Protein 7XF2 (pdb70)

Solvent-accessible surface area: 42297 Å² total; per-residue (Å²): 138,51,20,90,96,17,10,87,48,28,24,85,99,9,4,21,2,14,11,44,46,20,67,18,100,88,138,173,194,35,99,95,71,16,60,47,34,25,51,34,84,39,14,56,156,123,40,91,69,100,202,131,180,94,166,67,93,106,35,46,52,83,29,30,13,42,43,6,16,26,28,35,34,134,106,56,24,61,21,0,16,71,16,3,58,63,37,1,90,95,34,7,70,14,76,84,63,108,196,225,119,100,47,46,37,44,78,38,61,64,12,29,1,1,7,63,101,88,73,56,5,13,16,15,56,48,66,16,36,34,62,80,90,117,107,81,142,65,22,36,92,87,56,12,80,31,114,85,24,24,43,52,0,3,115,99,6,64,45,4,32,64,90,49,56,95,91,209,47,96,145,42,33,72,74,3,59,36,16,4,105,27,158,15,11,100,22,18,8,57,16,3,14,77,4,14,61,32,20,84,84,86,103,106,26,141,38,103,59,35,128,94,36,96,29,18,83,43,23,88,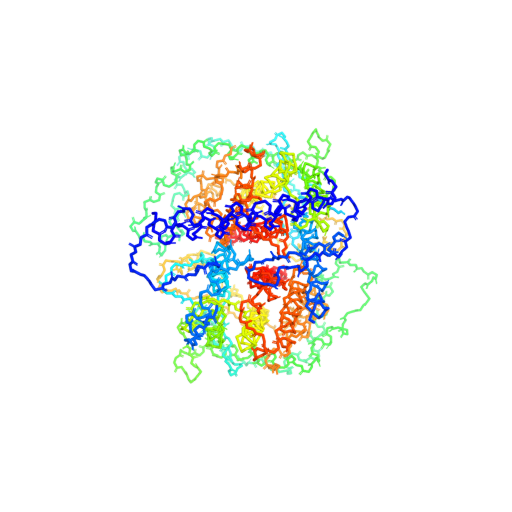72,4,125,75,2,22,77,32,3,38,30,10,31,31,96,98,205,53,149,81,18,12,24,3,2,83,53,79,29,0,92,88,1,90,141,2,1,56,25,1,23,90,16,8,14,45,29,1,29,8,54,9,3,1,14,6,10,32,20,5,9,13,55,87,21,90,88,108,83,78,26,112,82,63,4,16,14,36,18,2,20,64,59,64,77,129,29,85,34,56,68,7,55,49,9,55,23,50,18,10,2,7,0,16,3,8,2,17,89,50,11,40,129,41,4,94,73,13,8,29,68,20,22,82,107,93,225,23,86,37,4,45,58,4,0,134,99,49,22,52,30,4,56,100,18,62,42,41,1,68,70,14,2,48,15,4,8,89,15,4,141,116,8,27,72,140,119,32,135,22,3,25,1,21,10,11,0,23,27,0,9,11,18,18,16,3,1,15,16,0,4,44,0,0,41,15,0,79,40,7,2,76,92,4,37,52,34,3,40,24,2,32,82,23,3,30,105,43,52,78,135,85,59,87,81,21,70,60,68,15,105,131,93,37,41,56,4,61,122,50,22,66,116,30,98,127,36,157,132,65,77,141,82,52,8,71,69,150,148,174,76,49,16,83,83,11,5,63,61,6,26,115,38,17,26,86,19,4,52,49,2,89,56,32,0,95,92,27,13,44,59,20,42,43,162,105,20,111,84,20,55,36,6,29,9,4,27,84,118,92,112,45,1,13,15,13,38,50,15,30,37,24,75,103,110,126,106,79,99,91,29,64,60,97,40,10,66,47,100,84,25,31,54,50,4,37,117,93,2,58,37,4,25,52,107,26,30,75,48,190,56,40,154,19,85,64,27,7,75,27,12,13,110,51,151,30,6,101,63,6,15,72,29,6,15,68,6,12,66,15,40,56,94,92,78,106,22,143,52,86,30,43,132,78,65,100,65,72,148,67,20,88,76,7,105,82,7,18,77,24,1,51,59,18,7,21,140,12,4,55,35,33,23,18,71,12,55,132,82,73,33,7,77,110,8,106,98,2,1,58,33,3,16,54,4,0,7,43,28,0,51,39,46,0,22,2,2,4,8,26,24,6,9,8,30,67,19,72,108,69,108,79,23,103,80,56,5,10,25,37,23,4,19,84,44,65,70,112,87,88,71,42,43,12,51,47,22,60,7,31,29,11,3,1,0,8,6,5,7,52,106,28,8,22,92,71,1,23,114,4,2,5,74,124,171,42,110,60,5,36,71,0,0,173,77,4,11,81,34,9,108,98,10,52,45,46,3,66,107,25,7,46,41,14,28,117,29,29,137,149,175,39,90,52,28,20,42,38,26,22,3,27,4,13,20,4,8,16,18,1,0,38,0,0,44,17,0,49,43,1,4,55,71,0,26,68,14,3,27,20,0,32,86,15,6,40,105,14,42,97

Secondary structure (DSSP, 8-state):
--HHHHHHHHHHHHHHHHHHHHHH---SS--S-------SSS--S-----------SSHHHHHHHHS-SS---SHHHHIIIIIIIHHHHHH--S---SS-----THHHHS--EEE-TTSSEEEBTT--EE--S--PPPP-HHHHS-HHHHHHHHHHHHHHTSSS-SSS----HHHHHHHHH-SSHHHHHHHHHHHHHHHHS-TTSSS--BSS----TTHHHHHHHHHHHTTTTTSSS---SSTT-SHHHHHHHHHHHHHHHHHHHHHHHHHHHHHHHHHHSEEE-SS---HHHHHHHHHHHHHTS-----EEEEPPHHHHHHHHHHHHHHS-TTHHHHTTSTTS----TTHHHHHTTT-SSHHHHHHHHHHHHHHHHHHHHHS-TTTS-HHHHHHHHGGG--HHHHHHHHHHHHHHHHHHHHHHHHHHHHHHHHHHHHH-/--HHHHHHHHHHHHHHHHHHHHHTTT-----S-------TTHHHHHHHHHHHHHHHHHHHHHHHHHHHTTSSS---HHHHTS---EE-TTSSEE-BTTSEEE--SS------HHHHH-HHHHHHHHHHHHHHHTTTS-GGG--HHHHHHHHHH-THHHHHHHHHHHHHHHHHS-TTSSSPPBSSS---SSHHHHHHHHHHHHHHHHHTTSS-TT----HHHHHHHHHHHHHHHHHHHHHHHHHHHHHHHHHHT-EE-STT---TTHHHHHHHHHHTSPPPPEEEE---HHHHHHHHHHHHHHS-THHIIIII-----SSHHHHHTTSS-SSHHHHHHHHHHHHHHHHHHH---SS--SSS-HHHHHHHHHHHHHHHHHHHHHHHHHHHHHHHHHHHHHH-

Foldseek 3Di:
DPPVVVVLVVLVVLLVVVVVVVVVPDDPPDDPDDDLQQQDLHGPDPPPVCPDDDDPVVCVFVVSQVRGSPPPDCVLVVLLVVPLLPLVVLLPPLDDDPDDDDDPLVVLVDAAWAQPPLRFIAGAPQQEDEDPPPPDDQDALVLLVPPPLLVVLVVVVCVVVVVVDDPVPDDCSVLLNPLSPPPQVRVVSVSVSSPPCCVHDDAPPPSHHDNHHSNSVCVPVLVVLSVQCCQQAPHDPRPPPQGPQDLVNLVSNVVSLVVNQVSVLVSLLVSLQVVLSCLLQKDFDPPPPPPVVVVVLSVVVVVPPPGNHGYMYTDRSNSSSSSSSQLCPPAPVLVSPSNRCSSVPDPSVSCVVRLCVQPVQQVVLVVVLVVLSVVLSVQNVVPPPVPDDPSRSSSSSCVSPHSSVNSVSSSSNSVVSVVSSVVVSVVVVVVSVVVVVVVD/DDPVVVVVVVVVVVVVVLVVVVVVVPDDDDDDPDPRDPVVVVVVVVQVVQLVVLLVLLVVLLPLLVVLCVVAPDDPVPQLVADAWDQAPVRFTAGAPQAAAEDPPDPDDQCALCLQLPPVLLVVCLVVVCVPVVVPHDVVPNVCNVLSVVVVVVPLVRVLSVSVVSVVVVRVDACVDPRHHHHDSDDHHCSPVLVVLSVLLCVLSPPQPPPPQDDDQDPCSLVSNVVSLVCSVVVLVVCLQRSVQVRLRCLLWKAFDCVPVPPPCVVVQVVVVVVPPRHRHTYIDTDGSNSSSVRVSVLQVVQPVLCCVARSDPVVVRCVVSLPVQFDDLPPLVVVLVVVSVQPNVCSVPDRVGDDDRPHHPSSVNSVSSSVSSVRSVVSSVRVVVVSVVVSVVSVVPVD

Organism: NCBI:txid342409

Radius of gyration: 32.21 Å; Cα contacts (8 Å, |Δi|>4): 898; chains: 2; bounding box: 80×93×72 Å

Nearest PDB structures (foldseek):
  7xf2-assembly1_A  TM=1.002E+00  e=3.515E-63  White spot syndrome virus
  7xf2-assembly1_B  TM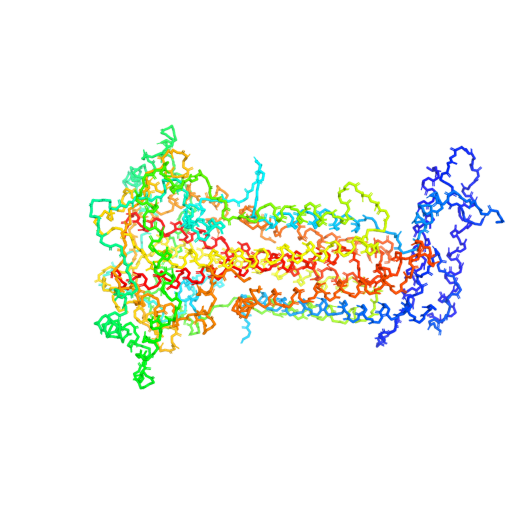=8.289E-01  e=3.424E-39  White spot syndrome virus
  7xf2-assembly1_B  TM=1.003E+00  e=6.879E-63  White spot syndrome virus
  7xf2-assembly1_A  TM=8.289E-01  e=8.379E-44  White spot syndrome virus

B-factor: mean 122.01, std 24.47, range [68.9, 193.83]

Structure (mmCIF, N/CA/C/O backbone):
data_7XF2
#
_entry.id   7XF2
#
_cell.length_a   1.00
_cell.length_b   1.00
_cell.length_c   1.00
_cell.angle_alpha   90.00
_cell.angle_beta   90.00
_cell.angle_gamma   90.00
#
_symmetry.space_group_name_H-M   'P 1'
#
loop_
_atom_site.group_PDB
_atom_site.id
_atom_site.type_symbol
_atom_site.label_atom_id
_atom_site.label_alt_id
_atom_site.label_comp_id
_atom_site.label_asym_id
_atom_site.label_entity_id
_atom_site.label_seq_id
_atom_site.pdbx_PDB_ins_code
_atom_site.Cartn_x
_atom_site.Cartn_y
_atom_site.Cartn_z
_atom_site.occupancy
_atom_site.B_iso_or_equiv
_atom_site.auth_seq_id
_atom_site.auth_comp_id
_atom_site.auth_asym_id
_atom_site.auth_atom_id
_atom_site.pdbx_PDB_model_num
ATOM 1 N N . MET A 1 1 ? 234.143 488.986 368.458 1.00 133.27 1 MET A N 1
ATOM 2 C CA . MET A 1 1 ? 235.509 488.597 368.790 1.00 133.27 1 MET A CA 1
ATOM 3 C C . MET A 1 1 ? 236.088 487.683 367.714 1.00 133.27 1 MET A C 1
ATOM 4 O O . MET A 1 1 ? 237.083 486.996 367.938 1.00 133.27 1 MET A O 1
ATOM 9 N N . SER A 1 2 ? 235.459 487.686 366.543 1.00 121.43 2 SER A N 1
ATOM 10 C CA . SER A 1 2 ? 235.888 486.842 365.438 1.00 121.43 2 SER A CA 1
ATOM 11 C C . SER A 1 2 ? 237.057 487.498 364.712 1.00 121.43 2 SER A C 1
ATOM 12 O O . SER A 1 2 ? 237.659 488.463 365.191 1.00 121.43 2 SER A O 1
ATOM 15 N N . ALA A 1 3 ? 237.394 486.960 363.538 1.00 116.79 3 ALA A N 1
ATOM 16 C CA . ALA A 1 3 ? 238.505 487.497 362.760 1.00 116.79 3 ALA A CA 1
ATOM 17 C C . ALA A 1 3 ? 238.309 488.975 362.457 1.00 116.79 3 ALA A C 1
ATOM 18 O O . ALA A 1 3 ? 239.278 489.741 362.417 1.00 116.79 3 ALA A O 1
ATOM 20 N N . SER A 1 4 ? 237.063 489.393 362.241 1.00 114.15 4 SER A N 1
ATOM 21 C CA . SER A 1 4 ? 236.794 490.791 361.928 1.00 114.15 4 SER A CA 1
ATOM 22 C C . SER A 1 4 ? 237.227 491.700 363.068 1.00 114.15 4 SER A C 1
ATOM 23 O O . SER A 1 4 ? 237.917 492.702 362.852 1.00 114.15 4 SER A O 1
ATOM 26 N N . LEU A 1 5 ? 236.833 491.365 364.295 1.00 112.83 5 LEU A N 1
ATOM 27 C CA . LEU A 1 5 ? 237.134 492.243 365.419 1.00 112.83 5 LEU A CA 1
ATOM 28 C C . LEU A 1 5 ? 238.623 492.248 365.733 1.00 112.83 5 LEU A C 1
ATOM 29 O O . LEU A 1 5 ? 239.210 493.314 365.951 1.00 112.83 5 LEU A O 1
ATOM 34 N N . ILE A 1 6 ? 239.254 491.073 365.758 1.00 104.54 6 ILE A N 1
ATOM 35 C CA . ILE A 1 6 ? 240.658 491.000 366.153 1.00 104.54 6 ILE A CA 1
ATOM 36 C C . ILE A 1 6 ? 241.536 491.715 365.134 1.00 104.54 6 ILE A C 1
ATOM 37 O O . ILE A 1 6 ? 242.511 492.386 365.493 1.00 104.54 6 ILE A O 1
ATOM 42 N N . LEU A 1 7 ? 241.201 491.596 363.850 1.00 103.53 7 LEU A N 1
ATOM 43 C CA . LEU A 1 7 ? 241.953 492.328 362.838 1.00 103.53 7 LEU A CA 1
ATOM 44 C C . LEU A 1 7 ? 241.654 493.817 362.904 1.00 103.53 7 LEU A C 1
ATOM 45 O O . LEU A 1 7 ? 242.515 494.644 362.591 1.00 103.53 7 LEU A O 1
ATOM 50 N N . ASP A 1 8 ? 240.434 494.175 363.300 1.00 104.52 8 ASP A N 1
ATOM 51 C CA . ASP A 1 8 ? 240.052 495.581 363.319 1.00 104.52 8 ASP A CA 1
ATOM 52 C C . ASP A 1 8 ? 240.903 496.376 364.298 1.00 104.52 8 ASP A C 1
ATOM 53 O O . ASP A 1 8 ? 241.408 497.450 363.956 1.00 104.52 8 ASP A O 1
ATOM 58 N N . GLU A 1 9 ? 241.073 495.873 365.520 1.00 100.08 9 GLU A N 1
ATOM 59 C CA . GLU A 1 9 ? 241.843 496.618 366.505 1.00 100.08 9 GLU A CA 1
ATOM 60 C C . GLU A 1 9 ? 243.312 496.680 366.115 1.00 100.08 9 GLU A C 1
ATOM 61 O O . GLU A 1 9 ? 243.977 497.698 366.339 1.00 100.08 9 GLU A O 1
ATOM 67 N N . TYR A 1 10 ? 243.839 495.601 365.536 1.00 99.87 10 TYR A N 1
ATOM 68 C CA . TYR A 1 10 ? 245.228 495.610 365.092 1.00 99.87 10 TYR A CA 1
ATOM 69 C C . TYR A 1 10 ? 245.473 496.737 364.105 1.00 99.87 10 TYR A C 1
ATOM 70 O O . TYR A 1 10 ? 246.374 497.561 364.296 1.00 99.87 10 TYR A O 1
ATOM 79 N N . LEU A 1 11 ? 244.674 496.789 363.038 1.00 96.12 11 LEU A N 1
ATOM 80 C CA . LEU A 1 11 ? 244.796 497.875 362.073 1.00 96.12 11 LEU A CA 1
ATOM 81 C C . LEU A 1 11 ? 244.645 499.229 362.749 1.00 96.12 11 LEU A C 1
ATOM 82 O O . LEU A 1 11 ? 245.336 500.189 362.391 1.00 96.12 11 LEU A O 1
ATOM 87 N N . LYS A 1 12 ? 243.753 499.327 363.732 1.00 95.72 12 LYS A N 1
ATOM 88 C CA . LYS A 1 12 ? 243.563 500.599 364.417 1.00 95.72 12 LYS A CA 1
ATOM 89 C C . LYS A 1 12 ? 244.771 500.948 365.269 1.00 95.72 12 LYS A C 1
ATOM 90 O O . LYS A 1 12 ? 245.251 502.087 365.241 1.00 95.72 12 LYS A O 1
ATOM 96 N N . LYS A 1 13 ? 245.278 499.985 366.036 1.00 91.44 13 LYS A N 1
ATOM 97 C CA . LYS A 1 13 ? 246.395 500.282 366.924 1.00 91.44 13 LYS A CA 1
ATOM 98 C C . LYS A 1 13 ? 247.650 500.618 366.137 1.00 91.44 13 LYS A C 1
ATOM 99 O O . LYS A 1 13 ? 248.349 501.583 366.460 1.00 91.44 13 LYS A O 1
ATOM 105 N N . THR A 1 14 ? 247.955 499.839 365.098 1.00 90.13 14 THR A N 1
ATOM 106 C CA . THR A 1 14 ? 249.122 500.158 364.287 1.00 90.13 14 THR A CA 1
ATOM 107 C C . THR A 1 14 ? 248.940 501.475 363.551 1.00 90.13 14 THR A C 1
ATOM 108 O O . THR A 1 14 ? 249.928 502.126 363.199 1.00 90.13 14 THR A O 1
ATOM 112 N N . ALA A 1 15 ? 247.695 501.888 363.315 1.00 90.09 15 ALA A N 1
ATOM 113 C CA . ALA A 1 15 ? 247.459 503.196 362.720 1.00 90.09 15 ALA A CA 1
ATOM 114 C C . ALA A 1 15 ? 247.818 504.304 363.692 1.00 90.09 15 ALA A C 1
ATOM 115 O O . ALA A 1 15 ? 248.479 505.279 363.319 1.00 90.09 15 ALA A O 1
ATOM 117 N N . SER A 1 16 ? 247.393 504.174 364.946 1.00 89.03 16 SER A N 1
ATOM 118 C CA . SER A 1 16 ? 247.784 505.151 365.950 1.00 89.03 16 SER A CA 1
ATOM 119 C C . SER A 1 16 ? 249.288 505.133 366.159 1.00 89.03 16 SER A C 1
ATOM 120 O O . SER A 1 16 ? 249.890 506.164 366.479 1.00 89.03 16 SER A O 1
ATOM 123 N N . ALA A 1 17 ? 249.911 503.970 365.985 1.00 91.29 17 ALA A N 1
ATOM 124 C CA . ALA A 1 17 ? 251.356 503.872 366.139 1.00 91.29 17 ALA A CA 1
ATOM 125 C C . ALA A 1 17 ? 252.074 504.785 365.158 1.00 91.29 17 ALA A C 1
ATOM 126 O O . ALA A 1 17 ? 252.922 505.591 365.550 1.00 91.29 17 ALA A O 1
ATOM 128 N N . VAL A 1 18 ? 251.754 504.665 363.871 1.00 89.16 18 VAL A N 1
ATOM 129 C CA . VAL A 1 18 ? 252.423 505.486 362.868 1.00 89.16 18 VAL A CA 1
ATOM 130 C C . VAL A 1 18 ? 252.137 506.960 363.111 1.00 89.16 18 VAL A C 1
ATOM 131 O O . VAL A 1 18 ? 253.035 507.805 363.035 1.00 89.16 18 VAL A O 1
ATOM 135 N N . LEU A 1 19 ? 250.882 507.291 363.410 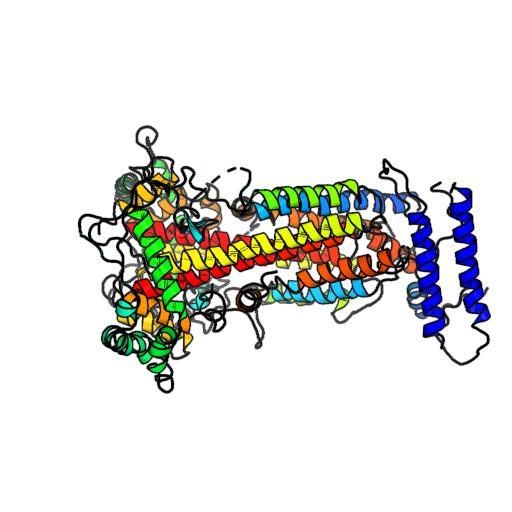1.00 90.46 19 LEU A N 1
ATOM 136 C CA . LEU A 1 19 ? 250.515 508.697 363.526 1.00 90.46 19 LEU A CA 1
ATOM 137 C C . LEU A 1 19 ? 251.185 509.363 364.716 1.00 90.46 19 LEU A C 1
ATOM 138 O O . LEU A 1 19 ? 251.461 510.566 364.670 1.00 90.46 19 LEU A O 1
ATOM 143 N N . ASP A 1 20 ? 251.464 508.618 365.783 1.00 92.59 20 ASP A N 1
ATOM 144 C CA . ASP A 1 20 ? 252.114 509.253 366.920 1.00 92.59 20 ASP A CA 1
ATOM 145 C C . ASP A 1 20 ? 253.580 509.533 366.639 1.00 92.59 20 ASP A C 1
ATOM 146 O O . ASP A 1 20 ? 254.123 510.522 367.145 1.00 92.59 20 ASP A O 1
ATOM 151 N N . VAL A 1 21 ? 254.232 508.679 365.851 1.00 89.89 21 VAL A N 1
ATOM 152 C CA . VAL A 1 21 ? 255.590 508.971 365.402 1.00 89.89 21 VAL A CA 1
ATOM 153 C C . VAL A 1 21 ? 255.629 510.326 364.713 1.00 89.89 21 VAL A C 1
ATOM 154 O O . VAL A 1 21 ? 256.570 511.106 364.885 1.00 89.89 21 VAL A O 1
ATOM 158 N N . ALA A 1 22 ? 254.589 510.634 363.938 1.00 89.81 22 ALA A N 1
ATOM 159 C CA . ALA A 1 22 ? 254.479 511.959 363.346 1.00 89.81 22 ALA A CA 1
ATOM 160 C C . ALA A 1 22 ? 254.322 513.016 364.426 1.00 89.81 22 ALA A C 1
ATOM 161 O O . ALA A 1 22 ? 254.977 514.064 364.387 1.00 89.81 22 ALA A O 1
ATOM 163 N N . ASP A 1 23 ? 253.449 512.759 365.400 1.00 91.68 23 ASP A N 1
ATOM 164 C CA . ASP A 1 23 ? 253.257 513.705 366.493 1.00 91.68 23 ASP A CA 1
ATOM 165 C C . ASP A 1 23 ? 254.564 513.956 367.227 1.00 91.68 23 ASP A C 1
ATOM 166 O O . ASP A 1 23 ? 254.864 515.093 367.606 1.00 91.68 23 ASP A O 1
ATOM 171 N N . SER A 1 24 ? 255.360 512.906 367.425 1.00 94.20 24 SER A N 1
ATOM 172 C CA . SER A 1 24 ? 256.642 513.075 368.094 1.00 94.20 24 SER A CA 1
ATOM 173 C C . SER A 1 24 ? 257.546 514.026 367.329 1.00 94.20 24 SER A C 1
ATOM 174 O O . SER A 1 24 ? 258.374 514.716 367.930 1.00 94.20 24 SER A O 1
ATOM 177 N N . PHE A 1 25 ? 257.398 514.083 366.011 1.00 93.35 25 PHE A N 1
ATOM 178 C CA . PHE A 1 25 ? 258.156 515.008 365.178 1.00 93.35 25 PHE A CA 1
ATOM 179 C C . PHE A 1 25 ? 257.479 516.367 365.279 1.00 93.35 25 PHE A C 1
ATOM 180 O O . PHE A 1 25 ? 256.608 516.718 364.483 1.00 93.35 25 PHE A O 1
ATOM 188 N N . GLU A 1 26 ? 257.876 517.141 366.285 1.00 88.19 26 GLU A N 1
ATOM 189 C CA . GLU A 1 26 ? 257.254 518.430 366.565 1.00 88.19 26 GLU A CA 1
ATOM 190 C C . GLU A 1 26 ? 258.326 519.436 366.967 1.00 88.19 26 GLU A C 1
ATOM 191 O O . GLU A 1 26 ? 258.871 519.371 368.072 1.00 88.19 26 GLU A O 1
ATOM 197 N N . LYS A 1 27 ? 258.654 520.345 366.050 1.00 87.88 27 LYS A N 1
ATOM 198 C CA . LYS A 1 27 ? 259.605 521.417 366.306 1.00 87.88 27 LYS A CA 1
ATOM 199 C C . LYS A 1 27 ? 259.170 522.654 365.533 1.00 87.88 27 LYS A C 1
ATOM 200 O O . LYS A 1 27 ? 258.598 522.559 364.444 1.00 87.88 27 LYS A O 1
ATOM 206 N N . ILE A 1 28 ? 259.447 523.824 366.109 1.00 88.91 28 ILE A N 1
ATOM 207 C CA . ILE A 1 28 ? 259.032 525.094 365.521 1.00 88.91 28 ILE A CA 1
ATOM 208 C C . ILE A 1 28 ? 259.874 525.379 364.283 1.00 88.91 28 ILE A C 1
ATOM 209 O O . ILE A 1 28 ? 260.896 524.725 364.054 1.00 88.91 28 ILE A O 1
ATOM 214 N N . LYS A 1 29 ? 259.454 526.358 363.484 1.00 94.70 29 LYS A N 1
ATOM 215 C CA . LYS A 1 29 ? 259.989 526.587 362.144 1.00 94.70 29 LYS A CA 1
ATOM 216 C C . LYS A 1 29 ? 259.956 525.290 361.337 1.00 94.70 29 LYS A C 1
ATOM 217 O O . LYS A 1 29 ? 260.980 524.732 360.945 1.00 94.70 29 LYS A O 1
ATOM 223 N N . GLY A 1 30 ? 258.739 524.805 361.118 1.00 94.48 30 GLY A N 1
ATOM 224 C CA . GLY A 1 30 ? 258.543 523.583 360.369 1.00 94.48 30 GLY A CA 1
ATOM 225 C C . GLY A 1 30 ? 259.002 523.702 358.934 1.00 94.48 30 GLY A C 1
ATOM 226 O O . GLY A 1 30 ? 258.468 524.510 358.171 1.00 94.48 30 GLY A O 1
ATOM 227 N N . GLU A 1 31 ? 260.001 522.910 358.557 1.00 92.10 31 GLU A N 1
ATOM 228 C CA . GLU A 1 31 ? 260.469 522.890 357.183 1.00 92.10 31 GLU A CA 1
ATOM 229 C C . GLU A 1 31 ? 259.369 522.374 356.260 1.00 92.10 31 GLU A C 1
ATOM 230 O O . GLU A 1 31 ? 258.318 521.906 356.696 1.00 92.10 31 GLU A O 1
ATOM 236 N N . ILE A 1 32 ? 259.626 522.463 354.955 1.00 89.32 32 ILE A N 1
ATOM 237 C CA . ILE A 1 32 ? 258.679 521.926 353.988 1.00 89.32 32 ILE A CA 1
ATOM 238 C C . ILE A 1 32 ? 259.026 520.505 353.574 1.00 89.32 32 ILE A C 1
ATOM 239 O O . ILE A 1 32 ? 258.371 519.953 352.677 1.00 89.32 32 ILE A O 1
ATOM 244 N N . GLN A 1 33 ? 260.019 519.888 354.208 1.00 84.38 33 GLN A N 1
ATOM 245 C CA . GLN A 1 33 ? 260.371 518.497 353.948 1.00 84.38 33 GLN A CA 1
ATOM 246 C C . GLN A 1 33 ? 259.707 517.618 354.998 1.00 84.38 33 GLN A C 1
ATOM 247 O O . GLN A 1 33 ? 260.089 517.637 356.171 1.00 84.38 33 GLN A O 1
ATOM 253 N N . SER A 1 34 ? 258.727 516.838 354.570 1.00 80.30 34 SER A N 1
ATOM 254 C CA . SER A 1 34 ? 257.931 515.996 355.440 1.00 80.30 34 SER A CA 1
ATOM 255 C C . SER A 1 34 ? 258.125 514.532 355.072 1.00 80.30 34 SER A C 1
ATOM 256 O O . SER A 1 34 ? 258.552 514.216 353.956 1.00 80.30 34 SER A O 1
ATOM 259 N N . PRO A 1 35 ? 257.822 513.608 355.987 1.00 77.90 35 PRO A N 1
ATOM 260 C CA . PRO A 1 35 ? 258.075 512.189 355.713 1.00 77.90 35 PRO A CA 1
ATOM 261 C C . PRO A 1 35 ? 256.983 511.587 354.842 1.00 77.90 35 PRO A C 1
ATOM 262 O O . PRO A 1 35 ? 255.822 511.490 355.246 1.00 77.90 35 PRO A O 1
ATOM 266 N N . GLU A 1 36 ? 257.362 511.194 353.632 1.00 84.62 36 GLU A N 1
ATOM 267 C CA . GLU A 1 36 ? 256.560 510.276 352.829 1.00 84.62 36 GLU A CA 1
ATOM 268 C C . GLU A 1 36 ? 257.018 508.845 353.091 1.00 84.62 36 GLU A C 1
ATOM 269 O O . GLU A 1 36 ? 257.194 508.019 352.203 1.00 84.62 36 GLU A O 1
ATOM 275 N N . GLU A 1 37 ? 257.157 508.559 354.381 1.00 77.47 37 GLU A N 1
ATOM 276 C CA . GLU A 1 37 ? 257.588 507.254 354.850 1.00 77.47 37 GLU A CA 1
ATOM 277 C C . GLU A 1 37 ? 256.526 506.184 354.692 1.00 77.47 37 GLU A C 1
ATOM 278 O O . GLU A 1 37 ? 256.854 504.997 354.766 1.00 77.47 37 GLU A O 1
ATOM 284 N N . ALA A 1 38 ? 255.270 506.569 354.491 1.00 74.94 38 ALA A N 1
ATOM 285 C CA . ALA A 1 38 ? 254.160 505.621 354.514 1.00 74.94 38 ALA A CA 1
ATOM 286 C C . ALA A 1 38 ? 253.868 505.080 353.114 1.00 74.94 38 ALA A C 1
ATOM 287 O O . ALA A 1 38 ? 252.780 505.230 352.567 1.00 74.94 38 ALA A O 1
ATOM 289 N N . ALA A 1 39 ? 254.874 504.426 352.537 1.00 74.12 39 ALA A N 1
ATOM 290 C CA . ALA A 1 39 ? 254.739 503.696 351.276 1.00 74.12 39 ALA A CA 1
ATOM 291 C C . ALA A 1 39 ? 255.159 502.258 351.543 1.00 74.12 39 ALA A C 1
ATOM 292 O O . ALA A 1 39 ? 256.287 501.859 351.253 1.00 74.12 39 ALA A O 1
ATOM 294 N N . ALA A 1 40 ? 254.237 501.482 352.089 1.00 75.57 40 ALA A N 1
ATOM 295 C CA . ALA A 1 40 ? 254.475 500.112 352.527 1.00 75.57 40 ALA A CA 1
ATOM 296 C C . ALA A 1 40 ? 253.122 499.521 352.899 1.00 75.57 40 ALA A C 1
ATOM 297 O O . ALA A 1 40 ? 252.074 500.102 352.599 1.00 75.57 40 ALA A O 1
ATOM 299 N N . LEU A 1 41 ? 253.138 498.352 353.527 1.00 76.50 41 LEU A N 1
ATOM 300 C CA . LEU A 1 41 ? 251.949 497.875 354.219 1.00 76.50 41 LEU A CA 1
ATOM 301 C C . LEU A 1 41 ? 251.964 498.232 355.698 1.00 76.50 41 LEU A C 1
ATOM 302 O O . LEU A 1 41 ? 250.897 498.354 356.307 1.00 76.50 41 LEU A O 1
ATOM 307 N N . SER A 1 42 ? 253.145 498.386 356.288 1.00 73.87 42 SER A N 1
ATOM 308 C CA . SER A 1 42 ? 253.287 498.892 357.652 1.00 73.87 42 SER A CA 1
ATOM 309 C C . SER A 1 42 ? 254.711 499.396 357.806 1.00 73.87 42 SER A C 1
ATOM 310 O O . SER A 1 42 ? 255.649 498.596 357.750 1.00 73.87 42 SER A O 1
ATOM 313 N N . VAL A 1 43 ? 254.878 500.707 357.984 1.00 75.44 43 VAL A N 1
ATOM 314 C CA . VAL A 1 43 ? 256.213 501.287 357.953 1.00 75.44 43 VAL A CA 1
ATOM 315 C C . VAL A 1 43 ? 257.076 500.699 359.061 1.00 75.44 43 VAL A C 1
ATOM 316 O O . VAL A 1 43 ? 256.596 500.380 360.154 1.00 75.44 43 VAL A O 1
ATOM 320 N N . ALA A 1 44 ? 258.367 500.532 358.768 1.00 74.05 44 ALA A N 1
ATOM 321 C CA . ALA A 1 44 ? 259.285 499.884 359.696 1.00 74.05 44 ALA A CA 1
ATOM 322 C C . ALA A 1 44 ? 260.688 500.452 359.546 1.00 74.05 44 ALA A C 1
ATOM 323 O O . ALA A 1 44 ? 261.116 500.779 358.437 1.00 74.05 44 ALA A O 1
ATOM 325 N N . LEU A 1 45 ? 261.387 500.567 360.678 1.00 76.31 45 LEU A N 1
ATOM 326 C CA . LEU A 1 45 ? 262.813 500.906 360.735 1.00 76.31 45 LEU A CA 1
ATOM 327 C C . LEU A 1 45 ? 263.160 502.139 359.902 1.00 76.31 45 LEU A C 1
ATOM 328 O O . LEU A 1 45 ? 264.225 502.232 359.292 1.00 76.31 45 LEU A O 1
ATOM 333 N N . TYR A 1 46 ? 262.269 503.125 359.915 1.00 80.98 46 TYR A N 1
ATOM 334 C CA . TYR A 1 46 ? 262.521 504.401 359.259 1.00 80.98 46 TYR A CA 1
ATOM 335 C C . TYR A 1 46 ? 262.854 505.433 360.329 1.00 80.98 46 TYR A C 1
ATOM 336 O O . TYR A 1 46 ? 261.998 506.177 360.803 1.00 80.98 46 TYR A O 1
ATOM 345 N N . GLY A 1 47 ? 264.121 505.454 360.714 1.00 84.89 47 GLY A N 1
ATOM 346 C CA . GLY A 1 47 ? 264.719 506.521 361.478 1.00 84.89 47 GLY A CA 1
ATOM 347 C C . GLY A 1 47 ? 265.438 507.520 360.611 1.00 84.89 47 GLY A C 1
ATOM 348 O O . GLY A 1 47 ? 266.172 508.369 361.124 1.00 84.89 47 GLY A O 1
ATOM 349 N N . ALA A 1 48 ? 265.262 507.423 359.297 1.00 81.12 48 ALA A N 1
ATOM 350 C CA . ALA A 1 48 ? 265.902 508.368 358.389 1.00 81.12 48 ALA A CA 1
ATOM 351 C C . ALA A 1 48 ? 265.479 509.817 358.603 1.00 81.12 48 ALA A C 1
ATOM 352 O O . ALA A 1 48 ? 266.353 510.695 358.518 1.00 81.12 48 ALA A O 1
ATOM 354 N N . PRO A 1 49 ? 264.211 510.148 358.855 1.00 87.04 49 PRO A N 1
ATOM 355 C CA . PRO A 1 49 ? 263.847 511.558 359.038 1.00 87.04 49 PRO A CA 1
ATOM 356 C C . PRO A 1 49 ? 264.599 512.187 360.199 1.00 87.04 49 PRO A C 1
ATOM 357 O O . PRO A 1 49 ? 265.065 513.330 360.084 1.00 87.04 49 PRO A O 1
ATOM 361 N N . PRO A 1 50 ? 264.750 511.487 361.337 1.00 83.72 50 PRO A N 1
ATOM 362 C CA . PRO A 1 50 ? 265.694 512.102 362.271 1.00 83.72 50 PRO A CA 1
ATOM 363 C C . PRO A 1 50 ? 267.129 511.646 362.022 1.00 83.72 50 PRO A C 1
ATOM 364 O O . PRO A 1 50 ? 267.827 512.253 361.212 1.00 83.72 50 PRO A O 1
ATOM 368 N N . ASN A 1 69 ? 256.644 482.498 353.879 1.00 113.63 69 ASN A N 1
ATOM 369 C CA . ASN A 1 69 ? 257.443 481.363 353.435 1.00 113.63 69 ASN A CA 1
ATOM 370 C C . ASN A 1 69 ? 256.976 480.867 352.075 1.00 113.63 69 ASN A C 1
ATOM 371 O O . ASN A 1 69 ? 257.784 480.664 351.172 1.00 113.63 69 ASN A O 1
ATOM 376 N N . ASP A 1 70 ? 255.663 480.672 351.928 1.00 110.97 70 ASP A N 1
ATOM 377 C CA . ASP A 1 70 ? 255.063 480.208 350.675 1.00 110.97 70 ASP A CA 1
ATOM 378 C C . ASP A 1 70 ? 253.905 481.138 350.327 1.00 110.97 70 ASP A C 1
ATOM 379 O O . ASP A 1 70 ? 252.749 480.876 350.661 1.00 110.97 70 ASP A O 1
ATOM 384 N N . LYS A 1 71 ? 254.216 482.228 349.636 1.00 103.57 71 LYS A N 1
ATOM 385 C CA . LYS A 1 71 ? 253.190 483.201 349.294 1.00 103.57 71 LYS A CA 1
ATOM 386 C C . LYS A 1 71 ? 252.308 482.651 348.182 1.00 103.57 71 LYS A C 1
ATOM 387 O O . LYS A 1 71 ? 252.806 482.162 347.164 1.00 103.57 71 LYS A O 1
ATOM 393 N N . TYR A 1 72 ? 250.994 482.723 348.380 1.00 108.39 72 TYR A N 1
ATOM 394 C CA . TYR A 1 72 ? 250.061 482.157 347.419 1.00 108.39 72 TYR A CA 1
ATOM 395 C C . TYR A 1 72 ? 250.078 482.956 346.121 1.00 108.39 72 TYR A C 1
ATOM 396 O O . TYR A 1 72 ? 250.723 484.000 346.002 1.00 108.39 72 TYR A O 1
ATOM 405 N N . LEU A 1 73 ? 249.339 482.449 345.133 1.00 107.71 73 LEU A N 1
ATOM 406 C CA . LEU A 1 73 ? 249.354 483.003 343.786 1.00 107.71 73 LEU A CA 1
ATOM 407 C C . LEU A 1 73 ? 247.955 483.313 343.267 1.00 107.71 73 LEU A C 1
ATOM 408 O O . LEU A 1 73 ? 247.767 483.452 342.056 1.00 107.71 73 LEU A O 1
ATOM 413 N N . SER A 1 74 ? 246.968 483.433 344.157 1.00 110.91 74 SER A N 1
ATOM 414 C CA . SER A 1 74 ? 245.602 483.667 343.703 1.00 110.91 74 SER A CA 1
ATOM 415 C C . SER A 1 74 ? 245.472 485.015 343.006 1.00 110.91 74 SER A C 1
ATOM 416 O O . SER A 1 74 ? 244.701 485.154 342.049 1.00 110.91 74 SER A O 1
ATOM 419 N N . ASP A 1 75 ? 246.178 486.028 343.507 1.00 108.90 75 ASP A N 1
ATOM 420 C CA . ASP A 1 75 ? 246.358 487.319 342.847 1.00 108.90 75 ASP A CA 1
ATOM 421 C C . ASP A 1 75 ? 245.089 488.163 342.866 1.00 108.90 75 ASP A C 1
ATOM 422 O O . ASP A 1 75 ? 245.122 489.342 342.506 1.00 108.90 75 ASP A O 1
ATOM 427 N N . ASN A 1 76 ? 243.973 487.593 343.308 1.00 100.62 76 ASN A N 1
ATOM 428 C CA . ASN A 1 76 ? 242.790 488.389 343.602 1.00 100.62 76 ASN A CA 1
ATOM 429 C C . ASN A 1 76 ? 242.625 488.582 345.098 1.00 100.62 76 ASN A C 1
ATOM 430 O O . ASN A 1 76 ? 242.388 489.699 345.563 1.00 100.62 76 ASN A O 1
ATOM 435 N N . VAL A 1 77 ? 242.757 487.499 345.865 1.00 102.30 77 VAL A N 1
ATOM 436 C CA . VAL A 1 77 ? 242.794 487.627 347.310 1.00 102.30 77 VAL A CA 1
ATOM 437 C C . VAL A 1 77 ? 244.105 488.251 347.749 1.00 102.30 77 VAL A C 1
ATOM 438 O O . VAL A 1 77 ? 244.216 488.724 348.882 1.00 102.30 77 VAL A O 1
ATOM 442 N N . LEU A 1 78 ? 245.105 488.283 346.870 1.00 105.71 78 LEU A N 1
ATOM 443 C CA . LEU A 1 78 ? 246.370 488.908 347.231 1.00 105.71 78 LEU A CA 1
ATOM 444 C C . LEU A 1 78 ? 246.252 490.422 347.232 1.00 105.71 78 LEU A C 1
ATOM 445 O O . LEU A 1 78 ? 246.914 491.094 348.028 1.00 105.71 78 LEU A O 1
ATOM 450 N N . LEU A 1 79 ? 245.416 490.976 346.358 1.00 101.65 79 LEU A N 1
ATOM 451 C CA . LEU A 1 79 ? 245.237 492.421 346.324 1.00 101.65 79 LEU A CA 1
ATOM 452 C C . LEU A 1 79 ? 244.323 492.890 347.448 1.00 101.65 79 LEU A C 1
ATOM 453 O O . LEU A 1 79 ? 244.729 493.692 348.295 1.00 101.65 79 LEU A O 1
ATOM 458 N N . LYS A 1 80 ? 243.083 492.397 347.467 1.00 101.81 80 LYS A N 1
ATOM 459 C CA . LYS A 1 80 ? 242.104 492.877 348.436 1.00 101.81 80 LYS A CA 1
ATOM 460 C C . LYS A 1 80 ? 242.596 492.699 349.864 1.00 101.81 80 LYS A C 1
ATOM 461 O O . LYS A 1 80 ? 242.354 493.555 350.722 1.00 101.81 80 LYS A O 1
ATOM 467 N N . MET A 1 81 ? 243.292 491.595 350.139 1.00 103.00 81 MET A N 1
ATOM 468 C CA . MET A 1 81 ? 243.839 491.388 351.474 1.00 103.00 81 MET A CA 1
ATOM 469 C C . MET A 1 81 ? 244.903 492.425 351.794 1.00 103.00 81 MET A C 1
ATOM 470 O O . MET A 1 81 ? 244.910 493.011 352.881 1.00 103.00 81 MET A O 1
ATOM 475 N N . SER A 1 82 ? 245.818 492.661 350.854 1.00 96.45 82 SER A N 1
ATOM 476 C CA . SER A 1 82 ? 246.870 493.642 351.086 1.00 96.45 82 SER A CA 1
ATOM 477 C C . SER A 1 82 ? 246.298 495.040 351.252 1.00 96.45 82 SER A C 1
ATOM 478 O O . SER A 1 82 ? 246.883 495.870 351.955 1.00 96.45 82 SER A O 1
ATOM 481 N N . VAL A 1 83 ? 245.158 495.320 350.619 1.00 95.94 83 VAL A N 1
ATOM 482 C CA . VAL A 1 83 ? 244.517 496.617 350.793 1.00 95.94 83 VAL A CA 1
ATOM 483 C C . VAL A 1 83 ? 243.794 496.681 352.130 1.00 95.94 83 VAL A C 1
ATOM 484 O O . VAL A 1 83 ? 243.707 497.749 352.745 1.00 95.94 83 VAL A O 1
ATOM 488 N N . ALA A 1 84 ? 243.278 495.548 352.610 1.00 93.15 84 ALA A N 1
ATOM 489 C CA . ALA A 1 84 ? 242.568 495.543 353.883 1.00 93.15 84 ALA A CA 1
ATOM 490 C C . ALA A 1 84 ? 243.468 495.999 355.020 1.00 93.15 84 ALA A C 1
ATOM 491 O O . ALA A 1 84 ? 243.006 496.655 355.959 1.00 93.15 84 ALA A O 1
ATOM 493 N N . ARG A 1 85 ? 244.751 495.668 354.954 1.00 101.70 85 ARG A N 1
ATOM 494 C CA . ARG A 1 85 ? 245.730 496.090 355.951 1.00 101.70 85 ARG A CA 1
ATOM 495 C C . ARG A 1 85 ? 246.709 497.043 355.273 1.00 101.70 85 ARG A C 1
ATOM 496 O O . ARG A 1 85 ? 247.724 496.624 354.719 1.00 101.70 85 ARG A O 1
ATOM 504 N N . VAL A 1 86 ? 246.393 498.333 355.316 1.00 99.51 86 VAL A N 1
ATOM 505 C CA . VAL A 1 86 ? 247.272 499.384 354.825 1.00 99.51 86 VAL A CA 1
ATOM 506 C C . VAL A 1 86 ? 247.407 500.428 355.918 1.00 99.51 86 VAL A C 1
ATOM 507 O O . VAL A 1 86 ? 246.402 500.878 356.477 1.00 99.51 86 VAL A O 1
ATOM 511 N N . GLY A 1 87 ? 248.646 500.803 356.228 1.00 99.98 87 GLY A N 1
ATOM 512 C CA . GLY A 1 87 ? 248.873 501.770 357.285 1.00 99.98 87 GLY A CA 1
ATOM 513 C C . GLY A 1 87 ? 248.139 503.076 357.059 1.00 99.98 87 GLY A C 1
ATOM 514 O O . GLY A 1 87 ? 247.678 503.710 358.010 1.00 99.98 87 GLY A O 1
ATOM 515 N N . GLN A 1 88 ? 248.021 503.498 355.803 1.00 100.16 88 GLN A N 1
ATOM 516 C CA . GLN A 1 88 ? 247.410 504.788 355.515 1.00 100.16 88 GLN A CA 1
ATOM 517 C C . GLN A 1 88 ? 245.965 504.688 355.066 1.00 100.16 88 GLN A C 1
ATOM 518 O O . GLN A 1 88 ? 245.192 505.618 355.308 1.00 100.16 88 GLN A O 1
ATOM 524 N N . GLU A 1 89 ? 245.572 503.597 354.415 1.00 94.66 89 GLU A N 1
ATOM 525 C CA . GLU A 1 89 ? 244.166 503.397 354.080 1.00 94.66 89 GLU A CA 1
ATOM 526 C C . GLU A 1 89 ? 243.457 502.918 355.342 1.00 94.66 89 GLU A C 1
ATOM 527 O O . GLU A 1 89 ? 243.189 501.731 355.539 1.00 94.66 89 GLU A O 1
ATOM 533 N N . ASN A 1 90 ? 243.154 503.870 356.217 1.00 93.04 90 ASN A N 1
ATOM 534 C CA . ASN A 1 90 ? 242.479 503.589 357.476 1.00 93.04 90 ASN A CA 1
ATOM 535 C C . ASN A 1 90 ? 241.368 504.594 357.712 1.00 93.04 90 ASN A C 1
ATOM 536 O O . ASN A 1 90 ? 241.181 505.094 358.825 1.00 93.04 90 ASN A O 1
ATOM 541 N N . ASN A 1 91 ? 240.615 504.905 356.662 1.00 99.84 91 ASN A N 1
ATOM 542 C CA . ASN A 1 91 ? 239.521 505.863 356.762 1.00 99.84 91 ASN A CA 1
ATOM 543 C C . ASN A 1 91 ? 238.525 505.590 355.649 1.00 99.84 91 ASN A C 1
ATOM 544 O O . ASN A 1 91 ? 238.857 505.723 354.468 1.00 99.84 91 ASN A O 1
ATOM 549 N N . ARG A 1 92 ? 237.312 505.192 356.022 1.00 101.44 92 ARG A N 1
ATOM 550 C CA . ARG A 1 92 ? 236.237 504.977 355.068 1.00 101.44 92 ARG A CA 1
ATOM 551 C C . ARG A 1 92 ? 235.123 505.998 355.204 1.00 101.44 92 ARG A C 1
ATOM 552 O O . ARG A 1 92 ? 234.207 506.008 354.377 1.00 101.44 92 ARG A O 1
ATOM 560 N N . LYS A 1 93 ? 235.174 506.855 356.221 1.00 107.53 93 LYS A N 1
ATOM 561 C CA . LYS A 1 93 ? 234.299 508.014 356.244 1.00 107.53 93 LYS A CA 1
ATOM 562 C C . LYS A 1 93 ? 234.644 508.980 355.124 1.00 107.53 93 LYS A C 1
ATOM 563 O O . LYS A 1 93 ? 233.774 509.729 354.669 1.00 107.53 93 LYS A O 1
ATOM 569 N N . ARG A 1 94 ? 235.886 508.952 354.645 1.00 107.28 94 ARG A N 1
ATOM 570 C CA . ARG A 1 94 ? 236.286 509.828 353.552 1.00 107.28 94 ARG A CA 1
ATOM 571 C C . ARG A 1 94 ? 235.897 509.254 352.200 1.00 107.28 94 ARG A C 1
ATOM 572 O O . ARG A 1 94 ? 235.707 510.010 351.243 1.00 107.28 94 ARG A O 1
ATOM 580 N N . ALA A 1 95 ? 235.788 507.931 352.091 1.00 98.64 95 ALA A N 1
ATOM 581 C CA . ALA A 1 95 ? 235.309 507.342 350.851 1.00 98.64 95 ALA A CA 1
ATOM 582 C C . ALA A 1 95 ? 233.846 507.660 350.611 1.00 98.64 95 ALA A C 1
ATOM 583 O O . ALA A 1 95 ? 233.378 507.564 349.474 1.00 98.64 95 ALA A O 1
ATOM 585 N N . ASP A 1 96 ? 233.120 508.047 351.655 1.00 103.93 96 ASP A N 1
ATOM 586 C CA . ASP A 1 96 ? 231.714 508.398 351.530 1.00 103.93 96 ASP A CA 1
ATOM 587 C C . ASP A 1 96 ? 231.525 509.885 351.267 1.00 103.93 96 ASP A C 1
ATOM 588 O O . ASP A 1 96 ? 230.753 510.259 350.381 1.00 103.93 96 ASP A O 1
ATOM 593 N N . GLN A 1 97 ? 232.207 510.745 352.030 1.00 103.65 97 GLN A N 1
ATOM 594 C CA . GLN A 1 97 ? 232.115 512.180 351.778 1.00 103.65 97 GLN A CA 1
ATOM 595 C C . GLN A 1 97 ? 232.465 512.510 350.340 1.00 103.65 97 GLN A C 1
ATOM 596 O O . GLN A 1 97 ? 231.952 513.482 349.780 1.00 103.65 97 GLN A O 1
ATOM 602 N N . ALA A 1 98 ? 233.332 511.715 349.718 1.00 102.82 98 ALA A N 1
ATOM 603 C CA . ALA A 1 98 ? 233.468 511.796 348.273 1.00 102.82 98 ALA A CA 1
ATOM 604 C C . ALA A 1 98 ? 232.154 511.425 347.607 1.00 102.82 98 ALA A C 1
ATOM 605 O O . ALA A 1 98 ? 231.531 512.239 346.922 1.00 102.82 98 ALA A O 1
ATOM 607 N N . ALA A 1 99 ? 231.700 510.198 347.828 1.00 101.98 99 ALA A N 1
ATOM 608 C CA . ALA A 1 99 ? 230.459 509.732 347.238 1.00 101.98 99 ALA A CA 1
ATOM 609 C C . ALA A 1 99 ? 229.265 510.566 347.681 1.00 101.98 99 ALA A C 1
ATOM 610 O O . ALA A 1 99 ? 228.627 511.228 346.858 1.00 101.98 99 ALA A O 1
ATOM 612 N N . ASP A 1 100 ? 228.976 510.550 348.987 1.00 110.09 100 ASP A N 1
ATOM 613 C CA . ASP A 1 100 ? 227.747 511.149 349.501 1.00 110.09 100 ASP A CA 1
ATOM 614 C C . ASP A 1 100 ? 227.615 512.607 349.093 1.00 110.09 100 ASP A C 1
ATOM 615 O O . ASP A 1 100 ? 226.500 513.093 348.880 1.00 110.09 100 ASP A O 1
ATOM 620 N N . GLU A 1 101 ? 228.731 513.315 348.946 1.00 110.66 101 GLU A N 1
ATOM 621 C CA . GLU A 1 101 ? 228.642 514.708 348.531 1.00 110.66 101 GLU A CA 1
ATOM 622 C C . GLU A 1 101 ? 228.733 514.847 347.017 1.00 110.66 101 GLU A C 1
ATOM 623 O O . GLU A 1 101 ? 227.773 515.278 346.375 1.00 110.66 101 GLU A O 1
ATOM 629 N N . ILE A 1 102 ? 229.853 514.432 346.430 1.00 103.16 102 ILE A N 1
ATOM 630 C CA . ILE A 1 102 ? 230.165 514.844 345.064 1.00 103.16 102 ILE A CA 1
ATOM 631 C C . ILE A 1 102 ? 229.127 514.312 344.087 1.00 103.16 102 ILE A C 1
ATOM 632 O O . ILE A 1 102 ? 228.478 515.084 343.376 1.00 103.16 102 ILE A O 1
ATOM 637 N N . ARG A 1 103 ? 228.958 512.989 344.035 1.00 104.29 103 ARG A N 1
ATOM 638 C CA . ARG A 1 103 ? 227.941 512.417 343.159 1.00 104.29 103 ARG A CA 1
ATOM 639 C C . ARG A 1 103 ? 226.596 513.099 343.331 1.00 104.29 103 ARG A C 1
ATOM 640 O O . ARG A 1 103 ? 225.814 513.180 342.379 1.00 104.29 103 ARG A O 1
ATOM 648 N N . THR A 1 104 ? 226.309 513.598 344.528 1.00 102.98 104 THR A N 1
ATOM 649 C CA . THR A 1 104 ? 225.037 514.262 344.757 1.00 102.98 104 THR A CA 1
ATOM 650 C C . THR A 1 104 ? 225.081 515.725 344.341 1.00 102.98 104 THR A C 1
ATOM 651 O O . THR A 1 104 ? 224.241 516.171 343.554 1.00 102.98 104 THR A O 1
ATOM 655 N N . ILE A 1 105 ? 226.052 516.482 344.845 1.00 101.16 105 ILE A N 1
ATOM 656 C CA . ILE A 1 105 ? 226.023 517.916 344.597 1.00 101.16 105 ILE A CA 1
ATOM 657 C C . ILE A 1 105 ? 226.428 518.238 343.167 1.00 101.16 105 ILE A C 1
ATOM 658 O O . ILE A 1 105 ? 225.953 519.225 342.599 1.00 101.16 105 ILE A O 1
ATOM 663 N N . MET A 1 106 ? 227.291 517.425 342.555 1.00 97.10 106 MET A N 1
ATOM 664 C CA . MET A 1 106 ? 227.575 517.609 341.137 1.00 97.10 106 MET A CA 1
ATOM 665 C C . MET A 1 106 ? 226.315 517.407 340.312 1.00 97.10 106 MET A C 1
ATOM 666 O O . MET A 1 106 ? 225.971 518.236 339.464 1.00 97.10 106 MET A O 1
ATOM 671 N N . GLU A 1 107 ? 225.613 516.301 340.548 1.00 86.11 107 GLU A N 1
ATOM 672 C CA . GLU A 1 107 ? 224.352 516.059 339.860 1.00 86.11 107 GLU A CA 1
ATOM 673 C C . GLU A 1 107 ? 223.344 517.149 340.178 1.00 86.11 107 GLU A C 1
ATOM 674 O O . GLU A 1 107 ? 222.710 517.709 339.276 1.00 86.11 107 GLU A O 1
ATOM 680 N N . ASP A 1 108 ? 223.191 517.472 341.462 1.00 86.94 108 ASP A N 1
ATOM 681 C CA . ASP A 1 108 ? 222.163 518.421 341.869 1.00 86.94 108 ASP A CA 1
ATOM 682 C C . ASP A 1 108 ? 222.408 519.788 341.249 1.00 86.94 108 ASP A C 1
ATOM 683 O O . ASP A 1 108 ? 221.477 520.420 340.738 1.00 86.94 108 ASP A O 1
ATOM 688 N N . ILE A 1 109 ? 223.659 520.255 341.259 1.00 82.88 109 ILE A N 1
ATOM 689 C CA . ILE A 1 109 ? 223.953 521.588 340.748 1.00 82.88 109 ILE A CA 1
ATOM 690 C C . ILE A 1 109 ? 223.693 521.684 339.259 1.00 82.88 109 ILE A C 1
ATOM 691 O O . ILE A 1 109 ? 223.602 522.789 338.716 1.00 82.88 109 ILE A O 1
ATOM 696 N N . THR A 1 110 ? 223.562 520.556 338.574 1.00 75.47 110 THR A N 1
ATOM 697 C CA . THR A 1 110 ? 223.296 520.568 337.142 1.00 75.47 110 THR A CA 1
ATOM 698 C C . THR A 1 110 ? 221.790 520.674 336.948 1.00 75.47 110 THR A C 1
ATOM 699 O O . THR A 1 110 ? 221.055 519.696 337.093 1.00 75.47 110 THR A O 1
ATOM 703 N N . GLY A 1 111 ? 221.331 521.884 336.647 1.00 68.90 111 GLY A N 1
ATOM 704 C CA . GLY A 1 111 ? 219.937 522.146 336.369 1.00 68.90 111 GLY A CA 1
ATOM 705 C C . GLY A 1 111 ? 219.687 522.200 334.881 1.00 68.90 111 GLY A C 1
ATOM 706 O O . GLY A 1 111 ? 218.962 523.068 334.390 1.00 68.90 111 GLY A O 1
ATOM 707 N N . SER A 1 112 ? 220.325 521.290 334.148 1.00 76.56 112 SER A N 1
ATOM 708 C CA . SER A 1 112 ? 220.085 521.110 332.725 1.00 76.56 112 SER A CA 1
ATOM 709 C C . SER A 1 112 ? 219.275 519.851 332.439 1.00 76.56 112 SER A C 1
ATOM 710 O O . SER A 1 112 ? 219.296 519.351 331.311 1.00 76.56 112 SER A O 1
ATOM 713 N N . LEU A 1 113 ? 218.574 519.336 333.444 1.00 80.64 113 LEU A N 1
ATOM 714 C CA . LEU A 1 113 ? 217.636 518.222 333.354 1.00 80.64 113 LEU A CA 1
ATOM 715 C C . LEU A 1 113 ? 217.044 518.054 334.748 1.00 80.64 113 LEU A C 1
ATOM 716 O O . LEU A 1 113 ? 217.514 518.667 335.711 1.00 80.64 113 LEU A O 1
ATOM 721 N N . SER A 1 114 ? 216.017 517.213 334.853 1.00 88.51 114 SER A N 1
ATOM 722 C CA . SER A 1 114 ? 215.381 517.015 336.149 1.00 88.51 114 SER A CA 1
ATOM 723 C C . SER A 1 114 ? 214.486 515.787 336.109 1.00 88.51 114 SER A C 1
ATOM 724 O O . SER A 1 114 ? 213.822 515.531 335.104 1.00 88.51 114 SER A O 1
ATOM 727 N N . GLY A 1 115 ? 214.477 515.039 337.210 1.00 89.43 115 GLY A N 1
ATOM 728 C CA . GLY A 1 115 ? 213.569 513.926 337.364 1.00 89.43 115 GLY A CA 1
ATOM 729 C C . GLY A 1 115 ? 212.191 514.390 337.780 1.00 89.43 115 GLY A C 1
ATOM 730 O O . GLY A 1 115 ? 211.925 515.579 337.952 1.00 89.43 115 GLY A O 1
ATOM 731 N N . ALA A 1 116 ? 211.295 513.423 337.948 1.00 91.62 116 ALA A N 1
ATOM 732 C CA . ALA A 1 116 ? 209.906 513.714 338.281 1.00 91.62 116 ALA A CA 1
ATOM 733 C C . ALA A 1 116 ? 209.671 513.920 339.774 1.00 91.62 116 ALA A C 1
ATOM 734 O O . ALA A 1 116 ? 208.517 513.879 340.209 1.00 91.62 116 ALA A O 1
ATOM 736 N N . TYR A 1 117 ? 210.715 514.144 340.565 1.00 103.78 117 TYR A N 1
ATOM 737 C CA . TYR A 1 117 ? 210.584 514.301 342.004 1.00 103.78 117 TYR A CA 1
ATOM 738 C C . TYR A 1 117 ? 211.136 515.662 342.440 1.00 103.78 117 TYR A C 1
ATOM 739 O O . TYR A 1 117 ? 211.426 516.530 341.611 1.00 103.78 117 TYR A O 1
ATOM 748 N N . ARG A 1 118 ? 211.284 515.837 343.755 1.00 108.14 118 ARG A N 1
ATOM 749 C CA . ARG A 1 118 ? 211.387 517.167 344.353 1.00 108.14 118 ARG A CA 1
ATOM 750 C C . ARG A 1 118 ? 212.564 517.969 343.808 1.00 108.14 118 ARG A C 1
ATOM 751 O O . ARG A 1 118 ? 213.640 517.428 343.537 1.00 108.14 118 ARG A O 1
ATOM 759 N N . GLN A 1 119 ? 212.339 519.273 343.643 1.00 117.83 119 GLN A N 1
ATOM 760 C CA . GLN A 1 119 ? 213.355 520.227 343.221 1.00 117.83 119 GLN A CA 1
ATOM 761 C C . GLN A 1 119 ? 212.911 521.610 343.678 1.00 117.83 119 GLN A C 1
ATOM 762 O O . GLN A 1 119 ? 211.759 521.808 344.072 1.00 117.83 119 GLN A O 1
ATOM 768 N N . TYR A 1 120 ? 213.825 522.575 343.616 1.00 120.07 120 TYR A N 1
ATOM 769 C CA . TYR A 1 120 ? 213.565 523.920 344.126 1.00 120.07 120 TYR A CA 1
ATOM 770 C C . TYR A 1 120 ? 213.332 524.871 342.957 1.00 120.07 120 TYR A C 1
ATOM 771 O O . TYR A 1 120 ? 214.260 525.189 342.205 1.00 120.07 120 TYR A O 1
ATOM 780 N N . SER A 1 121 ? 212.083 525.297 342.786 1.00 120.18 121 SER A N 1
ATOM 781 C CA . SER A 1 121 ? 211.720 526.277 341.772 1.00 120.18 121 SER A CA 1
ATOM 782 C C . SER A 1 121 ? 210.409 526.953 342.146 1.00 120.18 121 SER A C 1
ATOM 783 O O . SER A 1 121 ? 209.332 526.438 341.822 1.00 120.18 121 SER A O 1
ATOM 786 N N . PRO A 1 122 ? 210.447 528.088 342.827 1.00 121.13 122 PRO A N 1
ATOM 787 C CA . PRO A 1 122 ? 209.201 528.798 343.139 1.00 121.13 122 PRO A CA 1
ATOM 788 C C . PRO A 1 122 ? 208.624 529.489 341.916 1.00 121.13 122 PRO A C 1
ATOM 789 O O . PRO A 1 122 ? 209.136 529.329 340.805 1.00 121.13 122 PRO A O 1
ATOM 793 N N . LEU A 1 123 ? 207.556 530.262 342.113 1.00 122.41 123 LEU A N 1
ATOM 794 C CA . LEU A 1 123 ? 206.867 530.906 341.002 1.00 122.41 123 LEU A CA 1
ATOM 795 C C . LEU A 1 123 ? 207.764 531.840 340.205 1.00 122.41 123 LEU A C 1
ATOM 796 O O . LEU A 1 123 ? 207.365 532.284 339.124 1.00 122.41 123 LEU A O 1
ATOM 801 N N . GLU A 1 124 ? 208.953 532.163 340.715 1.00 124.80 124 GLU A N 1
ATOM 802 C CA . GLU A 1 124 ? 209.873 533.036 339.996 1.00 124.80 124 GLU A CA 1
ATOM 803 C C . GLU A 1 124 ? 210.175 532.543 338.591 1.00 124.80 124 GLU A C 1
ATOM 804 O O . GLU A 1 124 ? 210.586 533.340 337.742 1.00 124.80 124 GLU A O 1
ATOM 810 N N . GLU A 1 125 ? 209.990 531.249 338.325 1.00 128.69 125 GLU A N 1
ATOM 811 C CA . GLU A 1 125 ? 210.269 530.729 336.992 1.00 128.69 125 GLU A CA 1
ATOM 812 C C . GLU A 1 125 ? 209.369 531.372 335.947 1.00 128.69 125 GLU A C 1
ATOM 813 O O . GLU A 1 125 ? 209.780 531.564 334.798 1.00 128.69 125 GLU A O 1
ATOM 819 N N . GLU A 1 126 ? 208.134 531.708 336.324 1.00 132.10 126 GLU A N 1
ATOM 820 C CA . GLU A 1 126 ? 207.200 532.272 335.358 1.00 132.10 126 GLU A CA 1
ATOM 821 C C . GLU A 1 126 ? 207.695 533.606 334.817 1.00 132.10 126 GLU A C 1
ATOM 822 O O . GLU A 1 126 ? 207.609 533.863 333.611 1.00 132.10 126 GLU A O 1
ATOM 828 N N . ASN A 1 127 ? 208.228 534.462 335.689 1.00 127.61 127 ASN A N 1
ATOM 829 C CA . ASN A 1 127 ? 208.683 535.772 335.241 1.00 127.61 127 ASN A CA 1
ATOM 830 C C . ASN A 1 127 ? 209.877 535.666 334.304 1.00 127.61 127 ASN A C 1
ATOM 831 O O . ASN A 1 127 ? 210.157 536.601 333.547 1.00 127.61 127 ASN A O 1
ATOM 836 N N . LYS A 1 128 ? 210.590 534.544 334.336 1.00 126.05 128 LYS A N 1
ATOM 837 C CA . LYS A 1 128 ? 211.731 534.370 333.449 1.00 126.05 128 LYS A CA 1
ATOM 838 C C . LYS A 1 128 ? 211.264 534.215 332.010 1.00 126.05 128 LYS A C 1
ATOM 839 O O . LYS A 1 128 ? 210.294 533.504 331.733 1.00 126.05 128 LYS A O 1
ATOM 845 N N . VAL A 1 129 ? 211.954 534.899 331.097 1.00 122.25 129 VAL A N 1
ATOM 846 C CA . VAL A 1 129 ? 211.630 534.801 329.681 1.00 122.25 129 VAL A CA 1
ATOM 847 C C . VAL A 1 129 ? 211.767 533.355 329.239 1.00 122.25 129 VAL A C 1
ATOM 848 O O . VAL A 1 129 ? 212.507 532.568 329.845 1.00 122.25 129 VAL A O 1
ATOM 852 N N . HIS A 1 130 ? 211.053 532.991 328.184 1.00 131.42 130 HIS A N 1
ATOM 853 C CA . HIS A 1 130 ? 210.964 531.605 327.749 1.00 131.42 130 HIS A CA 1
ATOM 854 C C . HIS A 1 130 ? 211.068 531.538 326.235 1.00 131.42 130 HIS A C 1
ATOM 855 O O . HIS A 1 130 ? 210.050 531.552 325.537 1.00 131.42 130 HIS A O 1
ATOM 862 N N . ILE A 1 131 ? 212.297 531.446 325.738 1.00 127.18 131 ILE A N 1
ATOM 863 C CA . ILE A 1 131 ? 212.583 531.165 324.338 1.00 127.18 131 ILE A CA 1
ATOM 864 C C . ILE A 1 131 ? 213.819 530.281 324.292 1.00 127.18 131 ILE A C 1
ATOM 865 O O . ILE A 1 131 ? 214.850 530.611 324.886 1.00 127.18 131 ILE A O 1
ATOM 870 N N . GLY A 1 132 ? 213.718 529.157 323.590 1.00 131.91 132 GLY A N 1
ATOM 871 C CA . GLY A 1 132 ? 214.803 528.196 323.497 1.00 131.91 132 GLY A CA 1
ATOM 872 C C . GLY A 1 132 ? 215.479 528.287 322.139 1.00 131.91 132 GLY A C 1
ATOM 873 O O . GLY A 1 132 ? 214.839 528.615 321.139 1.00 131.91 132 GLY A O 1
ATOM 874 N N . ILE A 1 133 ? 216.775 527.998 322.124 1.00 128.64 133 ILE A N 1
ATOM 875 C CA . ILE A 1 133 ? 217.585 528.071 320.915 1.00 128.64 133 ILE A CA 1
ATOM 876 C C . ILE A 1 133 ? 217.753 526.650 320.394 1.00 128.64 133 ILE A C 1
ATOM 877 O O . ILE A 1 133 ? 218.563 525.877 320.910 1.00 128.64 133 ILE A O 1
ATOM 882 N N . MET A 1 134 ? 216.982 526.301 319.370 1.00 133.17 134 MET A N 1
ATOM 883 C CA . MET A 1 134 ? 217.133 525.001 318.739 1.00 133.17 134 MET A CA 1
ATOM 884 C C . MET A 1 134 ? 218.477 524.922 318.023 1.00 133.17 134 MET A C 1
ATOM 885 O O . MET A 1 134 ? 218.979 525.914 317.485 1.00 133.17 134 MET A O 1
ATOM 890 N N . ASN A 1 135 ? 219.062 523.719 318.026 1.00 139.17 135 ASN A N 1
ATOM 891 C CA . ASN A 1 135 ? 220.405 523.512 317.492 1.00 139.17 135 ASN A CA 1
ATOM 892 C C . ASN A 1 135 ? 220.573 524.038 316.073 1.00 139.17 135 ASN A C 1
ATOM 893 O O . ASN A 1 135 ? 221.701 524.322 315.656 1.00 139.17 135 ASN A O 1
ATOM 898 N N . ASN A 1 136 ? 219.485 524.185 315.328 1.00 141.62 136 ASN A N 1
ATOM 899 C CA . ASN A 1 136 ? 219.529 524.767 313.996 1.00 141.62 136 ASN A CA 1
ATOM 900 C C . ASN A 1 136 ? 219.662 526.282 314.019 1.00 141.62 136 ASN A C 1
ATOM 901 O O . ASN A 1 136 ? 219.428 526.923 312.990 1.00 141.62 136 ASN A O 1
ATOM 906 N N . LYS A 1 137 ? 220.006 526.860 315.168 1.00 135.12 137 LYS A N 1
ATOM 907 C CA . LYS A 1 137 ? 220.171 528.297 315.369 1.00 135.12 137 LYS A CA 1
ATOM 908 C C . LYS A 1 137 ? 218.872 529.070 315.187 1.00 135.12 137 LYS A C 1
ATOM 909 O O . LYS A 1 137 ? 218.899 530.301 315.084 1.00 135.12 137 LYS A O 1
ATOM 915 N N . THR A 1 138 ? 217.742 528.388 315.149 1.00 132.70 138 THR A N 1
ATOM 916 C CA . THR A 1 138 ? 216.449 529.051 315.089 1.00 132.70 138 THR A CA 1
ATOM 917 C C . THR A 1 138 ? 215.769 528.959 316.441 1.00 132.70 138 THR A C 1
ATOM 918 O O . THR A 1 138 ? 215.791 527.890 317.063 1.00 132.70 138 THR A O 1
ATOM 922 N N . PRO A 1 139 ? 215.165 530.038 316.931 1.00 128.64 139 PRO A N 1
ATOM 923 C CA . PRO A 1 139 ? 214.584 530.003 318.277 1.00 128.64 139 PRO A CA 1
ATOM 924 C C . PRO A 1 139 ? 213.385 529.075 318.356 1.00 128.64 139 PRO A C 1
ATOM 925 O O . PRO A 1 139 ? 212.586 528.975 317.423 1.00 128.64 139 PRO A O 1
ATOM 929 N N . SER A 1 140 ? 213.271 528.390 319.489 1.00 127.05 140 SER A N 1
ATOM 930 C CA . SER A 1 140 ? 212.138 527.529 319.794 1.00 127.05 140 SER A CA 1
ATOM 931 C C . SER A 1 140 ? 211.440 528.090 321.023 1.00 127.05 140 SER A C 1
ATOM 932 O O . SER A 1 140 ? 212.069 528.263 322.071 1.00 127.05 140 SER A O 1
ATOM 935 N N . ILE A 1 141 ? 210.148 528.371 320.896 1.00 128.18 141 ILE A N 1
ATOM 936 C CA . ILE A 1 141 ? 209.390 529.073 321.923 1.00 128.18 141 ILE A CA 1
ATOM 937 C C . ILE A 1 141 ? 208.385 528.115 322.543 1.00 128.18 141 ILE A C 1
ATOM 938 O O . ILE A 1 141 ? 207.750 527.323 321.837 1.00 128.18 141 ILE A O 1
ATOM 943 N N . VAL A 1 142 ? 208.258 528.178 323.870 1.00 131.58 142 VAL A N 1
ATOM 944 C CA . VAL A 1 142 ? 207.261 527.378 324.567 1.00 131.58 142 VAL A CA 1
ATOM 945 C C . VAL A 1 142 ? 205.877 527.736 324.047 1.00 131.58 142 VAL A C 1
ATOM 946 O O . VAL A 1 142 ? 205.595 528.896 323.722 1.00 131.58 142 VAL A O 1
ATOM 950 N N . CYS A 1 143 ? 205.008 526.733 323.955 1.00 132.95 143 CYS A N 1
ATOM 951 C CA . CYS A 1 143 ? 203.704 526.925 323.336 1.00 132.95 143 CYS A CA 1
ATOM 952 C C . CYS A 1 143 ? 202.866 527.936 324.109 1.00 132.95 143 CYS A C 1
ATOM 953 O O . CYS A 1 143 ? 202.704 527.829 325.327 1.00 132.95 143 CYS A O 1
ATOM 956 N N . GLY A 1 144 ? 202.343 528.920 323.386 1.00 135.36 144 GLY A N 1
ATOM 957 C CA . GLY A 1 144 ? 201.329 529.818 323.916 1.00 135.36 144 GLY A CA 1
ATOM 958 C C . GLY A 1 144 ? 201.704 530.584 325.165 1.00 135.36 144 GLY A C 1
ATOM 959 O O . GLY A 1 144 ? 200.908 530.646 326.110 1.00 135.36 144 GLY A O 1
ATOM 960 N N . TYR A 1 145 ? 202.895 531.180 325.194 1.00 138.00 145 TYR A N 1
ATOM 961 C CA . TYR A 1 145 ? 203.262 532.098 326.266 1.00 138.00 145 TYR A CA 1
ATOM 962 C C . TYR A 1 145 ? 203.487 533.519 325.761 1.00 138.00 145 TYR A C 1
ATOM 963 O O . TYR A 1 145 ? 204.121 534.322 326.451 1.00 138.00 145 TYR A O 1
ATOM 972 N N . TYR A 1 146 ? 202.973 533.849 324.579 1.00 142.61 146 TYR A N 1
ATOM 973 C CA . TYR A 1 146 ? 202.983 535.216 324.082 1.00 142.61 146 TYR A CA 1
ATOM 974 C C . TYR A 1 146 ? 201.815 535.397 323.126 1.00 142.61 146 TYR A C 1
ATOM 975 O O . TYR A 1 146 ? 201.507 534.495 322.344 1.00 142.61 146 TYR A O 1
ATOM 984 N N . THR A 1 147 ? 201.169 536.557 323.197 1.00 150.76 147 THR A N 1
ATOM 985 C CA . THR A 1 147 ? 200.218 536.984 322.182 1.00 150.76 147 THR A CA 1
ATOM 986 C C . THR A 1 147 ? 200.788 538.185 321.448 1.00 150.76 147 THR A C 1
ATOM 987 O O . THR A 1 147 ? 201.486 539.019 322.030 1.00 150.76 147 THR A O 1
ATOM 991 N N . MET A 1 148 ? 200.481 538.266 320.160 1.00 154.54 148 MET A N 1
ATOM 992 C CA . MET A 1 148 ? 201.107 539.232 319.280 1.00 154.54 148 MET A CA 1
ATOM 993 C C . MET A 1 148 ? 200.062 539.794 318.331 1.00 154.54 148 MET A C 1
ATOM 994 O O . MET A 1 148 ? 199.095 539.115 317.974 1.00 154.54 148 MET A O 1
ATOM 999 N N . ASP A 1 149 ? 200.256 541.045 317.936 1.00 168.56 149 ASP A N 1
ATOM 1000 C CA . ASP A 1 149 ? 199.313 541.714 317.048 1.00 168.56 149 ASP A CA 1
ATOM 1001 C C . ASP A 1 149 ? 199.489 541.131 315.653 1.00 168.56 149 ASP A C 1
ATOM 1002 O O . ASP A 1 149 ? 200.324 541.594 314.872 1.00 168.56 149 ASP A O 1
ATOM 1007 N N . THR A 1 150 ? 198.699 540.111 315.332 1.00 166.51 150 THR A N 1
ATOM 1008 C CA . THR A 1 150 ? 198.767 539.460 314.032 1.00 166.51 150 THR A CA 1
ATOM 1009 C C . THR A 1 150 ? 197.967 540.186 312.962 1.00 166.51 150 THR A C 1
ATOM 1010 O O . THR A 1 150 ? 198.001 539.773 311.799 1.00 166.51 150 THR A O 1
ATOM 1014 N N . SER A 1 151 ? 197.247 541.249 313.322 1.00 166.46 151 SER A N 1
ATOM 1015 C CA . SER A 1 151 ? 196.441 541.954 312.333 1.00 166.46 151 SER A CA 1
ATOM 1016 C C . SER A 1 151 ? 197.319 542.693 311.330 1.00 166.46 151 SER A C 1
ATOM 1017 O O . SER A 1 151 ? 197.255 542.428 310.124 1.00 166.46 151 SER A O 1
ATOM 1020 N N . ILE A 1 152 ? 198.152 543.616 311.803 1.00 169.11 152 ILE A N 1
ATOM 1021 C CA . ILE A 1 152 ? 199.096 544.302 310.927 1.00 169.11 152 ILE A CA 1
ATOM 1022 C C . ILE A 1 152 ? 200.202 543.317 310.565 1.00 169.11 152 ILE A C 1
ATOM 1023 O O . ILE A 1 152 ? 201.009 542.935 311.415 1.00 169.11 152 ILE A O 1
ATOM 1028 N N . SER A 1 153 ? 200.236 542.899 309.303 1.00 172.25 153 SER A N 1
ATOM 1029 C CA . SER A 1 153 ? 201.310 542.044 308.802 1.00 172.25 153 SER A CA 1
ATOM 1030 C C . SER A 1 153 ? 202.360 542.913 308.112 1.00 172.25 153 SER A C 1
ATOM 1031 O O . SER A 1 153 ? 202.609 542.823 306.910 1.00 172.25 153 SER A O 1
ATOM 1034 N N . SER A 1 154 ? 202.981 543.772 308.917 1.00 175.64 154 SER A N 1
ATOM 1035 C CA . SER A 1 154 ? 203.947 544.725 308.401 1.00 175.64 154 SER A CA 1
ATOM 1036 C C . SER A 1 154 ? 205.185 544.005 307.865 1.00 175.64 154 SER A C 1
ATOM 1037 O O . SER A 1 154 ? 205.373 542.801 308.050 1.00 175.64 154 SER A O 1
ATOM 1040 N N . GLU A 1 155 ? 206.033 544.769 307.197 1.00 175.24 155 GLU A N 1
ATOM 1041 C CA . GLU A 1 155 ? 207.248 544.223 306.604 1.00 175.24 155 GLU A CA 1
ATOM 1042 C C . GLU A 1 155 ? 208.244 543.847 307.692 1.00 175.24 155 GLU A C 1
ATOM 1043 O O . GLU A 1 155 ? 208.581 544.694 308.530 1.00 175.24 155 GLU A O 1
ATOM 1049 N N . PRO A 1 156 ? 208.723 542.605 307.735 1.00 164.70 156 PRO A N 1
ATOM 1050 C CA . PRO A 1 156 ? 209.788 542.264 308.683 1.00 164.70 156 PRO A CA 1
ATOM 1051 C C . PRO A 1 156 ? 211.018 543.122 308.442 1.00 164.70 156 PRO A C 1
ATOM 1052 O O . PRO A 1 156 ? 211.377 543.421 307.301 1.00 164.70 156 PRO A O 1
ATOM 1056 N N . LEU A 1 157 ? 211.658 543.524 309.536 1.00 153.03 157 LEU A N 1
ATOM 1057 C CA . LEU A 1 157 ? 212.768 544.462 309.471 1.00 153.03 157 LEU A CA 1
ATOM 1058 C C . LEU A 1 157 ? 213.934 543.849 308.698 1.00 153.03 157 LEU A C 1
ATOM 1059 O O . LEU A 1 157 ? 214.107 542.630 308.644 1.00 153.03 157 LEU A O 1
ATOM 1064 N N . SER A 1 158 ? 214.730 544.715 308.078 1.00 151.92 158 SER A N 1
ATOM 1065 C CA . SER A 1 158 ? 215.827 544.279 307.227 1.00 151.92 158 SER A CA 1
ATOM 1066 C C . SER A 1 158 ? 217.069 545.100 307.536 1.00 151.92 158 SER A C 1
ATOM 1067 O O . SER A 1 158 ? 217.001 546.159 308.162 1.00 151.92 158 SER A O 1
ATOM 1070 N N . LEU A 1 159 ? 218.216 544.589 307.079 1.00 147.67 159 LEU A N 1
ATOM 1071 C CA . LEU A 1 159 ? 219.495 545.205 307.424 1.00 147.67 159 LEU A CA 1
ATOM 1072 C C . LEU A 1 159 ? 219.530 546.675 307.030 1.00 147.67 159 LEU A C 1
ATOM 1073 O O . LEU A 1 159 ? 220.035 547.515 307.784 1.00 147.67 159 LEU A O 1
ATOM 1078 N N . THR A 1 160 ? 218.987 547.013 305.861 1.00 147.01 160 THR A N 1
ATOM 1079 C CA . THR A 1 160 ? 218.988 548.407 305.443 1.00 147.01 160 THR A CA 1
ATOM 1080 C C . THR A 1 160 ? 217.988 549.237 306.232 1.00 147.01 160 THR A C 1
ATOM 1081 O O . THR A 1 160 ? 218.115 550.465 306.265 1.00 147.01 160 THR A O 1
ATOM 1085 N N . ASP A 1 161 ? 217.001 548.601 306.867 1.00 148.82 161 ASP A N 1
ATOM 1086 C CA . ASP A 1 161 ? 216.074 549.355 307.698 1.00 148.82 161 ASP A CA 1
ATOM 1087 C C . ASP A 1 161 ? 216.783 549.971 308.894 1.00 148.82 161 ASP A C 1
ATOM 1088 O O . ASP A 1 161 ? 216.432 551.076 309.320 1.00 148.82 161 ASP A O 1
ATOM 1093 N N . PHE A 1 162 ? 217.777 549.277 309.444 1.00 154.39 162 PHE A N 1
ATOM 1094 C CA . PHE A 1 162 ? 218.598 549.861 310.497 1.00 154.39 162 PHE A CA 1
ATOM 1095 C C . PHE A 1 162 ? 219.608 550.846 309.927 1.00 154.39 162 PHE A C 1
ATOM 1096 O O . PHE A 1 162 ? 219.740 551.971 310.422 1.00 154.39 162 PHE A O 1
ATOM 1104 N N . GLN A 1 163 ? 220.319 550.446 308.877 1.00 150.02 163 GLN A N 1
ATOM 1105 C CA . GLN A 1 163 ? 221.484 551.172 308.396 1.00 150.02 163 GLN A CA 1
ATOM 1106 C C . GLN A 1 163 ? 221.130 552.411 307.591 1.00 150.02 163 GLN A C 1
ATOM 1107 O O . GLN A 1 163 ? 221.995 552.945 306.889 1.00 150.02 163 GLN A O 1
ATOM 1113 N N . ASN A 1 164 ? 219.891 552.876 307.667 1.00 150.81 164 ASN A N 1
ATOM 1114 C CA . ASN A 1 164 ? 219.539 554.130 307.028 1.00 150.81 164 ASN A CA 1
ATOM 1115 C C . ASN A 1 164 ? 220.306 555.279 307.678 1.00 150.81 164 ASN A C 1
ATOM 1116 O O . ASN A 1 164 ? 220.576 555.245 308.882 1.00 150.81 164 ASN A O 1
ATOM 1121 N N . PRO A 1 165 ? 220.672 556.310 306.913 1.00 143.64 165 PRO A N 1
ATOM 1122 C CA . PRO A 1 165 ? 221.376 557.453 307.509 1.00 143.64 165 PRO A CA 1
ATOM 1123 C C . PRO A 1 165 ? 220.490 558.335 308.364 1.00 143.64 165 PRO A C 1
ATOM 1124 O O . PRO A 1 165 ? 220.999 559.275 308.985 1.00 143.64 165 PRO A O 1
ATOM 1128 N N . THR A 1 166 ? 219.186 558.070 308.418 1.00 151.19 166 THR A N 1
ATOM 1129 C CA . THR A 1 166 ? 218.280 558.942 309.156 1.00 151.19 166 THR A CA 1
ATOM 1130 C C . THR A 1 166 ? 218.320 558.652 310.649 1.00 151.19 166 THR A C 1
ATOM 1131 O O . THR A 1 166 ? 218.665 559.523 311.454 1.00 151.19 166 THR A O 1
ATOM 1135 N N . VAL A 1 167 ? 217.973 557.424 311.036 1.00 153.64 167 VAL A N 1
ATOM 1136 C CA . VAL A 1 167 ? 217.848 557.111 312.454 1.00 153.64 167 VAL A CA 1
ATOM 1137 C C . VAL A 1 167 ? 219.207 557.121 313.142 1.00 153.64 167 VAL A C 1
ATOM 1138 O O . VAL A 1 167 ? 219.297 557.432 314.335 1.00 153.64 167 VAL A O 1
ATOM 1142 N N . ILE A 1 168 ? 220.280 556.795 312.414 1.00 154.37 168 ILE A N 1
ATOM 1143 C CA . ILE A 1 168 ? 221.608 556.761 313.022 1.00 154.37 168 ILE A CA 1
ATOM 1144 C C . ILE A 1 168 ? 221.966 558.128 313.584 1.00 154.37 168 ILE A C 1
ATOM 1145 O O . ILE A 1 168 ? 222.645 558.238 314.612 1.00 154.37 168 ILE A O 1
ATOM 1150 N N . ALA A 1 169 ? 221.506 559.191 312.929 1.00 155.45 169 ALA A N 1
ATOM 1151 C CA . ALA A 1 169 ? 221.635 560.515 313.518 1.00 155.45 169 ALA A CA 1
ATOM 1152 C C . ALA A 1 169 ? 220.638 560.699 314.652 1.00 155.45 169 ALA A C 1
ATOM 1153 O O . ALA A 1 169 ? 220.974 561.270 315.694 1.00 155.45 169 ALA A O 1
ATOM 1155 N N . ASN A 1 170 ? 219.410 560.208 314.471 1.00 156.82 170 ASN A N 1
ATOM 1156 C CA . ASN A 1 170 ? 218.362 560.431 315.461 1.00 156.82 170 ASN A CA 1
ATOM 1157 C C . ASN A 1 170 ? 218.745 559.851 316.815 1.00 156.82 170 ASN A C 1
ATOM 1158 O O . ASN A 1 170 ? 218.643 560.530 317.842 1.00 156.82 170 ASN A O 1
ATOM 1163 N N . VAL A 1 171 ? 219.195 558.593 316.835 1.00 155.68 171 VAL A N 1
ATOM 1164 C CA . VAL A 1 171 ? 219.526 557.946 318.102 1.00 155.68 171 VAL A CA 1
ATOM 1165 C C . VAL A 1 171 ? 220.606 558.727 318.834 1.00 155.68 171 VAL A C 1
ATOM 1166 O O . VAL A 1 171 ? 220.561 558.875 320.062 1.00 155.68 171 VAL A O 1
ATOM 1170 N N . THR A 1 172 ? 221.589 559.244 318.097 1.00 156.09 172 THR A N 1
ATOM 1171 C CA . THR A 1 172 ? 222.600 560.096 318.710 1.00 156.09 172 THR A CA 1
ATOM 1172 C C . THR A 1 172 ? 221.951 561.302 319.372 1.00 156.09 172 THR A C 1
ATOM 1173 O O . THR A 1 172 ? 222.240 561.615 320.531 1.00 156.09 172 THR A O 1
ATOM 1177 N N . LYS A 1 173 ? 221.055 561.981 318.650 1.00 158.10 173 LYS A N 1
ATOM 1178 C CA . LYS A 1 173 ? 220.310 563.086 319.248 1.00 158.10 173 LYS A CA 1
ATOM 1179 C C . LYS A 1 173 ? 219.589 562.636 320.508 1.00 158.10 173 LYS A C 1
ATOM 1180 O O . LYS A 1 173 ? 219.479 563.396 321.477 1.00 158.10 173 LYS A O 1
ATOM 1186 N N . ARG A 1 174 ? 219.099 561.398 320.519 1.00 156.53 174 ARG A N 1
ATOM 1187 C CA . ARG A 1 174 ? 218.527 560.862 321.745 1.00 156.53 174 ARG A CA 1
ATOM 1188 C C . ARG A 1 174 ? 219.607 560.394 322.709 1.00 156.53 174 ARG A C 1
ATOM 1189 O O . ARG A 1 174 ? 219.380 560.373 323.923 1.00 156.53 174 ARG A O 1
ATOM 1197 N N . MET A 1 175 ? 220.780 560.017 322.196 1.00 158.35 175 MET A N 1
ATOM 1198 C CA . MET A 1 175 ? 221.835 559.531 323.078 1.00 158.35 175 MET A CA 1
ATOM 1199 C C . MET A 1 175 ? 222.383 560.652 323.951 1.00 158.35 175 MET A C 1
ATOM 1200 O O . MET A 1 175 ? 222.710 560.425 325.121 1.00 158.35 175 MET A O 1
ATOM 1205 N N . GLU A 1 176 ? 222.491 561.868 323.407 1.00 157.31 176 GLU A N 1
ATOM 1206 C CA . GLU A 1 176 ? 222.847 563.004 324.252 1.00 157.31 176 GLU A CA 1
ATOM 1207 C C . GLU A 1 176 ? 221.839 563.181 325.378 1.00 157.31 176 GLU A C 1
ATOM 1208 O O . GLU A 1 176 ? 222.205 563.584 326.487 1.00 157.31 176 GLU A O 1
ATOM 1214 N N . SER A 1 177 ? 220.567 562.886 325.109 1.00 159.37 177 SER A N 1
ATOM 1215 C CA . SER A 1 177 ? 219.519 563.141 326.089 1.00 159.37 177 SER A CA 1
ATOM 1216 C C . SER A 1 177 ? 219.771 562.366 327.373 1.00 159.37 177 SER A C 1
ATOM 1217 O O . SER A 1 177 ? 220.026 562.954 328.428 1.00 159.37 177 SER A O 1
ATOM 1220 N N . ILE A 1 178 ? 219.733 561.035 327.293 1.00 159.75 178 ILE A N 1
ATOM 1221 C CA . ILE A 1 178 ? 219.903 560.213 328.487 1.00 159.75 178 ILE A CA 1
ATOM 1222 C C . ILE A 1 178 ? 221.317 560.335 329.041 1.00 159.75 178 ILE A C 1
ATOM 1223 O O . ILE A 1 178 ? 221.551 560.076 330.227 1.00 159.75 178 ILE A O 1
ATOM 1228 N N . PHE A 1 179 ? 222.276 560.742 328.210 1.00 164.32 179 PHE A N 1
ATOM 1229 C CA . PHE A 1 179 ? 223.657 560.915 328.638 1.00 164.32 179 PHE A CA 1
ATOM 1230 C C . PHE A 1 179 ? 224.031 562.378 328.832 1.00 164.32 179 PHE A C 1
ATOM 1231 O O . PHE A 1 179 ? 225.210 562.729 328.723 1.00 164.32 179 PHE A O 1
ATOM 1239 N N . SER A 1 180 ? 223.056 563.240 329.115 1.00 159.41 180 SER A N 1
ATOM 1240 C CA . SER A 1 180 ? 223.356 564.654 329.299 1.00 159.41 180 SER A CA 1
ATOM 1241 C C . SER A 1 180 ? 223.869 564.942 330.704 1.00 159.41 180 SER A C 1
ATOM 1242 O O . SER A 1 180 ? 224.809 565.725 330.875 1.00 159.41 180 SER A O 1
ATOM 1245 N N . LYS A 1 181 ? 223.270 564.320 331.715 1.00 157.28 181 LYS A N 1
ATOM 1246 C CA . LYS A 1 181 ? 223.606 564.616 333.100 1.00 157.28 181 LYS A CA 1
ATOM 1247 C C . LYS A 1 181 ? 224.833 563.868 333.599 1.00 157.28 181 LYS A C 1
ATOM 1248 O O . LYS A 1 181 ? 225.125 563.930 334.798 1.00 157.28 181 LYS A O 1
ATOM 1254 N N . VAL A 1 182 ? 225.555 563.163 332.729 1.00 159.78 182 VAL A N 1
ATOM 1255 C CA . VAL A 1 182 ? 226.770 562.489 333.167 1.00 159.78 182 VAL A CA 1
ATOM 1256 C C . VAL A 1 182 ? 227.947 563.457 333.189 1.00 159.78 182 VAL A C 1
ATOM 1257 O O . VAL A 1 182 ? 228.725 563.483 334.149 1.00 159.78 182 VAL A O 1
ATOM 1261 N N . ASP A 1 183 ? 228.078 564.283 332.151 1.00 167.51 183 ASP A N 1
ATOM 1262 C CA . ASP A 1 183 ? 229.124 565.291 332.022 1.00 167.51 183 ASP A CA 1
ATOM 1263 C C . ASP A 1 183 ? 228.895 566.055 330.725 1.00 167.51 183 ASP A C 1
ATOM 1264 O O . ASP A 1 183 ? 228.176 565.596 329.833 1.00 167.51 183 ASP A O 1
ATOM 1269 N N . SER A 1 184 ? 229.513 567.229 330.636 1.00 164.24 184 SER A N 1
ATOM 1270 C CA . SER A 1 184 ? 229.432 568.072 329.451 1.00 164.24 184 SER A CA 1
ATOM 1271 C C . SER A 1 184 ? 230.772 568.226 328.749 1.00 164.24 184 SER A C 1
ATOM 1272 O O . SER A 1 184 ? 230.860 568.029 327.534 1.00 164.24 184 SER A O 1
ATOM 1275 N N . ALA A 1 185 ? 231.822 568.580 329.493 1.00 163.67 185 ALA A N 1
ATOM 1276 C CA . ALA A 1 185 ? 233.139 568.775 328.894 1.00 163.67 185 ALA A CA 1
ATOM 1277 C C . ALA A 1 185 ? 233.665 567.480 328.289 1.00 163.67 185 ALA A C 1
ATOM 1278 O O . ALA A 1 185 ? 233.968 567.418 327.092 1.00 163.67 185 ALA A O 1
ATOM 1280 N N . ARG A 1 186 ? 233.779 566.428 329.104 1.00 156.67 186 ARG A N 1
ATOM 1281 C CA . ARG A 1 186 ? 234.235 565.139 328.592 1.00 156.67 186 ARG A CA 1
ATOM 1282 C C . ARG A 1 186 ? 233.244 564.528 327.608 1.00 156.67 186 ARG A C 1
ATOM 1283 O O . ARG A 1 186 ? 233.587 563.556 326.925 1.00 156.67 186 ARG A O 1
ATOM 1291 N N . SER A 1 187 ? 232.029 565.071 327.517 1.00 160.92 187 SER A N 1
ATOM 1292 C CA . SER A 1 187 ? 231.036 564.610 326.546 1.00 160.92 187 SER A CA 1
ATOM 1293 C C . SER A 1 187 ? 231.331 565.256 325.193 1.00 160.92 187 SER A C 1
ATOM 1294 O O . SER A 1 187 ? 230.596 566.105 324.687 1.00 160.92 187 SER A O 1
ATOM 1297 N N . THR A 1 188 ? 232.444 564.824 324.600 1.00 164.67 188 THR A N 1
ATOM 1298 C CA . THR A 1 188 ? 232.897 565.424 323.352 1.00 164.67 188 THR A CA 1
ATOM 1299 C C . THR A 1 188 ? 232.215 564.790 322.146 1.00 164.67 188 THR A C 1
ATOM 1300 O O . THR A 1 188 ? 231.604 565.491 321.331 1.00 164.67 188 THR A O 1
ATOM 1304 N N . ARG A 1 189 ? 232.303 563.469 322.017 1.00 162.28 189 ARG A N 1
ATOM 1305 C CA . ARG A 1 189 ? 231.779 562.792 320.842 1.00 162.28 189 ARG A CA 1
ATOM 1306 C C . ARG A 1 189 ? 231.536 561.326 321.159 1.00 162.28 189 ARG A C 1
ATOM 1307 O O . ARG A 1 189 ? 232.380 560.668 321.773 1.00 162.28 189 ARG A O 1
ATOM 1315 N N . PHE A 1 190 ? 230.373 560.823 320.740 1.00 157.20 190 PHE A N 1
ATOM 1316 C CA . PHE A 1 190 ? 230.107 559.391 320.790 1.00 157.20 190 PHE A CA 1
ATOM 1317 C C . PHE A 1 190 ? 229.372 558.894 319.551 1.00 157.20 190 PHE A C 1
ATOM 1318 O O . PHE A 1 190 ? 229.002 557.714 319.505 1.00 157.20 190 PHE A O 1
ATOM 1326 N N . ASP A 1 191 ? 229.139 559.753 318.557 1.00 157.50 191 ASP A N 1
ATOM 1327 C CA . ASP A 1 191 ? 228.454 559.320 317.345 1.00 157.50 191 ASP A CA 1
ATOM 1328 C C . ASP A 1 191 ? 229.213 558.193 316.659 1.00 157.50 191 ASP A C 1
ATOM 1329 O O . ASP A 1 191 ? 228.614 557.204 316.223 1.00 157.50 191 ASP A O 1
ATOM 1334 N N . ALA A 1 192 ? 230.539 558.329 316.559 1.00 155.01 192 ALA A N 1
ATOM 1335 C CA . ALA A 1 192 ? 231.355 557.293 315.935 1.00 155.01 192 ALA A CA 1
ATOM 1336 C C . ALA A 1 192 ? 231.101 555.933 316.567 1.00 155.01 192 ALA A C 1
ATOM 1337 O O . ALA A 1 192 ? 231.071 554.910 315.873 1.00 155.01 192 ALA A O 1
ATOM 1339 N N . PHE A 1 193 ? 230.909 555.901 317.885 1.00 155.87 193 PHE A N 1
ATOM 1340 C CA . PHE A 1 193 ? 230.515 554.660 318.539 1.00 155.87 193 PHE A CA 1
ATOM 1341 C C . PHE A 1 193 ? 229.140 554.220 318.059 1.00 155.87 193 PHE A C 1
ATOM 1342 O O . PHE A 1 193 ? 228.931 553.049 317.722 1.00 155.87 193 PHE A O 1
ATOM 1350 N N . VAL A 1 194 ? 228.186 555.152 318.013 1.00 152.52 194 VAL A N 1
ATOM 1351 C CA . VAL A 1 194 ? 226.852 554.819 317.530 1.00 152.52 194 VAL A CA 1
ATOM 1352 C C . VAL A 1 194 ? 226.907 554.381 316.074 1.00 152.52 194 VAL A C 1
ATOM 1353 O O . VAL A 1 194 ? 226.215 553.440 315.668 1.00 152.52 194 VAL A O 1
ATOM 1357 N N . ASN A 1 195 ? 227.728 555.052 315.263 1.00 150.13 195 ASN A N 1
ATOM 1358 C CA . ASN A 1 195 ? 227.937 554.591 313.895 1.00 150.13 195 ASN A CA 1
ATOM 1359 C C . ASN A 1 195 ? 228.516 553.186 313.875 1.00 150.13 195 ASN A C 1
ATOM 1360 O O . ASN A 1 195 ? 228.180 552.378 313.002 1.00 150.13 195 ASN A O 1
ATOM 1365 N N . GLY A 1 196 ? 229.391 552.877 314.831 1.00 148.90 196 GLY A N 1
ATOM 1366 C CA . GLY A 1 196 ? 230.005 551.561 314.852 1.00 148.90 196 GLY A CA 1
ATOM 1367 C C . GLY A 1 196 ? 229.000 550.453 315.096 1.00 148.90 196 GLY A C 1
ATOM 1368 O O . GLY A 1 196 ? 228.938 549.480 314.341 1.00 148.90 196 GLY A O 1
ATOM 1369 N N . VAL A 1 197 ? 228.192 550.591 316.152 1.00 151.76 197 VAL A N 1
ATOM 1370 C CA . VAL A 1 197 ? 227.271 549.526 316.533 1.00 151.76 197 VAL A CA 1
ATOM 1371 C C . VAL A 1 197 ? 226.284 549.212 315.422 1.00 151.76 197 VAL A C 1
ATOM 1372 O O . VAL A 1 197 ? 225.751 548.100 315.365 1.00 151.76 197 VAL A O 1
ATOM 1376 N N . ALA A 1 198 ? 226.025 550.166 314.531 1.00 149.23 198 ALA A N 1
ATOM 1377 C CA . ALA A 1 198 ? 225.187 549.882 313.373 1.00 149.23 198 ALA A CA 1
ATOM 1378 C C . ALA A 1 198 ? 226.004 549.237 312.262 1.00 149.23 198 ALA A C 1
ATOM 1379 O O . ALA A 1 198 ? 225.712 548.120 311.823 1.00 149.23 198 ALA A O 1
ATOM 1381 N N . ASN A 1 199 ? 227.050 549.922 311.811 1.00 148.07 199 ASN A N 1
ATOM 1382 C CA . ASN A 1 199 ? 227.828 549.473 310.667 1.00 148.07 199 ASN A CA 1
ATOM 1383 C C . ASN A 1 199 ? 228.640 548.217 310.940 1.00 148.07 199 ASN A C 1
ATOM 1384 O O . ASN A 1 199 ? 229.367 547.781 310.042 1.00 148.07 199 ASN A O 1
ATOM 1389 N N . ASN A 1 200 ? 228.555 547.633 312.132 1.00 146.47 200 ASN A N 1
ATOM 1390 C CA . ASN A 1 200 ? 229.234 546.368 312.375 1.00 146.47 200 ASN A CA 1
ATOM 1391 C C . ASN A 1 200 ? 228.713 545.301 311.420 1.00 146.47 200 ASN A C 1
ATOM 1392 O O . ASN A 1 200 ? 227.593 545.383 310.909 1.00 146.47 200 ASN A O 1
ATOM 1397 N N . MET A 1 201 ? 229.541 544.283 311.188 1.00 152.80 201 MET A N 1
ATOM 1398 C CA . MET A 1 201 ? 229.237 543.316 310.141 1.00 152.80 201 MET A CA 1
ATOM 1399 C C . MET A 1 201 ? 228.265 542.242 310.606 1.00 152.80 201 MET A C 1
ATOM 1400 O O . MET A 1 201 ? 227.683 541.538 309.774 1.00 152.80 201 MET A O 1
ATOM 1405 N N . ASP A 1 202 ? 228.071 542.094 311.913 1.00 150.26 202 ASP A N 1
ATOM 1406 C CA . ASP A 1 202 ? 227.307 540.963 312.418 1.00 150.26 202 ASP A CA 1
ATOM 1407 C C . ASP A 1 202 ? 225.871 541.319 312.779 1.00 150.26 202 ASP A C 1
ATOM 1408 O O . ASP A 1 202 ? 225.014 540.431 312.774 1.00 150.26 202 ASP A O 1
ATOM 1413 N N . ILE A 1 203 ? 225.587 542.590 313.078 1.00 141.81 203 ILE A N 1
ATOM 1414 C CA . ILE A 1 203 ? 224.253 542.978 313.537 1.00 141.81 203 ILE A CA 1
ATOM 1415 C C . ILE A 1 203 ? 223.182 542.469 312.583 1.00 141.81 203 ILE A C 1
ATOM 1416 O O . ILE A 1 203 ? 222.035 542.235 312.984 1.00 141.81 203 ILE A O 1
ATOM 1421 N N . LYS A 1 204 ? 223.538 542.277 311.312 1.00 144.71 204 LYS A N 1
ATOM 1422 C CA . LYS A 1 204 ? 222.575 541.748 310.354 1.00 144.71 204 LYS A CA 1
ATOM 1423 C C . LYS A 1 204 ? 222.048 540.394 310.809 1.00 144.71 204 LYS A C 1
ATOM 1424 O O . LYS A 1 204 ? 220.848 540.123 310.706 1.00 144.71 204 LYS A O 1
ATOM 1430 N N . SER A 1 205 ? 222.921 539.542 311.341 1.00 142.71 205 SER A N 1
ATOM 1431 C CA . SER A 1 205 ? 222.454 538.280 311.895 1.00 142.71 205 SER A CA 1
ATOM 1432 C C . SER A 1 205 ? 221.494 538.523 313.048 1.00 142.71 205 SER A C 1
ATOM 1433 O O . SER A 1 205 ? 220.448 537.873 313.142 1.00 142.71 205 SER A O 1
ATOM 1436 N N . SER A 1 206 ? 221.832 539.469 313.926 1.00 138.45 206 SER A N 1
ATOM 1437 C CA . SER A 1 206 ? 220.977 539.775 315.066 1.00 138.45 206 SER A CA 1
ATOM 1438 C C . SER A 1 206 ? 219.564 540.111 314.616 1.00 138.45 206 SER A C 1
ATOM 1439 O O . SER A 1 206 ? 218.596 539.465 315.035 1.00 138.45 206 SER A O 1
ATOM 1442 N N . ILE A 1 207 ? 219.424 541.120 313.758 1.00 143.65 207 ILE A N 1
ATOM 1443 C CA . ILE A 1 207 ? 218.094 541.508 313.306 1.00 143.65 207 ILE A CA 1
ATOM 1444 C C . ILE A 1 207 ? 217.445 540.375 312.526 1.00 143.65 207 ILE A C 1
ATOM 1445 O O . ILE A 1 207 ? 216.252 540.099 312.694 1.00 143.65 207 ILE A O 1
ATOM 1450 N N . ASP A 1 208 ? 218.209 539.694 311.669 1.00 146.59 208 ASP A N 1
ATOM 1451 C CA . ASP A 1 208 ? 217.673 538.500 311.026 1.00 146.59 208 ASP A CA 1
ATOM 1452 C C . ASP A 1 208 ? 217.240 537.477 312.062 1.00 146.59 208 ASP A C 1
ATOM 1453 O O . ASP A 1 208 ? 216.146 536.913 311.963 1.00 146.59 208 ASP A O 1
ATOM 1458 N N . TRP A 1 209 ? 218.078 537.230 313.071 1.00 142.68 209 TRP A N 1
ATOM 1459 C CA . TRP A 1 209 ? 217.638 536.389 314.176 1.00 142.68 209 TRP A CA 1
ATOM 1460 C C . TRP A 1 209 ? 216.409 536.984 314.846 1.00 142.68 209 TRP A C 1
ATOM 1461 O O . TRP A 1 209 ? 215.469 536.261 315.191 1.00 142.68 209 TRP A O 1
ATOM 1472 N N . ALA A 1 210 ? 216.392 538.305 315.024 1.00 139.72 210 ALA A N 1
ATOM 1473 C CA . ALA A 1 210 ? 215.181 538.959 315.502 1.00 139.72 210 ALA A CA 1
ATOM 1474 C C . ALA A 1 210 ? 214.028 538.743 314.532 1.00 139.72 210 ALA A C 1
ATOM 1475 O O . ALA A 1 210 ? 212.876 538.591 314.950 1.00 139.72 210 ALA A O 1
ATOM 1477 N N . ASN A 1 211 ? 214.315 538.736 313.228 1.00 143.14 211 ASN A N 1
ATOM 1478 C CA . ASN A 1 211 ? 213.280 538.401 312.257 1.00 143.14 211 ASN A CA 1
ATOM 1479 C C . ASN A 1 211 ? 212.782 536.976 312.453 1.00 143.14 211 ASN A C 1
ATOM 1480 O O . ASN A 1 211 ? 211.592 536.697 312.273 1.00 143.14 211 ASN A O 1
ATOM 1485 N N . MET A 1 212 ? 213.676 536.057 312.822 1.00 141.49 212 MET A N 1
ATOM 1486 C CA . MET A 1 212 ? 213.247 534.684 313.067 1.00 141.49 212 MET A CA 1
ATOM 1487 C C . MET A 1 212 ? 212.360 534.591 314.301 1.00 141.49 212 MET A C 1
ATOM 1488 O O . MET A 1 212 ? 211.678 533.581 314.508 1.00 141.49 212 MET A O 1
ATOM 1493 N N . VAL A 1 213 ? 212.361 535.621 315.138 1.00 141.75 213 VAL A N 1
ATOM 1494 C CA . VAL A 1 213 ? 211.533 535.597 316.335 1.00 141.75 213 VAL A CA 1
ATOM 1495 C C . VAL A 1 213 ? 210.075 535.788 315.951 1.00 141.75 213 VAL A C 1
ATOM 1496 O O . VAL A 1 213 ? 209.220 534.971 316.308 1.00 141.75 213 VAL A O 1
ATOM 1500 N N . GLU A 1 214 ? 209.783 536.859 315.209 1.00 146.61 214 GLU A N 1
ATOM 1501 C CA . GLU A 1 214 ? 208.397 537.277 315.023 1.00 146.61 214 GLU A CA 1
ATOM 1502 C C . GLU A 1 214 ? 207.580 536.212 314.305 1.00 146.61 214 GLU A C 1
ATOM 1503 O O . GLU A 1 214 ? 206.518 535.803 314.786 1.00 146.61 214 GLU A O 1
ATOM 1509 N N . ASN A 1 215 ? 208.069 535.742 313.157 1.00 146.79 215 ASN A N 1
ATOM 1510 C CA . ASN A 1 215 ? 207.276 534.863 312.304 1.00 146.79 215 ASN A CA 1
ATOM 1511 C C . ASN A 1 215 ? 206.831 533.618 313.058 1.00 146.79 215 ASN A C 1
ATOM 1512 O O . ASN A 1 215 ? 205.642 533.283 313.084 1.00 146.79 215 ASN A O 1
ATOM 1517 N N . VAL A 1 216 ? 207.776 532.922 313.692 1.00 149.41 216 VAL A N 1
ATOM 1518 C CA . VAL A 1 216 ? 207.421 531.737 314.465 1.00 149.41 216 VAL A CA 1
ATOM 1519 C C . VAL A 1 216 ? 206.487 532.102 315.606 1.00 149.41 216 VAL A C 1
ATOM 1520 O O . VAL A 1 216 ? 205.600 531.319 315.968 1.00 149.41 216 VAL A O 1
ATOM 1524 N N . ILE A 1 217 ? 206.659 533.288 316.187 1.00 143.86 217 ILE A N 1
ATOM 1525 C CA . ILE A 1 217 ? 205.800 533.699 317.289 1.00 143.86 217 ILE A CA 1
ATOM 1526 C C . ILE A 1 217 ? 204.372 533.907 316.804 1.00 143.86 217 ILE A C 1
ATOM 1527 O O . ILE A 1 217 ? 203.414 533.453 317.440 1.00 143.86 217 ILE A O 1
ATOM 1532 N N . LYS A 1 218 ? 204.204 534.566 315.659 1.00 144.00 218 LYS A N 1
ATOM 1533 C CA . LYS A 1 218 ? 202.852 534.877 315.205 1.00 144.00 218 LYS A CA 1
ATOM 1534 C C . LYS A 1 218 ? 202.201 533.693 314.502 1.00 144.00 218 LYS A C 1
ATOM 1535 O O . LYS A 1 218 ? 200.991 533.481 314.636 1.00 144.00 218 LYS A O 1
ATOM 1541 N N . LEU A 1 219 ? 202.979 532.914 313.757 1.00 146.83 219 LEU A N 1
ATOM 1542 C CA . LEU A 1 219 ? 202.424 531.835 312.962 1.00 146.83 219 LEU A CA 1
ATOM 1543 C C . LEU A 1 219 ? 201.821 530.775 313.888 1.00 146.83 219 LEU A C 1
ATOM 1544 O O . LEU A 1 219 ? 202.200 530.676 315.058 1.00 146.83 219 LEU A O 1
ATOM 1549 N N . PRO A 1 220 ? 200.860 529.982 313.392 1.00 155.33 220 PRO A N 1
ATOM 1550 C CA . PRO A 1 220 ? 200.227 528.971 314.254 1.00 155.33 220 PRO A CA 1
ATOM 1551 C C . PRO A 1 220 ? 201.182 527.916 314.789 1.00 155.33 220 PRO A C 1
ATOM 1552 O O . PRO A 1 220 ? 202.369 527.891 314.452 1.00 155.33 220 PRO A O 1
ATOM 1556 N N . ASP A 1 221 ? 200.646 527.032 315.630 1.00 168.52 221 ASP A N 1
ATOM 1557 C CA . ASP A 1 221 ? 201.476 526.096 316.384 1.00 168.52 221 ASP A CA 1
ATOM 1558 C C . ASP A 1 221 ? 202.098 525.035 315.482 1.00 168.52 221 ASP A C 1
ATOM 1559 O O . ASP A 1 221 ? 203.325 524.905 315.412 1.00 168.52 221 ASP A O 1
ATOM 1564 N N . SER A 1 222 ? 201.268 524.263 314.780 1.00 172.51 222 SER A N 1
ATOM 1565 C CA . SER A 1 222 ? 201.730 523.104 314.026 1.00 172.51 222 SER A CA 1
ATOM 1566 C C . SER A 1 222 ? 202.198 523.459 312.619 1.00 172.51 222 SER A C 1
ATOM 1567 O O . SER A 1 222 ? 202.171 522.599 311.731 1.00 172.51 222 SER A O 1
ATOM 1570 N N . THR A 1 223 ? 202.623 524.698 312.397 1.00 167.88 223 THR A N 1
ATOM 1571 C CA . THR A 1 223 ? 203.147 525.106 311.109 1.00 167.88 223 THR A CA 1
ATOM 1572 C C . THR A 1 223 ? 204.492 524.423 310.862 1.00 167.88 223 THR A C 1
ATOM 1573 O O . THR A 1 223 ? 205.085 523.856 311.782 1.00 167.88 223 THR A O 1
ATOM 1577 N N . PRO A 1 224 ? 204.988 524.437 309.615 1.00 167.31 224 PRO A N 1
ATOM 1578 C CA . PRO A 1 224 ? 206.300 523.824 309.335 1.00 167.31 224 PRO A CA 1
ATOM 1579 C C . PRO A 1 224 ? 207.402 524.242 310.294 1.00 167.31 224 PRO A C 1
ATOM 1580 O O . PRO A 1 224 ? 208.312 523.448 310.562 1.00 167.31 224 PRO A O 1
ATOM 1584 N N . ASN A 1 225 ? 207.352 525.463 310.813 1.00 163.48 225 ASN A N 1
ATOM 1585 C CA . ASN A 1 225 ? 208.201 525.857 311.926 1.00 163.48 225 ASN A CA 1
ATOM 1586 C C . ASN A 1 225 ? 207.537 525.395 313.218 1.00 163.48 225 ASN A C 1
ATOM 1587 O O . ASN A 1 225 ? 206.575 526.018 313.685 1.00 163.48 225 ASN A O 1
ATOM 1592 N N . PRO A 1 226 ? 208.017 524.308 313.817 1.00 158.71 226 PRO A N 1
ATOM 1593 C CA . PRO A 1 226 ? 207.261 523.659 314.892 1.00 158.71 226 PRO A CA 1
ATOM 1594 C C . PRO A 1 226 ? 207.285 524.469 316.179 1.00 158.71 226 PRO A C 1
ATOM 1595 O O . PRO A 1 226 ? 207.976 525.479 316.314 1.00 158.71 226 PRO A O 1
ATOM 1599 N N . CYS A 1 227 ? 206.494 523.994 317.140 1.00 143.49 227 CYS A N 1
ATOM 1600 C CA . CYS A 1 227 ? 206.448 524.550 318.481 1.00 143.49 227 CYS A CA 1
ATOM 1601 C C . CYS A 1 227 ? 206.494 523.405 319.482 1.00 143.49 227 CYS A C 1
ATOM 1602 O O . CYS A 1 227 ? 206.080 522.282 319.189 1.00 143.49 227 CYS A O 1
ATOM 1605 N N . SER A 1 228 ? 207.004 523.697 320.672 1.00 138.79 228 SER A N 1
ATOM 1606 C CA . SER A 1 228 ? 207.252 522.675 321.678 1.00 138.79 228 SER A CA 1
ATOM 1607 C C . SER A 1 228 ? 206.271 522.815 322.833 1.00 138.79 228 SER A C 1
ATOM 1608 O O . SER A 1 228 ? 205.516 523.784 322.929 1.00 138.79 228 SER A O 1
ATOM 1611 N N . VAL A 1 229 ? 206.296 521.820 323.722 1.00 139.73 229 VAL A N 1
ATOM 1612 C CA . VAL A 1 229 ? 205.454 521.861 324.912 1.00 139.73 229 VAL A CA 1
ATOM 1613 C C . VAL A 1 229 ? 206.197 522.505 326.076 1.00 139.73 229 VAL A C 1
ATOM 1614 O O . VAL A 1 229 ? 205.627 523.303 326.827 1.00 139.73 229 VAL A O 1
ATOM 1618 N N . ASP A 1 230 ? 207.476 522.180 326.239 1.00 137.06 230 ASP A N 1
ATOM 1619 C CA . ASP A 1 230 ? 208.321 522.797 327.247 1.00 137.06 230 ASP A CA 1
ATOM 1620 C C . ASP A 1 230 ? 209.685 523.051 326.630 1.00 137.06 230 ASP A C 1
ATOM 1621 O O . ASP A 1 230 ? 210.118 522.331 325.727 1.00 137.06 230 ASP A O 1
ATOM 1626 N N . THR A 1 231 ? 210.358 524.084 327.124 1.00 128.21 231 THR A N 1
ATOM 1627 C CA . THR A 1 231 ? 211.657 524.438 326.581 1.00 128.21 231 THR A CA 1
ATOM 1628 C C . THR A 1 231 ? 212.674 523.350 326.884 1.00 128.21 231 THR A C 1
ATOM 1629 O O . THR A 1 231 ? 212.697 522.779 327.977 1.00 128.21 231 THR A O 1
ATOM 1633 N N . ILE A 1 232 ? 213.506 523.048 325.894 1.00 123.01 232 ILE A N 1
ATOM 1634 C CA . ILE A 1 232 ? 214.607 522.114 326.068 1.00 123.01 232 ILE A CA 1
ATOM 1635 C C . ILE A 1 232 ? 215.879 522.940 325.951 1.00 123.01 232 ILE A C 1
ATOM 1636 O O . ILE A 1 232 ? 216.917 522.460 325.482 1.00 123.01 232 ILE A O 1
ATOM 1641 N N . VAL A 1 233 ? 215.791 524.192 326.412 1.00 126.66 233 VAL A N 1
ATOM 1642 C CA . VAL A 1 233 ? 216.874 525.170 326.302 1.00 126.66 233 VAL A CA 1
ATOM 1643 C C . VAL A 1 233 ? 218.208 524.564 326.704 1.00 126.66 233 VAL A C 1
ATOM 1644 O O . VAL A 1 233 ? 219.263 524.952 326.187 1.00 126.66 233 VAL A O 1
ATOM 1648 N N . SER A 1 234 ? 218.185 523.587 327.609 1.00 116.94 234 SER A N 1
ATOM 1649 C CA . SER A 1 234 ? 219.357 522.765 327.885 1.00 116.94 234 SER A CA 1
ATOM 1650 C C . SER A 1 234 ? 219.466 521.665 326.827 1.00 116.94 234 SER A C 1
ATOM 1651 O O . SER A 1 234 ? 219.405 520.470 327.107 1.00 116.94 234 SER A O 1
ATOM 1654 N N . ARG A 1 235 ? 219.625 522.105 325.579 1.00 112.00 235 ARG A N 1
ATOM 1655 C CA . ARG A 1 235 ? 219.742 521.189 324.451 1.00 112.00 235 ARG A CA 1
ATOM 1656 C C . ARG A 1 235 ? 220.976 520.313 324.530 1.00 112.00 235 ARG A C 1
ATOM 1657 O O . ARG A 1 235 ? 221.164 519.459 323.658 1.00 112.00 235 ARG A O 1
ATOM 1665 N N . ASP A 1 236 ? 221.818 520.502 325.540 1.00 106.20 236 ASP A N 1
ATOM 1666 C CA . ASP A 1 236 ? 222.932 519.611 325.809 1.00 106.20 236 ASP A CA 1
ATOM 1667 C C . ASP A 1 236 ? 222.568 518.522 326.806 1.00 106.20 236 ASP A C 1
ATOM 1668 O O . ASP A 1 236 ? 223.452 517.791 327.257 1.00 106.20 236 ASP A O 1
ATOM 1673 N N . ALA A 1 237 ? 221.281 518.388 327.141 1.00 100.69 237 ALA A N 1
ATOM 1674 C CA . ALA A 1 237 ? 220.855 517.449 328.173 1.00 100.69 237 ALA A CA 1
ATOM 1675 C C . ALA A 1 237 ? 221.356 516.039 327.915 1.00 100.69 237 ALA A C 1
ATOM 1676 O O . ALA A 1 237 ? 221.594 515.282 328.861 1.00 100.69 237 ALA A O 1
ATOM 1678 N N . SER A 1 238 ? 221.526 515.665 326.649 1.00 97.84 238 SER A N 1
ATOM 1679 C CA . SER A 1 238 ? 222.062 514.346 326.341 1.00 97.84 238 SER A CA 1
ATOM 1680 C C . SER A 1 238 ? 223.548 514.275 326.655 1.00 97.84 238 SER A C 1
ATOM 1681 O O . SER A 1 238 ? 223.995 513.392 327.395 1.00 97.84 238 SER A O 1
ATOM 1684 N N . VAL A 1 239 ? 224.332 515.203 326.105 1.00 96.16 239 VAL A N 1
ATOM 1685 C CA . VAL A 1 239 ? 225.775 515.121 326.281 1.00 96.16 239 VAL A CA 1
ATOM 1686 C C . VAL A 1 239 ? 226.167 515.413 327.723 1.00 96.16 239 VAL A C 1
ATOM 1687 O O . VAL A 1 239 ? 227.204 514.935 328.194 1.00 96.16 239 VAL A O 1
ATOM 1691 N N . VAL A 1 240 ? 225.351 516.165 328.461 1.00 95.33 240 VAL A N 1
ATOM 1692 C CA . VAL A 1 240 ? 225.733 516.469 329.836 1.00 95.33 240 VAL A CA 1
ATOM 1693 C C . VAL A 1 240 ? 225.338 515.333 330.766 1.00 95.33 240 VAL A C 1
ATOM 1694 O O . VAL A 1 240 ? 226.039 515.043 331.740 1.00 95.33 240 VAL A O 1
ATOM 1698 N N . LYS A 1 241 ? 224.219 514.665 330.487 1.00 91.21 241 LYS A N 1
ATOM 1699 C CA . LYS A 1 241 ? 223.861 513.501 331.284 1.00 91.21 241 LYS A CA 1
ATOM 1700 C C . LYS A 1 241 ? 224.910 512.414 331.156 1.00 91.21 241 LYS A C 1
ATOM 1701 O O . LYS A 1 241 ? 225.174 511.686 332.120 1.00 91.21 241 LYS A O 1
ATOM 1707 N N . THR A 1 242 ? 225.523 512.290 329.979 1.00 91.99 242 THR A N 1
ATOM 1708 C CA . THR A 1 242 ? 226.622 511.352 329.816 1.00 91.99 242 THR A CA 1
ATOM 1709 C C . THR A 1 242 ? 227.798 511.703 330.712 1.00 91.99 242 THR A C 1
ATOM 1710 O O . THR A 1 242 ? 228.559 510.810 331.095 1.00 91.99 242 THR A O 1
ATOM 1714 N N . ALA A 1 243 ? 227.953 512.975 331.073 1.00 90.93 243 ALA A N 1
ATOM 1715 C CA . ALA A 1 243 ? 229.013 513.353 331.997 1.00 90.93 243 ALA A CA 1
ATOM 1716 C C . ALA A 1 243 ? 228.683 512.933 333.422 1.00 90.93 243 ALA A C 1
ATOM 1717 O O . ALA A 1 243 ? 229.568 512.499 334.164 1.00 90.93 243 ALA A O 1
ATOM 1719 N N . VAL A 1 244 ? 227.419 513.047 333.822 1.00 90.38 244 VAL A N 1
ATOM 1720 C CA . VAL A 1 244 ? 227.025 512.559 335.137 1.00 90.38 244 VAL A CA 1
ATOM 1721 C C . VAL A 1 244 ? 227.010 511.038 335.153 1.00 90.38 244 VAL A C 1
ATOM 1722 O O . VAL A 1 244 ? 227.411 510.413 336.139 1.00 90.38 244 VAL A O 1
ATOM 1726 N N . ASN A 1 245 ? 226.556 510.420 334.061 1.00 96.68 245 ASN A N 1
ATOM 1727 C CA . ASN A 1 245 ? 226.818 509.003 333.846 1.00 96.68 245 ASN A CA 1
ATOM 1728 C C . ASN A 1 245 ? 228.304 508.694 333.942 1.00 96.68 245 ASN A C 1
ATOM 1729 O O . ASN A 1 245 ? 228.675 507.541 334.176 1.00 96.68 245 ASN A O 1
ATOM 1734 N N . ASP A 1 246 ? 229.161 509.702 333.770 1.00 97.42 246 ASP A N 1
ATOM 1735 C CA . ASP A 1 246 ? 230.604 509.511 333.792 1.00 97.42 246 ASP A CA 1
ATOM 1736 C C . ASP A 1 246 ? 231.220 509.902 335.130 1.00 97.42 246 ASP A C 1
ATOM 1737 O O . ASP A 1 246 ? 231.899 509.085 335.754 1.00 97.42 246 ASP A O 1
ATOM 1742 N N . ILE A 1 247 ? 230.991 511.136 335.587 1.00 88.35 247 ILE A N 1
ATOM 1743 C CA . ILE A 1 247 ? 231.654 511.630 336.794 1.00 88.35 247 ILE A CA 1
ATOM 1744 C C . ILE A 1 247 ? 231.461 510.669 337.955 1.00 88.35 247 ILE A C 1
ATOM 1745 O O . ILE A 1 247 ? 232.297 510.595 338.862 1.00 88.35 247 ILE A O 1
ATOM 1750 N N . TYR A 1 248 ? 230.390 509.880 337.925 1.00 91.53 248 TYR A N 1
ATOM 1751 C CA . TYR A 1 248 ? 230.228 508.800 338.888 1.00 91.53 248 TYR A CA 1
ATOM 1752 C C . TYR A 1 248 ? 231.250 507.690 338.708 1.00 91.53 248 TYR A C 1
ATOM 1753 O O . TYR A 1 248 ? 231.173 506.690 339.429 1.00 91.53 248 TYR A O 1
ATOM 1762 N N . ALA A 1 249 ? 232.190 507.820 337.769 1.00 86.96 249 ALA A N 1
ATOM 1763 C CA . ALA A 1 249 ? 233.234 506.813 337.630 1.00 86.96 249 ALA A CA 1
ATOM 1764 C C . ALA A 1 249 ? 234.107 506.737 338.870 1.00 86.96 249 ALA A C 1
ATOM 1765 O O . ALA A 1 249 ? 234.896 505.798 339.014 1.00 86.96 249 ALA A O 1
ATOM 1767 N N . SER A 1 250 ? 233.996 507.718 339.765 1.00 85.32 250 SER A N 1
ATOM 1768 C CA . SER A 1 250 ? 234.687 507.622 341.044 1.00 85.32 250 SER A CA 1
ATOM 1769 C C . SER A 1 250 ? 234.292 506.346 341.777 1.00 85.32 250 SER A C 1
ATOM 1770 O O . SER A 1 250 ? 235.136 505.482 342.040 1.00 85.32 250 SER A O 1
ATOM 1773 N N . VAL A 1 251 ? 233.011 506.209 342.120 1.00 94.87 251 VAL A N 1
ATOM 1774 C CA . VAL A 1 251 ? 232.544 505.033 342.847 1.00 94.87 251 VAL A CA 1
ATOM 1775 C C . VAL A 1 251 ? 231.341 504.379 342.177 1.00 94.87 251 VAL A C 1
ATOM 1776 O O . VAL A 1 251 ? 231.336 503.168 341.931 1.00 94.87 251 VAL A O 1
ATOM 1780 N N . GLY A 1 252 ? 230.316 505.173 341.883 1.00 91.61 252 GLY A N 1
ATOM 1781 C CA . GLY A 1 252 ? 228.948 504.683 341.815 1.00 91.61 252 GLY A CA 1
ATOM 1782 C C . GLY A 1 252 ? 228.597 503.806 340.633 1.00 91.61 252 GLY A C 1
ATOM 1783 O O . GLY A 1 252 ? 227.674 502.995 340.758 1.00 91.61 252 GLY A O 1
ATOM 1784 N N . LYS A 1 253 ? 229.284 503.930 339.505 1.00 95.06 253 LYS A N 1
ATOM 1785 C CA . LYS A 1 253 ? 228.795 503.290 338.293 1.00 95.06 253 LYS A CA 1
ATOM 1786 C C . LYS A 1 253 ? 229.109 501.792 338.335 1.00 95.06 253 LYS A C 1
ATOM 1787 O O . LYS A 1 253 ? 229.525 501.249 339.361 1.00 95.06 253 LYS A O 1
ATOM 1793 N N . SER A 1 254 ? 228.891 501.109 337.205 1.00 100.21 254 SER A N 1
ATOM 1794 C CA . SER A 1 254 ? 228.909 499.648 337.181 1.00 100.21 254 SER A CA 1
ATOM 1795 C C . SER A 1 254 ? 230.235 499.087 337.678 1.00 100.21 254 SER A C 1
ATOM 1796 O O . SER A 1 254 ? 230.263 498.295 338.627 1.00 100.21 254 SER A O 1
ATOM 1799 N N . TYR A 1 255 ? 231.344 499.484 337.058 1.00 104.40 255 TYR A N 1
ATOM 1800 C CA . TYR A 1 255 ? 232.661 499.009 337.482 1.00 104.40 255 TYR A CA 1
ATOM 1801 C C . TYR A 1 255 ? 233.044 499.695 338.792 1.00 104.40 255 TYR A C 1
ATOM 1802 O O . TYR A 1 255 ? 234.004 500.462 338.886 1.00 104.40 255 TYR A O 1
ATOM 1811 N N . CYS A 1 256 ? 232.259 499.396 339.825 1.00 100.68 256 CYS A N 1
ATOM 1812 C CA . CYS A 1 256 ? 232.454 499.971 341.153 1.00 100.68 256 CYS A CA 1
ATOM 1813 C C . CYS A 1 256 ? 233.584 499.218 341.854 1.00 100.68 256 CYS A C 1
ATOM 1814 O O . CYS A 1 256 ? 233.379 498.399 342.752 1.00 100.68 256 CYS A O 1
ATOM 1817 N N . ARG A 1 257 ? 234.800 499.490 341.404 1.00 102.65 257 ARG A N 1
ATOM 1818 C CA . ARG A 1 257 ? 235.942 498.842 342.025 1.00 102.65 257 ARG A CA 1
ATOM 1819 C C . ARG A 1 257 ? 236.232 499.582 343.319 1.00 102.65 257 ARG A C 1
ATOM 1820 O O . ARG A 1 257 ? 236.802 500.678 343.293 1.00 102.65 257 ARG A O 1
ATOM 1828 N N . PRO A 1 258 ? 235.865 499.009 344.466 1.00 107.44 258 PRO A N 1
ATOM 1829 C CA . PRO A 1 258 ? 235.842 499.814 345.697 1.00 107.44 258 PRO A CA 1
ATOM 1830 C C . PRO A 1 258 ? 237.219 500.237 346.156 1.00 107.44 258 PRO A C 1
ATOM 1831 O O . PRO A 1 258 ? 237.409 501.393 346.557 1.00 107.44 258 PRO A O 1
ATOM 1835 N N . ALA A 1 259 ? 238.189 499.335 346.114 1.00 105.10 259 ALA A N 1
ATOM 1836 C CA . ALA A 1 259 ? 239.547 499.723 346.439 1.00 105.10 259 ALA A CA 1
ATOM 1837 C C . ALA A 1 259 ? 240.054 500.706 345.400 1.00 105.10 259 ALA A C 1
ATOM 1838 O O . ALA A 1 259 ? 239.696 500.628 344.222 1.00 105.10 259 ALA A O 1
ATOM 1840 N N . THR A 1 260 ? 240.885 501.642 345.847 1.00 111.83 260 THR A N 1
ATOM 1841 C CA . THR A 1 260 ? 241.650 502.519 344.965 1.00 111.83 260 THR A CA 1
ATOM 1842 C C . THR A 1 260 ? 240.747 503.263 343.985 1.00 111.83 260 THR A C 1
ATOM 1843 O O . THR A 1 260 ? 240.820 503.077 342.769 1.00 111.83 260 THR A O 1
ATOM 1847 N N . GLN A 1 261 ? 239.876 504.110 344.522 1.00 104.18 261 GLN A N 1
ATOM 1848 C CA . GLN A 1 261 ? 239.109 504.995 343.660 1.00 104.18 261 GLN A CA 1
ATOM 1849 C C . GLN A 1 261 ? 240.005 506.099 343.118 1.00 104.18 261 GLN A C 1
ATOM 1850 O O . GLN A 1 261 ? 240.834 506.658 343.842 1.00 104.18 261 GLN A O 1
ATOM 1856 N N . LEU A 1 262 ? 239.845 506.403 341.830 1.00 102.95 262 LEU A N 1
ATOM 1857 C CA . LEU A 1 262 ? 240.639 507.429 341.152 1.00 102.95 262 LEU A CA 1
ATOM 1858 C C . LEU A 1 262 ? 242.132 507.125 341.233 1.00 102.95 262 LEU A C 1
ATOM 1859 O O . LEU A 1 262 ? 242.930 507.942 341.690 1.00 102.95 262 LEU A O 1
ATOM 1864 N N . THR A 1 263 ? 242.510 505.927 340.792 1.00 106.84 263 THR A N 1
ATOM 1865 C CA . THR A 1 263 ? 243.923 505.568 340.740 1.00 106.84 263 THR A CA 1
ATOM 1866 C C . THR A 1 263 ? 244.334 505.051 339.369 1.00 106.84 263 THR A C 1
ATOM 1867 O O . THR A 1 263 ? 245.445 505.328 338.906 1.00 106.84 263 THR A O 1
ATOM 1871 N N . PHE A 1 264 ? 243.458 504.297 338.716 1.00 105.89 264 PHE A N 1
ATOM 1872 C CA . PHE A 1 264 ? 243.759 503.799 337.382 1.00 105.89 264 PHE A CA 1
ATOM 1873 C C . PHE A 1 264 ? 243.741 504.946 336.384 1.00 105.89 264 PHE A C 1
ATOM 1874 O O . PHE A 1 264 ? 242.783 505.723 336.337 1.00 105.89 264 PHE A O 1
ATOM 1882 N N . MET A 1 265 ? 244.809 505.059 335.592 1.00 104.02 265 MET A N 1
ATOM 1883 C CA . MET A 1 265 ? 244.898 506.154 334.631 1.00 104.02 265 MET A CA 1
ATOM 1884 C C . MET A 1 265 ? 243.722 506.149 333.668 1.00 104.02 265 MET A C 1
ATOM 1885 O O . MET A 1 265 ? 243.300 507.212 333.203 1.00 104.02 265 MET A O 1
ATOM 1890 N N . SER A 1 266 ? 243.181 504.972 333.359 1.00 101.76 266 SER A N 1
ATOM 1891 C CA . SER A 1 266 ? 242.005 504.913 332.501 1.00 101.76 266 SER A CA 1
ATOM 1892 C C . SER A 1 266 ? 240.835 505.642 333.137 1.00 101.76 266 SER A C 1
ATOM 1893 O O . SER A 1 266 ? 240.084 506.346 332.453 1.00 101.76 266 SER A O 1
ATOM 1896 N N . GLU A 1 267 ? 240.669 505.490 334.448 1.00 99.60 267 GLU A N 1
ATOM 1897 C CA . GLU A 1 267 ? 239.587 506.180 335.138 1.00 99.60 267 GLU A CA 1
ATOM 1898 C C . GLU A 1 267 ? 239.831 507.679 335.180 1.00 99.60 267 GLU A C 1
ATOM 1899 O O . GLU A 1 267 ? 238.894 508.468 335.028 1.00 99.60 267 GLU A O 1
ATOM 1905 N N . ILE A 1 268 ? 241.080 508.091 335.388 1.00 100.17 268 ILE A N 1
ATOM 1906 C CA . ILE A 1 268 ? 241.358 509.506 335.600 1.00 100.17 268 ILE A CA 1
ATOM 1907 C C . ILE A 1 268 ? 241.143 510.296 334.319 1.00 100.17 268 ILE A C 1
ATOM 1908 O O . ILE A 1 268 ? 240.555 511.382 334.338 1.00 100.17 268 ILE A O 1
ATOM 1913 N N . GLU A 1 269 ? 241.613 509.774 333.185 1.00 103.64 269 GLU A N 1
ATOM 1914 C CA . GLU A 1 269 ? 241.390 510.482 331.933 1.00 103.64 269 GLU A CA 1
ATOM 1915 C C . GLU A 1 269 ? 239.914 510.573 331.596 1.00 103.64 269 GLU A C 1
ATOM 1916 O O . GLU A 1 269 ? 239.513 511.475 330.856 1.00 103.64 269 GLU A O 1
ATOM 1922 N N . LYS A 1 270 ? 239.098 509.665 332.126 1.00 97.43 270 LYS A N 1
ATOM 1923 C CA . LYS A 1 270 ? 237.659 509.791 331.948 1.00 97.43 270 LYS A CA 1
ATOM 1924 C C . LYS A 1 270 ? 237.134 511.031 332.649 1.00 97.43 270 LYS A C 1
ATOM 1925 O O . LYS A 1 270 ? 236.276 511.738 332.111 1.00 97.43 270 LYS A O 1
ATOM 1931 N N . LEU A 1 271 ? 237.650 511.319 333.842 1.00 92.68 271 LEU A N 1
ATOM 1932 C CA . LEU A 1 271 ? 237.159 512.457 334.610 1.00 92.68 271 LEU A CA 1
ATOM 1933 C C . LEU A 1 271 ? 237.439 513.765 333.892 1.00 92.68 271 LEU A C 1
ATOM 1934 O O . LEU A 1 271 ? 236.528 514.570 333.675 1.00 92.68 271 LEU A O 1
ATOM 1939 N N . ARG A 1 272 ? 238.699 513.999 333.520 1.00 96.56 272 ARG A N 1
ATOM 1940 C CA . ARG A 1 272 ? 239.069 515.262 332.890 1.00 96.56 272 ARG A CA 1
ATOM 1941 C C . ARG A 1 272 ? 238.186 515.558 331.687 1.00 96.56 272 ARG A C 1
ATOM 1942 O O . ARG A 1 272 ? 237.627 516.653 331.567 1.00 96.56 272 ARG A O 1
ATOM 1950 N N . LYS A 1 273 ? 238.042 514.586 330.789 1.00 92.93 273 LYS A N 1
ATOM 1951 C CA . LYS A 1 273 ? 237.139 514.773 329.661 1.00 92.93 273 LYS A CA 1
ATOM 1952 C C . LYS A 1 273 ? 235.710 514.963 330.138 1.00 92.93 273 LYS A C 1
ATOM 1953 O O . LYS A 1 273 ? 234.970 515.788 329.592 1.00 92.93 273 LYS A O 1
ATOM 1959 N N . ALA A 1 274 ? 235.302 514.218 331.165 1.00 95.53 274 ALA A N 1
ATOM 1960 C CA . ALA A 1 274 ? 233.944 514.365 331.674 1.00 95.53 274 ALA A CA 1
ATOM 1961 C C . ALA A 1 274 ? 233.790 515.631 332.499 1.00 95.53 274 ALA A C 1
ATOM 1962 O O . ALA A 1 274 ? 232.694 516.194 332.568 1.00 95.53 274 ALA A O 1
ATOM 1964 N N . ALA A 1 275 ? 234.863 516.088 333.135 1.00 93.00 275 ALA A N 1
ATOM 1965 C CA . ALA A 1 275 ? 234.783 517.336 333.877 1.00 93.00 275 ALA A CA 1
ATOM 1966 C C . ALA A 1 275 ? 234.668 518.515 332.928 1.00 93.00 275 ALA A C 1
ATOM 1967 O O . ALA A 1 275 ? 233.776 519.356 333.074 1.00 93.00 275 ALA A O 1
ATOM 1969 N N . VAL A 1 276 ? 235.564 518.590 331.944 1.00 92.27 276 VAL A N 1
ATOM 1970 C CA . VAL A 1 276 ? 235.583 519.747 331.062 1.00 92.27 276 VAL A CA 1
ATOM 1971 C C . VAL A 1 276 ? 234.283 519.865 330.285 1.00 92.27 276 VAL A C 1
ATOM 1972 O O . VAL A 1 276 ? 233.802 520.975 330.044 1.00 92.27 276 VAL A O 1
ATOM 1976 N N . VAL A 1 277 ? 233.676 518.740 329.906 1.00 91.49 277 VAL A N 1
ATOM 1977 C CA . VAL A 1 277 ? 232.440 518.819 329.140 1.00 91.49 277 VAL A CA 1
ATOM 1978 C C . VAL A 1 277 ? 231.311 519.335 330.015 1.00 91.49 277 VAL A C 1
ATOM 1979 O O . VAL A 1 277 ? 230.392 520.007 329.535 1.00 91.49 277 VAL A O 1
ATOM 1983 N N . CYS A 1 278 ? 231.366 519.046 331.313 1.00 96.98 278 CYS A N 1
ATOM 1984 C CA . CYS A 1 278 ? 230.333 519.536 332.212 1.00 96.98 278 CYS A CA 1
ATOM 1985 C C . CYS A 1 278 ? 230.493 521.017 332.502 1.00 96.98 278 CYS A C 1
ATOM 1986 O O . CYS A 1 278 ? 229.494 521.709 332.711 1.00 96.98 278 CYS A O 1
ATOM 1989 N N . PHE A 1 279 ? 231.720 521.521 332.501 1.00 96.58 279 PHE A N 1
ATOM 1990 C CA . PHE A 1 279 ? 231.953 522.926 332.792 1.00 96.58 279 PHE A CA 1
ATOM 1991 C C . PHE A 1 279 ? 231.681 523.807 331.582 1.00 96.58 279 PHE A C 1
ATOM 1992 O O . PHE A 1 279 ? 231.034 524.847 331.710 1.00 96.58 279 PHE A O 1
ATOM 2000 N N . GLU A 1 280 ? 232.172 523.416 330.404 1.00 100.69 280 GLU A N 1
ATOM 2001 C CA . GLU A 1 280 ? 231.927 524.238 329.226 1.00 100.69 280 GLU A CA 1
ATOM 2002 C C . GLU A 1 280 ? 230.447 524.290 328.898 1.00 100.69 280 GLU A C 1
ATOM 2003 O O . GLU A 1 280 ? 229.975 525.273 328.315 1.00 100.69 280 GLU A O 1
ATOM 2009 N N . ALA A 1 281 ? 229.703 523.249 329.261 1.00 100.08 281 ALA A N 1
ATOM 2010 C CA . ALA A 1 281 ? 228.266 523.251 329.027 1.00 100.08 281 ALA A CA 1
ATOM 2011 C C . ALA A 1 281 ? 227.603 524.387 329.786 1.00 100.08 281 ALA A C 1
ATOM 2012 O O . ALA A 1 281 ? 226.873 525.199 329.209 1.00 100.08 281 ALA A O 1
ATOM 2014 N N . LEU A 1 282 ? 227.853 524.462 331.092 1.00 102.40 282 LEU A N 1
ATOM 2015 C CA . LEU A 1 282 ? 227.257 525.521 331.894 1.00 102.40 282 LEU A CA 1
ATOM 2016 C C . LEU A 1 282 ? 227.684 526.888 331.383 1.00 102.40 282 LEU A C 1
ATOM 2017 O O . LEU A 1 282 ? 226.851 527.780 331.192 1.00 102.40 282 LEU A O 1
ATOM 2022 N N . MET A 1 283 ? 228.983 527.069 331.143 1.00 107.08 283 MET A N 1
ATOM 2023 C CA . MET A 1 283 ? 229.453 528.328 330.585 1.00 107.08 283 MET A CA 1
ATOM 2024 C C . MET A 1 283 ? 228.932 528.560 329.177 1.00 107.08 283 MET A C 1
ATOM 2025 O O . MET A 1 283 ? 228.997 529.690 328.685 1.00 107.08 283 MET A O 1
ATOM 2030 N N . SER A 1 284 ? 228.424 527.525 328.517 1.00 106.22 284 SER A N 1
ATOM 2031 C CA . SER A 1 284 ? 227.689 527.718 327.277 1.00 106.22 284 SER A CA 1
ATOM 2032 C C . SER A 1 284 ? 226.224 528.011 327.532 1.00 106.22 284 SER A C 1
ATOM 2033 O O . SER A 1 284 ? 225.587 528.701 326.732 1.00 106.22 284 SER A O 1
ATOM 2036 N N . ASP A 1 285 ? 225.679 527.498 328.633 1.00 112.46 285 ASP A N 1
ATOM 2037 C CA . ASP A 1 285 ? 224.293 527.782 328.974 1.00 112.46 285 ASP A CA 1
ATOM 2038 C C . ASP A 1 285 ? 224.119 529.249 329.334 1.00 112.46 285 ASP A C 1
ATOM 2039 O O . ASP A 1 285 ? 223.223 529.922 328.814 1.00 112.46 285 ASP A O 1
ATOM 2044 N N . THR A 1 286 ? 224.966 529.765 330.224 1.00 109.88 286 THR A N 1
ATOM 2045 C CA . THR A 1 286 ? 224.891 531.183 330.547 1.00 109.88 286 THR A CA 1
ATOM 2046 C C . THR A 1 286 ? 225.269 532.038 329.353 1.00 109.88 286 THR A C 1
ATOM 2047 O O . THR A 1 286 ? 224.758 533.151 329.203 1.00 109.88 286 THR A O 1
ATOM 2051 N N . ARG A 1 287 ? 226.168 531.546 328.502 1.00 118.45 287 ARG A N 1
ATOM 2052 C CA . ARG A 1 287 ? 226.421 532.197 327.226 1.00 118.45 287 ARG A CA 1
ATOM 2053 C C . ARG A 1 287 ? 225.133 532.336 326.433 1.00 118.45 287 ARG A C 1
ATOM 2054 O O . ARG A 1 287 ? 224.708 533.444 326.091 1.00 118.45 287 ARG A O 1
ATOM 2062 N N . GLU A 1 288 ? 224.498 531.204 326.136 1.00 122.89 288 GLU A N 1
ATOM 2063 C CA . GLU A 1 288 ? 223.291 531.192 325.323 1.00 122.89 288 GLU A CA 1
ATOM 2064 C C . GLU A 1 288 ? 222.202 532.064 325.928 1.00 122.89 288 GLU A C 1
ATOM 2065 O O . GLU A 1 288 ? 221.708 532.996 325.287 1.00 122.89 288 GLU A O 1
ATOM 2071 N N . ARG A 1 289 ? 221.808 531.767 327.166 1.00 120.90 289 ARG A N 1
ATOM 2072 C CA . ARG A 1 289 ? 220.700 532.494 327.770 1.00 120.90 289 ARG A CA 1
ATOM 2073 C C . ARG A 1 289 ? 220.987 533.984 327.869 1.00 120.90 289 ARG A C 1
ATOM 2074 O O . ARG A 1 289 ? 220.054 534.791 327.890 1.00 120.90 289 ARG A O 1
ATOM 2082 N N . ALA A 1 290 ? 222.261 534.373 327.924 1.00 123.02 290 ALA A N 1
ATOM 2083 C CA . ALA A 1 290 ? 222.578 535.795 327.887 1.00 123.02 290 ALA A CA 1
ATOM 2084 C C . ALA A 1 290 ? 222.130 536.420 326.579 1.00 123.02 290 ALA A C 1
ATOM 2085 O O . ALA A 1 290 ? 221.677 537.568 326.558 1.00 123.02 290 ALA A O 1
ATOM 2087 N N . PHE A 1 291 ? 222.241 535.677 325.481 1.00 130.00 291 PHE A N 1
ATOM 2088 C CA . PHE A 1 291 ? 221.757 536.165 324.197 1.00 130.00 291 PHE A CA 1
ATOM 2089 C C . PHE A 1 291 ? 220.239 536.257 324.190 1.00 130.00 291 PHE A C 1
ATOM 2090 O O . PHE A 1 291 ? 219.668 537.327 323.950 1.00 130.00 291 PHE A O 1
ATOM 2098 N N . VAL A 1 292 ? 219.566 535.140 324.465 1.00 126.25 292 VAL A N 1
ATOM 2099 C CA . VAL A 1 292 ? 218.123 535.076 324.284 1.00 126.25 292 VAL A CA 1
ATOM 2100 C C . VAL A 1 292 ? 217.405 536.035 325.218 1.00 126.25 292 VAL A C 1
ATOM 2101 O O . VAL A 1 292 ? 216.291 536.480 324.921 1.00 126.25 292 VAL A O 1
ATOM 2105 N N . GLU A 1 293 ? 218.013 536.376 326.352 1.00 129.51 293 GLU A N 1
ATOM 2106 C CA . GLU A 1 293 ? 217.392 537.375 327.211 1.00 129.51 293 GLU A CA 1
ATOM 2107 C C . GLU A 1 293 ? 217.594 538.773 326.652 1.00 129.51 293 GLU A C 1
ATOM 2108 O O . GLU A 1 293 ? 216.651 539.570 326.605 1.00 129.51 293 GLU A O 1
ATOM 2114 N N . PHE A 1 294 ? 218.809 539.082 326.204 1.00 132.62 294 PHE A N 1
ATOM 2115 C CA . PHE A 1 294 ? 219.126 540.447 325.809 1.00 132.62 294 PHE A CA 1
ATOM 2116 C C . PHE A 1 294 ? 218.291 540.881 324.616 1.00 132.62 294 PHE A C 1
ATOM 2117 O O . PHE A 1 294 ? 217.608 541.910 324.662 1.00 132.62 294 PHE A O 1
ATOM 2125 N N . LEU A 1 295 ? 218.327 540.100 323.538 1.00 129.85 295 LEU A N 1
ATOM 2126 C CA . LEU A 1 295 ? 217.611 540.464 322.321 1.00 129.85 295 LEU A CA 1
ATOM 2127 C C . LEU A 1 295 ? 216.131 540.685 322.599 1.00 129.85 295 LEU A C 1
ATOM 2128 O O . LEU A 1 295 ? 215.591 541.763 322.333 1.00 129.85 295 LEU A O 1
ATOM 2133 N N . PHE A 1 296 ? 215.459 539.668 323.144 1.00 131.75 296 PHE A N 1
ATOM 2134 C CA . PHE A 1 296 ? 214.026 539.772 323.403 1.00 131.75 296 PHE A CA 1
ATOM 2135 C C . PHE A 1 296 ? 213.691 541.010 324.218 1.00 131.75 296 PHE A C 1
ATOM 2136 O O . PHE A 1 296 ? 212.684 541.678 323.961 1.00 131.75 296 PHE A O 1
ATOM 2144 N N . TYR A 1 297 ? 214.511 541.324 325.219 1.00 135.18 297 TYR A N 1
ATOM 2145 C CA . TYR A 1 297 ? 214.264 542.525 326.008 1.00 135.18 297 TYR A CA 1
ATOM 2146 C C . TYR A 1 297 ? 214.403 543.777 325.156 1.00 135.18 297 TYR A C 1
ATOM 2147 O O . TYR A 1 297 ? 213.621 544.723 325.299 1.00 135.18 297 TYR A O 1
ATOM 2156 N N . VAL A 1 298 ? 215.389 543.804 324.257 1.00 137.49 298 VAL A N 1
ATOM 2157 C CA . VAL A 1 298 ? 215.647 545.014 323.487 1.00 137.49 298 VAL A CA 1
ATOM 2158 C C . VAL A 1 298 ? 214.918 545.016 322.148 1.00 137.49 298 VAL A C 1
ATOM 2159 O O . VAL A 1 298 ? 214.650 546.095 321.600 1.00 137.49 298 VAL A O 1
ATOM 2163 N N . SER A 1 299 ? 214.571 543.852 321.612 1.00 133.69 299 SER A N 1
ATOM 2164 C CA . SER A 1 299 ? 213.905 543.776 320.322 1.00 133.69 299 SER A CA 1
ATOM 2165 C C . SER A 1 299 ? 212.391 543.687 320.437 1.00 133.69 299 SER A C 1
ATOM 2166 O O . SER A 1 299 ? 211.723 543.440 319.430 1.00 133.69 299 SER A O 1
ATOM 2169 N N . PHE A 1 300 ? 211.835 543.886 321.628 1.00 138.73 300 PHE A N 1
ATOM 2170 C CA . PHE A 1 300 ? 210.393 543.813 321.813 1.00 138.73 300 PHE A CA 1
ATOM 2171 C C . PHE A 1 300 ? 209.996 544.688 322.993 1.00 138.73 300 PHE A C 1
ATOM 2172 O O . PHE A 1 300 ? 210.833 545.120 323.786 1.00 138.73 300 PHE A O 1
ATOM 2180 N N . LYS A 1 301 ? 208.694 544.934 323.107 1.00 140.71 301 LYS A N 1
ATOM 2181 C CA . LYS A 1 301 ? 208.154 545.710 324.210 1.00 140.71 301 LYS A CA 1
ATOM 2182 C C . LYS A 1 301 ? 206.733 545.246 324.477 1.00 140.71 301 LYS A C 1
ATOM 2183 O O . LYS A 1 301 ? 206.097 544.620 323.628 1.00 140.71 301 LYS A O 1
ATOM 2189 N N . GLU A 1 302 ? 206.237 545.572 325.665 1.00 149.64 302 GLU A N 1
ATOM 2190 C CA . GLU A 1 302 ? 204.848 545.292 325.979 1.00 149.64 302 GLU A CA 1
ATOM 2191 C C . GLU A 1 302 ? 203.931 546.121 325.081 1.00 149.64 302 GLU A C 1
ATOM 2192 O O . GLU A 1 302 ? 204.367 547.020 324.358 1.00 149.64 302 GLU A O 1
ATOM 2198 N N . ASP A 1 303 ? 202.640 545.808 325.136 1.00 158.04 303 ASP A N 1
ATOM 2199 C CA . ASP A 1 303 ? 201.654 546.440 324.268 1.00 158.04 303 ASP A CA 1
ATOM 2200 C C . ASP A 1 303 ? 201.129 547.711 324.923 1.00 158.04 303 ASP A C 1
ATOM 2201 O O . ASP A 1 303 ? 200.594 547.670 326.036 1.00 158.04 303 ASP A O 1
ATOM 2206 N N . ALA A 1 304 ? 201.270 548.839 324.220 1.00 161.19 304 ALA A N 1
ATOM 2207 C CA . ALA A 1 304 ? 200.851 550.120 324.777 1.00 161.19 304 ALA A CA 1
ATOM 2208 C C . ALA A 1 304 ? 199.335 550.264 324.804 1.00 161.19 304 ALA A C 1
ATOM 2209 O O . ALA A 1 304 ? 198.809 551.118 325.527 1.00 161.19 304 ALA A O 1
ATOM 2211 N N . SER A 1 305 ? 198.617 549.462 324.018 1.00 159.95 305 SER A N 1
ATOM 2212 C CA . SER A 1 305 ? 197.160 549.527 324.035 1.00 159.95 305 SER A CA 1
ATOM 2213 C C . SER A 1 305 ? 196.600 548.831 325.269 1.00 159.95 305 SER A C 1
ATOM 2214 O O . SER A 1 305 ? 195.933 549.454 326.103 1.00 159.95 305 SER A O 1
ATOM 2217 N N . ASN A 1 306 ? 196.866 547.535 325.402 1.00 158.06 306 ASN A N 1
ATOM 2218 C CA . ASN A 1 306 ? 196.328 546.739 326.502 1.00 158.06 306 ASN A CA 1
ATOM 2219 C C . ASN A 1 306 ? 197.286 546.745 327.694 1.00 158.06 306 ASN A C 1
ATOM 2220 O O . ASN A 1 306 ? 197.874 545.731 328.069 1.00 158.06 306 ASN A O 1
ATOM 2225 N N . THR A 1 307 ? 197.439 547.925 328.291 1.00 158.57 307 THR A N 1
ATOM 2226 C CA . THR A 1 307 ? 198.213 548.083 329.513 1.00 158.57 307 THR A CA 1
ATOM 2227 C C . THR A 1 307 ? 197.376 547.867 330.767 1.00 158.57 307 THR A C 1
ATOM 2228 O O . THR A 1 307 ? 197.736 548.374 331.836 1.00 158.57 307 THR A O 1
ATOM 2232 N N . ASN A 1 308 ? 196.267 547.136 330.658 1.00 147.28 308 ASN A N 1
ATOM 2233 C CA . ASN A 1 308 ? 195.398 546.903 331.802 1.00 147.28 308 ASN A CA 1
ATOM 2234 C C . ASN A 1 308 ? 196.151 546.166 332.898 1.00 147.28 308 ASN A C 1
ATOM 2235 O O . ASN A 1 308 ? 196.466 544.980 332.761 1.00 147.28 308 ASN A O 1
ATOM 2240 N N . SER A 1 309 ? 196.443 546.867 333.992 1.00 145.81 309 SER A N 1
ATOM 2241 C CA . SER A 1 309 ? 197.164 546.250 335.096 1.00 145.81 309 SER A CA 1
ATOM 2242 C C . SER A 1 309 ? 196.340 545.162 335.767 1.00 145.81 309 SER A C 1
ATOM 2243 O O . SER A 1 309 ? 196.900 544.172 336.250 1.00 145.81 309 SER A O 1
ATOM 2246 N N . LYS A 1 310 ? 195.018 545.329 335.810 1.00 142.80 310 LYS A N 1
ATOM 2247 C CA . LYS A 1 310 ? 194.164 544.363 336.491 1.00 142.80 310 LYS A CA 1
ATOM 2248 C C . LYS A 1 310 ? 194.294 542.984 335.860 1.00 142.80 310 LYS A C 1
ATOM 2249 O O . LYS A 1 310 ? 194.681 542.015 336.521 1.00 142.80 310 LYS A O 1
ATOM 2255 N N . LEU A 1 311 ? 193.978 542.882 334.568 1.00 142.67 311 LEU A N 1
ATOM 2256 C CA . LEU A 1 311 ? 194.045 541.591 333.895 1.00 142.67 311 LEU A CA 1
ATOM 2257 C C . LEU A 1 311 ? 195.461 541.033 333.902 1.00 142.67 311 LEU A C 1
ATOM 2258 O O . LEU A 1 311 ? 195.647 539.814 333.851 1.00 142.67 311 LEU A O 1
ATOM 2263 N N . PHE A 1 312 ? 196.464 541.907 333.976 1.00 141.79 312 PHE A N 1
ATOM 2264 C CA . PHE A 1 312 ? 197.851 541.462 333.927 1.00 141.79 312 PHE A CA 1
ATOM 2265 C C . PHE A 1 312 ? 198.172 540.511 335.072 1.00 141.79 312 PHE A C 1
ATOM 2266 O O . PHE A 1 312 ? 198.585 539.367 334.847 1.00 141.79 312 PHE A O 1
ATOM 2274 N N . VAL A 1 313 ? 197.979 540.966 336.310 1.00 145.41 313 VAL A N 1
ATOM 2275 C CA . VAL A 1 313 ? 198.457 540.207 337.460 1.00 145.41 313 VAL A CA 1
ATOM 2276 C C . VAL A 1 313 ? 197.690 538.902 337.612 1.00 145.41 313 VAL A C 1
ATOM 2277 O O . VAL A 1 313 ? 198.282 537.848 337.869 1.00 145.41 313 VAL A O 1
ATOM 2281 N N . GLN A 1 314 ? 196.367 538.944 337.457 1.00 145.68 314 GLN A N 1
ATOM 2282 C CA . GLN A 1 314 ? 195.586 537.718 337.552 1.00 145.68 314 GLN A CA 1
ATOM 2283 C C . GLN A 1 314 ? 195.971 536.728 336.462 1.00 145.68 314 GLN A C 1
ATOM 2284 O O . GLN A 1 314 ? 195.867 535.512 336.663 1.00 145.68 314 GLN A O 1
ATOM 2290 N N . ASN A 1 315 ? 196.423 537.219 335.310 1.00 147.02 315 ASN A N 1
ATOM 2291 C CA . ASN A 1 315 ? 196.884 536.321 334.260 1.00 147.02 315 ASN A CA 1
ATOM 2292 C C . ASN A 1 315 ? 198.177 535.630 334.664 1.00 147.02 315 ASN A C 1
ATOM 2293 O O . ASN A 1 315 ? 198.332 534.419 334.473 1.00 147.02 315 ASN A O 1
ATOM 2298 N N . LYS A 1 316 ? 199.129 536.389 335.208 1.00 146.73 316 LYS A N 1
ATOM 2299 C CA . LYS A 1 316 ? 200.367 535.780 335.679 1.00 146.73 316 LYS A CA 1
ATOM 2300 C C . LYS A 1 316 ? 200.083 534.756 336.767 1.00 146.73 316 LYS A C 1
ATOM 2301 O O . LYS A 1 316 ? 200.482 533.592 336.662 1.00 146.73 316 LYS A O 1
ATOM 2307 N N . LEU A 1 317 ? 199.369 535.173 337.814 1.00 143.39 317 LEU A N 1
ATOM 2308 C CA . LEU A 1 317 ? 198.998 534.254 338.880 1.00 143.39 317 LEU A CA 1
ATOM 2309 C C . LEU A 1 317 ? 198.231 533.048 338.363 1.00 143.39 317 LEU A C 1
ATOM 2310 O O . LEU A 1 317 ? 198.181 532.022 339.049 1.00 143.39 317 LEU A O 1
ATOM 2315 N N . SER A 1 318 ? 197.634 533.141 337.174 1.00 144.21 318 SER A N 1
ATOM 2316 C CA . SER A 1 318 ? 196.982 531.973 336.599 1.00 144.21 318 SER A CA 1
ATOM 2317 C C . SER A 1 318 ? 197.991 530.886 336.267 1.00 144.21 318 SER A C 1
ATOM 2318 O O . SER A 1 318 ? 197.673 529.694 336.366 1.00 144.21 318 SER A O 1
ATOM 2321 N N . SER A 1 319 ? 199.207 531.273 335.881 1.00 141.86 319 SER A N 1
ATOM 2322 C CA . SER A 1 319 ? 200.233 530.285 335.573 1.00 141.86 319 SER A CA 1
ATOM 2323 C C . SER A 1 319 ? 200.585 529.468 336.808 1.00 141.86 319 SER A C 1
ATOM 2324 O O . SER A 1 319 ? 200.800 528.253 336.725 1.00 141.86 319 SER A O 1
ATOM 2327 N N . MET A 1 320 ? 200.648 530.121 337.969 1.00 139.35 320 MET A N 1
ATOM 2328 C CA . MET A 1 320 ? 200.892 529.394 33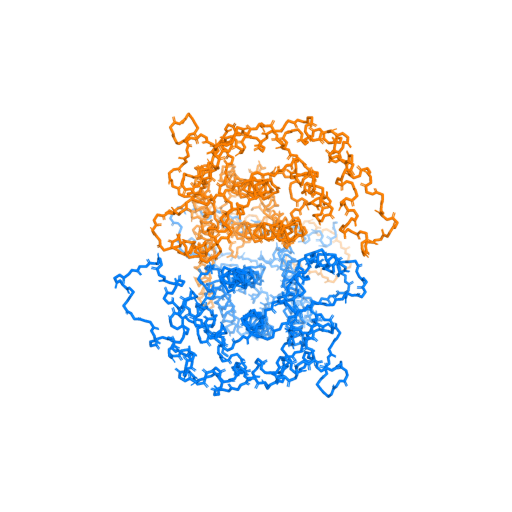9.207 1.00 139.35 320 MET A CA 1
ATOM 2329 C C . MET A 1 320 ? 199.794 528.384 339.490 1.00 139.35 320 MET A C 1
ATOM 2330 O O . MET A 1 320 ? 200.071 527.295 340.005 1.00 139.35 320 MET A O 1
ATOM 2335 N N . SER A 1 321 ? 198.548 528.721 339.166 1.00 140.28 321 SER A N 1
ATOM 2336 C CA . SER A 1 321 ? 197.443 527.816 339.458 1.00 140.28 321 SER A CA 1
ATOM 2337 C C . SER A 1 321 ? 197.554 526.531 338.652 1.00 140.28 321 SER A C 1
ATOM 2338 O O . SER A 1 321 ? 197.360 525.434 339.191 1.00 140.28 321 SER A O 1
ATOM 2341 N N . GLY A 1 322 ? 197.868 526.641 337.367 1.00 137.22 322 GLY A N 1
ATOM 2342 C CA . GLY A 1 322 ? 197.931 525.500 336.478 1.00 137.22 322 GLY A CA 1
ATOM 2343 C C . GLY A 1 322 ? 196.871 525.494 335.402 1.00 137.22 322 GLY A C 1
ATOM 2344 O O . GLY A 1 322 ? 196.902 524.615 334.532 1.00 137.22 322 GLY A O 1
ATOM 2345 N N . ASN A 1 323 ? 195.929 526.437 335.433 1.00 129.62 323 ASN A N 1
ATOM 2346 C CA . ASN A 1 323 ? 194.951 526.552 334.369 1.00 129.62 323 ASN A CA 1
ATOM 2347 C C . ASN A 1 323 ? 195.644 526.953 333.071 1.00 129.62 323 ASN A C 1
ATOM 2348 O O . ASN A 1 323 ? 196.775 527.442 333.087 1.00 129.62 323 ASN A O 1
ATOM 2353 N N . PRO A 1 324 ? 194.990 526.748 331.929 1.00 131.72 324 PRO A N 1
ATOM 2354 C CA . PRO A 1 324 ? 195.563 527.243 330.672 1.00 131.72 324 PRO A CA 1
ATOM 2355 C C . PRO A 1 324 ? 195.709 528.751 330.706 1.00 131.72 324 PRO A C 1
ATOM 2356 O O . PRO A 1 324 ? 194.713 529.480 330.737 1.00 131.72 324 PRO A O 1
ATOM 2360 N N . ARG A 1 325 ? 196.947 529.229 330.710 1.00 139.67 325 ARG A N 1
ATOM 2361 C CA . ARG A 1 325 ? 197.177 530.653 330.866 1.00 139.67 325 ARG A CA 1
ATOM 2362 C C . ARG A 1 325 ? 196.943 531.383 329.550 1.00 139.67 325 ARG A C 1
ATOM 2363 O O . ARG A 1 325 ? 197.248 530.878 328.467 1.00 139.67 325 ARG A O 1
ATOM 2371 N N . GLN A 1 326 ? 196.383 532.584 329.657 1.00 140.95 326 GLN A N 1
ATOM 2372 C CA . GLN A 1 326 ? 196.169 533.440 328.503 1.00 140.95 326 GLN A CA 1
ATOM 2373 C C . GLN A 1 326 ? 197.374 534.348 328.319 1.00 140.95 326 GLN A C 1
ATOM 2374 O O . GLN A 1 326 ? 197.603 535.243 329.146 1.00 140.95 326 GLN A O 1
ATOM 2380 N N . PRO A 1 327 ? 198.184 534.131 327.287 1.00 139.43 327 PRO A N 1
ATOM 2381 C CA . PRO A 1 327 ? 199.500 534.777 327.213 1.00 139.43 327 PRO A CA 1
ATOM 2382 C C . PRO A 1 327 ? 199.408 536.290 327.081 1.00 139.43 327 PRO A C 1
ATOM 2383 O O . PRO A 1 327 ? 198.339 536.879 326.913 1.00 139.43 327 PRO A O 1
ATOM 2387 N N . ILE A 1 328 ? 200.573 536.924 327.174 1.00 142.87 328 ILE A N 1
ATOM 2388 C CA . ILE A 1 328 ? 200.671 538.375 327.229 1.00 142.87 328 ILE A CA 1
ATOM 2389 C C . ILE A 1 328 ? 200.827 538.939 325.823 1.00 142.87 328 ILE A C 1
ATOM 2390 O O . ILE A 1 328 ? 201.159 538.232 324.872 1.00 142.87 328 ILE A O 1
ATOM 2395 N N . LYS A 1 329 ? 200.594 540.244 325.699 1.00 150.59 329 LYS A N 1
ATOM 2396 C CA . LYS A 1 329 ? 200.626 540.946 324.423 1.00 150.59 329 LYS A CA 1
ATOM 2397 C C . LYS A 1 329 ? 201.893 541.781 324.316 1.00 150.59 329 LYS A C 1
ATOM 2398 O O . LYS A 1 329 ? 202.242 542.515 325.246 1.00 150.59 329 LYS A O 1
ATOM 2404 N N . LEU A 1 330 ? 202.575 541.669 323.179 1.00 144.89 330 LEU A N 1
ATOM 2405 C CA . LEU A 1 330 ? 203.767 542.453 322.908 1.00 144.89 330 LEU A CA 1
ATOM 2406 C C . LEU A 1 330 ? 203.751 542.870 321.447 1.00 144.89 330 LEU A C 1
ATOM 2407 O O . LEU A 1 330 ? 202.950 542.380 320.648 1.00 144.89 330 LEU A O 1
ATOM 2412 N N . VAL A 1 331 ? 204.649 543.785 321.098 1.00 138.12 331 VAL A N 1
ATOM 2413 C CA . VAL A 1 331 ? 204.723 544.332 319.750 1.00 138.12 331 VAL A CA 1
ATOM 2414 C C . VAL A 1 331 ? 206.177 544.637 319.426 1.00 138.12 331 VAL A C 1
ATOM 2415 O O . VAL A 1 331 ? 206.931 545.104 320.286 1.00 138.12 331 VAL A O 1
ATOM 2419 N N . ARG A 1 332 ? 206.575 544.345 318.190 1.00 138.68 332 ARG A N 1
ATOM 2420 C CA . ARG A 1 332 ? 207.944 544.599 317.772 1.00 138.68 332 ARG A CA 1
ATOM 2421 C C . ARG A 1 332 ? 208.276 546.075 317.916 1.00 138.68 332 ARG A C 1
ATOM 2422 O O . ARG A 1 332 ? 207.412 546.946 317.801 1.00 138.68 332 ARG A O 1
ATOM 2430 N N . ARG A 1 333 ? 209.544 546.351 318.173 1.00 139.76 333 ARG A N 1
ATOM 2431 C CA . ARG A 1 333 ? 209.986 547.691 318.510 1.00 139.76 333 ARG A CA 1
ATOM 2432 C C . ARG A 1 333 ? 210.398 548.455 317.263 1.00 139.76 333 ARG A C 1
ATOM 2433 O O . ARG A 1 333 ? 210.665 547.885 316.204 1.00 139.76 333 ARG A O 1
ATOM 2441 N N . SER A 1 334 ? 210.438 549.774 317.403 1.00 143.75 334 SER A N 1
ATOM 2442 C CA . SER A 1 334 ? 210.875 550.620 316.306 1.00 143.75 334 SER A CA 1
ATOM 2443 C C . SER A 1 334 ? 212.371 550.467 316.099 1.00 143.75 334 SER A C 1
ATOM 2444 O O . SER A 1 334 ? 213.130 550.281 317.053 1.00 143.75 334 SER A O 1
ATOM 2447 N N . ALA A 1 335 ? 212.792 550.531 314.835 1.00 144.03 335 ALA A N 1
ATOM 2448 C CA . ALA A 1 335 ? 214.215 550.491 314.530 1.00 144.03 335 ALA A CA 1
ATOM 2449 C C . ALA A 1 335 ? 214.981 551.543 315.312 1.00 144.03 335 ALA A C 1
ATOM 2450 O O . ALA A 1 335 ? 216.147 551.333 315.662 1.00 144.03 335 ALA A O 1
ATOM 2452 N N . GLU A 1 336 ? 214.341 552.674 315.605 1.00 150.09 336 GLU A N 1
ATOM 2453 C CA . GLU A 1 336 ? 214.994 553.727 316.372 1.00 150.09 336 GLU A CA 1
ATOM 2454 C C . GLU A 1 336 ? 215.368 553.236 317.764 1.00 150.09 336 GLU A C 1
ATOM 2455 O O . GLU A 1 336 ? 216.547 553.198 318.130 1.00 150.09 336 GLU A O 1
ATOM 2461 N N . GLU A 1 337 ? 214.368 552.845 318.556 1.00 151.22 337 GLU A N 1
ATOM 2462 C CA . GLU A 1 337 ? 214.630 552.471 319.942 1.00 151.22 337 GLU A CA 1
ATOM 2463 C C . GLU A 1 337 ? 215.510 551.233 320.044 1.00 151.22 337 GLU A C 1
ATOM 2464 O O . GLU A 1 337 ? 216.301 551.117 320.987 1.00 151.22 337 GLU A O 1
ATOM 2470 N N . THR A 1 338 ? 215.396 550.303 319.096 1.00 150.16 338 THR A N 1
ATOM 2471 C CA . THR A 1 338 ? 216.237 549.114 319.137 1.00 150.16 338 THR A CA 1
ATOM 2472 C C . THR A 1 338 ? 217.707 549.489 319.033 1.00 150.16 338 THR A C 1
ATOM 2473 O O . THR A 1 338 ? 218.522 549.093 319.873 1.00 150.16 338 THR A O 1
ATOM 2477 N N . LEU A 1 339 ? 218.066 550.253 317.999 1.00 149.71 339 LEU A N 1
ATOM 2478 C CA . LEU A 1 339 ? 219.434 550.746 317.887 1.00 149.71 339 LEU A CA 1
ATOM 2479 C C . LEU A 1 339 ? 219.814 551.547 319.122 1.00 149.71 339 LEU A C 1
ATOM 2480 O O . LEU A 1 339 ? 220.935 551.427 319.627 1.00 149.71 339 LEU A O 1
ATOM 2485 N N . PHE A 1 340 ? 218.890 552.361 319.629 1.00 150.18 340 PHE A N 1
ATOM 2486 C CA . PHE A 1 340 ? 219.154 553.089 320.863 1.00 150.18 340 PHE A CA 1
ATOM 2487 C C . PHE A 1 340 ? 219.408 552.128 322.013 1.00 150.18 340 PHE A C 1
ATOM 2488 O O . PHE A 1 340 ? 220.415 552.240 322.720 1.00 150.18 340 PHE A O 1
ATOM 2496 N N . GLY A 1 341 ? 218.495 551.180 322.222 1.00 145.16 341 GLY A N 1
ATOM 2497 C CA . GLY A 1 341 ? 218.715 550.180 323.253 1.00 145.16 341 GLY A CA 1
ATOM 2498 C C . GLY A 1 341 ? 219.996 549.399 323.038 1.00 145.16 341 GLY A C 1
ATOM 2499 O O . GLY A 1 341 ? 220.744 549.142 323.983 1.00 145.16 341 GLY A O 1
ATOM 2500 N N . LEU A 1 342 ? 220.269 549.022 321.790 1.00 148.43 342 LEU A N 1
ATOM 2501 C CA . LEU A 1 342 ? 221.501 548.307 321.482 1.00 148.43 342 LEU A CA 1
ATOM 2502 C C . LEU A 1 342 ? 222.718 549.152 321.826 1.00 148.43 342 LEU A C 1
ATOM 2503 O O . LEU A 1 342 ? 223.587 548.733 322.598 1.00 148.43 342 LEU A O 1
ATOM 2508 N N . CYS A 1 343 ? 222.793 550.358 321.261 1.00 151.46 343 CYS A N 1
ATOM 2509 C CA . CYS A 1 343 ? 223.947 551.214 321.504 1.00 151.46 343 CYS A CA 1
ATOM 2510 C C . CYS A 1 343 ? 224.058 551.607 322.969 1.00 151.46 343 CYS A C 1
ATOM 2511 O O . CYS A 1 343 ? 225.154 551.932 323.440 1.00 151.46 343 CYS A O 1
ATOM 2514 N N . PHE A 1 344 ? 222.949 551.581 323.706 1.00 145.23 344 PHE A N 1
ATOM 2515 C CA . PHE A 1 344 ? 223.017 551.887 325.129 1.00 145.23 344 PHE A CA 1
ATOM 2516 C C . PHE A 1 344 ? 223.588 550.717 325.913 1.00 145.23 344 PHE A C 1
ATOM 2517 O O . PHE A 1 344 ? 224.543 550.882 326.679 1.00 145.23 344 PHE A O 1
ATOM 2525 N N . MET A 1 345 ? 223.008 549.530 325.738 1.00 142.92 345 MET A N 1
ATOM 2526 C CA . MET A 1 345 ? 223.513 548.361 326.445 1.00 142.92 345 MET A CA 1
ATOM 2527 C C . MET A 1 345 ? 224.946 548.051 326.050 1.00 142.92 345 MET A C 1
ATOM 2528 O O . MET A 1 345 ? 225.672 547.402 326.810 1.00 142.92 345 MET A O 1
ATOM 2533 N N . PHE A 1 346 ? 225.372 548.505 324.877 1.00 142.58 346 PHE A N 1
ATOM 2534 C CA . PHE A 1 346 ? 226.765 548.385 324.478 1.00 142.58 346 PHE A CA 1
ATOM 2535 C C . PHE A 1 346 ? 227.627 549.500 325.047 1.00 142.58 346 PHE A C 1
ATOM 2536 O O . PHE A 1 346 ? 228.816 549.573 324.721 1.00 142.58 346 PHE A O 1
ATOM 2544 N N . LYS A 1 347 ? 227.059 550.360 325.888 1.00 140.42 347 LYS A N 1
ATOM 2545 C CA . LYS A 1 347 ? 227.799 551.436 326.519 1.00 140.42 347 LYS A CA 1
ATOM 2546 C C . LYS A 1 347 ? 227.880 551.307 328.030 1.00 140.42 347 LYS A C 1
ATOM 2547 O O . LYS A 1 347 ? 228.750 551.936 328.641 1.00 140.42 347 LYS A O 1
ATOM 2553 N N . VAL A 1 348 ? 227.027 550.499 328.650 1.00 134.12 348 VAL A N 1
ATOM 2554 C CA . VAL A 1 348 ? 227.026 550.344 330.096 1.00 134.12 348 VAL A CA 1
ATOM 2555 C C . VAL A 1 348 ? 227.838 549.131 330.531 1.00 134.12 348 VAL A C 1
ATOM 2556 O O . VAL A 1 348 ? 228.593 549.201 331.502 1.00 134.12 348 VAL A O 1
ATOM 2560 N N . MET A 1 349 ? 227.698 548.016 329.823 1.00 130.60 349 MET A N 1
ATOM 2561 C CA . MET A 1 349 ? 228.473 546.832 330.129 1.00 130.60 349 MET A CA 1
ATOM 2562 C C . MET A 1 349 ? 229.940 547.056 329.771 1.00 130.60 349 MET A C 1
ATOM 2563 O O . MET A 1 349 ? 230.268 547.965 329.006 1.00 130.60 349 MET A O 1
ATOM 2568 N N . PRO A 1 350 ? 230.843 546.257 330.331 1.00 127.28 350 PRO A N 1
ATOM 2569 C CA . PRO A 1 350 ? 232.266 546.396 330.012 1.00 127.28 350 PRO A CA 1
ATOM 2570 C C . PRO A 1 350 ? 232.518 546.243 328.524 1.00 127.28 350 PRO A C 1
ATOM 2571 O O . PRO A 1 350 ? 231.700 545.650 327.804 1.00 127.28 350 PRO A O 1
ATOM 2575 N N . PRO A 1 351 ? 233.645 546.761 328.028 1.00 127.36 351 PRO A N 1
ATOM 2576 C CA . PRO A 1 351 ? 233.883 546.763 326.575 1.00 127.36 351 PRO A CA 1
ATOM 2577 C C . PRO A 1 351 ? 233.859 545.391 325.937 1.00 127.36 351 PRO A C 1
ATOM 2578 O O . PRO A 1 351 ? 233.666 545.297 324.720 1.00 127.36 351 PRO A O 1
ATOM 2582 N N . GLU A 1 352 ? 234.052 544.323 326.709 1.00 132.38 352 GLU A N 1
ATOM 2583 C CA . GLU A 1 352 ? 234.065 542.990 326.127 1.00 132.38 352 GLU A CA 1
ATOM 2584 C C . GLU A 1 352 ? 232.708 542.599 325.560 1.00 132.38 352 GLU A C 1
ATOM 2585 O O . GLU A 1 352 ? 232.649 541.759 324.656 1.00 132.38 352 GLU A O 1
ATOM 2591 N N . PHE A 1 353 ? 231.624 543.210 326.042 1.00 133.29 353 PHE A N 1
ATOM 2592 C CA . PHE A 1 353 ? 230.287 542.694 325.761 1.00 133.29 353 PHE A CA 1
ATOM 2593 C C . PHE A 1 353 ? 230.010 542.621 324.264 1.00 133.29 353 PHE A C 1
ATOM 2594 O O . PHE A 1 353 ? 229.483 541.617 323.770 1.00 133.29 353 PHE A O 1
ATOM 2602 N N . MET A 1 354 ? 230.350 543.681 323.528 1.00 136.56 354 MET A N 1
ATOM 2603 C CA . MET A 1 354 ? 230.026 543.754 322.107 1.00 136.56 354 MET A CA 1
ATOM 2604 C C . MET A 1 354 ? 230.442 542.506 321.343 1.00 136.56 354 MET A C 1
ATOM 2605 O O . MET A 1 354 ? 229.855 542.208 320.297 1.00 136.56 354 MET A O 1
ATOM 2610 N N . ASN A 1 355 ? 231.432 541.770 321.835 1.00 136.90 355 ASN A N 1
ATOM 2611 C CA . ASN A 1 355 ? 231.883 540.569 321.149 1.00 136.90 355 ASN A CA 1
ATOM 2612 C C . ASN A 1 355 ? 231.136 539.320 321.600 1.00 136.90 355 ASN A C 1
ATOM 2613 O O . ASN A 1 355 ? 230.805 538.470 320.767 1.00 136.90 355 ASN A O 1
ATOM 2618 N N . CYS A 1 356 ? 230.853 539.188 322.899 1.00 138.78 356 CYS A N 1
ATOM 2619 C CA . CYS A 1 356 ? 230.261 537.949 323.389 1.00 138.78 356 CYS A CA 1
ATOM 2620 C C . CYS A 1 356 ? 228.796 537.815 323.003 1.00 138.78 356 CYS A C 1
ATOM 2621 O O . CYS A 1 356 ? 228.248 536.711 323.080 1.00 138.78 356 CYS A O 1
ATOM 2624 N N . ILE A 1 357 ? 228.153 538.908 322.598 1.00 135.49 357 ILE A N 1
ATOM 2625 C CA . ILE A 1 357 ? 226.762 538.844 322.168 1.00 135.49 357 ILE A CA 1
ATOM 2626 C C . ILE A 1 357 ? 226.634 538.664 320.660 1.00 135.49 357 ILE A C 1
ATOM 2627 O O . ILE A 1 357 ? 225.594 538.184 320.187 1.00 135.49 357 ILE A O 1
ATOM 2632 N N . PHE A 1 358 ? 227.665 539.011 319.895 1.00 140.91 358 PHE A N 1
ATOM 2633 C CA . PHE A 1 358 ? 227.570 538.959 318.442 1.00 140.91 358 PHE A CA 1
ATOM 2634 C C . PHE A 1 358 ? 227.656 537.530 317.918 1.00 140.91 358 PHE A C 1
ATOM 2635 O O . PHE A 1 358 ? 226.716 537.028 317.295 1.00 140.91 358 PHE A O 1
ATOM 2643 N N . ASN A 1 359 ? 228.777 536.860 318.168 1.00 146.39 359 ASN A N 1
ATOM 2644 C CA . ASN A 1 359 ? 229.081 535.620 317.469 1.00 146.39 359 ASN A CA 1
ATOM 2645 C C . ASN A 1 359 ? 228.284 534.425 317.961 1.00 146.39 359 ASN A C 1
ATOM 2646 O O . ASN A 1 359 ? 228.526 533.320 317.466 1.00 146.39 359 ASN A O 1
ATOM 2651 N N . PHE A 1 360 ? 227.360 534.599 318.904 1.00 146.23 360 PHE A N 1
ATOM 2652 C CA . PHE A 1 360 ? 226.626 533.460 319.458 1.00 146.23 360 PHE A CA 1
ATOM 2653 C C . PHE A 1 360 ? 225.958 532.588 318.401 1.00 146.23 360 PHE A C 1
ATOM 2654 O O . PHE A 1 360 ? 226.086 531.357 318.487 1.00 146.23 360 PHE A O 1
ATOM 2662 N N . PRO A 1 361 ? 225.238 533.123 317.408 1.00 155.79 361 PRO A N 1
ATOM 2663 C CA . PRO A 1 361 ? 224.696 532.243 316.362 1.00 155.79 361 PRO A CA 1
ATOM 2664 C C . PRO A 1 361 ? 225.768 531.531 315.561 1.00 155.79 361 PRO A C 1
ATOM 2665 O O . PRO A 1 361 ? 225.491 530.471 314.986 1.00 155.79 361 PRO A O 1
ATOM 2669 N N . THR A 1 362 ? 226.981 532.075 315.504 1.00 162.32 362 THR A N 1
ATOM 2670 C CA . THR A 1 362 ? 228.113 531.396 314.877 1.00 162.32 362 THR A CA 1
ATOM 2671 C C . THR A 1 362 ? 228.800 530.574 315.959 1.00 162.32 362 THR A C 1
ATOM 2672 O O . THR A 1 362 ? 229.750 531.020 316.602 1.00 162.32 362 THR A O 1
ATOM 2676 N N . ILE A 1 363 ? 228.300 529.358 316.162 1.00 170.78 363 ILE A N 1
ATOM 2677 C CA . ILE A 1 363 ? 228.773 528.513 317.265 1.00 170.78 363 ILE A CA 1
ATOM 2678 C C . ILE A 1 363 ? 230.272 528.269 317.115 1.00 170.78 363 ILE A C 1
ATOM 2679 O O . ILE A 1 363 ? 230.736 527.880 316.025 1.00 170.78 363 ILE A O 1
ATOM 2684 N N . PRO A 1 364 ? 231.085 528.531 318.149 1.00 173.22 364 PRO A N 1
ATOM 2685 C CA . PRO A 1 364 ? 232.525 528.256 318.115 1.00 173.22 364 PRO A CA 1
ATOM 2686 C C . PRO A 1 364 ? 232.841 526.776 317.917 1.00 173.22 364 PRO A C 1
ATOM 2687 O O . PRO A 1 364 ? 233.314 526.409 316.842 1.00 173.22 364 PRO A O 1
ATOM 2691 N N . TYR A 1 373 ? 235.236 527.401 321.593 1.00 169.10 373 TYR A N 1
ATOM 2692 C CA . TYR A 1 373 ? 235.930 528.516 322.225 1.00 169.10 373 TYR A CA 1
ATOM 2693 C C . TYR A 1 373 ? 235.262 528.904 323.539 1.00 169.10 373 TYR A C 1
ATOM 2694 O O . TYR A 1 373 ? 235.468 528.258 324.567 1.00 169.10 373 TYR A O 1
ATOM 2703 N N . GLY A 1 374 ? 234.458 529.966 323.500 1.00 154.82 374 GLY A N 1
ATOM 2704 C CA . GLY A 1 374 ? 233.795 530.466 324.684 1.00 154.82 374 GLY A CA 1
ATOM 2705 C C . GLY A 1 374 ? 234.693 531.154 325.686 1.00 154.82 374 GLY A C 1
ATOM 2706 O O . GLY A 1 374 ? 234.193 531.624 326.715 1.00 154.82 374 GLY A O 1
ATOM 2707 N N . THR A 1 375 ? 235.999 531.234 325.422 1.00 150.41 375 THR A N 1
ATOM 2708 C CA . THR A 1 375 ? 236.921 531.862 326.360 1.00 150.41 375 THR A CA 1
ATOM 2709 C C . THR A 1 375 ? 236.649 533.349 326.538 1.00 150.41 375 THR A C 1
ATOM 2710 O O . THR A 1 375 ? 237.055 533.924 327.553 1.00 150.41 375 THR A O 1
ATOM 2714 N N . CYS A 1 376 ? 235.979 533.985 325.576 1.00 132.10 376 CYS A N 1
ATOM 2715 C CA . CYS A 1 376 ? 235.723 535.415 325.671 1.00 132.10 376 CYS A CA 1
ATOM 2716 C C . CYS A 1 376 ? 234.779 535.761 326.810 1.00 132.10 376 CYS A C 1
ATOM 2717 O O . CYS A 1 376 ? 234.791 536.902 327.278 1.00 132.10 376 CYS A O 1
ATOM 2720 N N . LEU A 1 377 ? 233.971 534.813 327.272 1.00 117.30 377 LEU A N 1
ATOM 2721 C CA . LEU A 1 377 ? 233.042 535.120 328.349 1.00 117.30 377 LEU A CA 1
ATOM 2722 C C . LEU A 1 377 ? 233.743 535.167 329.697 1.00 117.30 377 LEU A C 1
ATOM 2723 O O . LEU A 1 377 ? 233.303 535.898 330.592 1.00 117.30 377 LEU A O 1
ATOM 2728 N N . THR A 1 378 ? 234.831 534.418 329.858 1.00 114.80 378 THR A N 1
ATOM 2729 C CA . THR A 1 378 ? 235.480 534.338 331.165 1.00 114.80 378 THR A CA 1
ATOM 2730 C C . THR A 1 378 ? 235.978 535.686 331.671 1.00 114.80 378 THR A C 1
ATOM 2731 O O . THR A 1 378 ? 235.745 535.990 332.855 1.00 114.80 378 THR A O 1
ATOM 2735 N N . PRO A 1 379 ? 236.646 536.534 330.880 1.00 111.24 379 PRO A N 1
ATOM 2736 C CA . PRO A 1 379 ? 237.055 537.829 331.436 1.00 111.24 379 PRO A CA 1
ATOM 2737 C C . PRO A 1 379 ? 235.877 538.704 331.788 1.00 111.24 379 PRO A C 1
ATOM 2738 O O . PRO A 1 379 ? 235.985 539.551 332.683 1.00 111.24 379 PRO A O 1
ATOM 2742 N N . LEU A 1 380 ? 234.747 538.523 331.110 1.00 112.37 380 LEU A N 1
ATOM 2743 C CA . LEU A 1 380 ? 233.558 539.290 331.452 1.00 112.37 380 LEU A CA 1
ATOM 2744 C C . LEU A 1 380 ? 232.973 538.815 332.771 1.00 112.37 380 LEU A C 1
ATOM 2745 O O . LEU A 1 380 ? 232.771 539.607 333.698 1.00 112.37 380 LEU A O 1
ATOM 2750 N N . LEU A 1 381 ? 232.695 537.518 332.874 1.00 107.04 381 LEU A N 1
ATOM 2751 C CA . LEU A 1 381 ? 232.033 537.002 334.063 1.00 107.04 381 LEU A CA 1
ATOM 2752 C C . LEU A 1 381 ? 232.892 537.187 335.304 1.00 107.04 381 LEU A C 1
ATOM 2753 O O . LEU A 1 381 ? 232.360 537.388 336.401 1.00 107.04 381 LEU A O 1
ATOM 2758 N N . ARG A 1 382 ? 234.216 537.154 335.154 1.00 109.12 382 ARG A N 1
ATOM 2759 C CA . ARG A 1 382 ? 235.094 537.239 336.314 1.00 109.12 382 ARG A CA 1
ATOM 2760 C C . ARG A 1 382 ? 235.071 538.607 336.973 1.00 109.12 382 ARG A C 1
ATOM 2761 O O . ARG A 1 382 ? 235.701 538.777 338.020 1.00 109.12 382 ARG A O 1
ATOM 2769 N N . LYS A 1 383 ? 234.366 539.578 336.397 1.00 107.80 383 LYS A N 1
ATOM 2770 C CA . LYS A 1 383 ? 234.239 540.876 337.046 1.00 107.80 383 LYS A CA 1
ATOM 2771 C C . LYS A 1 383 ? 233.427 540.769 338.329 1.00 107.80 383 LYS A C 1
ATOM 2772 O O . LYS A 1 383 ? 233.751 541.410 339.334 1.00 107.80 383 LYS A O 1
ATOM 2778 N N . TYR A 1 384 ? 232.374 539.953 338.317 1.00 109.82 384 TYR A N 1
ATOM 2779 C CA . TYR A 1 384 ? 231.484 539.882 339.468 1.00 109.82 384 TYR A CA 1
ATOM 2780 C C . TYR A 1 384 ? 232.150 539.160 340.629 1.00 109.82 384 TYR A C 1
ATOM 2781 O O . TYR A 1 384 ? 232.341 539.733 341.707 1.00 109.82 384 TYR A O 1
ATOM 2790 N N . GLY A 1 385 ? 232.514 537.901 340.424 1.00 106.48 385 GLY A N 1
ATOM 2791 C CA . GLY A 1 385 ? 233.131 537.114 341.472 1.00 106.48 385 GLY A CA 1
ATOM 2792 C C . GLY A 1 385 ? 234.449 536.512 341.041 1.00 106.48 385 GLY A C 1
ATOM 2793 O O . GLY A 1 385 ? 234.560 535.968 339.939 1.00 106.48 385 GLY A O 1
ATOM 2794 N N . SER A 1 386 ? 235.456 536.600 341.904 1.00 107.28 386 SER A N 1
ATOM 2795 C CA . SER A 1 386 ? 236.779 536.065 341.616 1.00 107.28 386 SER A CA 1
ATOM 2796 C C . SER A 1 386 ? 236.866 534.570 341.851 1.00 107.28 386 SER A C 1
ATOM 2797 O O . SER A 1 386 ? 237.969 534.028 341.971 1.00 107.28 386 SER A O 1
ATOM 2800 N N . SER A 1 387 ? 235.723 533.895 341.921 1.00 105.60 387 SER A N 1
ATOM 2801 C CA . SER A 1 387 ? 235.702 532.488 342.290 1.00 105.60 387 SER A CA 1
ATOM 2802 C C . SER A 1 387 ? 236.118 531.582 341.136 1.00 105.60 387 SER A C 1
ATOM 2803 O O . SER A 1 387 ? 237.102 530.844 341.238 1.00 105.60 387 SER A O 1
ATOM 2806 N N . PHE A 1 388 ? 235.380 531.628 340.026 1.00 104.35 388 PHE A N 1
ATOM 2807 C CA . PHE A 1 388 ? 235.467 530.546 339.052 1.00 104.35 388 PHE A CA 1
ATOM 2808 C C . PHE A 1 388 ? 236.777 530.579 338.279 1.00 104.35 388 PHE A C 1
ATOM 2809 O O . PHE A 1 388 ? 237.368 529.529 338.007 1.00 104.35 388 PHE A O 1
ATOM 2817 N N . GLU A 1 389 ? 237.250 531.771 337.914 1.00 107.48 389 GLU A N 1
ATOM 2818 C CA . GLU A 1 389 ? 238.420 531.852 337.048 1.00 107.48 389 GLU A CA 1
ATOM 2819 C C . GLU A 1 389 ? 239.654 531.263 337.711 1.00 107.48 389 GLU A C 1
ATOM 2820 O O . GLU A 1 389 ? 240.577 530.824 337.018 1.00 107.48 389 GLU A O 1
ATOM 2826 N N . LYS A 1 390 ? 239.695 531.244 339.040 1.00 101.84 390 LYS A N 1
ATOM 2827 C CA . LYS A 1 390 ? 240.869 530.768 339.756 1.00 101.84 390 LYS A CA 1
ATOM 2828 C C . LYS A 1 390 ? 240.667 529.393 340.367 1.00 101.84 390 LYS A C 1
ATOM 2829 O O . LYS A 1 390 ? 241.613 528.605 340.434 1.00 101.84 390 LYS A O 1
ATOM 2835 N N . SER A 1 391 ? 239.451 529.080 340.806 1.00 99.10 391 SER A N 1
ATOM 2836 C CA . SER A 1 391 ? 239.198 527.760 341.365 1.00 99.10 391 SER A CA 1
ATOM 2837 C C . SER A 1 391 ? 239.264 526.686 340.289 1.00 99.10 391 SER A C 1
ATOM 2838 O O . SER A 1 391 ? 239.818 525.605 340.518 1.00 99.10 391 SER A O 1
ATOM 2841 N N . TRP A 1 392 ? 238.694 526.959 339.113 1.00 96.63 392 TRP A N 1
ATOM 2842 C CA . TRP A 1 392 ? 238.761 525.991 338.025 1.00 96.63 392 TRP A CA 1
ATOM 2843 C C . TRP A 1 392 ? 240.201 525.688 337.649 1.00 96.63 392 TRP A C 1
ATOM 2844 O O . TRP A 1 392 ? 240.552 524.535 337.376 1.00 96.63 392 TRP A O 1
ATOM 2855 N N . ALA A 1 393 ? 241.049 526.716 337.618 1.00 97.88 393 ALA A N 1
ATOM 2856 C CA . ALA A 1 393 ? 242.466 526.489 337.382 1.00 97.88 393 ALA A CA 1
ATOM 2857 C C . ALA A 1 393 ? 243.056 525.564 338.432 1.00 97.88 393 ALA A C 1
ATOM 2858 O O . ALA A 1 393 ? 243.980 524.798 338.140 1.00 97.88 393 ALA A O 1
ATOM 2860 N N . HIS A 1 394 ? 242.532 525.610 339.651 1.00 99.47 394 HIS A N 1
ATOM 2861 C CA . HIS A 1 394 ? 243.039 524.748 340.704 1.00 99.47 394 HIS A CA 1
ATOM 2862 C C . HIS A 1 394 ? 242.541 523.318 340.583 1.00 99.47 394 HIS A C 1
ATOM 2863 O O . HIS A 1 394 ? 243.067 522.437 341.267 1.00 99.47 394 HIS A O 1
ATOM 2870 N N . PHE A 1 395 ? 241.550 523.060 339.733 1.00 98.82 395 PHE A N 1
ATOM 2871 C CA . PHE A 1 395 ? 241.108 521.687 339.537 1.00 98.82 395 PHE A CA 1
ATOM 2872 C C . PHE A 1 395 ? 241.963 520.978 338.502 1.00 98.82 395 PHE A C 1
ATOM 2873 O O . PHE A 1 395 ? 242.406 519.849 338.730 1.00 98.82 395 PHE A O 1
ATOM 2881 N N . GLU A 1 396 ? 242.204 521.623 337.361 1.00 103.09 396 GLU A N 1
ATOM 2882 C CA . GLU A 1 396 ? 243.064 521.021 336.351 1.00 103.09 396 GLU A CA 1
ATOM 2883 C C . GLU A 1 396 ? 244.474 520.821 336.884 1.00 103.09 396 GLU A C 1
ATOM 2884 O O . GLU A 1 396 ? 245.158 519.866 336.501 1.00 103.09 396 GLU A O 1
ATOM 2890 N N . GLU A 1 397 ? 244.921 521.703 337.776 1.00 105.20 397 GLU A N 1
ATOM 2891 C CA . GLU A 1 397 ? 246.251 521.567 338.358 1.00 105.20 397 GLU A CA 1
ATOM 2892 C C . GLU A 1 397 ? 246.368 520.278 339.159 1.00 105.20 397 GLU A C 1
ATOM 2893 O O . GLU A 1 397 ? 247.202 519.417 338.857 1.00 105.20 397 GLU A O 1
ATOM 2899 N N . ILE A 1 398 ? 245.535 520.128 340.189 1.00 99.30 398 ILE A N 1
ATOM 2900 C CA . ILE A 1 398 ? 245.604 518.937 341.026 1.00 99.30 398 ILE A CA 1
ATOM 2901 C C . ILE A 1 398 ? 245.337 517.690 340.200 1.00 99.30 398 ILE A C 1
ATOM 2902 O O . ILE A 1 398 ? 245.957 516.642 340.413 1.00 99.30 398 ILE A O 1
ATOM 2907 N N . LEU A 1 399 ? 244.422 517.781 339.239 1.00 100.61 399 LEU A N 1
ATOM 2908 C CA . LEU A 1 399 ? 244.127 516.624 338.407 1.00 100.61 399 LEU A CA 1
ATOM 2909 C C . LEU A 1 399 ? 245.324 516.257 337.546 1.00 100.61 399 LEU A C 1
ATOM 2910 O O . LEU A 1 399 ? 245.735 515.091 337.500 1.00 100.61 399 LEU A O 1
ATOM 2915 N N . SER A 1 400 ? 245.897 517.239 336.848 1.00 101.47 400 SER A N 1
ATOM 2916 C CA . SER A 1 400 ? 247.087 516.975 336.050 1.00 101.47 400 SER A CA 1
ATOM 2917 C C . SER A 1 400 ? 248.212 516.436 336.915 1.00 101.47 400 SER A C 1
ATOM 2918 O O . SER A 1 400 ? 248.924 515.509 336.513 1.00 101.47 400 SER A O 1
ATOM 2921 N N . GLU A 1 401 ? 248.387 517.003 338.107 1.00 103.16 401 GLU A N 1
ATOM 2922 C CA . GLU A 1 401 ? 249.438 516.528 338.997 1.00 103.16 401 GLU A CA 1
ATOM 2923 C C . GLU A 1 401 ? 249.187 515.088 339.415 1.00 103.16 401 GLU A C 1
ATOM 2924 O O . GLU A 1 401 ? 250.115 514.274 339.450 1.00 103.16 401 GLU A O 1
ATOM 2930 N N . ARG A 1 402 ? 247.940 514.751 339.739 1.00 100.87 402 ARG A N 1
ATOM 2931 C CA . ARG A 1 402 ? 247.643 513.370 340.095 1.00 100.87 402 ARG A CA 1
ATOM 2932 C C . ARG A 1 402 ? 247.778 512.450 338.896 1.00 100.87 402 ARG A C 1
ATOM 2933 O O . ARG A 1 402 ? 248.176 511.290 339.049 1.00 100.87 402 ARG A O 1
ATOM 2941 N N . ALA A 1 403 ? 247.458 512.940 337.701 1.00 103.87 403 ALA A N 1
ATOM 2942 C CA . ALA A 1 403 ? 247.649 512.131 336.504 1.00 103.87 403 ALA A CA 1
ATOM 2943 C C . ALA A 1 403 ? 249.123 511.833 336.291 1.00 103.87 403 ALA A C 1
ATOM 2944 O O . ALA A 1 403 ? 249.508 510.693 336.011 1.00 103.87 403 ALA A O 1
ATOM 2946 N N . ASN A 1 404 ? 249.967 512.856 336.425 1.00 105.46 404 ASN A N 1
ATOM 2947 C CA . ASN A 1 404 ? 251.404 512.651 336.318 1.00 105.46 404 ASN A CA 1
ATOM 2948 C C . ASN A 1 404 ? 251.904 511.666 337.360 1.00 105.46 404 ASN A C 1
ATOM 2949 O O . ASN A 1 404 ? 252.852 510.917 337.101 1.00 105.46 404 ASN A O 1
ATOM 2954 N N . ALA A 1 405 ? 251.281 511.645 338.536 1.00 104.11 405 ALA A N 1
ATOM 2955 C CA . ALA A 1 405 ? 251.746 510.763 339.598 1.00 104.11 405 ALA A CA 1
ATOM 2956 C C . ALA A 1 405 ? 251.612 509.302 339.196 1.00 104.11 405 ALA A C 1
ATOM 2957 O O . ALA A 1 405 ? 252.538 508.506 339.383 1.00 104.11 405 ALA A O 1
ATOM 2959 N N . VAL A 1 406 ? 250.467 508.930 338.630 1.00 106.71 406 VAL A N 1
ATOM 2960 C CA . VAL A 1 406 ? 250.237 507.526 338.314 1.00 106.71 406 VAL A CA 1
ATOM 2961 C C . VAL A 1 406 ? 251.020 507.112 337.078 1.00 106.71 406 VAL A C 1
ATOM 2962 O O . VAL A 1 406 ? 251.595 506.020 337.033 1.00 106.71 406 VAL A O 1
ATOM 2966 N N . LYS A 1 407 ? 251.053 507.965 336.055 1.00 108.17 407 LYS A N 1
ATOM 2967 C CA . LYS A 1 407 ? 251.802 507.630 334.851 1.00 108.17 407 LYS A CA 1
ATOM 2968 C C . LYS A 1 407 ? 253.274 507.401 335.156 1.00 108.17 407 LYS A C 1
ATOM 2969 O O . LYS A 1 407 ? 253.924 506.581 334.500 1.00 108.17 407 LYS A O 1
ATOM 2975 N N . LYS A 1 408 ? 253.815 508.099 336.153 1.00 112.29 408 LYS A N 1
ATOM 2976 C CA . LYS A 1 408 ? 255.208 507.891 336.517 1.00 112.29 408 LYS A CA 1
ATOM 2977 C C . LYS A 1 408 ? 255.424 506.556 337.214 1.00 112.29 408 LYS A C 1
ATOM 2978 O O . LYS A 1 408 ? 256.528 506.009 337.150 1.00 112.29 408 LYS A O 1
ATOM 2984 N N . PHE A 1 409 ? 254.397 506.013 337.861 1.00 112.23 409 PHE A N 1
ATOM 2985 C CA . PHE A 1 409 ? 254.486 504.721 338.540 1.00 112.23 409 PHE A CA 1
ATOM 2986 C C . PHE A 1 409 ? 253.823 503.682 337.645 1.00 112.23 409 PHE A C 1
ATOM 2987 O O . PHE A 1 409 ? 252.606 503.516 337.656 1.00 112.23 409 PHE A O 1
ATOM 2995 N N . GLY A 1 410 ? 254.639 502.985 336.859 1.00 131.55 410 GLY A N 1
ATOM 2996 C CA . GLY A 1 410 ? 254.140 501.935 335.994 1.00 131.55 410 GLY A CA 1
ATOM 2997 C C . GLY A 1 410 ? 253.320 500.907 336.742 1.00 131.55 410 GLY A C 1
ATOM 2998 O O . GLY A 1 410 ? 253.840 500.208 337.617 1.00 131.55 410 GLY A O 1
ATOM 2999 N N . VAL A 1 411 ? 252.027 500.823 336.416 1.00 139.28 411 VAL A N 1
ATOM 3000 C CA . VAL A 1 411 ? 251.119 499.908 337.100 1.00 139.28 411 VAL A CA 1
ATOM 3001 C C . VAL A 1 411 ? 251.635 498.476 337.075 1.00 139.28 411 VAL A C 1
ATOM 3002 O O . VAL A 1 411 ? 251.467 497.739 338.052 1.00 139.28 411 VAL A O 1
ATOM 3006 N N . ASN A 1 412 ? 252.282 498.068 335.982 1.00 140.80 412 ASN A N 1
ATOM 3007 C CA . ASN A 1 412 ? 252.833 496.720 335.909 1.00 140.80 412 ASN A CA 1
ATOM 3008 C C . ASN A 1 412 ? 254.020 496.536 336.847 1.00 140.80 412 ASN A C 1
ATOM 3009 O O . ASN A 1 412 ? 254.316 495.407 337.253 1.00 140.80 412 ASN A O 1
ATOM 3014 N N . ASP A 1 413 ? 254.707 497.621 337.200 1.00 132.60 413 ASP A N 1
ATOM 3015 C CA . ASP A 1 413 ? 255.890 497.502 338.044 1.00 132.60 413 ASP A CA 1
ATOM 3016 C C . ASP A 1 413 ? 255.516 497.293 339.506 1.00 132.60 413 ASP A C 1
ATOM 3017 O O . ASP A 1 413 ? 255.844 496.262 340.101 1.00 132.60 413 ASP A O 1
ATOM 3022 N N . THR A 1 414 ? 254.822 498.259 340.098 1.00 122.27 414 THR A N 1
ATOM 3023 C CA . THR A 1 414 ? 254.531 498.250 341.523 1.00 122.27 414 THR A CA 1
ATOM 3024 C C . THR A 1 414 ? 253.139 497.696 341.790 1.00 122.27 414 THR A C 1
ATOM 3025 O O . THR A 1 414 ? 252.231 497.816 340.965 1.00 122.27 414 THR A O 1
ATOM 3029 N N . ARG A 1 415 ? 252.983 497.072 342.953 1.00 111.90 415 ARG A N 1
ATOM 3030 C CA . ARG A 1 415 ? 251.708 496.478 343.308 1.00 111.90 415 ARG A CA 1
ATOM 3031 C C . ARG A 1 415 ? 250.743 497.545 343.818 1.00 111.90 415 ARG A C 1
ATOM 3032 O O . ARG A 1 415 ? 251.106 498.704 344.033 1.00 111.90 415 ARG A O 1
ATOM 3040 N N . ILE A 1 416 ? 249.487 497.136 344.005 1.00 105.22 416 ILE A N 1
ATOM 3041 C CA . ILE A 1 416 ? 248.428 498.090 344.319 1.00 105.22 416 ILE A CA 1
ATOM 3042 C C . ILE A 1 416 ? 248.610 498.656 345.718 1.00 105.22 416 ILE A C 1
ATOM 3043 O O . ILE A 1 416 ? 248.301 499.825 345.974 1.00 105.22 416 ILE A O 1
ATOM 3048 N N . ASP A 1 417 ? 249.126 497.844 346.643 1.00 111.86 417 ASP A N 1
ATOM 3049 C CA . ASP A 1 417 ? 249.275 498.274 348.029 1.00 111.86 417 ASP A CA 1
ATOM 3050 C C . ASP A 1 417 ? 250.033 499.587 348.145 1.00 111.86 417 ASP A C 1
ATOM 3051 O O . ASP A 1 417 ? 249.840 500.334 349.110 1.00 111.86 417 ASP A O 1
ATOM 3056 N N . CYS A 1 418 ? 250.886 499.893 347.174 1.00 110.60 418 CYS A N 1
ATOM 3057 C CA . CYS A 1 418 ? 251.659 501.123 347.186 1.00 110.60 418 CYS A CA 1
ATOM 3058 C C . CYS A 1 418 ? 251.137 502.159 346.207 1.00 110.60 418 CYS A C 1
ATOM 3059 O O . CYS A 1 418 ? 251.286 503.358 346.456 1.00 110.60 418 CYS A O 1
ATOM 3062 N N . LEU A 1 419 ? 250.518 501.726 345.109 1.00 103.21 419 LEU A N 1
ATOM 3063 C CA . LEU A 1 419 ? 249.992 502.674 344.135 1.00 103.21 419 LEU A CA 1
ATOM 3064 C C . LEU A 1 419 ? 248.962 503.595 344.767 1.00 103.21 419 LEU A C 1
ATOM 3065 O O . LEU A 1 419 ? 248.908 504.788 344.453 1.00 103.21 419 LEU A O 1
ATOM 3070 N N . ASP A 1 420 ? 248.130 503.058 345.658 1.00 100.52 420 ASP A N 1
ATOM 3071 C CA . ASP A 1 420 ? 247.160 503.891 346.355 1.00 100.52 420 ASP A CA 1
ATOM 3072 C C . ASP A 1 420 ? 247.863 504.859 347.292 1.00 100.52 420 ASP A C 1
ATOM 3073 O O . ASP A 1 420 ? 247.593 506.063 347.276 1.00 100.52 420 ASP A O 1
ATOM 3078 N N . ALA A 1 421 ? 248.779 504.345 348.111 1.00 95.30 421 ALA A N 1
ATOM 3079 C CA . ALA A 1 421 ? 249.427 505.160 349.128 1.00 95.30 421 ALA A CA 1
ATOM 3080 C C . ALA A 1 421 ? 250.194 506.333 348.542 1.00 95.30 421 ALA A C 1
ATOM 3081 O O . ALA A 1 421 ? 250.463 507.300 349.261 1.00 95.30 421 ALA A O 1
ATOM 3083 N N . VAL A 1 422 ? 250.551 506.281 347.264 1.00 96.15 422 VAL A N 1
ATOM 3084 C CA . VAL A 1 422 ? 251.244 507.398 346.637 1.00 96.15 422 VAL A CA 1
ATOM 3085 C C . VAL A 1 422 ? 250.212 508.234 345.897 1.00 96.15 422 VAL A C 1
ATOM 3086 O O . VAL A 1 422 ? 250.379 509.447 345.733 1.00 96.15 422 VAL A O 1
ATOM 3090 N N . ALA A 1 423 ? 249.129 507.594 345.462 1.00 97.60 423 ALA A N 1
ATOM 3091 C CA . ALA A 1 423 ? 248.053 508.327 344.806 1.00 97.60 423 ALA A CA 1
ATOM 3092 C C . ALA A 1 423 ? 247.429 509.338 345.757 1.00 97.60 423 ALA A C 1
ATOM 3093 O O . ALA A 1 423 ? 247.485 510.549 345.524 1.00 97.60 423 ALA A O 1
ATOM 3095 N N . ASN A 1 424 ? 246.833 508.854 346.848 1.00 96.99 424 ASN A N 1
ATOM 3096 C CA . ASN A 1 424 ? 246.216 509.753 347.813 1.00 96.99 424 ASN A CA 1
ATOM 3097 C C . ASN A 1 424 ? 247.214 510.732 348.406 1.00 96.99 424 ASN A C 1
ATOM 3098 O O . ASN A 1 424 ? 246.808 511.769 348.937 1.00 96.99 424 ASN A O 1
ATOM 3103 N N . LEU A 1 425 ? 248.509 510.424 348.330 1.00 91.98 425 LEU A N 1
ATOM 3104 C CA . LEU A 1 425 ? 249.524 511.387 348.737 1.00 91.98 425 LEU A CA 1
ATOM 3105 C C . LEU A 1 425 ? 249.435 512.661 347.915 1.00 91.98 425 LEU A C 1
ATOM 3106 O O . LEU A 1 425 ? 249.806 513.738 348.392 1.00 91.98 425 LEU A O 1
ATOM 3111 N N . THR A 1 426 ? 248.934 512.563 346.692 1.00 99.23 426 THR A N 1
ATOM 3112 C CA . THR A 1 426 ? 248.770 513.712 345.822 1.00 99.23 426 THR A CA 1
ATOM 3113 C C . THR A 1 426 ? 247.460 514.432 346.049 1.00 99.23 426 THR A C 1
ATOM 3114 O O . THR A 1 426 ? 246.967 515.097 345.134 1.00 99.23 426 THR A O 1
ATOM 3118 N N . GLY A 1 427 ? 246.882 514.320 347.239 1.00 100.93 427 GLY A N 1
ATOM 3119 C CA . GLY A 1 427 ? 245.621 514.953 347.533 1.00 100.93 427 GLY A CA 1
ATOM 3120 C C . GLY A 1 427 ? 244.489 513.950 347.563 1.00 100.93 427 GLY A C 1
ATOM 3121 O O . GLY A 1 427 ? 244.303 513.165 346.629 1.00 100.93 427 GLY A O 1
ATOM 3122 N N . PRO A 1 428 ? 243.712 513.951 348.641 1.00 90.76 428 PRO A N 1
ATOM 3123 C CA . PRO A 1 428 ? 242.645 512.958 348.778 1.00 90.76 428 PRO A CA 1
ATOM 3124 C C . PRO A 1 428 ? 241.540 513.181 347.762 1.00 90.76 428 PRO A C 1
ATOM 3125 O O . PRO A 1 428 ? 241.429 514.235 347.134 1.00 90.76 428 PRO A O 1
ATOM 3129 N N . VAL A 1 429 ? 240.708 512.154 347.606 1.00 95.15 429 VAL A N 1
ATOM 3130 C CA . VAL A 1 429 ? 239.677 512.185 346.577 1.00 95.15 429 VAL A CA 1
ATOM 3131 C C . VAL A 1 429 ? 238.606 513.207 346.928 1.00 95.15 429 VAL A C 1
ATOM 3132 O O . VAL A 1 429 ? 238.268 514.076 346.118 1.00 95.15 429 VAL A O 1
ATOM 3136 N N . TYR A 1 430 ? 238.079 513.140 348.148 1.00 100.37 430 TYR A N 1
ATOM 3137 C CA . TYR A 1 430 ? 236.945 513.965 348.550 1.00 100.37 430 TYR A CA 1
ATOM 3138 C C . TYR A 1 430 ? 237.260 515.453 348.546 1.00 100.37 430 TYR A C 1
ATOM 3139 O O . TYR A 1 430 ? 236.386 516.271 348.845 1.00 100.37 430 TYR A O 1
ATOM 3148 N N . VAL A 1 431 ? 238.496 515.817 348.233 1.00 95.45 431 VAL A N 1
ATOM 3149 C CA . VAL A 1 431 ? 238.856 517.209 348.026 1.00 95.45 431 VAL A CA 1
ATOM 3150 C C . VAL A 1 431 ? 238.937 517.548 346.545 1.00 95.45 431 VAL A C 1
ATOM 3151 O O . VAL A 1 431 ? 238.443 518.592 346.121 1.00 95.45 431 VAL A O 1
ATOM 3155 N N . LEU A 1 432 ? 239.553 516.675 345.749 1.00 99.14 432 LEU A N 1
ATOM 3156 C CA . LEU A 1 432 ? 239.666 516.916 344.316 1.00 99.14 432 LEU A CA 1
ATOM 3157 C C . LEU A 1 432 ? 238.296 517.083 343.677 1.00 99.14 432 LEU A C 1
ATOM 3158 O O . LEU A 1 432 ? 237.997 518.119 343.075 1.00 99.14 432 LEU A O 1
ATOM 3163 N N . ILE A 1 433 ? 237.440 516.071 343.803 1.00 98.76 433 ILE A N 1
ATOM 3164 C CA . ILE A 1 433 ? 236.134 516.107 343.158 1.00 98.76 433 ILE A CA 1
ATOM 3165 C C . ILE A 1 433 ? 235.231 517.096 343.875 1.00 98.76 433 ILE A C 1
ATOM 3166 O O . ILE A 1 433 ? 234.094 517.328 343.454 1.00 98.76 433 ILE A O 1
ATOM 3171 N N . LEU A 1 434 ? 235.726 517.685 344.957 1.00 95.89 434 LEU A N 1
ATOM 3172 C CA . LEU A 1 434 ? 235.009 518.767 345.609 1.00 95.89 434 LEU A CA 1
ATOM 3173 C C . LEU A 1 434 ? 235.443 520.132 345.106 1.00 95.89 434 LEU A C 1
ATOM 3174 O O . LEU A 1 434 ? 234.659 521.082 345.183 1.00 95.89 434 LEU A O 1
ATOM 3179 N N . ASP A 1 435 ? 236.664 520.253 344.589 1.00 100.69 435 ASP A N 1
ATOM 3180 C CA . ASP A 1 435 ? 237.046 521.493 343.926 1.00 100.69 435 ASP A CA 1
ATOM 3181 C C . ASP A 1 435 ? 236.128 521.778 342.748 1.00 100.69 435 ASP A C 1
ATOM 3182 O O . ASP A 1 435 ? 235.790 522.935 342.482 1.00 100.69 435 ASP A O 1
ATOM 3187 N N . LEU A 1 436 ? 235.709 520.732 342.037 1.00 95.34 436 LEU A N 1
ATOM 3188 C CA . LEU A 1 436 ? 234.812 520.919 340.904 1.00 95.34 436 LEU A CA 1
ATOM 3189 C C . LEU A 1 436 ? 233.492 521.527 341.341 1.00 95.34 436 LEU A C 1
ATOM 3190 O O . LEU A 1 436 ? 232.987 522.458 340.703 1.00 95.34 436 LEU A O 1
ATOM 3195 N N . VAL A 1 437 ? 232.910 521.005 342.421 1.00 95.02 437 VAL A N 1
ATOM 3196 C CA . VAL A 1 437 ? 231.646 521.539 342.918 1.00 95.02 437 VAL A CA 1
ATOM 3197 C C . VAL A 1 437 ? 231.786 523.020 343.223 1.00 95.02 437 VAL A C 1
ATOM 3198 O O . VAL A 1 437 ? 231.089 523.864 342.648 1.00 95.02 437 VAL A O 1
ATOM 3202 N N . ARG A 1 438 ? 232.703 523.357 344.119 1.00 96.45 438 ARG A N 1
ATOM 3203 C CA . ARG A 1 438 ? 232.929 524.750 344.468 1.00 96.45 438 ARG A CA 1
ATOM 3204 C C . ARG A 1 438 ? 233.513 525.548 343.319 1.00 96.45 438 ARG A C 1
ATOM 3205 O O . ARG A 1 438 ? 233.744 526.749 343.480 1.00 96.45 438 ARG A O 1
ATOM 3213 N N . THR A 1 439 ? 233.775 524.909 342.182 1.00 98.69 439 THR A N 1
ATOM 3214 C CA . THR A 1 439 ? 234.022 525.612 340.932 1.00 98.69 439 THR A CA 1
ATOM 3215 C C . THR A 1 439 ? 232.726 525.764 340.146 1.00 98.69 439 THR A C 1
ATOM 3216 O O . THR A 1 439 ? 232.360 526.871 339.743 1.00 98.69 439 THR A O 1
ATOM 3220 N N . LEU A 1 440 ? 232.031 524.651 339.919 1.00 97.77 440 LEU A N 1
ATOM 3221 C CA . LEU A 1 440 ? 230.767 524.692 339.196 1.00 97.77 440 LEU A CA 1
ATOM 3222 C C . LEU A 1 440 ? 229.766 525.596 339.896 1.00 97.77 440 LEU A C 1
ATOM 3223 O O . LEU A 1 440 ? 229.293 526.582 339.321 1.00 97.77 440 LEU A O 1
ATOM 3228 N N . SER A 1 441 ? 229.417 525.264 341.140 1.00 100.74 441 SER A N 1
ATOM 3229 C CA . SER A 1 441 ? 228.469 526.085 341.883 1.00 100.74 441 SER A CA 1
ATOM 3230 C C . SER A 1 441 ? 228.907 527.536 341.919 1.00 100.74 441 SER A C 1
ATOM 3231 O O . SER A 1 441 ? 228.068 528.440 341.880 1.00 100.74 441 SER A O 1
ATOM 3234 N N . ALA A 1 442 ? 230.210 527.779 341.990 1.00 100.64 442 ALA A N 1
ATOM 3235 C CA . ALA A 1 442 ? 230.699 529.147 341.942 1.00 100.64 442 ALA A CA 1
ATOM 3236 C C . ALA A 1 442 ? 230.350 529.802 340.616 1.00 100.64 442 ALA A C 1
ATOM 3237 O O . ALA A 1 442 ? 230.001 530.985 340.572 1.00 100.64 442 ALA A O 1
ATOM 3239 N N . GLN A 1 443 ? 230.429 529.044 339.526 1.00 101.67 443 GLN A N 1
ATOM 3240 C CA . GLN A 1 443 ? 230.129 529.606 338.215 1.00 101.67 443 GLN A CA 1
ATOM 3241 C C . GLN A 1 443 ? 228.661 529.983 338.106 1.00 101.67 443 GLN A C 1
ATOM 3242 O O . GLN A 1 443 ? 228.324 531.077 337.645 1.00 101.67 443 GLN A O 1
ATOM 3248 N N . ARG A 1 444 ? 227.770 529.073 338.491 1.00 100.19 444 ARG A N 1
ATOM 3249 C CA . ARG A 1 444 ? 226.349 529.388 338.450 1.00 100.19 444 ARG A CA 1
ATOM 3250 C C . ARG A 1 444 ? 226.022 530.559 339.360 1.00 100.19 444 ARG A C 1
ATOM 3251 O O . ARG A 1 444 ? 225.200 531.413 339.014 1.00 100.19 444 ARG A O 1
ATOM 3259 N N . SER A 1 445 ? 226.658 530.617 340.529 1.00 102.18 445 SER A N 1
ATOM 3260 C CA . SER A 1 445 ? 226.365 531.684 341.476 1.00 102.18 445 SER A CA 1
ATOM 3261 C C . SER A 1 445 ? 226.687 533.054 340.900 1.00 102.18 445 SER A C 1
ATOM 3262 O O . SER A 1 445 ? 226.020 534.037 341.237 1.00 102.18 445 SER A O 1
ATOM 3265 N N . CYS A 1 446 ? 227.697 533.145 340.039 1.00 107.01 446 CYS A N 1
ATOM 3266 C CA . CYS A 1 446 ? 227.995 534.420 339.406 1.00 107.01 446 CYS A CA 1
ATOM 3267 C C . CYS A 1 446 ? 227.285 534.592 338.076 1.00 107.01 446 CYS A C 1
ATOM 3268 O O . CYS A 1 446 ? 227.121 535.728 337.621 1.00 107.01 446 CYS A O 1
ATOM 3271 N N . SER A 1 447 ? 226.861 533.501 337.445 1.00 100.40 447 SER A N 1
ATOM 3272 C CA . SER A 1 447 ? 226.066 533.621 336.232 1.00 100.40 447 SER A CA 1
ATOM 3273 C C . SER A 1 447 ? 224.761 534.342 336.522 1.00 100.40 447 SER A C 1
ATOM 3274 O O . SER A 1 447 ? 224.455 535.373 335.915 1.00 100.40 447 SER A O 1
ATOM 3277 N N . THR A 1 448 ? 223.976 533.806 337.459 1.00 101.48 448 THR A N 1
ATOM 3278 C CA . THR A 1 448 ? 222.700 534.411 337.815 1.00 101.48 448 THR A CA 1
ATOM 3279 C C . THR A 1 448 ? 222.839 535.869 338.214 1.00 101.48 448 THR A C 1
ATOM 3280 O O . THR A 1 448 ? 221.861 536.618 338.138 1.00 101.48 448 THR A O 1
ATOM 3284 N N . LYS A 1 449 ? 224.027 536.293 338.641 1.00 105.04 449 LYS A N 1
ATOM 3285 C CA . LYS A 1 449 ? 224.249 537.712 338.872 1.00 105.04 449 LYS A CA 1
ATOM 3286 C C . LYS A 1 449 ? 224.322 538.463 337.553 1.00 105.04 449 LYS A C 1
ATOM 3287 O O . LYS A 1 449 ? 223.698 539.517 337.393 1.00 105.04 449 LYS A O 1
ATOM 3293 N N . PHE A 1 450 ? 225.071 537.929 336.590 1.00 107.17 450 PHE A N 1
ATOM 3294 C CA . PHE A 1 450 ? 225.212 538.610 335.310 1.00 107.17 450 PHE A CA 1
ATOM 3295 C C . PHE A 1 450 ? 223.890 538.652 334.566 1.00 107.17 450 PHE A C 1
ATOM 3296 O O . PHE A 1 450 ? 223.494 539.700 334.045 1.00 107.17 450 PHE A O 1
ATOM 3304 N N . LEU A 1 451 ? 223.194 537.519 334.492 1.00 110.07 451 LEU A N 1
ATOM 3305 C CA . LEU A 1 451 ? 221.889 537.516 333.849 1.00 110.07 451 LEU A CA 1
ATOM 3306 C C . LEU A 1 451 ? 220.946 538.498 334.524 1.00 110.07 451 LEU A C 1
ATOM 3307 O O . LEU A 1 451 ? 220.056 539.052 333.872 1.00 110.07 451 LEU A O 1
ATOM 3312 N N . ARG A 1 452 ? 221.129 538.733 335.821 1.00 110.29 452 ARG A N 1
ATOM 3313 C CA . ARG A 1 452 ? 220.352 539.740 336.527 1.00 110.29 452 ARG A CA 1
ATOM 3314 C C . ARG A 1 452 ? 220.949 541.128 336.373 1.00 110.29 452 ARG A C 1
ATOM 3315 O O . ARG A 1 452 ? 220.212 542.118 336.354 1.00 110.29 452 ARG A O 1
ATOM 3323 N N . GLU A 1 453 ? 222.272 541.223 336.272 1.00 119.47 453 GLU A N 1
ATOM 3324 C CA . GLU A 1 453 ? 222.898 542.525 336.100 1.00 119.47 453 GLU A CA 1
ATOM 3325 C C . GLU A 1 453 ? 222.410 543.190 334.823 1.00 119.47 453 GLU A C 1
ATOM 3326 O O . GLU A 1 453 ? 222.014 544.360 334.830 1.00 119.47 453 GLU A O 1
ATOM 3332 N N . ILE A 1 454 ? 222.430 542.458 333.710 1.00 115.67 454 ILE A N 1
ATOM 3333 C CA . ILE A 1 454 ? 221.948 543.029 332.460 1.00 115.67 454 ILE A CA 1
ATOM 3334 C C . ILE A 1 454 ? 220.445 543.233 332.509 1.00 115.67 454 ILE A C 1
ATOM 3335 O O . ILE A 1 454 ? 219.903 544.086 331.798 1.00 115.67 454 ILE A O 1
ATOM 3340 N N . LYS A 1 455 ? 219.746 542.467 333.348 1.00 122.43 455 LYS A N 1
ATOM 3341 C CA . LYS A 1 455 ? 218.299 542.610 333.447 1.00 122.43 455 LYS A CA 1
ATOM 3342 C C . LYS A 1 455 ? 217.919 543.998 333.939 1.00 122.43 455 LYS A C 1
ATOM 3343 O O . LYS A 1 455 ? 217.270 544.770 333.226 1.00 122.43 455 LYS A O 1
ATOM 3349 N N . GLU A 1 456 ? 218.323 544.337 335.165 1.00 128.72 456 GLU A N 1
ATOM 3350 C CA . GLU A 1 456 ? 217.984 545.648 335.703 1.00 128.72 456 GLU A CA 1
ATOM 3351 C C . GLU A 1 456 ? 218.680 546.757 334.933 1.00 128.72 456 GLU A C 1
ATOM 3352 O O . GLU A 1 456 ? 218.222 547.905 334.951 1.00 128.72 456 GLU A O 1
ATOM 3358 N N . ASN A 1 457 ? 219.782 546.438 334.254 1.00 126.72 457 ASN A N 1
ATOM 3359 C CA . ASN A 1 457 ? 220.359 547.382 333.304 1.00 126.72 457 ASN A CA 1
ATOM 3360 C C . ASN A 1 457 ? 219.336 547.777 332.252 1.00 126.72 457 ASN A C 1
ATOM 3361 O O . ASN A 1 457 ? 219.244 548.949 331.870 1.00 126.72 457 ASN A O 1
ATOM 3366 N N . TYR A 1 458 ? 218.559 546.809 331.774 1.00 129.31 458 TYR A N 1
ATOM 3367 C CA . TYR A 1 458 ? 217.507 547.096 330.811 1.00 129.31 458 TYR A CA 1
ATOM 3368 C C . TYR A 1 458 ? 216.279 547.678 331.492 1.00 129.31 458 TYR A C 1
ATOM 3369 O O . TYR A 1 458 ? 215.583 548.516 330.912 1.00 129.31 458 TYR A O 1
ATOM 3378 N N . LEU A 1 459 ? 215.998 547.241 332.719 1.00 124.28 459 LEU A N 1
ATOM 3379 C CA . LEU A 1 459 ? 214.880 547.807 333.461 1.00 124.28 459 LEU A CA 1
ATOM 3380 C C . LEU A 1 459 ? 215.068 549.302 333.663 1.00 124.28 459 LEU A C 1
ATOM 3381 O O . LEU A 1 459 ? 214.103 550.070 333.595 1.00 124.28 459 LEU A O 1
ATOM 3386 N N . LEU A 1 460 ? 216.304 549.733 333.903 1.00 131.81 460 LEU A N 1
ATOM 3387 C CA . LEU A 1 460 ? 216.564 551.159 334.049 1.00 131.81 460 LEU A CA 1
ATOM 3388 C C . LEU A 1 460 ? 216.400 551.883 332.723 1.00 131.81 460 LEU A C 1
ATOM 3389 O O . LEU A 1 460 ? 215.981 553.044 332.697 1.00 131.81 460 LEU A O 1
ATOM 3394 N N . TRP A 1 461 ? 216.708 551.213 331.615 1.00 136.37 461 TRP A N 1
ATOM 3395 C CA . TRP A 1 461 ? 216.551 551.838 330.309 1.00 136.37 461 TRP A CA 1
ATOM 3396 C C . TRP A 1 461 ? 215.104 551.803 329.844 1.00 136.37 461 TRP A C 1
ATOM 3397 O O . TRP A 1 461 ? 214.606 552.789 329.292 1.00 136.37 461 TRP A O 1
ATOM 3408 N N . ASN A 1 462 ? 214.426 550.671 330.043 1.00 136.91 462 ASN A N 1
ATOM 3409 C CA . ASN A 1 462 ? 213.025 550.562 329.652 1.00 136.91 462 ASN A CA 1
ATOM 3410 C C . ASN A 1 462 ? 212.177 551.638 330.311 1.00 136.91 462 ASN A C 1
ATOM 3411 O O . ASN A 1 462 ? 211.146 552.040 329.761 1.00 136.91 462 ASN A O 1
ATOM 3416 N N . ARG A 1 463 ? 212.591 552.118 331.483 1.00 138.66 463 ARG A N 1
ATOM 3417 C CA . ARG A 1 463 ? 211.875 553.220 332.108 1.00 138.66 463 ARG A CA 1
ATOM 3418 C C . ARG A 1 463 ? 211.956 554.481 331.262 1.00 138.66 463 ARG A C 1
ATOM 3419 O O . ARG A 1 463 ? 211.012 555.279 331.244 1.00 138.66 463 ARG A O 1
ATOM 3427 N N . PHE A 1 464 ? 213.062 554.674 330.544 1.00 141.30 464 PHE A N 1
ATOM 3428 C CA . PHE A 1 464 ? 213.210 555.881 329.742 1.00 141.30 464 PHE A CA 1
ATOM 3429 C C . PHE A 1 464 ? 212.401 555.809 328.457 1.00 141.30 464 PHE A C 1
ATOM 3430 O O . PHE A 1 464 ? 211.756 556.791 328.074 1.00 141.30 464 PHE A O 1
ATOM 3438 N N . VAL A 1 465 ? 212.432 554.665 327.770 1.00 139.60 465 VAL A N 1
ATOM 3439 C CA . VAL A 1 465 ? 211.684 554.536 326.528 1.00 139.60 465 VAL A CA 1
ATOM 3440 C C . VAL A 1 465 ? 210.185 554.592 326.779 1.00 139.60 465 VAL A C 1
ATOM 3441 O O . VAL A 1 465 ? 209.415 554.878 325.857 1.00 139.60 465 VAL A O 1
ATOM 3445 N N . SER A 1 466 ? 209.749 554.352 328.009 1.00 138.11 466 SER A N 1
ATOM 3446 C CA . SER A 1 466 ? 208.333 554.421 328.335 1.00 138.11 466 SER A CA 1
ATOM 3447 C C . SER A 1 466 ? 207.903 555.868 328.536 1.00 138.11 466 SER A C 1
ATOM 3448 O O . SER A 1 466 ? 208.735 556.775 328.529 1.00 138.11 466 SER A O 1
ATOM 3451 N N . MET B 1 1 ? 261.552 514.668 374.880 1.00 125.32 1 MET B N 1
ATOM 3452 C CA . MET B 1 1 ? 261.969 513.337 374.450 1.00 125.32 1 MET B CA 1
ATOM 3453 C C . MET B 1 1 ? 262.790 513.406 373.158 1.00 125.32 1 MET B C 1
ATOM 3454 O O . MET B 1 1 ? 262.335 513.920 372.139 1.00 125.32 1 MET B O 1
ATOM 3459 N N . SER B 1 2 ? 264.022 512.908 373.225 1.00 110.59 2 SER B N 1
ATOM 3460 C CA . SER B 1 2 ? 264.952 513.007 372.109 1.00 110.59 2 SER B CA 1
ATOM 3461 C C . SER B 1 2 ? 264.638 511.929 371.077 1.00 110.59 2 SER B C 1
ATOM 3462 O O . SER B 1 2 ? 263.678 511.167 371.211 1.00 110.59 2 SER B O 1
ATOM 3465 N N . ALA B 1 3 ? 265.470 511.842 370.038 1.00 104.27 3 ALA B N 1
ATOM 3466 C CA . ALA B 1 3 ? 265.198 510.935 368.931 1.00 104.27 3 ALA B CA 1
ATOM 3467 C C . ALA B 1 3 ? 265.201 509.476 369.356 1.00 104.27 3 ALA B C 1
ATOM 3468 O O . ALA B 1 3 ? 264.724 508.622 368.605 1.00 104.27 3 ALA B O 1
ATOM 3470 N N . SER B 1 4 ? 265.738 509.168 370.533 1.00 105.79 4 SER B N 1
ATOM 3471 C CA . SER B 1 4 ? 265.733 507.789 371.002 1.00 105.79 4 SER B CA 1
ATOM 3472 C C . SER B 1 4 ? 264.320 507.345 371.344 1.00 105.79 4 SER B C 1
ATOM 3473 O O . SER B 1 4 ? 263.796 506.391 370.760 1.00 105.79 4 SER B O 1
ATOM 3476 N N . LEU B 1 5 ? 263.684 508.036 372.287 1.00 105.04 5 LEU B N 1
ATOM 3477 C CA . LEU B 1 5 ? 262.340 507.660 372.696 1.00 105.04 5 LEU B CA 1
ATOM 3478 C C . LEU B 1 5 ? 261.345 507.759 371.548 1.00 105.04 5 LEU B C 1
ATOM 3479 O O . LEU B 1 5 ? 260.300 507.100 371.591 1.00 105.04 5 LEU B O 1
ATOM 3484 N N . ILE B 1 6 ? 261.646 508.561 370.523 1.00 101.75 6 ILE B N 1
ATOM 3485 C CA . ILE B 1 6 ? 260.789 508.613 369.343 1.00 101.75 6 ILE B CA 1
ATOM 3486 C C . ILE B 1 6 ? 260.640 507.228 368.740 1.00 101.75 6 ILE B C 1
ATOM 3487 O O . ILE B 1 6 ? 259.543 506.819 368.343 1.00 101.75 6 ILE B O 1
ATOM 3492 N N . LEU B 1 7 ? 261.740 506.484 368.666 1.00 93.49 7 LEU B N 1
ATOM 3493 C CA . LEU B 1 7 ? 261.714 505.185 368.011 1.00 93.49 7 LEU B CA 1
ATOM 3494 C C . LEU B 1 7 ? 261.297 504.083 368.971 1.00 93.49 7 LEU B C 1
ATOM 3495 O O . LEU B 1 7 ? 260.565 503.166 368.584 1.00 93.49 7 LEU B O 1
ATOM 3500 N N . ASP B 1 8 ? 261.758 504.152 370.217 1.00 99.27 8 ASP B N 1
ATOM 3501 C CA . ASP B 1 8 ? 261.443 503.103 371.177 1.00 99.27 8 ASP B CA 1
ATOM 3502 C C . ASP B 1 8 ? 259.941 502.989 371.375 1.00 99.27 8 ASP B C 1
ATOM 3503 O O . ASP B 1 8 ? 259.387 501.885 371.393 1.00 99.27 8 ASP B O 1
ATOM 3508 N N . GLU B 1 9 ? 259.261 504.128 371.516 1.00 98.44 9 GLU B N 1
ATOM 3509 C CA . GLU B 1 9 ? 257.814 504.097 371.685 1.00 98.44 9 GLU B CA 1
ATOM 3510 C C . GLU B 1 9 ? 257.141 503.459 370.481 1.00 98.44 9 GLU B C 1
ATOM 3511 O O . GLU B 1 9 ? 256.141 502.748 370.624 1.00 98.44 9 GLU B O 1
ATOM 3517 N N . TYR B 1 10 ? 257.679 503.692 369.284 1.00 90.71 10 TYR B N 1
ATOM 3518 C CA . TYR B 1 10 ? 257.164 502.998 368.111 1.00 90.71 10 TYR B CA 1
ATOM 3519 C C . TYR B 1 10 ? 257.408 501.503 368.226 1.00 90.71 10 TYR B C 1
ATOM 3520 O O . TYR B 1 10 ? 256.471 500.701 368.142 1.00 90.71 10 TYR B O 1
ATOM 3529 N N . LEU B 1 11 ? 258.666 501.112 368.427 1.00 87.06 11 LEU B N 1
ATOM 3530 C CA . LEU B 1 11 ? 259.006 499.696 368.458 1.00 87.06 11 LEU B CA 1
ATOM 3531 C C . LEU B 1 11 ? 258.204 498.958 369.518 1.00 87.06 11 LEU B C 1
ATOM 3532 O O . LEU B 1 11 ? 257.756 497.830 369.292 1.00 87.06 11 LEU B O 1
ATOM 3537 N N . LYS B 1 12 ? 258.000 499.580 370.675 1.00 89.40 12 LYS B N 1
ATOM 3538 C CA . LYS B 1 12 ? 257.188 498.952 371.710 1.00 89.40 12 LYS B CA 1
ATOM 3539 C C . LYS B 1 12 ? 255.745 498.807 371.253 1.00 89.40 12 LYS B C 1
ATOM 3540 O O . LYS B 1 12 ? 255.194 497.701 371.236 1.00 89.40 12 LYS B O 1
ATOM 3546 N N . LYS B 1 13 ? 255.117 499.922 370.879 1.00 91.62 13 LYS B N 1
ATOM 3547 C CA . LYS B 1 13 ? 253.718 499.887 370.471 1.00 91.62 13 LYS B CA 1
ATOM 3548 C C . LYS B 1 13 ? 253.506 498.949 369.295 1.00 91.62 13 LYS B C 1
ATOM 3549 O O . LYS B 1 13 ? 252.560 498.154 369.292 1.00 91.62 13 LYS B O 1
ATOM 3555 N N . THR B 1 14 ? 254.375 499.013 368.286 1.00 92.41 14 THR B N 1
ATOM 3556 C CA . THR B 1 14 ? 254.194 498.130 367.147 1.00 92.41 14 THR B CA 1
ATOM 3557 C C . THR B 1 14 ? 254.487 496.685 367.506 1.00 92.41 14 THR B C 1
ATOM 3558 O O . THR B 1 14 ? 254.104 495.783 366.755 1.00 92.41 14 THR B O 1
ATOM 3562 N N . ALA B 1 15 ? 255.156 496.445 368.631 1.00 90.56 15 ALA B N 1
ATOM 3563 C CA . ALA B 1 15 ? 255.339 495.089 369.124 1.00 90.56 15 ALA B CA 1
ATOM 3564 C C . ALA B 1 15 ? 254.191 494.661 370.020 1.00 90.56 15 ALA B C 1
ATOM 3565 O O . ALA B 1 15 ? 253.730 493.520 369.930 1.00 90.56 15 ALA B O 1
ATOM 3567 N N . SER B 1 16 ? 253.728 495.554 370.896 1.00 91.05 16 SER B N 1
ATOM 3568 C CA . SER B 1 16 ? 252.543 495.253 371.689 1.00 91.05 16 SER B CA 1
ATOM 3569 C C . SER B 1 16 ? 251.379 494.874 370.792 1.00 91.05 16 SER B C 1
ATOM 3570 O O . SER B 1 16 ? 250.594 493.979 371.121 1.00 91.05 16 SER B O 1
ATOM 3573 N N . ALA B 1 17 ? 251.260 495.541 369.647 1.00 91.19 17 ALA B N 1
ATOM 3574 C CA . ALA B 1 17 ? 250.208 495.206 368.698 1.00 91.19 17 ALA B CA 1
ATOM 3575 C C . ALA B 1 17 ? 250.366 493.781 368.190 1.00 91.19 17 ALA B C 1
ATOM 3576 O O . ALA B 1 17 ? 249.482 492.940 368.378 1.00 91.19 17 ALA B O 1
ATOM 3578 N N . VAL B 1 18 ? 251.498 493.489 367.545 1.00 92.13 18 VAL B N 1
ATOM 3579 C CA . VAL B 1 18 ? 251.668 492.195 366.893 1.00 92.13 18 VAL B CA 1
ATOM 3580 C C . VAL B 1 18 ? 251.563 491.058 367.896 1.00 92.13 18 VAL B C 1
ATOM 3581 O O . VAL B 1 18 ? 251.172 489.941 367.541 1.00 92.13 18 VAL B O 1
ATOM 3585 N N . LEU B 1 19 ? 251.888 491.316 369.160 1.00 92.72 19 LEU B N 1
ATOM 3586 C CA . LEU B 1 19 ? 251.737 490.275 370.167 1.00 92.72 19 LEU B CA 1
ATOM 3587 C C . LEU B 1 19 ? 250.280 490.101 370.562 1.00 92.72 19 LEU B C 1
ATOM 3588 O O . LEU B 1 19 ? 249.845 488.985 370.862 1.00 92.72 19 LEU B O 1
ATOM 3593 N N . ASP B 1 20 ? 249.516 491.193 370.572 1.00 100.00 20 ASP B N 1
ATOM 3594 C CA . ASP B 1 20 ? 248.125 491.115 370.999 1.00 100.00 20 ASP B CA 1
ATOM 3595 C C . ASP B 1 20 ? 247.325 490.196 370.087 1.00 100.00 20 ASP B C 1
ATOM 3596 O O . ASP B 1 20 ? 246.495 489.413 370.559 1.00 100.00 20 ASP B O 1
ATOM 3601 N N . VAL B 1 21 ? 247.568 490.273 368.779 1.00 97.69 21 VAL B N 1
ATOM 3602 C CA . VAL B 1 21 ? 246.825 489.438 367.840 1.00 97.69 21 VAL B CA 1
ATOM 3603 C C . VAL B 1 21 ? 247.094 487.967 368.115 1.00 97.69 21 VAL B C 1
ATOM 3604 O O . VAL B 1 21 ? 246.168 487.150 368.195 1.00 97.69 21 VAL B O 1
ATOM 3608 N N . ALA B 1 22 ? 248.367 487.608 368.272 1.00 100.47 22 ALA B N 1
ATOM 3609 C CA . ALA B 1 22 ? 248.713 486.221 368.559 1.00 100.47 22 ALA B CA 1
ATOM 3610 C C . ALA B 1 22 ? 248.124 485.780 369.891 1.00 100.47 22 ALA B C 1
ATOM 3611 O O . ALA B 1 22 ? 247.581 484.675 370.007 1.00 100.47 22 ALA B O 1
ATOM 3613 N N . ASP B 1 23 ? 248.232 486.632 370.910 1.00 108.79 23 ASP B N 1
ATOM 3614 C CA . ASP B 1 23 ? 247.650 486.311 372.206 1.00 108.79 23 ASP B CA 1
ATOM 3615 C C . ASP B 1 23 ? 246.152 486.075 372.085 1.00 108.79 23 ASP B C 1
ATOM 3616 O O . ASP B 1 23 ? 245.596 485.222 372.784 1.00 108.79 23 ASP B O 1
ATOM 3621 N N . SER B 1 24 ? 245.487 486.799 371.188 1.00 106.34 24 SER B N 1
ATOM 3622 C CA . SER B 1 24 ? 244.059 486.619 370.988 1.00 106.34 24 SER B CA 1
ATOM 3623 C C . SER B 1 24 ? 243.730 485.576 369.932 1.00 106.34 24 SER B C 1
ATOM 3624 O O . SER B 1 24 ? 242.546 485.332 369.679 1.00 106.34 24 SER B O 1
ATOM 3627 N N . PHE B 1 25 ? 244.732 484.955 369.310 1.00 103.05 25 PHE B N 1
ATOM 3628 C CA . PHE B 1 25 ? 244.492 483.908 368.326 1.00 103.05 25 PHE B CA 1
ATOM 3629 C C . PHE B 1 25 ? 244.451 482.522 368.949 1.00 103.05 25 PHE B C 1
ATOM 3630 O O . PHE B 1 25 ? 244.735 481.527 368.271 1.00 103.05 25 PHE B O 1
ATOM 3638 N N . GLU B 1 26 ? 244.117 482.434 370.236 1.00 107.73 26 GLU B N 1
ATOM 3639 C CA . GLU B 1 26 ? 243.835 481.143 370.847 1.00 107.73 26 GLU B CA 1
ATOM 3640 C C . GLU B 1 26 ? 242.735 480.394 370.108 1.00 107.73 26 GLU B C 1
ATOM 3641 O O . GLU B 1 26 ? 242.732 479.158 370.084 1.00 107.73 26 GLU B O 1
ATOM 3647 N N . LYS B 1 27 ? 241.800 481.117 369.498 1.00 112.17 27 LYS B N 1
ATOM 3648 C CA . LYS B 1 27 ? 240.659 480.507 368.840 1.00 112.17 27 LYS B CA 1
ATOM 3649 C C . LYS B 1 27 ? 241.046 479.953 367.471 1.00 112.17 27 LYS B C 1
ATOM 3650 O O . LYS B 1 27 ? 242.008 480.395 366.839 1.00 112.17 27 LYS B O 1
ATOM 3656 N N . ILE B 1 28 ? 240.273 478.969 367.019 1.00 113.27 28 ILE B N 1
ATOM 3657 C CA . ILE B 1 28 ? 240.502 478.315 365.732 1.00 113.27 28 ILE B CA 1
ATOM 3658 C C . ILE B 1 28 ? 239.153 477.970 365.119 1.00 113.27 28 ILE B C 1
ATOM 3659 O O . ILE B 1 28 ? 238.282 477.407 365.790 1.00 113.27 28 ILE B O 1
ATOM 3664 N N . LYS B 1 29 ? 238.982 478.303 363.845 1.00 117.90 29 LYS B N 1
ATOM 3665 C CA . LYS B 1 29 ? 237.733 478.064 363.128 1.00 117.90 29 LYS B CA 1
ATOM 3666 C C . LYS B 1 29 ? 238.021 478.131 361.632 1.00 117.90 29 LYS B C 1
ATOM 3667 O O . LYS B 1 29 ? 239.180 478.132 361.206 1.00 117.90 29 LYS B O 1
ATOM 3673 N N . GLY B 1 30 ? 236.960 478.180 360.831 1.00 120.33 30 GLY B N 1
ATOM 3674 C CA . GLY B 1 30 ? 237.107 478.236 359.390 1.00 120.33 30 GLY B CA 1
ATOM 3675 C C . GLY B 1 30 ? 236.769 479.584 358.783 1.00 120.33 30 GLY B C 1
ATOM 3676 O O . GLY B 1 30 ? 235.650 480.082 358.936 1.00 120.33 30 GLY B O 1
ATOM 3677 N N . GLU B 1 31 ? 237.738 480.184 358.091 1.00 113.86 31 GLU B N 1
ATOM 3678 C CA . GLU B 1 31 ? 237.549 481.461 357.416 1.00 113.86 31 GLU B CA 1
ATOM 3679 C C . GLU B 1 31 ? 238.638 481.619 356.364 1.00 113.86 31 GLU B C 1
ATOM 3680 O O . GLU B 1 31 ? 239.728 481.057 356.495 1.00 113.86 31 GLU B O 1
ATOM 3686 N N . ILE B 1 32 ? 238.337 482.381 355.318 1.00 95.96 32 ILE B N 1
ATOM 3687 C CA . ILE B 1 32 ? 239.239 482.529 354.178 1.00 95.96 32 ILE B CA 1
ATOM 3688 C C . ILE B 1 32 ? 240.063 483.805 354.257 1.00 95.96 32 ILE B C 1
ATOM 3689 O O . ILE B 1 32 ? 241.254 483.802 353.945 1.00 95.96 32 ILE B O 1
ATOM 3694 N N . GLN B 1 33 ? 239.454 484.916 354.658 1.00 96.49 33 GLN B N 1
ATOM 3695 C CA . GLN B 1 33 ? 240.197 486.166 354.787 1.00 96.49 33 GLN B CA 1
ATOM 3696 C C . GLN B 1 33 ? 241.019 486.095 356.061 1.00 96.49 33 GLN B C 1
ATOM 3697 O O . GLN B 1 33 ? 240.570 486.462 357.146 1.00 96.49 33 GLN B O 1
ATOM 3703 N N . SER B 1 34 ? 242.232 485.594 355.919 1.00 88.25 34 SER B N 1
ATOM 3704 C CA . SER B 1 34 ? 243.192 485.555 357.005 1.00 88.25 34 SER B CA 1
ATOM 3705 C C . SER B 1 34 ? 244.351 486.481 356.671 1.00 88.25 34 SER B C 1
ATOM 3706 O O . SER B 1 34 ? 245.418 486.014 356.255 1.00 88.25 34 SER B O 1
ATOM 3709 N N . PRO B 1 35 ? 244.187 487.787 356.828 1.00 94.58 35 PRO B N 1
ATOM 3710 C CA . PRO B 1 35 ? 245.308 488.710 356.629 1.00 94.58 35 PRO B CA 1
ATOM 3711 C C . PRO B 1 35 ? 246.225 488.732 357.844 1.00 94.58 35 PRO B C 1
ATOM 3712 O O . PRO B 1 35 ? 246.473 489.772 358.458 1.00 94.58 35 PRO B O 1
ATOM 3716 N N . GLU B 1 36 ? 246.722 487.560 358.211 1.00 92.84 36 GLU B N 1
ATOM 3717 C CA . GLU B 1 36 ? 247.550 487.443 359.394 1.00 92.84 36 GLU B CA 1
ATOM 3718 C C . GLU B 1 36 ? 248.988 487.801 359.065 1.00 92.84 36 GLU B C 1
ATOM 3719 O O . GLU B 1 36 ? 249.486 487.528 357.970 1.00 92.84 36 GLU B O 1
ATOM 3725 N N . GLU B 1 37 ? 249.654 488.425 360.032 1.00 85.27 37 GLU B N 1
ATOM 3726 C CA . GLU B 1 37 ? 250.975 489.002 359.835 1.00 85.27 37 GLU B CA 1
ATOM 3727 C C . GLU B 1 37 ? 251.982 488.305 360.739 1.00 85.27 37 GLU B C 1
ATOM 3728 O O . GLU B 1 37 ? 251.811 488.282 361.963 1.00 85.27 37 GLU B O 1
ATOM 3734 N N . ALA B 1 38 ? 253.023 487.745 360.124 1.00 79.08 38 ALA B N 1
ATOM 3735 C CA . ALA B 1 38 ? 254.028 486.940 360.803 1.00 79.08 38 ALA B CA 1
ATOM 3736 C C . ALA B 1 38 ? 253.385 485.798 361.583 1.00 79.08 38 ALA B C 1
ATOM 3737 O O . ALA B 1 38 ? 253.155 484.715 361.042 1.00 79.08 38 ALA B O 1
ATOM 3739 N N . LYS B 1 80 ? 263.366 504.948 343.955 1.00 95.41 80 LYS B N 1
ATOM 3740 C CA . LYS B 1 80 ? 261.954 505.249 344.139 1.00 95.41 80 LYS B CA 1
ATOM 3741 C C . LYS B 1 80 ? 261.765 506.327 345.190 1.00 95.41 80 LYS B C 1
ATOM 3742 O O . LYS B 1 80 ? 260.964 507.241 345.015 1.00 95.41 80 LYS B O 1
ATOM 3748 N N . MET B 1 81 ? 262.523 506.213 346.283 1.00 98.33 81 MET B N 1
ATOM 3749 C CA . MET B 1 81 ? 262.384 507.138 347.403 1.00 98.33 81 MET B CA 1
ATOM 3750 C C . MET B 1 81 ? 262.521 508.592 346.981 1.00 98.33 81 MET B C 1
ATOM 3751 O O . MET B 1 81 ? 262.057 509.481 347.699 1.00 98.33 81 MET B O 1
ATOM 3756 N N . SER B 1 82 ? 263.147 508.856 345.838 1.00 92.68 82 SER B N 1
ATOM 3757 C CA . SER B 1 82 ? 263.249 510.217 345.333 1.00 92.68 82 SER B CA 1
ATOM 3758 C C . SER B 1 82 ? 262.049 510.587 344.473 1.00 92.68 82 SER B C 1
ATOM 3759 O O . SER B 1 82 ? 261.403 511.610 344.715 1.00 92.68 82 SER B O 1
ATOM 3762 N N . VAL B 1 83 ? 261.739 509.771 343.463 1.00 91.31 83 VAL B N 1
ATOM 3763 C CA . VAL B 1 83 ? 260.604 510.080 342.601 1.00 91.31 83 VAL B CA 1
ATOM 3764 C C . VAL B 1 83 ? 259.298 509.989 343.374 1.00 91.31 83 VAL B C 1
ATOM 3765 O O . VAL B 1 83 ? 258.339 510.703 343.067 1.00 91.31 83 VAL B O 1
ATOM 3769 N N . ALA B 1 84 ? 259.229 509.123 344.383 1.00 93.22 84 ALA B N 1
ATOM 3770 C CA . ALA B 1 84 ? 258.060 509.116 345.248 1.00 93.22 84 ALA B CA 1
ATOM 3771 C C . ALA B 1 84 ? 257.989 510.367 346.106 1.00 93.22 84 ALA B C 1
ATOM 3772 O O . ALA B 1 84 ? 256.896 510.758 346.523 1.00 93.22 84 ALA B O 1
ATOM 3774 N N . ARG B 1 85 ? 259.129 511.001 346.374 1.00 93.81 85 ARG B N 1
ATOM 3775 C CA . ARG B 1 85 ? 259.129 512.189 347.216 1.00 93.81 85 ARG B CA 1
ATOM 3776 C C . ARG B 1 85 ? 258.573 513.390 346.472 1.00 93.81 85 ARG B C 1
ATOM 3777 O O . ARG B 1 85 ? 257.810 514.177 347.042 1.00 93.81 85 ARG B O 1
ATOM 3785 N N . VAL B 1 86 ? 258.953 513.560 345.205 1.00 91.96 86 VAL B N 1
ATOM 3786 C CA . VAL B 1 86 ? 258.493 514.714 344.447 1.00 91.96 86 VAL B CA 1
ATOM 3787 C C . VAL B 1 86 ? 256.979 514.734 344.335 1.00 91.96 86 VAL B C 1
ATOM 3788 O O . VAL B 1 86 ? 256.391 515.799 344.127 1.00 91.96 86 VAL B O 1
ATOM 3792 N N . GLY B 1 87 ? 256.327 513.579 344.472 1.00 90.83 87 GLY B N 1
ATOM 3793 C CA . GLY B 1 87 ? 254.882 513.576 344.567 1.00 90.83 87 GLY B CA 1
ATOM 3794 C C . GLY B 1 87 ? 254.386 514.347 345.769 1.00 90.83 87 GLY B C 1
ATOM 3795 O O . GLY B 1 87 ? 253.275 514.878 345.755 1.00 90.83 87 GLY B O 1
ATOM 3796 N N . GLN B 1 88 ? 255.203 514.435 346.816 1.00 93.08 88 GLN B N 1
ATOM 3797 C CA . GLN B 1 88 ? 254.839 515.160 348.026 1.00 93.08 88 GLN B CA 1
ATOM 3798 C C . GLN B 1 88 ? 255.206 516.636 347.943 1.00 93.08 88 GLN B C 1
ATOM 3799 O O . GLN B 1 88 ? 254.372 517.498 348.232 1.00 93.08 88 GLN B O 1
ATOM 3805 N N . GLU B 1 89 ? 256.452 516.936 347.567 1.00 94.01 89 GLU B N 1
ATOM 3806 C CA . GLU B 1 89 ? 256.894 518.322 347.461 1.00 94.01 89 GLU B CA 1
ATOM 3807 C C . GLU B 1 89 ? 255.931 519.150 346.628 1.00 94.01 89 GLU B C 1
ATOM 3808 O O . GLU B 1 89 ? 255.610 520.289 346.982 1.00 94.01 89 GLU B O 1
ATOM 3814 N N . ASN B 1 90 ? 255.463 518.595 345.514 1.00 98.61 90 ASN B N 1
ATOM 3815 C CA . ASN B 1 90 ? 254.502 519.310 344.689 1.00 98.61 90 ASN B CA 1
ATOM 3816 C C . ASN B 1 90 ? 253.161 519.414 345.396 1.00 98.61 90 ASN B C 1
ATOM 3817 O O . ASN B 1 90 ? 252.506 520.459 345.349 1.00 98.61 90 ASN B O 1
ATOM 3822 N N . ASN B 1 91 ? 252.743 518.347 346.076 1.00 101.35 91 ASN B N 1
ATOM 3823 C CA . ASN B 1 91 ? 251.424 518.351 346.697 1.00 101.35 91 ASN B CA 1
ATOM 3824 C C . ASN B 1 91 ? 251.374 519.263 347.913 1.00 101.35 91 ASN B C 1
ATOM 3825 O O . ASN B 1 91 ? 250.393 519.991 348.105 1.00 101.35 91 ASN B O 1
ATOM 3830 N N . ARG B 1 92 ? 252.399 519.214 348.762 1.00 98.17 92 ARG B N 1
ATOM 3831 C CA . ARG B 1 92 ? 252.380 520.005 349.986 1.00 98.17 92 ARG B CA 1
ATOM 3832 C C . ARG B 1 92 ? 252.173 521.480 349.678 1.00 98.17 92 ARG B C 1
ATOM 3833 O O . ARG B 1 92 ? 251.332 522.141 350.296 1.00 98.17 92 ARG B O 1
ATOM 3841 N N . LYS B 1 93 ? 252.925 522.012 348.717 1.00 95.15 93 LYS B N 1
ATOM 3842 C CA . LYS B 1 93 ? 252.713 523.394 348.314 1.00 95.15 93 LYS B CA 1
ATOM 3843 C C . LYS B 1 93 ? 251.403 523.557 347.559 1.00 95.15 93 LYS B C 1
ATOM 3844 O O . LYS B 1 93 ? 250.783 524.624 347.619 1.00 95.15 93 LYS B O 1
ATOM 3850 N N . ARG B 1 94 ? 250.961 522.515 346.851 1.00 98.91 94 ARG B N 1
ATOM 3851 C CA . ARG B 1 94 ? 249.670 522.581 346.176 1.00 98.91 94 ARG B CA 1
ATOM 3852 C C . ARG B 1 94 ? 248.538 522.685 347.185 1.00 98.91 94 ARG B C 1
ATOM 3853 O O . ARG B 1 94 ? 247.658 523.543 347.062 1.00 98.91 94 ARG B O 1
ATOM 3861 N N . ALA B 1 95 ? 248.547 521.822 348.200 1.00 92.72 95 ALA B N 1
ATOM 3862 C CA . ALA B 1 95 ? 247.517 521.888 349.224 1.00 92.72 95 ALA B CA 1
ATOM 3863 C C . ALA B 1 95 ? 247.685 523.092 350.133 1.00 92.72 95 ALA B C 1
ATOM 3864 O O . ALA B 1 95 ? 246.705 523.541 350.733 1.00 92.72 95 ALA B O 1
ATOM 3866 N N . ASP B 1 96 ? 248.899 523.626 350.251 1.00 98.53 96 ASP B N 1
ATOM 3867 C CA . ASP B 1 96 ? 249.096 524.839 351.030 1.00 98.53 96 ASP B CA 1
ATOM 3868 C C . ASP B 1 96 ? 248.377 526.026 350.414 1.00 98.53 96 ASP B C 1
ATOM 3869 O O . ASP B 1 96 ? 248.056 526.981 351.128 1.00 98.53 96 ASP B O 1
ATOM 3874 N N . GLN B 1 97 ? 248.106 525.983 349.113 1.00 98.27 97 GLN B N 1
ATOM 3875 C CA . GLN B 1 97 ? 247.436 527.091 348.454 1.00 98.27 97 GLN B CA 1
ATOM 3876 C C . GLN B 1 97 ? 245.925 526.949 348.465 1.00 98.27 97 GLN B C 1
ATOM 3877 O O . GLN B 1 97 ? 245.220 527.965 348.456 1.00 98.27 97 GLN B O 1
ATOM 3883 N N . ALA B 1 98 ? 245.411 525.719 348.461 1.00 98.27 98 ALA B N 1
ATOM 3884 C CA . ALA B 1 98 ? 243.969 525.528 348.567 1.00 98.27 98 ALA B CA 1
ATOM 3885 C C . ALA B 1 98 ? 243.426 526.202 349.816 1.00 98.27 98 ALA B C 1
ATOM 3886 O O . ALA B 1 98 ? 242.408 526.899 349.765 1.00 98.27 98 ALA B O 1
ATOM 3888 N N . ALA B 1 99 ? 244.098 526.006 350.947 1.00 99.70 99 ALA B N 1
ATOM 3889 C CA . ALA B 1 99 ? 243.747 526.755 352.144 1.00 99.70 99 ALA B CA 1
ATOM 3890 C C . ALA B 1 99 ? 244.038 528.235 351.961 1.00 99.70 99 ALA B C 1
ATOM 3891 O O . ALA B 1 99 ? 243.246 529.086 352.377 1.00 99.70 99 ALA B O 1
ATOM 3893 N N . ASP B 1 100 ? 245.179 528.563 351.351 1.00 106.21 100 ASP B N 1
ATOM 3894 C CA . ASP B 1 100 ? 245.499 529.960 351.091 1.00 106.21 100 ASP B CA 1
ATOM 3895 C C . ASP B 1 100 ? 244.417 530.629 350.260 1.00 106.21 100 ASP B C 1
ATOM 3896 O O . ASP B 1 100 ? 244.142 531.819 350.443 1.00 106.21 100 ASP B O 1
ATOM 3901 N N . GLU B 1 101 ? 243.795 529.892 349.347 1.00 100.66 101 GLU B N 1
ATOM 3902 C CA . GLU B 1 101 ? 242.664 530.436 348.613 1.00 100.66 101 GLU B CA 1
ATOM 3903 C C . GLU B 1 101 ? 241.379 530.413 349.421 1.00 100.66 101 GLU B C 1
ATOM 3904 O O . GLU B 1 101 ? 240.309 530.670 348.865 1.00 100.66 101 GLU B O 1
ATOM 3910 N N . ILE B 1 102 ? 241.457 530.100 350.709 1.00 100.40 102 ILE B N 1
ATOM 3911 C CA . ILE B 1 102 ? 240.362 530.354 351.621 1.00 100.40 102 ILE B CA 1
ATOM 3912 C C . ILE B 1 102 ? 240.637 531.566 352.500 1.00 100.40 102 ILE B C 1
ATOM 3913 O O . ILE B 1 102 ? 239.689 532.253 352.899 1.00 100.40 102 ILE B O 1
ATOM 3918 N N . ARG B 1 103 ? 241.904 531.840 352.820 1.00 102.39 103 ARG B N 1
ATOM 3919 C CA . ARG B 1 103 ? 242.299 533.153 353.311 1.00 102.39 103 ARG B CA 1
ATOM 3920 C C . ARG B 1 103 ? 241.587 534.231 352.502 1.00 102.39 103 ARG B C 1
ATOM 3921 O O . ARG B 1 103 ? 240.901 535.096 353.053 1.00 102.39 103 ARG B O 1
ATOM 3929 N N . THR B 1 104 ? 241.705 534.153 351.179 1.00 99.26 104 THR B N 1
ATOM 3930 C CA . THR B 1 104 ? 241.174 535.197 350.312 1.00 99.26 104 THR B CA 1
ATOM 3931 C C . THR B 1 104 ? 239.653 535.227 350.342 1.00 99.26 104 THR B C 1
ATOM 3932 O O . THR B 1 104 ? 239.048 536.250 350.683 1.00 99.26 104 THR B O 1
ATOM 3936 N N . ILE B 1 105 ? 239.015 534.114 349.979 1.00 95.81 105 ILE B N 1
ATOM 3937 C CA . ILE B 1 105 ? 237.570 534.121 349.768 1.00 95.81 105 ILE B CA 1
ATOM 3938 C C . ILE B 1 105 ? 236.834 534.494 351.047 1.00 95.81 105 ILE B C 1
ATOM 3939 O O . ILE B 1 105 ? 235.802 535.174 351.008 1.00 95.81 105 ILE B O 1
ATOM 3944 N N . MET B 1 106 ? 237.352 534.067 352.199 1.00 97.03 106 MET B N 1
ATOM 3945 C CA . MET B 1 106 ? 236.729 534.433 353.465 1.00 97.03 106 MET B CA 1
ATOM 3946 C C . MET B 1 106 ? 236.651 535.944 353.615 1.00 97.03 106 MET B C 1
ATOM 3947 O O . MET B 1 106 ? 235.578 536.498 353.878 1.00 97.03 106 MET B O 1
ATOM 3952 N N . GLU B 1 107 ? 237.783 536.629 353.456 1.00 94.85 107 GLU B N 1
ATOM 3953 C CA . GLU B 1 107 ? 237.766 538.087 353.445 1.00 94.85 107 GLU B CA 1
ATOM 3954 C C . GLU B 1 107 ? 236.879 538.610 352.326 1.00 94.85 107 GLU B C 1
ATOM 3955 O O . GLU B 1 107 ? 236.145 539.588 352.509 1.00 94.85 107 GLU B O 1
ATOM 3961 N N . ASP B 1 108 ? 236.933 537.972 351.159 1.00 92.74 108 ASP B N 1
ATOM 3962 C CA . ASP B 1 108 ? 236.144 538.444 350.029 1.00 92.74 108 ASP B CA 1
ATOM 3963 C C . ASP B 1 108 ? 234.656 538.274 350.284 1.00 92.74 108 ASP B C 1
ATOM 3964 O O . ASP B 1 108 ? 233.855 539.141 349.922 1.00 92.74 108 ASP B O 1
ATOM 3969 N N . ILE B 1 109 ? 234.264 537.168 350.915 1.00 93.83 109 ILE B N 1
ATOM 3970 C CA . ILE B 1 109 ? 232.841 536.903 351.076 1.00 93.83 109 ILE B CA 1
ATOM 3971 C C . ILE B 1 109 ? 232.255 537.715 352.217 1.00 93.83 109 ILE B C 1
ATOM 3972 O O . ILE B 1 109 ? 231.062 538.033 352.205 1.00 93.83 109 ILE B O 1
ATOM 3977 N N . THR B 1 110 ? 233.062 538.071 353.213 1.00 92.25 110 THR B N 1
ATOM 3978 C CA . THR B 1 110 ? 232.593 538.922 354.296 1.00 92.25 110 THR B CA 1
ATOM 3979 C C . THR B 1 110 ? 232.833 540.392 354.016 1.00 92.25 110 THR B C 1
ATOM 3980 O O . THR B 1 110 ? 232.962 541.189 354.952 1.00 92.25 110 THR B O 1
ATOM 3984 N N . GLY B 1 111 ? 232.914 540.773 352.742 1.00 89.80 111 GLY B N 1
ATOM 3985 C CA . GLY B 1 111 ? 232.850 542.178 352.401 1.00 89.80 111 GLY B CA 1
ATOM 3986 C C . GLY B 1 111 ? 231.474 542.771 352.592 1.00 89.80 111 GLY B C 1
ATOM 3987 O O . GLY B 1 111 ? 231.343 543.996 352.649 1.00 89.80 111 GLY B O 1
ATOM 3988 N N . SER B 1 112 ? 230.446 541.924 352.679 1.00 93.05 112 SER B N 1
ATOM 3989 C CA . SER B 1 112 ? 229.099 542.403 352.972 1.00 93.05 112 SER B CA 1
ATOM 3990 C C . SER B 1 112 ? 229.082 543.184 354.276 1.00 93.05 112 SER B C 1
ATOM 3991 O O . SER B 1 112 ? 228.739 544.372 354.302 1.00 93.05 112 SER B O 1
ATOM 3994 N N . LEU B 1 113 ? 229.445 542.532 355.375 1.00 95.55 113 LEU B N 1
ATOM 3995 C CA . LEU B 1 113 ? 229.823 543.282 356.561 1.00 95.55 113 LEU B CA 1
ATOM 3996 C C . LEU B 1 113 ? 231.038 544.134 356.227 1.00 95.55 113 LEU B C 1
ATOM 3997 O O . LEU B 1 113 ? 231.950 543.688 355.531 1.00 95.55 113 LEU B O 1
ATOM 4002 N N . SER B 1 114 ? 231.034 545.371 356.722 1.00 107.33 114 SER B N 1
ATOM 4003 C CA . SER B 1 114 ? 231.872 546.429 356.169 1.00 107.33 114 SER B CA 1
ATOM 4004 C C . SER B 1 114 ? 233.330 545.999 356.056 1.00 107.33 114 SER B C 1
ATOM 4005 O O . SER B 1 114 ? 233.826 545.179 356.833 1.00 107.33 114 SER B O 1
ATOM 4008 N N . GLY B 1 115 ? 234.010 546.566 355.067 1.00 108.16 115 GLY B N 1
ATOM 4009 C CA . GLY B 1 115 ? 235.412 546.269 354.845 1.00 108.16 115 GLY B CA 1
ATOM 4010 C C . GLY B 1 115 ? 235.940 547.078 353.681 1.00 108.16 115 GLY B C 1
ATOM 4011 O O . GLY B 1 115 ? 235.179 547.676 352.911 1.00 108.16 115 GLY B O 1
ATOM 4012 N N . ALA B 1 116 ? 237.268 547.085 353.568 1.00 114.60 116 ALA B N 1
ATOM 4013 C CA . ALA B 1 116 ? 237.986 547.776 352.493 1.00 114.60 116 ALA B CA 1
ATOM 4014 C C . ALA B 1 116 ? 237.641 549.260 352.425 1.00 114.60 116 ALA B C 1
ATOM 4015 O O . ALA B 1 116 ? 238.185 549.994 351.600 1.00 114.60 116 ALA B O 1
ATOM 4017 N N . PRO B 1 122 ? 228.452 550.217 339.738 1.00 125.51 122 PRO B N 1
ATOM 4018 C CA . PRO B 1 122 ? 227.728 550.201 341.012 1.00 125.51 122 PRO B CA 1
ATOM 4019 C C . PRO B 1 122 ? 226.223 550.104 340.825 1.00 125.51 122 PRO B C 1
ATOM 4020 O O . PRO B 1 122 ? 225.479 550.585 341.672 1.00 125.51 122 PRO B O 1
ATOM 4024 N N . LEU B 1 123 ? 225.795 549.480 339.725 1.00 131.04 123 LEU B N 1
ATOM 4025 C CA . LEU B 1 123 ? 224.376 549.436 339.384 1.00 131.04 123 LEU B CA 1
ATOM 4026 C C . LEU B 1 123 ? 223.550 548.764 340.471 1.00 131.04 123 LEU B C 1
ATOM 4027 O O . LEU B 1 123 ? 222.374 549.095 340.650 1.00 131.04 123 LEU B O 1
ATOM 4032 N N . GLU B 1 124 ? 224.136 547.817 341.201 1.00 132.79 124 GLU B N 1
ATOM 4033 C CA . GLU B 1 124 ? 223.386 547.120 342.237 1.00 132.79 124 GLU B CA 1
ATOM 4034 C C . GLU B 1 124 ? 223.023 548.045 343.388 1.00 132.79 124 GLU B C 1
ATOM 4035 O O . GLU B 1 124 ? 222.015 547.822 344.067 1.00 132.79 124 GLU B O 1
ATOM 4041 N N . GLU B 1 125 ? 223.811 549.095 343.612 1.00 136.54 125 GLU B N 1
ATOM 4042 C CA . GLU B 1 125 ? 223.646 549.900 344.818 1.00 136.54 125 GLU B CA 1
ATOM 4043 C C . GLU B 1 125 ? 222.358 550.712 344.789 1.00 136.54 125 GLU B C 1
ATOM 4044 O O . GLU B 1 125 ? 221.497 550.552 345.661 1.00 136.54 125 GLU B O 1
ATOM 4050 N N . GLU B 1 126 ? 222.205 551.591 343.799 1.00 142.14 126 GLU B N 1
ATOM 4051 C CA . GLU B 1 126 ? 221.094 552.537 343.814 1.00 142.14 126 GLU B CA 1
ATOM 4052 C C . GLU B 1 126 ? 219.728 551.870 343.734 1.00 142.14 126 GLU B C 1
ATOM 4053 O O . GLU B 1 126 ? 218.727 552.530 344.033 1.00 142.14 126 GLU B O 1
ATOM 4059 N N . ASN B 1 127 ? 219.650 550.599 343.354 1.00 138.84 127 ASN B N 1
ATOM 4060 C CA . ASN B 1 127 ? 218.386 549.880 343.358 1.00 138.84 127 ASN B CA 1
ATOM 4061 C C . ASN B 1 127 ? 218.188 549.066 344.627 1.00 138.84 127 ASN B C 1
ATOM 4062 O O . ASN B 1 127 ? 217.376 548.137 344.634 1.00 138.84 127 ASN B O 1
ATOM 4067 N N . LYS B 1 128 ? 218.908 549.392 345.693 1.00 136.80 128 LYS B N 1
ATOM 4068 C CA . LYS B 1 128 ? 218.801 548.703 346.970 1.00 136.80 128 LYS B CA 1
ATOM 4069 C C . LYS B 1 128 ? 218.305 549.693 348.012 1.00 136.80 128 LYS B C 1
ATOM 4070 O O . LYS B 1 128 ? 218.707 550.861 348.000 1.00 136.80 128 LYS B O 1
ATOM 4076 N N . VAL B 1 129 ? 217.419 549.234 348.899 1.00 133.79 129 VAL B N 1
ATOM 4077 C CA . VAL B 1 129 ? 216.971 550.077 349.998 1.00 133.79 129 VAL B CA 1
ATOM 4078 C C . VAL B 1 129 ? 218.174 550.477 350.836 1.00 133.79 129 VAL B C 1
ATOM 4079 O O . VAL B 1 129 ? 219.212 549.803 350.833 1.00 133.79 129 VAL B O 1
ATOM 4083 N N . HIS B 1 130 ? 218.052 551.589 351.556 1.00 132.31 130 HIS B N 1
ATOM 4084 C CA . HIS B 1 130 ? 219.164 552.088 352.346 1.00 132.31 130 HIS B CA 1
ATOM 4085 C C . HIS B 1 130 ? 218.853 552.238 353.824 1.00 132.31 130 HIS B C 1
ATOM 4086 O O . HIS B 1 130 ? 219.787 552.394 354.616 1.00 132.31 130 HIS B O 1
ATOM 4093 N N . ILE B 1 131 ? 217.580 552.204 354.218 1.00 135.22 131 ILE B N 1
ATOM 4094 C CA . ILE B 1 131 ? 217.257 552.345 355.630 1.00 135.22 131 ILE B CA 1
ATOM 4095 C C . ILE B 1 131 ? 217.893 551.195 356.398 1.00 135.22 131 ILE B C 1
ATOM 4096 O O . ILE B 1 131 ? 218.042 550.081 355.880 1.00 135.22 131 ILE B O 1
ATOM 4101 N N . GLY B 1 132 ? 218.310 551.469 357.630 1.00 135.73 132 GLY B N 1
ATOM 4102 C CA . GLY B 1 132 ? 219.049 550.483 358.393 1.00 135.73 132 GLY B CA 1
ATOM 4103 C C . GLY B 1 132 ? 218.809 550.523 359.887 1.00 135.73 132 GLY B C 1
ATOM 4104 O O . GLY B 1 132 ? 218.856 551.591 360.504 1.00 135.73 132 GLY B O 1
ATOM 4105 N N . ILE B 1 133 ? 218.563 549.357 360.480 1.00 132.69 133 ILE B N 1
ATOM 4106 C CA . ILE B 1 133 ? 218.313 549.262 361.914 1.00 132.69 133 ILE B CA 1
ATOM 4107 C C . ILE B 1 133 ? 219.595 549.582 362.672 1.00 132.69 133 ILE B C 1
ATOM 4108 O O . ILE B 1 133 ? 220.663 549.032 362.380 1.00 132.69 133 ILE B O 1
ATOM 4113 N N . MET B 1 134 ? 219.499 550.489 363.637 1.00 130.00 134 MET B N 1
ATOM 4114 C CA . MET B 1 134 ? 220.616 550.831 364.502 1.00 130.00 134 MET B CA 1
ATOM 4115 C C . MET B 1 134 ? 220.437 550.184 365.872 1.00 130.00 134 MET B C 1
ATOM 4116 O O . MET B 1 134 ? 219.402 549.588 366.175 1.00 130.00 134 MET B O 1
ATOM 4121 N N . ASN B 1 135 ? 221.478 550.311 366.700 1.00 130.33 135 ASN B N 1
ATOM 4122 C CA . ASN B 1 135 ? 221.521 549.614 367.983 1.00 130.33 135 ASN B CA 1
ATOM 4123 C C . ASN B 1 135 ? 220.284 549.908 368.821 1.00 130.33 135 ASN B C 1
ATOM 4124 O O . ASN B 1 135 ? 219.759 549.021 369.503 1.00 130.33 135 ASN B O 1
ATOM 4129 N N . ASN B 1 136 ? 219.783 551.137 368.760 1.00 134.53 136 ASN B N 1
ATOM 4130 C CA . ASN B 1 136 ? 218.607 551.523 369.526 1.00 134.53 136 ASN B CA 1
ATOM 4131 C C . ASN B 1 136 ? 217.298 551.114 368.858 1.00 134.53 136 ASN B C 1
ATOM 4132 O O . ASN B 1 136 ? 216.250 551.689 369.173 1.00 134.53 136 ASN B O 1
ATOM 4137 N N . LYS B 1 137 ? 217.346 550.146 367.941 1.00 123.36 137 LYS B N 1
ATOM 4138 C CA . LYS B 1 137 ? 216.156 549.591 367.294 1.00 123.36 137 LYS B CA 1
ATOM 4139 C C . LYS B 1 137 ? 215.376 550.651 366.525 1.00 123.36 137 LYS B C 1
ATOM 4140 O O . LYS B 1 137 ? 214.195 550.471 366.224 1.00 123.36 137 LYS B O 1
ATOM 4146 N N . THR B 1 138 ? 216.028 551.763 366.202 1.00 129.88 138 THR B N 1
ATOM 4147 C CA . THR B 1 138 ? 215.437 552.816 365.402 1.00 129.88 138 THR B CA 1
ATOM 4148 C C . THR B 1 138 ? 216.200 552.925 364.090 1.00 129.88 138 THR B C 1
ATOM 4149 O O . THR B 1 138 ? 217.438 552.884 364.098 1.00 129.88 138 THR B O 1
ATOM 4153 N N . PRO B 1 139 ? 215.513 553.033 362.953 1.00 131.59 139 PRO B N 1
ATOM 4154 C CA . PRO B 1 139 ? 216.207 553.063 361.659 1.00 131.59 139 PRO B CA 1
ATOM 4155 C C . PRO B 1 139 ? 217.289 554.125 361.563 1.00 131.59 139 PRO B C 1
ATOM 4156 O O . PRO B 1 139 ? 217.271 555.121 362.291 1.00 131.59 139 PRO B O 1
ATOM 4160 N N . SER B 1 140 ? 218.234 553.914 360.652 1.00 138.76 140 SER B N 1
ATOM 4161 C CA . SER B 1 140 ? 219.350 554.829 360.456 1.00 138.76 140 SER B CA 1
ATOM 4162 C C . SER B 1 140 ? 219.666 554.851 358.971 1.00 138.76 140 SER B C 1
ATOM 4163 O O . SER B 1 140 ? 219.974 553.806 358.392 1.00 138.76 140 SER B O 1
ATOM 4166 N N . ILE B 1 141 ? 219.590 556.028 358.363 1.00 144.88 141 ILE B N 1
ATOM 4167 C CA . ILE B 1 141 ? 219.594 556.154 356.914 1.00 144.88 141 ILE B CA 1
ATOM 4168 C C . ILE B 1 141 ? 220.731 557.075 356.501 1.00 144.88 141 ILE B C 1
ATOM 4169 O O . ILE B 1 141 ? 221.117 557.983 357.242 1.00 144.88 141 ILE B O 1
ATOM 4174 N N . VAL B 1 142 ? 221.283 556.827 355.314 1.00 151.51 142 VAL B N 1
ATOM 4175 C CA . VAL B 1 142 ? 222.256 557.749 354.750 1.00 151.51 142 VAL B CA 1
ATOM 4176 C C . VAL B 1 142 ? 221.557 559.054 354.388 1.00 151.51 142 VAL B C 1
ATOM 4177 O O . VAL B 1 142 ? 220.380 559.073 354.005 1.00 151.51 142 VAL B O 1
ATOM 4181 N N . CYS B 1 143 ? 222.276 560.161 354.530 1.00 161.18 143 CYS B N 1
ATOM 4182 C CA . CYS B 1 143 ? 221.687 561.448 354.210 1.00 161.18 143 CYS B CA 1
ATOM 4183 C C . CYS B 1 143 ? 221.572 561.621 352.699 1.00 161.18 143 CYS B C 1
ATOM 4184 O O . CYS B 1 143 ? 222.193 560.904 351.909 1.00 161.18 143 CYS B O 1
ATOM 4187 N N . GLY B 1 144 ? 220.752 562.591 352.305 1.00 159.15 144 GLY B N 1
ATOM 4188 C CA . GLY B 1 144 ? 220.675 563.041 350.929 1.00 159.15 144 GLY B CA 1
ATOM 4189 C C . GLY B 1 144 ? 220.307 561.998 349.892 1.00 159.15 144 GLY B C 1
ATOM 4190 O O . GLY B 1 144 ? 220.581 562.192 348.703 1.00 159.15 144 GLY B O 1
ATOM 4191 N N . TYR B 1 145 ? 219.695 560.890 350.313 1.00 149.99 145 TYR B N 1
ATOM 4192 C CA . TYR B 1 145 ? 219.249 559.873 349.371 1.00 149.99 145 TYR B CA 1
ATOM 4193 C C . TYR B 1 145 ? 217.738 559.865 349.182 1.00 149.99 145 TYR B C 1
ATOM 4194 O O . TYR B 1 145 ? 217.256 559.283 348.206 1.00 149.99 145 TYR B O 1
ATOM 4203 N N . TYR B 1 146 ? 216.983 560.509 350.067 1.00 144.70 146 TYR B N 1
ATOM 4204 C CA . TYR B 1 146 ? 215.538 560.590 349.934 1.00 144.70 146 TYR B CA 1
ATOM 4205 C C . TYR B 1 146 ? 215.078 562.007 350.249 1.00 144.70 146 TYR B C 1
ATOM 4206 O O . TYR B 1 146 ? 215.865 562.863 350.660 1.00 144.70 146 TYR B O 1
ATOM 4215 N N . THR B 1 147 ? 213.781 562.243 350.055 1.00 148.53 147 THR B N 1
ATOM 4216 C CA . THR B 1 147 ? 213.143 563.483 350.477 1.00 148.53 147 THR B CA 1
ATOM 4217 C C . THR B 1 147 ? 211.650 563.232 350.626 1.00 148.53 147 THR B C 1
ATOM 4218 O O . THR B 1 147 ? 211.089 562.345 349.978 1.00 148.53 147 THR B O 1
ATOM 4222 N N . MET B 1 148 ? 211.013 564.028 351.483 1.00 152.84 148 MET B N 1
ATOM 4223 C CA . MET B 1 148 ? 209.627 563.799 351.870 1.00 152.84 148 MET B CA 1
ATOM 4224 C C . MET B 1 148 ? 208.884 565.124 351.896 1.00 152.84 148 MET B C 1
ATOM 4225 O O . MET B 1 148 ? 209.354 566.090 352.505 1.00 152.84 148 MET B O 1
ATOM 4230 N N . ASP B 1 149 ? 207.724 565.168 351.244 1.00 164.27 149 ASP B N 1
ATOM 4231 C CA . ASP B 1 149 ? 206.897 566.372 351.224 1.00 164.27 149 ASP B CA 1
ATOM 4232 C C . ASP B 1 149 ? 206.280 566.573 352.603 1.00 164.27 149 ASP B C 1
ATOM 4233 O O . ASP B 1 149 ? 205.433 565.785 353.035 1.00 164.27 149 ASP B O 1
ATOM 4238 N N . THR B 1 150 ? 206.699 567.632 353.295 1.00 166.17 150 THR B N 1
ATOM 4239 C CA . THR B 1 150 ? 206.178 567.960 354.616 1.00 166.17 150 THR B CA 1
ATOM 4240 C C . THR B 1 150 ? 205.211 569.138 354.579 1.00 166.17 150 THR B C 1
ATOM 4241 O O . THR B 1 150 ? 204.866 569.685 355.631 1.00 166.17 150 THR B O 1
ATOM 4245 N N . SER B 1 151 ? 204.766 569.538 353.387 1.00 168.17 151 SER B N 1
ATOM 4246 C CA . SER B 1 151 ? 203.865 570.681 353.288 1.00 168.17 151 SER B CA 1
ATOM 4247 C C . SER B 1 151 ? 202.497 570.372 353.881 1.00 168.17 151 SER B C 1
ATOM 4248 O O . SER B 1 151 ? 201.784 571.290 354.301 1.00 168.17 151 SER B O 1
ATOM 4251 N N . ILE B 1 152 ? 202.117 569.100 353.927 1.00 166.40 152 ILE B N 1
ATOM 4252 C CA . ILE B 1 152 ? 200.852 568.677 354.516 1.00 166.40 152 ILE B CA 1
ATOM 4253 C C . ILE B 1 152 ? 201.135 568.041 355.868 1.00 166.40 152 ILE B C 1
ATOM 4254 O O . ILE B 1 152 ? 202.064 567.236 356.010 1.00 166.40 152 ILE B O 1
ATOM 4259 N N . SER B 1 153 ? 200.340 568.412 356.869 1.00 167.49 153 SER B N 1
ATOM 4260 C CA . SER B 1 153 ? 200.512 567.900 358.228 1.00 167.49 153 SER B CA 1
ATOM 4261 C C . SER B 1 153 ? 200.057 566.447 358.248 1.00 167.49 153 SER B C 1
ATOM 4262 O O . SER B 1 153 ? 198.873 566.142 358.387 1.00 167.49 153 SER B O 1
ATOM 4265 N N . SER B 1 154 ? 201.018 565.539 358.109 1.00 167.63 154 SER B N 1
ATOM 4266 C CA . SER B 1 154 ? 200.717 564.116 358.094 1.00 167.63 154 SER B CA 1
ATOM 4267 C C . SER B 1 154 ? 200.581 563.585 359.514 1.00 167.63 154 SER B C 1
ATOM 4268 O O . SER B 1 154 ? 201.335 563.967 360.413 1.00 167.63 154 SER B O 1
ATOM 4271 N N . GLU B 1 155 ? 199.610 562.699 359.711 1.00 165.16 155 GLU B N 1
ATOM 4272 C CA . GLU B 1 155 ? 199.396 562.102 361.015 1.00 165.16 155 GLU B CA 1
ATOM 4273 C C . GLU B 1 155 ? 199.849 560.647 361.019 1.00 165.16 155 GLU B C 1
ATOM 4274 O O . GLU B 1 155 ? 199.653 559.932 360.031 1.00 165.16 155 GLU B O 1
ATOM 4280 N N . PRO B 1 156 ? 200.472 560.188 362.101 1.00 159.04 156 PRO B N 1
ATOM 4281 C CA . PRO B 1 156 ? 200.891 558.783 362.165 1.00 159.04 156 PRO B CA 1
ATOM 4282 C C . PRO B 1 156 ? 199.708 557.849 362.337 1.00 159.04 156 PRO B C 1
ATOM 4283 O O . PRO B 1 156 ? 199.073 557.827 363.395 1.00 159.04 156 PRO B O 1
ATOM 4287 N N . LEU B 1 157 ? 199.396 557.080 361.296 1.00 153.82 157 LEU B N 1
ATOM 4288 C CA . LEU B 1 157 ? 198.296 556.129 361.372 1.00 153.82 157 LEU B CA 1
ATOM 4289 C C . LEU B 1 157 ? 198.583 555.072 362.428 1.00 153.82 157 LEU B C 1
ATOM 4290 O O . LEU B 1 157 ? 199.501 554.262 362.271 1.00 153.82 157 LEU B O 1
ATOM 4295 N N . SER B 1 158 ? 197.811 555.074 363.507 1.00 151.82 158 SER B N 1
ATOM 4296 C CA . SER B 1 158 ? 198.015 554.137 364.598 1.00 151.82 158 SER B CA 1
ATOM 4297 C C . SER B 1 158 ? 197.205 552.864 364.347 1.00 151.82 158 SER B C 1
ATOM 4298 O O . SER B 1 158 ? 196.693 552.631 363.249 1.00 151.82 158 SER B O 1
ATOM 4301 N N . LEU B 1 159 ? 197.092 552.024 365.379 1.00 150.18 159 LEU B N 1
ATOM 4302 C CA . LEU B 1 159 ? 196.413 550.738 365.239 1.00 150.18 159 LEU B CA 1
ATOM 4303 C C . LEU B 1 159 ? 194.980 550.908 364.759 1.00 150.18 159 LEU B C 1
ATOM 4304 O O . LEU B 1 159 ? 194.507 550.138 363.916 1.00 150.18 159 LEU B O 1
ATOM 4309 N N . THR B 1 160 ? 194.269 551.897 365.301 1.00 149.34 160 THR B N 1
ATOM 4310 C CA . THR B 1 160 ? 192.881 552.112 364.907 1.00 149.34 160 THR B CA 1
ATOM 4311 C C . THR B 1 160 ? 192.762 552.300 363.403 1.00 149.34 160 THR B C 1
ATOM 4312 O O . THR B 1 160 ? 191.809 551.814 362.782 1.00 149.34 160 THR B O 1
ATOM 4316 N N . ASP B 1 161 ? 193.727 552.992 362.798 1.00 150.83 161 ASP B N 1
ATOM 4317 C CA . ASP B 1 161 ? 193.724 553.147 361.350 1.00 150.83 161 ASP B CA 1
ATOM 4318 C C . ASP B 1 161 ? 193.779 551.801 360.648 1.00 150.83 161 ASP B C 1
ATOM 4319 O O . ASP B 1 161 ? 193.305 551.674 359.515 1.00 150.83 161 ASP B O 1
ATOM 4324 N N . PHE B 1 162 ? 194.336 550.787 361.304 1.00 153.91 162 PHE B N 1
ATOM 4325 C CA . PHE B 1 162 ? 194.421 549.455 360.724 1.00 153.91 162 PHE B CA 1
ATOM 4326 C C . PHE B 1 162 ? 193.256 548.567 361.142 1.00 153.91 162 PHE B C 1
ATOM 4327 O O . PHE B 1 162 ? 192.696 547.848 360.308 1.00 153.91 162 PHE B O 1
ATOM 4335 N N . GLN B 1 163 ? 192.879 548.601 362.417 1.00 144.82 163 GLN B N 1
ATOM 4336 C CA . GLN B 1 163 ? 191.852 547.709 362.935 1.00 144.82 163 GLN B CA 1
ATOM 4337 C C . GLN B 1 163 ? 190.437 548.196 362.661 1.00 144.82 163 GLN B C 1
ATOM 4338 O O . GLN B 1 163 ? 189.484 547.556 363.120 1.00 144.82 163 GLN B O 1
ATOM 4344 N N . ASN B 1 164 ? 190.274 549.297 361.944 1.00 143.58 164 ASN B N 1
ATOM 4345 C CA . ASN B 1 164 ? 188.952 549.802 361.603 1.00 143.58 164 ASN B CA 1
ATOM 4346 C C . ASN B 1 164 ? 188.195 548.767 360.776 1.00 143.58 164 ASN B C 1
ATOM 4347 O O . ASN B 1 164 ? 188.729 548.283 359.767 1.00 143.58 164 ASN B O 1
ATOM 4352 N N . PRO B 1 165 ? 186.976 548.391 361.166 1.00 139.44 165 PRO B N 1
ATOM 4353 C CA . PRO B 1 165 ? 186.239 547.373 360.400 1.00 139.44 165 PRO B CA 1
ATOM 4354 C C . PRO B 1 165 ? 186.004 547.735 358.945 1.00 139.44 165 PRO B C 1
ATOM 4355 O O . PRO B 1 165 ? 185.733 546.836 358.141 1.00 139.44 165 PRO B O 1
ATOM 4359 N N . THR B 1 166 ? 186.086 549.012 358.574 1.00 140.57 166 THR B N 1
ATOM 4360 C CA . THR B 1 166 ? 185.910 549.376 357.173 1.00 140.57 166 THR B CA 1
ATOM 4361 C C . THR B 1 166 ? 187.168 549.091 356.365 1.00 140.57 166 THR B C 1
ATOM 4362 O O . THR B 1 166 ? 187.108 548.438 355.318 1.00 140.57 166 THR B O 1
ATOM 4366 N N . VAL B 1 167 ? 188.320 549.576 356.836 1.00 143.49 167 VAL B N 1
ATOM 4367 C CA . VAL B 1 167 ? 189.562 549.393 356.097 1.00 143.49 167 VAL B CA 1
ATOM 4368 C C . VAL B 1 167 ? 189.990 547.939 356.022 1.00 143.49 167 VAL B C 1
ATOM 4369 O O . VAL B 1 167 ? 190.969 547.630 355.336 1.00 143.49 167 VAL B O 1
ATOM 4373 N N . ILE B 1 168 ? 189.298 547.038 356.719 1.00 142.07 168 ILE B N 1
ATOM 4374 C CA . ILE B 1 168 ? 189.495 545.613 356.494 1.00 142.07 168 ILE B CA 1
ATOM 4375 C C . ILE B 1 168 ? 188.407 545.036 355.598 1.00 142.07 168 ILE B C 1
ATOM 4376 O O . ILE B 1 168 ? 188.663 544.048 354.894 1.00 142.07 168 ILE B O 1
ATOM 4381 N N . ALA B 1 169 ? 187.212 545.626 355.592 1.00 140.41 169 ALA B N 1
ATOM 4382 C CA . ALA B 1 169 ? 186.148 545.140 354.725 1.00 140.41 169 ALA B CA 1
ATOM 4383 C C . ALA B 1 169 ? 186.383 545.549 353.279 1.00 140.41 169 ALA B C 1
ATOM 4384 O O . ALA B 1 169 ? 186.076 544.787 352.357 1.00 140.41 169 ALA B O 1
ATOM 4386 N N . ASN B 1 170 ? 186.912 546.752 353.063 1.00 140.07 170 ASN B N 1
ATOM 4387 C CA . ASN B 1 170 ? 187.174 547.206 351.703 1.00 140.07 170 ASN B CA 1
ATOM 4388 C C . ASN B 1 170 ? 188.249 546.356 351.035 1.00 140.07 170 ASN B C 1
ATOM 4389 O O . ASN B 1 170 ? 188.080 545.897 349.901 1.00 140.07 170 ASN B O 1
ATOM 4394 N N . VAL B 1 171 ? 189.367 546.134 351.729 1.00 143.75 171 VAL B N 1
ATOM 4395 C CA . VAL B 1 171 ? 190.423 545.292 351.176 1.00 143.75 171 VAL B CA 1
ATOM 4396 C C . VAL B 1 171 ? 189.966 543.847 351.084 1.00 143.75 171 VAL B C 1
ATOM 4397 O O . VAL B 1 171 ? 190.492 543.073 350.276 1.00 143.75 171 VAL B O 1
ATOM 4401 N N . THR B 1 172 ? 188.999 543.455 351.918 1.00 142.52 172 THR B N 1
ATOM 4402 C CA . THR B 1 172 ? 188.496 542.087 351.885 1.00 142.52 172 THR B CA 1
ATOM 4403 C C . THR B 1 172 ? 188.072 541.695 350.478 1.00 142.52 172 THR B C 1
ATOM 4404 O O . THR B 1 172 ? 188.515 540.673 349.946 1.00 142.52 172 THR B O 1
ATOM 4408 N N . LYS B 1 173 ? 187.217 542.506 349.852 1.00 146.55 173 LYS B N 1
ATOM 4409 C CA . LYS B 1 173 ? 186.842 542.231 348.470 1.00 146.55 173 LYS B CA 1
ATOM 4410 C C . LYS B 1 173 ? 188.019 542.455 347.530 1.00 146.55 173 LYS B C 1
ATOM 4411 O O . LYS B 1 173 ? 188.145 541.770 346.509 1.00 146.55 173 LYS B O 1
ATOM 4417 N N . ARG B 1 174 ? 188.893 543.410 347.859 1.00 145.38 174 ARG B N 1
ATOM 4418 C CA . ARG B 1 174 ? 190.074 543.630 347.035 1.00 145.38 174 ARG B CA 1
ATOM 4419 C C . ARG B 1 174 ? 190.945 542.389 346.972 1.00 145.38 174 ARG B C 1
ATOM 4420 O O . ARG B 1 174 ? 191.686 542.200 346.001 1.00 145.38 174 ARG B O 1
ATOM 4428 N N . MET B 1 175 ? 190.870 541.533 347.991 1.00 148.70 175 MET B N 1
ATOM 4429 C CA . MET B 1 175 ? 191.667 540.313 347.987 1.00 148.70 175 MET B CA 1
ATOM 4430 C C . MET B 1 175 ? 191.290 539.417 346.815 1.00 148.70 175 MET B C 1
ATOM 4431 O O . MET B 1 175 ? 192.121 539.132 345.946 1.00 148.70 175 MET B O 1
ATOM 4436 N N . GLU B 1 176 ? 190.036 538.963 346.772 1.00 148.33 176 GLU B N 1
ATOM 4437 C CA . GLU B 1 176 ? 189.626 538.097 345.674 1.00 148.33 176 GLU B CA 1
ATOM 4438 C C . GLU B 1 176 ? 189.710 538.819 344.339 1.00 148.33 176 GLU B C 1
ATOM 4439 O O . GLU B 1 176 ? 189.906 538.180 343.301 1.00 148.33 176 GLU B O 1
ATOM 4445 N N . SER B 1 177 ? 189.612 540.151 344.347 1.00 149.49 177 SER B N 1
ATOM 4446 C CA . SER B 1 177 ? 189.786 540.913 343.115 1.00 149.49 177 SER B CA 1
ATOM 4447 C C . SER B 1 177 ? 191.102 540.585 342.425 1.00 149.49 177 SER B C 1
ATOM 4448 O O . SER B 1 177 ? 191.265 540.885 341.237 1.00 149.49 177 SER B O 1
ATOM 4451 N N . ILE B 1 178 ? 192.037 539.973 343.143 1.00 143.75 178 ILE B N 1
ATOM 4452 C CA . ILE B 1 178 ? 193.267 539.452 342.566 1.00 143.75 178 ILE B CA 1
ATOM 4453 C C . ILE B 1 178 ? 193.094 537.965 342.293 1.00 143.75 178 ILE B C 1
ATOM 4454 O O . ILE B 1 178 ? 193.226 537.512 341.152 1.00 143.75 178 ILE B O 1
ATOM 4459 N N . PHE B 1 179 ? 192.787 537.200 343.339 1.00 149.36 179 PHE B N 1
ATOM 4460 C CA . PHE B 1 179 ? 192.827 535.747 343.232 1.00 149.36 179 PHE B CA 1
ATOM 4461 C C . PHE B 1 179 ? 191.589 535.179 342.550 1.00 149.36 179 PHE B C 1
ATOM 4462 O O . PHE B 1 179 ? 191.699 534.227 341.769 1.00 149.36 179 PHE B O 1
ATOM 4470 N N . SER B 1 180 ? 190.408 535.752 342.813 1.00 150.06 180 SER B N 1
ATOM 4471 C CA . SER B 1 180 ? 189.157 535.133 342.377 1.00 150.06 180 SER B CA 1
ATOM 4472 C C . SER B 1 180 ? 189.115 534.869 340.881 1.00 150.06 180 SER B C 1
ATOM 4473 O O . SER B 1 180 ? 188.232 534.138 340.417 1.00 150.06 180 SER B O 1
ATOM 4476 N N . LYS B 1 181 ? 190.042 535.440 340.115 1.00 147.46 181 LYS B N 1
ATOM 4477 C CA . LYS B 1 181 ? 190.033 535.211 338.678 1.00 147.46 181 LYS B CA 1
ATOM 4478 C C . LYS B 1 181 ? 190.407 533.774 338.343 1.00 147.46 181 LYS B C 1
ATOM 4479 O O . LYS B 1 181 ? 189.809 533.164 337.449 1.00 147.46 181 LYS B O 1
ATOM 4485 N N . VAL B 1 182 ? 191.390 533.211 339.042 1.00 148.35 182 VAL B N 1
ATOM 4486 C CA . VAL B 1 182 ? 191.901 531.904 338.653 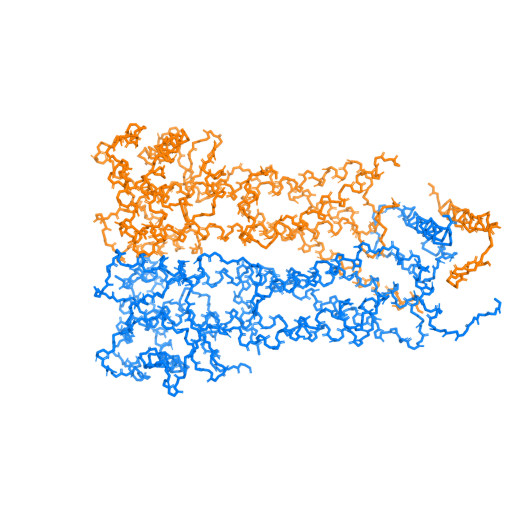1.00 148.35 182 VAL B CA 1
ATOM 4487 C C . VAL B 1 182 ? 192.033 530.977 339.854 1.00 148.35 182 VAL B C 1
ATOM 4488 O O . VAL B 1 182 ? 192.204 529.763 339.693 1.00 148.35 182 VAL B O 1
ATOM 4492 N N . ASP B 1 183 ? 191.951 531.530 341.061 1.00 154.93 183 ASP B N 1
ATOM 4493 C CA . ASP B 1 183 ? 192.237 530.736 342.247 1.00 154.93 183 ASP B CA 1
ATOM 4494 C C . ASP B 1 183 ? 191.254 529.574 342.368 1.00 154.93 183 ASP B C 1
ATOM 4495 O O . ASP B 1 183 ? 190.212 529.529 341.708 1.00 154.93 183 ASP B O 1
ATOM 4500 N N . SER B 1 184 ? 191.602 528.620 343.225 1.00 154.96 184 SER B N 1
ATOM 4501 C CA . SER B 1 184 ? 190.654 527.577 343.576 1.00 154.96 184 SER B CA 1
ATOM 4502 C C . SER B 1 184 ? 189.490 528.216 344.320 1.00 154.96 184 SER B C 1
ATOM 4503 O O . SER B 1 184 ? 189.647 528.661 345.461 1.00 154.96 184 SER B O 1
ATOM 4506 N N . ALA B 1 185 ? 188.322 528.278 343.671 1.00 156.74 185 ALA B N 1
ATOM 4507 C CA . ALA B 1 185 ? 187.186 529.007 344.225 1.00 156.74 185 ALA B CA 1
ATOM 4508 C C . ALA B 1 185 ? 186.732 528.452 345.568 1.00 156.74 185 ALA B C 1
ATOM 4509 O O . ALA B 1 185 ? 185.993 529.131 346.288 1.00 156.74 185 ALA B O 1
ATOM 4511 N N . ARG B 1 186 ? 187.146 527.234 345.920 1.00 159.65 186 ARG B N 1
ATOM 4512 C CA . ARG B 1 186 ? 186.877 526.724 347.257 1.00 159.65 186 ARG B CA 1
ATOM 4513 C C . ARG B 1 186 ? 187.710 527.433 348.315 1.00 159.65 186 ARG B C 1
ATOM 4514 O O . ARG B 1 186 ? 187.293 527.494 349.476 1.00 159.65 186 ARG B O 1
ATOM 4522 N N . SER B 1 187 ? 188.871 527.966 347.941 1.00 158.91 187 SER B N 1
ATOM 4523 C CA . SER B 1 187 ? 189.740 528.693 348.854 1.00 158.91 187 SER B CA 1
ATOM 4524 C C . SER B 1 187 ? 189.370 530.165 348.965 1.00 158.91 187 SER B C 1
ATOM 4525 O O . SER B 1 187 ? 190.170 530.960 349.470 1.00 158.91 187 SER B O 1
ATOM 4528 N N . THR B 1 188 ? 188.183 530.543 348.512 1.00 158.48 188 THR B N 1
ATOM 4529 C CA . THR B 1 188 ? 187.762 531.938 348.577 1.00 158.48 188 THR B CA 1
ATOM 4530 C C . THR B 1 188 ? 187.376 532.378 349.969 1.00 158.48 188 THR B C 1
ATOM 4531 O O . THR B 1 188 ? 186.776 533.451 350.107 1.00 158.48 188 THR B O 1
ATOM 4535 N N . ARG B 1 189 ? 187.690 531.608 351.010 1.00 155.28 189 ARG B N 1
ATOM 4536 C CA . ARG B 1 189 ? 187.418 532.035 352.375 1.00 155.28 189 ARG B CA 1
ATOM 4537 C C . ARG B 1 189 ? 188.490 533.008 352.844 1.00 155.28 189 ARG B C 1
ATOM 4538 O O . ARG B 1 189 ? 189.082 532.820 353.911 1.00 155.28 189 ARG B O 1
ATOM 4546 N N . PHE B 1 190 ? 188.740 534.053 352.061 1.00 145.57 190 PHE B N 1
ATOM 4547 C CA . PHE B 1 190 ? 189.741 535.051 352.409 1.00 145.57 190 PHE B CA 1
ATOM 4548 C C . PHE B 1 190 ? 189.272 536.007 353.491 1.00 145.57 190 PHE B C 1
ATOM 4549 O O . PHE B 1 190 ? 189.968 536.986 353.773 1.00 145.57 190 PHE B O 1
ATOM 4557 N N . ASP B 1 191 ? 188.116 535.756 354.095 1.00 140.79 191 ASP B N 1
ATOM 4558 C CA . ASP B 1 191 ? 187.636 536.592 355.184 1.00 140.79 191 ASP B CA 1
ATOM 4559 C C . ASP B 1 191 ? 188.593 536.548 356.367 1.00 140.79 191 ASP B C 1
ATOM 4560 O O . ASP B 1 191 ? 189.171 537.575 356.736 1.00 140.79 191 ASP B O 1
ATOM 4565 N N . ALA B 1 192 ? 188.787 535.363 356.950 1.00 136.13 192 ALA B N 1
ATOM 4566 C CA . ALA B 1 192 ? 189.642 535.244 358.125 1.00 136.13 192 ALA B CA 1
ATOM 4567 C C . ALA B 1 192 ? 191.066 535.684 357.829 1.00 136.13 192 ALA B C 1
ATOM 4568 O O . ALA B 1 192 ? 191.766 536.164 358.727 1.00 136.13 192 ALA B O 1
ATOM 4570 N N . PHE B 1 193 ? 191.509 535.525 356.581 1.00 135.93 193 PHE B N 1
ATOM 4571 C CA . PHE B 1 193 ? 192.832 535.997 356.192 1.00 135.93 193 PHE B CA 1
ATOM 4572 C C . PHE B 1 193 ? 193.002 537.473 356.525 1.00 135.93 193 PHE B C 1
ATOM 4573 O O . PHE B 1 193 ? 194.033 537.884 357.071 1.00 135.93 193 PHE B O 1
ATOM 4581 N N . VAL B 1 194 ? 191.999 538.289 356.199 1.00 137.86 194 VAL B N 1
ATOM 4582 C CA . VAL B 1 194 ? 192.042 539.691 356.600 1.00 137.86 194 VAL B CA 1
ATOM 4583 C C . VAL B 1 194 ? 192.093 539.798 358.116 1.00 137.86 194 VAL B C 1
ATOM 4584 O O . VAL B 1 194 ? 192.883 540.568 358.674 1.00 137.86 194 VAL B O 1
ATOM 4588 N N . ASN B 1 195 ? 191.256 539.022 358.808 1.00 136.93 195 ASN B N 1
ATOM 4589 C CA . ASN B 1 195 ? 191.339 538.973 360.262 1.00 136.93 195 ASN B CA 1
ATOM 4590 C C . ASN B 1 195 ? 192.664 538.393 360.723 1.00 136.93 195 ASN B C 1
ATOM 4591 O O . ASN B 1 195 ? 193.125 538.706 361.825 1.00 136.93 195 ASN B O 1
ATOM 4596 N N . GLY B 1 196 ? 193.279 537.544 359.904 1.00 140.54 196 GLY B N 1
ATOM 4597 C CA . GLY B 1 196 ? 194.552 536.936 360.235 1.00 140.54 196 GLY B CA 1
ATOM 4598 C C . GLY B 1 196 ? 195.590 537.941 360.686 1.00 140.54 196 GLY B C 1
ATOM 4599 O O . GLY B 1 196 ? 196.017 537.924 361.843 1.00 140.54 196 GLY B O 1
ATOM 4600 N N . VAL B 1 197 ? 195.997 538.831 359.780 1.00 141.89 197 VAL B N 1
ATOM 4601 C CA . VAL B 1 197 ? 196.931 539.879 360.166 1.00 141.89 197 VAL B CA 1
ATOM 4602 C C . VAL B 1 197 ? 196.263 540.860 361.119 1.00 141.89 197 VAL B C 1
ATOM 4603 O O . VAL B 1 197 ? 196.939 541.523 361.914 1.00 141.89 197 VAL B O 1
ATOM 4607 N N . ALA B 1 198 ? 194.934 540.966 361.067 1.00 140.41 198 ALA B N 1
ATOM 4608 C CA . ALA B 1 198 ? 194.230 541.852 361.984 1.00 140.41 198 ALA B CA 1
ATOM 4609 C C . ALA B 1 198 ? 194.381 541.381 363.423 1.00 140.41 198 ALA B C 1
ATOM 4610 O O . ALA B 1 198 ? 194.739 542.164 364.310 1.00 140.41 198 ALA B O 1
ATOM 4612 N N . ASN B 1 199 ? 194.119 540.098 363.674 1.00 143.20 199 ASN B N 1
ATOM 4613 C CA . ASN B 1 199 ? 194.258 539.576 365.027 1.00 143.20 199 ASN B CA 1
ATOM 4614 C C . ASN B 1 199 ? 195.713 539.430 365.440 1.00 143.20 199 ASN B C 1
ATOM 4615 O O . ASN B 1 199 ? 195.994 539.300 366.635 1.00 143.20 199 ASN B O 1
ATOM 4620 N N . ASN B 1 200 ? 196.636 539.444 364.487 1.00 143.34 200 ASN B N 1
ATOM 4621 C CA . ASN B 1 200 ? 198.056 539.293 364.784 1.00 143.34 200 ASN B CA 1
ATOM 4622 C C . ASN B 1 200 ? 198.538 540.556 365.481 1.00 143.34 200 ASN B C 1
ATOM 4623 O O . ASN B 1 200 ? 198.805 541.569 364.833 1.00 143.34 200 ASN B O 1
ATOM 4628 N N . MET B 1 201 ? 198.670 540.498 366.809 1.00 140.86 201 MET B N 1
ATOM 4629 C CA . MET B 1 201 ? 199.008 541.680 367.600 1.00 140.86 201 MET B CA 1
ATOM 4630 C C . MET B 1 201 ? 200.406 542.191 367.271 1.00 140.86 201 MET B C 1
ATOM 4631 O O . MET B 1 201 ? 200.842 543.213 367.808 1.00 140.86 201 MET B O 1
ATOM 4636 N N . ASP B 1 202 ? 201.117 541.480 366.396 1.00 141.17 202 ASP B N 1
ATOM 4637 C CA . ASP B 1 202 ? 202.412 541.959 365.933 1.00 141.17 202 ASP B CA 1
ATOM 4638 C C . ASP B 1 202 ? 202.241 543.147 364.992 1.00 141.17 202 ASP B C 1
ATOM 4639 O O . ASP B 1 202 ? 203.083 544.053 364.968 1.00 141.17 202 ASP B O 1
ATOM 4644 N N . ILE B 1 203 ? 201.137 543.178 364.238 1.00 137.72 203 ILE B N 1
ATOM 4645 C CA . ILE B 1 203 ? 200.911 544.246 363.265 1.00 137.72 203 ILE B CA 1
ATOM 4646 C C . ILE B 1 203 ? 201.045 545.618 363.904 1.00 137.72 203 ILE B C 1
ATOM 4647 O O . ILE B 1 203 ? 201.393 546.594 363.229 1.00 137.72 203 ILE B O 1
ATOM 4652 N N . LYS B 1 204 ? 200.784 545.719 365.208 1.00 139.19 204 LYS B N 1
ATOM 4653 C CA . LYS B 1 204 ? 201.031 546.966 365.920 1.00 139.19 204 LYS B CA 1
ATOM 4654 C C . LYS B 1 204 ? 202.491 547.377 365.790 1.00 139.19 204 LYS B C 1
ATOM 4655 O O . LYS B 1 204 ? 202.802 548.497 365.371 1.00 139.19 204 LYS B O 1
ATOM 4661 N N . SER B 1 205 ? 203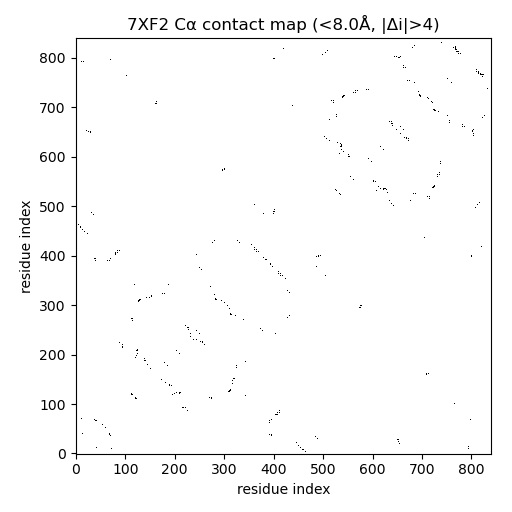.406 546.471 366.139 1.00 135.39 205 SER B N 1
ATOM 4662 C CA . SER B 1 205 ? 204.827 546.777 366.038 1.00 135.39 205 SER B CA 1
ATOM 4663 C C . SER B 1 205 ? 205.231 547.094 364.608 1.00 135.39 205 SER B C 1
ATOM 4664 O O . SER B 1 205 ? 206.172 547.861 364.386 1.00 135.39 205 SER B O 1
ATOM 4667 N N . SER B 1 206 ? 204.539 546.515 363.633 1.00 130.32 206 SER B N 1
ATOM 4668 C CA . SER B 1 206 ? 204.836 546.781 362.234 1.00 130.32 206 SER B CA 1
ATOM 4669 C C . SER B 1 206 ? 204.622 548.249 361.904 1.00 130.32 206 SER B C 1
ATOM 4670 O O . SER B 1 206 ? 205.565 548.964 361.553 1.00 130.32 206 SER B O 1
ATOM 4673 N N . ILE B 1 207 ? 203.375 548.707 362.021 1.00 137.84 207 ILE B N 1
ATOM 4674 C CA . ILE B 1 207 ? 203.055 550.086 361.674 1.00 137.84 207 ILE B CA 1
ATOM 4675 C C . ILE B 1 207 ? 203.794 551.054 362.586 1.00 137.84 207 ILE B C 1
ATOM 4676 O O . ILE B 1 207 ? 204.158 552.160 362.168 1.00 137.84 207 ILE B O 1
ATOM 4681 N N . ASP B 1 208 ? 204.032 550.660 363.837 1.00 136.10 208 ASP B N 1
ATOM 4682 C CA . ASP B 1 208 ? 204.819 551.488 364.743 1.00 136.10 208 ASP B CA 1
ATOM 4683 C C . ASP B 1 208 ? 206.183 551.783 364.136 1.00 136.10 208 ASP B C 1
ATOM 4684 O O . ASP B 1 208 ? 206.556 552.945 363.949 1.00 136.10 208 ASP B O 1
ATOM 4689 N N . TRP B 1 209 ? 206.935 550.732 363.809 1.00 134.07 209 TRP B N 1
ATOM 4690 C CA . TRP B 1 209 ? 208.215 550.926 363.141 1.00 134.07 209 TRP B CA 1
ATOM 4691 C C . TRP B 1 209 ? 208.039 551.704 361.849 1.00 134.07 209 TRP B C 1
ATOM 4692 O O . TRP B 1 209 ? 208.839 552.592 361.539 1.00 134.07 209 TRP B O 1
ATOM 4703 N N . ALA B 1 210 ? 206.991 551.387 361.085 1.00 135.07 210 ALA B N 1
ATOM 4704 C CA . ALA B 1 210 ? 206.698 552.144 359.874 1.00 135.07 210 ALA B CA 1
ATOM 4705 C C . ALA B 1 210 ? 206.625 553.634 360.174 1.00 135.07 210 ALA B C 1
ATOM 4706 O O . ALA B 1 210 ? 207.215 554.455 359.464 1.00 135.07 210 ALA B O 1
ATOM 4708 N N . ASN B 1 211 ? 205.906 553.997 361.237 1.00 136.70 211 ASN B N 1
ATOM 4709 C CA . ASN B 1 211 ? 205.920 555.380 361.696 1.00 136.70 211 ASN B CA 1
ATOM 4710 C C . ASN B 1 211 ? 207.334 555.827 362.040 1.00 136.70 211 ASN B C 1
ATOM 4711 O O . ASN B 1 211 ? 207.748 556.934 361.677 1.00 136.70 211 ASN B O 1
ATOM 4716 N N . MET B 1 212 ? 208.090 554.982 362.745 1.00 136.83 212 MET B N 1
ATOM 4717 C CA . MET B 1 212 ? 209.489 555.302 363.008 1.00 136.83 212 MET B CA 1
ATOM 4718 C C . MET B 1 212 ? 210.268 555.456 361.710 1.00 136.83 212 MET B C 1
ATOM 4719 O O . MET B 1 212 ? 211.106 556.357 361.584 1.00 136.83 212 MET B O 1
ATOM 4724 N N . VAL B 1 213 ? 210.014 554.586 360.730 1.00 133.92 213 VAL B N 1
ATOM 4725 C CA . VAL B 1 213 ? 210.599 554.809 359.413 1.00 133.92 213 VAL B CA 1
ATOM 4726 C C . VAL B 1 213 ? 210.018 556.063 358.792 1.00 133.92 213 VAL B C 1
ATOM 4727 O O . VAL B 1 213 ? 210.668 556.727 357.976 1.00 133.92 213 VAL B O 1
ATOM 4731 N N . GLU B 1 214 ? 208.788 556.412 359.160 1.00 139.17 214 GLU B N 1
ATOM 4732 C CA . GLU B 1 214 ? 208.153 557.576 358.560 1.00 139.17 214 GLU B CA 1
ATOM 4733 C C . GLU B 1 214 ? 208.762 558.869 359.079 1.00 139.17 214 GLU B C 1
ATOM 4734 O O . GLU B 1 214 ? 209.308 559.664 358.306 1.00 139.17 214 GLU B O 1
ATOM 4740 N N . ASN B 1 215 ? 208.682 559.099 360.389 1.00 139.37 215 ASN B N 1
ATOM 4741 C CA . ASN B 1 215 ? 209.025 560.414 360.917 1.00 139.37 215 ASN B CA 1
ATOM 4742 C C . ASN B 1 215 ? 210.493 560.751 360.701 1.00 139.37 215 ASN B C 1
ATOM 4743 O O . ASN B 1 215 ? 210.848 561.931 360.611 1.00 139.37 215 ASN B O 1
ATOM 4748 N N . VAL B 1 216 ? 211.356 559.739 360.603 1.00 139.29 216 VAL B N 1
ATOM 4749 C CA . VAL B 1 216 ? 212.793 559.998 360.572 1.00 139.29 216 VAL B CA 1
ATOM 4750 C C . VAL B 1 216 ? 213.170 560.809 359.340 1.00 139.29 216 VAL B C 1
ATOM 4751 O O . VAL B 1 216 ? 214.037 561.690 359.402 1.00 139.29 216 VAL B O 1
ATOM 4755 N N . ILE B 1 217 ? 212.522 560.544 358.205 1.00 141.24 217 ILE B N 1
ATOM 4756 C CA . ILE B 1 217 ? 212.878 561.281 356.999 1.00 141.24 217 ILE B CA 1
ATOM 4757 C C . ILE B 1 217 ? 212.374 562.714 357.075 1.00 141.24 217 ILE B C 1
ATOM 4758 O O . ILE B 1 217 ? 212.979 563.620 356.490 1.00 141.24 217 ILE B O 1
ATOM 4763 N N . LYS B 1 218 ? 211.275 562.949 357.795 1.00 148.79 218 LYS B N 1
ATOM 4764 C CA . LYS B 1 218 ? 210.712 564.293 357.878 1.00 148.79 218 LYS B CA 1
ATOM 4765 C C . LYS B 1 218 ? 211.729 565.271 358.449 1.00 148.79 218 LYS B C 1
ATOM 4766 O O . LYS B 1 218 ? 212.037 566.299 357.836 1.00 148.79 218 LYS B O 1
ATOM 4772 N N . LEU B 1 219 ? 212.265 564.960 359.622 1.00 161.90 219 LEU B N 1
ATOM 4773 C CA . LEU B 1 219 ? 213.207 565.855 360.267 1.00 161.90 219 LEU B CA 1
ATOM 4774 C C . LEU B 1 219 ? 214.526 565.896 359.496 1.00 161.90 219 LEU B C 1
ATOM 4775 O O . LEU B 1 219 ? 214.930 564.905 358.882 1.00 161.90 219 LEU B O 1
ATOM 4780 N N . PRO B 1 220 ? 215.207 567.040 359.504 1.00 175.53 220 PRO B N 1
ATOM 4781 C CA . PRO B 1 220 ? 216.470 567.162 358.765 1.00 175.53 220 PRO B CA 1
ATOM 4782 C C . PRO B 1 220 ? 217.650 566.585 359.528 1.00 175.53 220 PRO B C 1
ATOM 4783 O O . PRO B 1 220 ? 217.478 565.942 360.568 1.00 175.53 220 PRO B O 1
ATOM 4787 N N . ASP B 1 221 ? 218.859 566.801 359.005 1.00 183.26 221 ASP B N 1
ATOM 4788 C CA . ASP B 1 221 ? 220.089 566.324 359.627 1.00 183.26 221 ASP B CA 1
ATOM 4789 C C . ASP B 1 221 ? 220.455 567.073 360.903 1.00 183.26 221 ASP B C 1
ATOM 4790 O O . ASP B 1 221 ? 221.432 566.691 361.557 1.00 183.26 221 ASP B O 1
ATOM 4795 N N . SER B 1 222 ? 219.712 568.116 361.278 1.00 190.72 222 SER B N 1
ATOM 4796 C CA . SER B 1 222 ? 220.007 568.906 362.467 1.00 190.72 222 SER B CA 1
ATOM 4797 C C . SER B 1 222 ? 219.271 568.405 363.705 1.00 190.72 222 SER B C 1
ATOM 4798 O O . SER B 1 222 ? 218.998 569.192 364.623 1.00 190.72 222 SER B O 1
ATOM 4801 N N . THR B 1 223 ? 218.944 567.120 363.756 1.00 192.51 223 THR B N 1
ATOM 4802 C CA . THR B 1 223 ? 218.177 566.514 364.831 1.00 192.51 223 THR B CA 1
ATOM 4803 C C . THR B 1 223 ? 219.011 565.461 365.550 1.00 192.51 223 THR B C 1
ATOM 4804 O O . THR B 1 223 ? 220.014 564.977 365.011 1.00 192.51 223 THR B O 1
ATOM 4808 N N . PRO B 1 224 ? 218.626 565.079 366.785 1.00 193.83 224 PRO B N 1
ATOM 4809 C CA . PRO B 1 224 ? 219.409 564.076 367.527 1.00 193.83 224 PRO B CA 1
ATOM 4810 C C . PRO B 1 224 ? 219.450 562.701 366.874 1.00 193.83 224 PRO B C 1
ATOM 4811 O O . PRO B 1 224 ? 220.099 561.789 367.395 1.00 193.83 224 PRO B O 1
ATOM 4815 N N . ASN B 1 225 ? 218.763 562.531 365.741 1.00 189.36 225 ASN B N 1
ATOM 4816 C CA . ASN B 1 225 ? 218.815 561.306 364.945 1.00 189.36 225 ASN B CA 1
ATOM 4817 C C . ASN B 1 225 ? 219.400 561.680 363.587 1.00 189.36 225 ASN B C 1
ATOM 4818 O O . ASN B 1 225 ? 218.671 561.772 362.588 1.00 189.36 225 ASN B O 1
ATOM 4823 N N . PRO B 1 226 ? 220.708 561.908 363.511 1.00 180.66 226 PRO B N 1
ATOM 4824 C CA . PRO B 1 226 ? 221.304 562.362 362.255 1.00 180.66 226 PRO B CA 1
ATOM 4825 C C . PRO B 1 226 ? 221.447 561.227 361.256 1.00 180.66 226 PRO B C 1
ATOM 4826 O O . PRO B 1 226 ? 221.565 560.054 361.615 1.00 180.66 226 PRO B O 1
ATOM 4830 N N . CYS B 1 227 ? 221.436 561.601 359.982 1.00 167.01 227 CYS B N 1
ATOM 4831 C CA . CYS B 1 227 ? 221.637 560.641 358.911 1.00 167.01 227 CYS B CA 1
ATOM 4832 C C . CYS B 1 227 ? 223.124 560.470 358.630 1.00 167.01 227 CYS B C 1
ATOM 4833 O O . CYS B 1 227 ? 223.887 561.439 358.634 1.00 167.01 227 CYS B O 1
ATOM 4836 N N . SER B 1 228 ? 223.532 559.225 358.396 1.00 164.93 228 SER B N 1
ATOM 4837 C CA . SER B 1 228 ? 224.937 558.933 358.153 1.00 164.93 228 SER B CA 1
ATOM 4838 C C . SER B 1 228 ? 225.412 559.613 356.878 1.00 164.93 228 SER B C 1
ATOM 4839 O O . SER B 1 228 ? 224.654 559.793 355.922 1.00 164.93 228 SER B O 1
ATOM 4842 N N . VAL B 1 229 ? 226.687 559.986 356.866 1.00 164.85 229 VAL B N 1
ATOM 4843 C CA . VAL B 1 229 ? 227.227 560.775 355.766 1.00 164.85 229 VAL B CA 1
ATOM 4844 C C . VAL B 1 229 ? 227.705 559.892 354.622 1.00 164.85 229 VAL B C 1
ATOM 4845 O O . VAL B 1 229 ? 227.565 560.257 353.453 1.00 164.85 229 VAL B O 1
ATOM 4849 N N . ASP B 1 230 ? 228.266 558.726 354.920 1.00 163.96 230 ASP B N 1
ATOM 4850 C CA . ASP B 1 230 ? 228.713 557.826 353.870 1.00 163.96 230 ASP B CA 1
ATOM 4851 C C . ASP B 1 230 ? 227.577 556.911 353.424 1.00 163.96 230 ASP B C 1
ATOM 4852 O O . ASP B 1 230 ? 226.701 556.540 354.209 1.00 163.96 230 ASP B O 1
ATOM 4857 N N . THR B 1 231 ? 227.600 556.555 352.140 1.00 160.60 231 THR B N 1
ATOM 4858 C CA . THR B 1 231 ? 226.514 555.802 351.523 1.00 160.60 231 THR B CA 1
ATOM 4859 C C . THR B 1 231 ? 226.372 554.404 352.110 1.00 160.60 231 THR B C 1
ATOM 4860 O O . THR B 1 231 ? 225.477 553.649 351.718 1.00 160.60 231 THR B O 1
ATOM 4864 N N . ILE B 1 232 ? 227.244 554.048 353.045 1.00 152.93 232 ILE B N 1
ATOM 4865 C CA . ILE B 1 232 ? 227.250 552.723 353.627 1.00 152.93 232 ILE B CA 1
ATOM 4866 C C . ILE B 1 232 ? 226.683 552.814 355.038 1.00 152.93 232 ILE B C 1
ATOM 4867 O O . ILE B 1 232 ? 226.654 553.877 355.662 1.00 152.93 232 ILE B O 1
ATOM 4872 N N . VAL B 1 233 ? 226.201 551.684 355.537 1.00 130.81 233 VAL B N 1
ATOM 4873 C CA . VAL B 1 233 ? 225.840 551.521 356.936 1.00 130.81 233 VAL B CA 1
ATOM 4874 C C . VAL B 1 233 ? 226.590 550.304 357.453 1.00 130.81 233 VAL B C 1
ATOM 4875 O O . VAL B 1 233 ? 226.940 549.401 356.686 1.00 130.81 233 VAL B O 1
ATOM 4879 N N . SER B 1 234 ? 226.860 550.283 358.755 1.00 116.54 234 SER B N 1
ATOM 4880 C CA . SER B 1 234 ? 227.702 549.241 359.326 1.00 116.54 234 SER B CA 1
ATOM 4881 C C . SER B 1 234 ? 227.461 549.148 360.822 1.00 116.54 234 SER B C 1
ATOM 4882 O O . SER B 1 234 ? 227.582 550.153 361.527 1.00 116.54 234 SER B O 1
ATOM 4885 N N . ARG B 1 235 ? 227.127 547.949 361.304 1.00 109.91 235 ARG B N 1
ATOM 4886 C CA . ARG B 1 235 ? 226.826 547.745 362.716 1.00 109.91 235 ARG B CA 1
ATOM 4887 C C . ARG B 1 235 ? 227.839 546.849 363.414 1.00 109.91 235 ARG B C 1
ATOM 4888 O O . ARG B 1 235 ? 228.415 547.244 364.432 1.00 109.91 235 ARG B O 1
ATOM 4896 N N . ASP B 1 236 ? 228.070 545.641 362.904 1.00 107.88 236 ASP B N 1
ATOM 4897 C CA . ASP B 1 236 ? 228.945 544.676 363.559 1.00 107.88 236 ASP B CA 1
ATOM 4898 C C . ASP B 1 236 ? 230.206 544.408 362.750 1.00 107.88 236 ASP B C 1
ATOM 4899 O O . ASP B 1 236 ? 230.712 543.286 362.734 1.00 107.88 236 ASP B O 1
ATOM 4904 N N . ALA B 1 237 ? 230.725 545.433 362.078 1.00 103.11 237 ALA B N 1
ATOM 4905 C CA . ALA B 1 237 ? 231.928 545.258 361.278 1.00 103.11 237 ALA B CA 1
ATOM 4906 C C . ALA B 1 237 ? 233.150 544.946 362.126 1.00 103.11 237 ALA B C 1
ATOM 4907 O O . ALA B 1 237 ? 234.108 544.355 361.618 1.00 103.11 237 ALA B O 1
ATOM 4909 N N . SER B 1 238 ? 233.144 545.320 363.403 1.00 98.21 238 SER B N 1
ATOM 4910 C CA . SER B 1 238 ? 234.339 545.143 364.218 1.00 98.21 238 SER B CA 1
ATOM 4911 C C . SER B 1 238 ? 234.442 543.724 364.758 1.00 98.21 238 SER B C 1
ATOM 4912 O O . SER B 1 238 ? 235.500 543.096 364.668 1.00 98.21 238 SER B O 1
ATOM 4915 N N . VAL B 1 239 ? 233.354 543.204 365.327 1.00 97.00 239 VAL B N 1
ATOM 4916 C CA . VAL B 1 239 ? 233.404 541.880 365.928 1.00 97.00 239 VAL B CA 1
ATOM 4917 C C . VAL B 1 239 ? 233.627 540.803 364.878 1.00 97.00 239 VAL B C 1
ATOM 4918 O O . VAL B 1 239 ? 234.061 539.695 365.212 1.00 97.00 239 VAL B O 1
ATOM 4922 N N . VAL B 1 240 ? 233.365 541.101 363.610 1.00 98.14 240 VAL B N 1
ATOM 4923 C CA . VAL B 1 240 ? 233.644 540.136 362.557 1.00 98.14 240 VAL B CA 1
ATOM 4924 C C . VAL B 1 240 ? 235.042 540.331 361.983 1.00 98.14 240 VAL B C 1
ATOM 4925 O O . VAL B 1 240 ? 235.681 539.358 361.575 1.00 98.14 240 VAL B O 1
ATOM 4929 N N . LYS B 1 241 ? 235.538 541.567 361.950 1.00 96.86 241 LYS B N 1
ATOM 4930 C CA . LYS B 1 241 ? 236.873 541.801 361.416 1.00 96.86 241 LYS B CA 1
ATOM 4931 C C . LYS B 1 241 ? 237.928 541.134 362.283 1.00 96.86 241 LYS B C 1
ATOM 4932 O O . LYS B 1 241 ? 238.930 540.623 361.774 1.00 96.86 241 LYS B O 1
ATOM 4938 N N . THR B 1 242 ? 237.721 541.127 363.597 1.00 98.16 242 THR B N 1
ATOM 4939 C CA . THR B 1 242 ? 238.594 540.360 364.471 1.00 98.16 242 THR B CA 1
ATOM 4940 C C . THR B 1 242 ? 238.342 538.868 364.363 1.00 98.16 242 THR B C 1
ATOM 4941 O O . THR B 1 242 ? 239.096 538.087 364.950 1.00 98.16 242 THR B O 1
ATOM 4945 N N . ALA B 1 243 ? 237.308 538.455 363.641 1.00 96.94 243 ALA B N 1
ATOM 4946 C CA . ALA B 1 243 ? 237.046 537.039 363.452 1.00 96.94 243 ALA B CA 1
ATOM 4947 C C . ALA B 1 243 ? 237.685 536.495 362.187 1.00 96.94 243 ALA B C 1
ATOM 4948 O O . ALA B 1 243 ? 238.083 535.326 362.156 1.00 96.94 243 ALA B O 1
ATOM 4950 N N . VAL B 1 244 ? 237.798 537.308 361.139 1.00 95.93 244 VAL B N 1
ATOM 4951 C CA . VAL B 1 244 ? 238.378 536.808 359.902 1.00 95.93 244 VAL B CA 1
ATOM 4952 C C . VAL B 1 244 ? 239.887 536.674 360.038 1.00 95.93 244 VAL B C 1
ATOM 4953 O O . VAL B 1 244 ? 240.474 535.676 359.605 1.00 95.93 244 VAL B O 1
ATOM 4957 N N . ASN B 1 245 ? 240.542 537.660 360.653 1.00 100.26 245 ASN B N 1
ATOM 4958 C CA . ASN B 1 245 ? 241.966 537.528 360.921 1.00 100.26 245 ASN B CA 1
ATOM 4959 C C . ASN B 1 245 ? 242.248 536.418 361.915 1.00 100.26 245 ASN B C 1
ATOM 4960 O O . ASN B 1 245 ? 243.383 535.942 361.991 1.00 100.26 245 ASN B O 1
ATOM 4965 N N . ASP B 1 246 ? 241.240 535.996 362.671 1.00 102.84 246 ASP B N 1
ATOM 4966 C CA . ASP B 1 246 ? 241.401 534.831 363.527 1.00 102.84 246 ASP B CA 1
ATOM 4967 C C . ASP B 1 246 ? 241.529 533.571 362.686 1.00 102.84 246 ASP B C 1
ATOM 4968 O O . ASP B 1 246 ? 242.366 532.707 362.968 1.00 102.84 246 ASP B O 1
ATOM 4973 N N . ILE B 1 247 ? 240.718 533.461 361.633 1.00 100.90 247 ILE B N 1
ATOM 4974 C CA . ILE B 1 247 ? 240.784 532.297 360.754 1.00 100.90 247 ILE B CA 1
ATOM 4975 C C . ILE B 1 247 ? 242.130 532.245 360.048 1.00 100.90 247 ILE B C 1
ATOM 4976 O O . ILE B 1 247 ? 242.780 531.195 359.993 1.00 100.90 247 ILE B O 1
ATOM 4981 N N . TYR B 1 248 ? 242.558 533.377 359.486 1.00 104.32 248 TYR B N 1
ATOM 4982 C CA . TYR B 1 248 ? 243.880 533.475 358.881 1.00 104.32 248 TYR B CA 1
ATOM 4983 C C . TYR B 1 248 ? 244.948 532.893 359.792 1.00 104.32 248 TYR B C 1
ATOM 4984 O O . TYR B 1 248 ? 245.651 531.945 359.429 1.00 104.32 248 TYR B O 1
ATOM 4993 N N . ALA B 1 249 ? 245.084 533.465 360.990 1.00 104.33 249 ALA B N 1
ATOM 4994 C CA . ALA B 1 249 ? 246.098 533.001 361.925 1.00 104.33 249 ALA B CA 1
ATOM 4995 C C . ALA B 1 249 ? 245.952 531.519 362.223 1.00 104.33 249 ALA B C 1
ATOM 4996 O O . ALA B 1 249 ? 246.947 530.840 362.494 1.00 104.33 249 ALA B O 1
ATOM 4998 N N . SER B 1 250 ? 244.731 530.994 362.167 1.00 103.26 250 SER B N 1
ATOM 4999 C CA . SER B 1 250 ? 244.538 529.576 362.429 1.00 103.26 250 SER B CA 1
ATOM 5000 C C . SER B 1 250 ? 245.090 528.738 361.288 1.00 103.26 250 SER B C 1
ATOM 5001 O O . SER B 1 250 ? 245.959 527.883 361.491 1.00 103.26 250 SER B O 1
ATOM 5004 N N . VAL B 1 251 ? 244.604 528.975 360.070 1.00 98.97 251 VAL B N 1
ATOM 5005 C CA . VAL B 1 251 ? 245.088 528.207 358.934 1.00 98.97 251 VAL B CA 1
ATOM 5006 C C . VAL B 1 251 ? 246.504 528.600 358.571 1.00 98.97 251 VAL B C 1
ATOM 5007 O O . VAL B 1 251 ? 247.192 527.854 357.870 1.00 98.97 251 VAL B O 1
ATOM 5011 N N . GLY B 1 252 ? 246.963 529.753 359.032 1.00 100.00 252 GLY B N 1
ATOM 5012 C CA . GLY B 1 252 ? 248.309 530.182 358.732 1.00 100.00 252 GLY B CA 1
ATOM 5013 C C . GLY B 1 252 ? 249.365 529.376 359.454 1.00 100.00 252 GLY B C 1
ATOM 5014 O O . GLY B 1 252 ? 250.141 528.651 358.828 1.00 100.00 252 GLY B O 1
ATOM 5015 N N . LYS B 1 253 ? 249.399 529.491 360.779 1.00 102.58 253 LYS B N 1
ATOM 5016 C CA . LYS B 1 253 ? 250.518 528.934 361.526 1.00 102.58 253 LYS B CA 1
ATOM 5017 C C . LYS B 1 253 ? 250.270 527.492 361.934 1.00 102.58 253 LYS B C 1
ATOM 5018 O O . LYS B 1 253 ? 251.203 526.684 361.943 1.00 102.58 253 LYS B O 1
ATOM 5024 N N . SER B 1 254 ? 249.028 527.151 362.278 1.00 104.52 254 SER B N 1
ATOM 5025 C CA . SER B 1 254 ? 248.763 525.842 362.861 1.00 104.52 254 SER B CA 1
ATOM 5026 C C . SER B 1 254 ? 249.178 524.716 361.930 1.00 104.52 254 SER B C 1
ATOM 5027 O O . SER B 1 254 ? 249.601 523.652 362.395 1.00 104.52 254 SER B O 1
ATOM 5030 N N . TYR B 1 255 ? 249.072 524.922 360.623 1.00 103.50 255 TYR B N 1
ATOM 5031 C CA . TYR B 1 255 ? 249.477 523.906 359.662 1.00 103.50 255 TYR B CA 1
ATOM 5032 C C . TYR B 1 255 ? 250.287 524.534 358.534 1.00 103.50 255 TYR B C 1
ATOM 5033 O O . TYR B 1 255 ? 249.946 524.422 357.355 1.00 103.50 255 TYR B O 1
ATOM 5042 N N . CYS B 1 256 ? 251.345 525.262 358.883 1.00 101.94 256 CYS B N 1
ATOM 5043 C CA . CYS B 1 256 ? 252.307 525.591 357.843 1.00 101.94 256 CYS B CA 1
ATOM 5044 C C . CYS B 1 256 ? 252.799 524.281 357.248 1.00 101.94 256 CYS B C 1
ATOM 5045 O O . CYS B 1 256 ? 252.479 523.967 356.100 1.00 101.94 256 CYS B O 1
ATOM 5048 N N . ARG B 1 257 ? 253.560 523.502 358.018 1.00 101.26 257 ARG B N 1
ATOM 5049 C CA . ARG B 1 257 ? 253.655 522.067 357.780 1.00 101.26 257 ARG B CA 1
ATOM 5050 C C . ARG B 1 257 ? 253.665 521.226 359.059 1.00 101.26 257 ARG B C 1
ATOM 5051 O O . ARG B 1 257 ? 254.456 520.279 359.144 1.00 101.26 257 ARG B O 1
ATOM 5059 N N . PRO B 1 258 ? 252.832 521.507 360.073 1.00 95.89 258 PRO B N 1
ATOM 5060 C CA . PRO B 1 258 ? 252.541 520.470 361.070 1.00 95.89 258 PRO B CA 1
ATOM 5061 C C . PRO B 1 258 ? 251.407 519.561 360.640 1.00 95.89 258 PRO B C 1
ATOM 5062 O O . PRO B 1 258 ? 250.252 519.810 360.994 1.00 95.89 258 PRO B O 1
ATOM 5066 N N . ALA B 1 259 ? 251.718 518.526 359.858 1.00 88.94 259 ALA B N 1
ATOM 5067 C CA . ALA B 1 259 ? 250.685 517.656 359.307 1.00 88.94 259 ALA B CA 1
ATOM 5068 C C . ALA B 1 259 ? 249.682 517.194 360.354 1.00 88.94 259 ALA B C 1
ATOM 5069 O O . ALA B 1 259 ? 248.506 516.994 360.036 1.00 88.94 259 ALA B O 1
ATOM 5071 N N . THR B 1 260 ? 250.112 517.024 361.602 1.00 94.88 260 THR B N 1
ATOM 5072 C CA . THR B 1 260 ? 249.205 516.659 362.689 1.00 94.88 260 THR B CA 1
ATOM 5073 C C . THR B 1 260 ? 249.495 517.520 363.915 1.00 94.88 260 THR B C 1
ATOM 5074 O O . THR B 1 260 ? 250.273 517.136 364.789 1.00 94.88 260 THR B O 1
ATOM 5078 N N . GLN B 1 261 ? 248.844 518.685 363.980 1.00 97.61 261 GLN B N 1
ATOM 5079 C CA . GLN B 1 261 ? 248.859 519.507 365.189 1.00 97.61 261 GLN B CA 1
ATOM 5080 C C . GLN B 1 261 ? 247.597 520.368 365.196 1.00 97.61 261 GLN B C 1
ATOM 5081 O O . GLN B 1 261 ? 247.556 521.419 364.554 1.00 97.61 261 GLN B O 1
ATOM 5087 N N . LEU B 1 262 ? 246.575 519.893 365.901 1.00 104.37 262 LEU B N 1
ATOM 5088 C CA . LEU B 1 262 ? 245.510 520.740 366.437 1.00 104.37 262 LEU B CA 1
ATOM 5089 C C . LEU B 1 262 ? 245.062 520.029 367.713 1.00 104.37 262 LEU B C 1
ATOM 5090 O O . LEU B 1 262 ? 244.178 519.170 367.682 1.00 104.37 262 LEU B O 1
ATOM 5095 N N . THR B 1 263 ? 245.699 520.383 368.829 1.00 107.01 263 THR B N 1
ATOM 5096 C CA . THR B 1 263 ? 245.608 519.547 370.019 1.00 107.01 263 THR B CA 1
ATOM 5097 C C . THR B 1 263 ? 245.510 520.327 371.323 1.00 107.01 263 THR B C 1
ATOM 5098 O O . THR B 1 263 ? 245.810 519.763 372.381 1.00 107.01 263 THR B O 1
ATOM 5102 N N . PHE B 1 264 ? 245.116 521.591 371.296 1.00 106.64 264 PHE B N 1
ATOM 5103 C CA . PHE B 1 264 ? 244.916 522.357 372.514 1.00 106.64 264 PHE B CA 1
ATOM 5104 C C . PHE B 1 264 ? 243.458 522.770 372.614 1.00 106.64 264 PHE B C 1
ATOM 5105 O O . PHE B 1 264 ? 242.826 523.097 371.606 1.00 106.64 264 PHE B O 1
ATOM 5113 N N . MET B 1 265 ? 242.924 522.763 373.835 1.00 107.79 265 MET B N 1
ATOM 5114 C CA . MET B 1 265 ? 241.563 523.240 374.043 1.00 107.79 265 MET B CA 1
ATOM 5115 C C . MET B 1 265 ? 241.420 524.720 373.718 1.00 107.79 265 MET B C 1
ATOM 5116 O O . MET B 1 265 ? 240.302 525.245 373.756 1.00 107.79 265 MET B O 1
ATOM 5121 N N . SER B 1 266 ? 242.512 525.399 373.379 1.00 107.25 266 SER B N 1
ATOM 5122 C CA . SER B 1 266 ? 242.462 526.809 373.024 1.00 107.25 266 SER B CA 1
ATOM 5123 C C . SER B 1 266 ? 242.349 526.993 371.515 1.00 107.25 266 SER B C 1
ATOM 5124 O O . SER B 1 266 ? 241.453 527.694 371.038 1.00 107.25 266 SER B O 1
ATOM 5127 N N . GLU B 1 267 ? 243.256 526.375 370.754 1.00 108.13 267 GLU B N 1
ATOM 5128 C CA . GLU B 1 267 ? 243.204 526.508 369.303 1.00 108.13 267 GLU B CA 1
ATOM 5129 C C . GLU B 1 267 ? 241.881 526.004 368.744 1.00 108.13 267 GLU B C 1
ATOM 5130 O O . GLU B 1 267 ? 241.414 526.499 367.714 1.00 108.13 267 GLU B O 1
ATOM 5136 N N . ILE B 1 268 ? 241.265 525.025 369.408 1.00 103.55 268 ILE B N 1
ATOM 5137 C CA . ILE B 1 268 ? 239.915 524.606 369.045 1.00 103.55 268 ILE B CA 1
ATOM 5138 C C . ILE B 1 268 ? 238.938 525.754 369.248 1.00 103.55 268 ILE B C 1
ATOM 5139 O O . ILE B 1 268 ? 238.242 526.180 368.322 1.00 103.55 268 ILE B O 1
ATOM 5144 N N . GLU B 1 269 ? 238.876 526.272 370.475 1.00 107.48 269 GLU B N 1
ATOM 5145 C CA . GLU B 1 269 ? 237.944 527.349 370.776 1.00 107.48 269 GLU B CA 1
ATOM 5146 C C . GLU B 1 269 ? 238.305 528.619 370.022 1.00 107.48 269 GLU B C 1
ATOM 5147 O O . GLU B 1 269 ? 237.411 529.355 369.594 1.00 107.48 269 GLU B O 1
ATOM 5153 N N . LYS B 1 270 ? 239.597 528.884 369.832 1.00 102.02 270 LYS B N 1
ATOM 5154 C CA . LYS B 1 270 ? 240.010 530.047 369.059 1.00 102.02 270 LYS B CA 1
ATOM 5155 C C . LYS B 1 270 ? 239.540 529.974 367.614 1.00 102.02 270 LYS B C 1
ATOM 5156 O O . LYS B 1 270 ? 239.633 530.972 366.896 1.00 102.02 270 LYS B O 1
ATOM 5162 N N . LEU B 1 271 ? 239.026 528.828 367.174 1.00 97.30 271 LEU B N 1
ATOM 5163 C CA . LEU B 1 271 ? 238.481 528.666 365.834 1.00 97.30 271 LEU B CA 1
ATOM 5164 C C . LEU B 1 271 ? 236.970 528.530 365.832 1.00 97.30 271 LEU B C 1
ATOM 5165 O O . LEU B 1 271 ? 236.297 529.157 365.010 1.00 97.30 271 LEU B O 1
ATOM 5170 N N . ARG B 1 272 ? 236.416 527.709 366.725 1.00 101.89 272 ARG B N 1
ATOM 5171 C CA . ARG B 1 272 ? 234.967 527.594 366.820 1.00 101.89 272 ARG B CA 1
ATOM 5172 C C . ARG B 1 272 ? 234.318 528.956 367.004 1.00 101.89 272 ARG B C 1
ATOM 5173 O O . ARG B 1 272 ? 233.287 529.248 366.392 1.00 101.89 272 ARG B O 1
ATOM 5181 N N . LYS B 1 273 ? 234.919 529.809 367.832 1.00 99.75 273 LYS B N 1
ATOM 5182 C CA . LYS B 1 273 ? 234.368 531.142 368.027 1.00 99.75 273 LYS B CA 1
ATOM 5183 C C . LYS B 1 273 ? 234.470 531.980 366.762 1.00 99.75 273 LYS B C 1
ATOM 5184 O O . LYS B 1 273 ? 233.633 532.858 366.535 1.00 99.75 273 LYS B O 1
ATOM 5190 N N . ALA B 1 274 ? 235.477 531.729 365.928 1.00 94.81 274 ALA B N 1
ATOM 5191 C CA . ALA B 1 274 ? 235.576 532.457 364.670 1.00 94.81 274 ALA B CA 1
ATOM 5192 C C . ALA B 1 274 ? 234.453 532.068 363.722 1.00 94.81 274 ALA B C 1
ATOM 5193 O O . ALA B 1 274 ? 233.846 532.932 363.083 1.00 94.81 274 ALA B O 1
ATOM 5195 N N . ALA B 1 275 ? 234.166 530.774 363.615 1.00 95.76 275 ALA B N 1
ATOM 5196 C CA . ALA B 1 275 ? 233.137 530.317 362.691 1.00 95.76 275 ALA B CA 1
ATOM 5197 C C . ALA B 1 275 ? 231.759 530.807 363.112 1.00 95.76 275 ALA B C 1
ATOM 5198 O O . ALA B 1 275 ? 231.043 531.426 362.318 1.00 95.76 275 ALA B O 1
ATOM 5200 N N . VAL B 1 276 ? 231.371 530.540 364.360 1.00 100.64 276 VAL B N 1
ATOM 5201 C CA . VAL B 1 276 ? 230.015 530.853 364.796 1.00 100.64 276 VAL B CA 1
ATOM 5202 C C . VAL B 1 276 ? 229.734 532.341 364.665 1.00 100.64 276 VAL B C 1
ATOM 5203 O O . VAL B 1 276 ? 228.591 532.746 364.417 1.00 100.64 276 VAL B O 1
ATOM 5207 N N . VAL B 1 277 ? 230.757 533.180 364.808 1.00 101.14 277 VAL B N 1
ATOM 5208 C CA . VAL B 1 277 ? 230.555 534.616 364.653 1.00 101.14 277 VAL B CA 1
ATOM 5209 C C . VAL B 1 277 ? 230.347 534.968 363.189 1.00 101.14 277 VAL B C 1
ATOM 5210 O O . VAL B 1 277 ? 229.414 535.696 362.838 1.00 101.14 277 VAL B O 1
ATOM 5214 N N . CYS B 1 278 ? 231.210 534.460 362.314 1.00 101.00 278 CYS B N 1
ATOM 5215 C CA . CYS B 1 278 ? 231.094 534.804 360.904 1.00 101.00 278 CYS B CA 1
ATOM 5216 C C . CYS B 1 278 ? 229.816 534.241 360.307 1.00 101.00 278 CYS B C 1
ATOM 5217 O O . CYS B 1 278 ? 229.188 534.878 359.455 1.00 101.00 278 CYS B O 1
ATOM 5220 N N . PHE B 1 279 ? 229.410 533.051 360.744 1.00 102.07 279 PHE B N 1
ATOM 5221 C CA . PHE B 1 279 ? 228.186 532.451 360.232 1.00 102.07 279 PHE B CA 1
ATOM 5222 C C . PHE B 1 279 ? 226.966 533.257 360.646 1.00 102.07 279 PHE B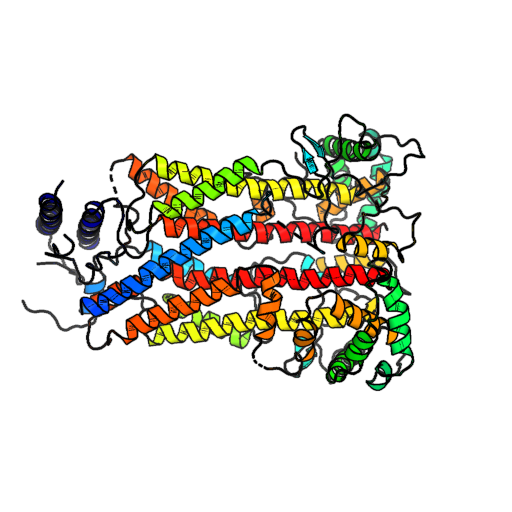 C 1
ATOM 5223 O O . PHE B 1 279 ? 226.152 533.648 359.802 1.00 102.07 279 PHE B O 1
ATOM 5231 N N . GLU B 1 280 ? 226.819 533.510 361.945 1.00 106.98 280 GLU B N 1
ATOM 5232 C CA . GLU B 1 280 ? 225.656 534.241 362.429 1.00 106.98 280 GLU B CA 1
ATOM 5233 C C . GLU B 1 280 ? 225.616 535.644 361.846 1.00 106.98 280 GLU B C 1
ATOM 5234 O O . GLU B 1 280 ? 224.575 536.093 361.355 1.00 106.98 280 GLU B O 1
ATOM 5240 N N . ALA B 1 281 ? 226.746 536.349 361.892 1.00 101.64 281 ALA B N 1
ATOM 5241 C CA . ALA B 1 281 ? 226.793 537.728 361.414 1.00 101.64 281 ALA B CA 1
ATOM 5242 C C . ALA B 1 281 ? 226.255 537.843 359.995 1.00 101.64 281 ALA B C 1
ATOM 5243 O O . ALA B 1 281 ? 225.455 538.734 359.693 1.00 101.64 281 ALA B O 1
ATOM 5245 N N . LEU B 1 282 ? 226.687 536.949 359.108 1.00 100.88 282 LEU B N 1
ATOM 5246 C CA . LEU B 1 282 ? 226.131 536.924 357.762 1.00 100.88 282 LEU B CA 1
ATOM 5247 C C . LEU B 1 282 ? 224.640 536.636 357.807 1.00 100.88 282 LEU B C 1
ATOM 5248 O O . LEU B 1 282 ? 223.831 537.372 357.233 1.00 100.88 282 LEU B O 1
ATOM 5253 N N . MET B 1 283 ? 224.258 535.557 358.491 1.00 104.55 283 MET B N 1
ATOM 5254 C CA . MET B 1 283 ? 222.844 535.232 358.630 1.00 104.55 283 MET B CA 1
ATOM 5255 C C . MET B 1 283 ? 222.081 536.358 359.306 1.00 104.55 283 MET B C 1
ATOM 5256 O O . MET B 1 283 ? 220.899 536.569 359.013 1.00 104.55 283 MET B O 1
ATOM 5261 N N . SER B 1 284 ? 222.733 537.088 360.209 1.00 108.09 284 SER B N 1
ATOM 5262 C CA . SER B 1 284 ? 222.081 538.229 360.837 1.00 108.09 284 SER B CA 1
ATOM 5263 C C . SER B 1 284 ? 221.699 539.268 359.797 1.00 108.09 284 SER B C 1
ATOM 5264 O O . SER B 1 284 ? 220.587 539.804 359.816 1.00 108.09 284 SER B O 1
ATOM 5267 N N . ASP B 1 285 ? 222.615 539.562 358.876 1.00 111.95 285 ASP B N 1
ATOM 5268 C CA . ASP B 1 285 ? 222.313 540.507 357.809 1.00 111.95 285 ASP B CA 1
ATOM 5269 C C . ASP B 1 285 ? 221.118 540.041 356.998 1.00 111.95 285 ASP B C 1
ATOM 5270 O O . ASP B 1 285 ? 220.157 540.791 356.804 1.00 111.95 285 ASP B O 1
ATOM 5275 N N . THR B 1 286 ? 221.150 538.791 356.535 1.00 113.77 286 THR B N 1
ATOM 5276 C CA . THR B 1 286 ? 220.032 538.255 355.767 1.00 113.77 286 THR B CA 1
ATOM 5277 C C . THR B 1 286 ? 218.724 538.410 356.527 1.00 113.77 286 THR B C 1
ATOM 5278 O O . THR B 1 286 ? 217.676 538.674 355.930 1.00 113.77 286 THR B O 1
ATOM 5282 N N . ARG B 1 287 ? 218.767 538.266 357.848 1.00 119.95 287 ARG B N 1
ATOM 5283 C CA . ARG B 1 287 ? 217.572 538.486 358.651 1.00 119.95 287 ARG B CA 1
ATOM 5284 C C . ARG B 1 287 ? 217.177 539.953 358.638 1.00 119.95 287 ARG B C 1
ATOM 5285 O O . ARG B 1 287 ? 216.093 540.312 358.164 1.00 119.95 287 ARG B O 1
ATOM 5293 N N . GLU B 1 288 ? 218.053 540.822 359.142 1.00 122.88 288 GLU B N 1
ATOM 5294 C CA . GLU B 1 288 ? 217.689 542.227 359.271 1.00 122.88 288 GLU B CA 1
ATOM 5295 C C . GLU B 1 288 ? 217.480 542.866 357.907 1.00 122.88 288 GLU B C 1
ATOM 5296 O O . GLU B 1 288 ? 216.551 543.661 357.725 1.00 122.88 288 GLU B O 1
ATOM 5302 N N . ARG B 1 289 ? 218.318 542.524 356.929 1.00 121.89 289 ARG B N 1
ATOM 5303 C CA . ARG B 1 289 ? 218.160 543.129 355.614 1.00 121.89 289 ARG B CA 1
ATOM 5304 C C . ARG B 1 289 ? 216.851 542.716 354.970 1.00 121.89 289 ARG B C 1
ATOM 5305 O O . ARG B 1 289 ? 216.265 543.495 354.216 1.00 121.89 289 ARG B O 1
ATOM 5313 N N . ALA B 1 290 ? 216.367 541.512 355.262 1.00 123.04 290 ALA B N 1
ATOM 5314 C CA . ALA B 1 290 ? 215.076 541.105 354.726 1.00 123.04 290 ALA B CA 1
ATOM 5315 C C . ALA B 1 290 ? 213.966 541.976 355.287 1.00 123.04 290 ALA B C 1
ATOM 5316 O O . ALA B 1 290 ? 213.135 542.503 354.539 1.00 123.04 290 ALA B O 1
ATOM 5318 N N . PHE B 1 291 ? 213.938 542.138 356.607 1.00 126.57 291 PHE B N 1
ATOM 5319 C CA . PHE B 1 291 ? 212.901 542.944 357.236 1.00 126.57 291 PHE B CA 1
ATOM 5320 C C . PHE B 1 291 ? 212.972 544.387 356.763 1.00 126.57 291 PHE B C 1
ATOM 5321 O O . PHE B 1 291 ? 211.964 544.969 356.348 1.00 126.57 291 PHE B O 1
ATOM 5329 N N . VAL B 1 292 ? 214.168 544.974 356.796 1.00 126.41 292 VAL B N 1
ATOM 5330 C CA . VAL B 1 292 ? 214.291 546.415 356.615 1.00 126.41 292 VAL B CA 1
ATOM 5331 C C . VAL B 1 292 ? 213.922 546.809 355.192 1.00 126.41 292 VAL B C 1
ATOM 5332 O O . VAL B 1 292 ? 213.582 547.965 354.921 1.00 126.41 292 VAL B O 1
ATOM 5336 N N . GLU B 1 293 ? 213.971 545.860 354.260 1.00 127.40 293 GLU B N 1
ATOM 5337 C CA . GLU B 1 293 ? 213.513 546.152 352.910 1.00 127.40 293 GLU B CA 1
ATOM 5338 C C . GLU B 1 293 ? 212.066 545.751 352.700 1.00 127.40 293 GLU B C 1
ATOM 5339 O O . GLU B 1 293 ? 211.407 546.297 351.810 1.00 127.40 293 GLU B O 1
ATOM 5345 N N . PHE B 1 294 ? 211.560 544.810 353.495 1.00 131.46 294 PHE B N 1
ATOM 5346 C CA . PHE B 1 294 ? 210.171 544.401 353.346 1.00 131.46 294 PHE B CA 1
ATOM 5347 C C . PHE B 1 294 ? 209.229 545.554 353.645 1.00 131.46 294 PHE B C 1
ATOM 5348 O O . PHE B 1 294 ? 208.185 545.690 353.001 1.00 131.46 294 PHE B O 1
ATOM 5356 N N . LEU B 1 295 ? 209.593 546.412 354.594 1.00 130.45 295 LEU B N 1
ATOM 5357 C CA . LEU B 1 295 ? 208.705 547.499 354.982 1.00 130.45 295 LEU B CA 1
ATOM 5358 C C . LEU B 1 295 ? 208.773 548.657 353.994 1.00 130.45 295 LEU B C 1
ATOM 5359 O O . LEU B 1 295 ? 207.741 549.123 353.502 1.00 130.45 295 LEU B O 1
ATOM 5364 N N . PHE B 1 296 ? 209.983 549.139 353.696 1.00 131.23 296 PHE B N 1
ATOM 5365 C CA . PHE B 1 296 ? 210.116 550.289 352.808 1.00 131.23 296 PHE B CA 1
ATOM 5366 C C . PHE B 1 296 ? 209.425 550.056 351.477 1.00 131.23 296 PHE B C 1
ATOM 5367 O O . PHE B 1 296 ? 209.009 551.012 350.816 1.00 131.23 296 PHE B O 1
ATOM 5375 N N . TYR B 1 297 ? 209.288 548.800 351.067 1.00 133.88 297 TYR B N 1
ATOM 5376 C CA . TYR B 1 297 ? 208.576 548.517 349.831 1.00 133.88 297 TYR B CA 1
ATOM 5377 C C . TYR B 1 297 ? 207.070 548.499 350.054 1.00 133.88 297 TYR B C 1
ATOM 5378 O O . TYR B 1 297 ? 206.319 549.118 349.293 1.00 133.88 297 TYR B O 1
ATOM 5387 N N . VAL B 1 298 ? 206.609 547.805 351.097 1.00 135.77 298 VAL B N 1
ATOM 5388 C CA . VAL B 1 298 ? 205.170 547.644 351.268 1.00 135.77 298 VAL B CA 1
ATOM 5389 C C . VAL B 1 298 ? 204.521 548.961 351.664 1.00 135.77 298 VAL B C 1
ATOM 5390 O O . VAL B 1 298 ? 203.381 549.242 351.273 1.00 135.77 298 VAL B O 1
ATOM 5394 N N . SER B 1 299 ? 205.227 549.800 352.418 1.00 136.54 299 SER B N 1
ATOM 5395 C CA . SER B 1 299 ? 204.626 551.031 352.914 1.00 136.54 299 SER B CA 1
ATOM 5396 C C . SER B 1 299 ? 204.894 552.211 351.987 1.00 136.54 299 SER B C 1
ATOM 5397 O O . SER B 1 299 ? 203.960 552.804 351.441 1.00 136.54 299 SER B O 1
ATOM 5400 N N . PHE B 1 300 ? 206.162 552.548 351.785 1.00 138.03 300 PHE B N 1
ATOM 5401 C CA . PHE B 1 300 ? 206.486 553.740 351.020 1.00 138.03 300 PHE B CA 1
ATOM 5402 C C . PHE B 1 300 ? 206.196 553.528 349.537 1.00 138.03 300 PHE B C 1
ATOM 5403 O O . PHE B 1 300 ? 206.198 552.406 349.027 1.00 138.03 300 PHE B O 1
ATOM 5411 N N . LYS B 1 301 ? 205.948 554.635 348.843 1.00 136.85 301 LYS B N 1
ATOM 5412 C CA . LYS B 1 301 ? 205.624 554.593 347.427 1.00 136.85 301 LYS B CA 1
ATOM 5413 C C . LYS B 1 301 ? 206.226 555.814 346.752 1.00 136.85 301 LYS B C 1
ATOM 5414 O O . LYS B 1 301 ? 206.144 556.924 347.280 1.00 136.85 301 LYS B O 1
ATOM 5420 N N . GLU B 1 302 ? 206.847 555.588 345.597 1.00 144.22 302 GLU B N 1
ATOM 5421 C CA . GLU B 1 302 ? 207.418 556.670 344.808 1.00 144.22 302 GLU B CA 1
ATOM 5422 C C . GLU B 1 302 ? 206.380 557.750 344.552 1.00 144.22 302 GLU B C 1
ATOM 5423 O O . GLU B 1 302 ? 205.198 557.463 344.354 1.00 144.22 302 GLU B O 1
ATOM 5429 N N . ASP B 1 303 ? 206.828 559.003 344.572 1.00 154.11 303 ASP B N 1
ATOM 5430 C CA . ASP B 1 303 ? 205.929 560.117 344.310 1.00 154.11 303 ASP B CA 1
ATOM 5431 C C . ASP B 1 303 ? 205.410 560.042 342.880 1.00 154.11 303 ASP B C 1
ATOM 5432 O O . ASP B 1 303 ? 206.132 559.658 341.956 1.00 154.11 303 ASP B O 1
ATOM 5437 N N . ALA B 1 304 ? 204.142 560.414 342.703 1.00 152.65 304 ALA B N 1
ATOM 5438 C CA . ALA B 1 304 ? 203.510 560.401 341.394 1.00 152.65 304 ALA B CA 1
ATOM 5439 C C . ALA B 1 304 ? 203.299 561.786 340.806 1.00 152.65 304 ALA B C 1
ATOM 5440 O O . ALA B 1 304 ? 203.168 561.900 339.584 1.00 152.65 304 ALA B O 1
ATOM 5442 N N . SER B 1 305 ? 203.256 562.831 341.637 1.00 153.16 305 SER B N 1
ATOM 5443 C CA . SER B 1 305 ? 203.110 564.186 341.113 1.00 153.16 305 SER B CA 1
ATOM 5444 C C . SER B 1 305 ? 204.265 564.543 340.188 1.00 153.16 305 SER B C 1
ATOM 5445 O O . SER B 1 305 ? 204.078 565.242 339.187 1.00 153.16 305 SER B O 1
ATOM 5448 N N . ASN B 1 306 ? 205.466 564.068 340.507 1.00 149.55 306 ASN B N 1
ATOM 5449 C CA . ASN B 1 306 ? 206.619 564.213 339.622 1.00 149.55 306 ASN B CA 1
ATOM 5450 C C . ASN B 1 306 ? 206.663 563.046 338.635 1.00 149.55 306 ASN B C 1
ATOM 5451 O O . ASN B 1 306 ? 207.640 562.309 338.528 1.00 149.55 306 ASN B O 1
ATOM 5456 N N . THR B 1 307 ? 205.557 562.895 337.903 1.00 147.72 307 THR B N 1
ATOM 5457 C CA . THR B 1 307 ? 205.395 561.783 336.974 1.00 147.72 307 THR B CA 1
ATOM 5458 C C . THR B 1 307 ? 206.423 561.802 335.849 1.00 147.72 307 THR B C 1
ATOM 5459 O O . THR B 1 307 ? 206.489 560.841 335.073 1.00 147.72 307 THR B O 1
ATOM 5463 N N . ASN B 1 308 ? 207.232 562.855 335.744 1.00 138.75 308 ASN B N 1
ATOM 5464 C CA . ASN B 1 308 ? 208.229 562.927 334.687 1.00 138.75 308 ASN B CA 1
ATOM 5465 C C . ASN B 1 308 ? 209.258 561.824 334.870 1.00 138.75 308 ASN B C 1
ATOM 5466 O O . ASN B 1 308 ? 210.121 561.904 335.749 1.00 138.75 308 ASN B O 1
ATOM 5471 N N . SER B 1 309 ? 209.172 560.792 334.036 1.00 139.96 309 SER B N 1
ATOM 5472 C CA . SER B 1 309 ? 210.116 559.688 334.050 1.00 139.96 309 SER B CA 1
ATOM 5473 C C . SER B 1 309 ? 211.201 559.847 332.997 1.00 139.96 309 SER B C 1
ATOM 5474 O O . SER B 1 309 ? 211.918 558.886 332.708 1.00 139.96 309 SER B O 1
ATOM 5477 N N . LYS B 1 310 ? 211.338 561.037 332.418 1.00 142.02 310 LYS B N 1
ATOM 5478 C CA . LYS B 1 310 ? 212.385 561.275 331.435 1.00 142.02 310 LYS B CA 1
ATOM 5479 C C . LYS B 1 310 ? 213.700 561.655 332.097 1.00 142.02 310 LYS B C 1
ATOM 5480 O O . LYS B 1 310 ? 214.767 561.229 331.644 1.00 142.02 310 LYS B O 1
ATOM 5486 N N . LEU B 1 311 ? 213.644 562.443 333.169 1.00 147.38 311 LEU B N 1
ATOM 5487 C CA . LEU B 1 311 ? 214.844 562.841 333.886 1.00 147.38 311 LEU B CA 1
ATOM 5488 C C . LEU B 1 311 ? 215.076 562.023 335.147 1.00 147.38 311 LEU B C 1
ATOM 5489 O O . LEU B 1 311 ? 216.175 562.081 335.705 1.00 147.38 311 LEU B O 1
ATOM 5494 N N . PHE B 1 312 ? 214.072 561.284 335.619 1.00 151.03 312 PHE B N 1
ATOM 5495 C CA . PHE B 1 312 ? 214.285 560.406 336.764 1.00 151.03 312 PHE B CA 1
ATOM 5496 C C . PHE B 1 312 ? 215.287 559.313 336.425 1.00 151.03 312 PHE B C 1
ATOM 5497 O O . PHE B 1 312 ? 216.166 558.985 337.228 1.00 151.03 312 PHE B O 1
ATOM 5505 N N . VAL B 1 313 ? 215.146 558.714 335.244 1.00 150.87 313 VAL B N 1
ATOM 5506 C CA . VAL B 1 313 ? 216.174 557.802 334.767 1.00 150.87 313 VAL B CA 1
ATOM 5507 C C . VAL B 1 313 ? 217.475 558.554 334.533 1.00 150.87 313 VAL B C 1
ATOM 5508 O O . VAL B 1 313 ? 218.565 558.005 334.736 1.00 150.87 313 VAL B O 1
ATOM 5512 N N . GLN B 1 314 ? 217.389 559.820 334.131 1.00 155.86 314 GLN B N 1
ATOM 5513 C CA . GLN B 1 314 ? 218.572 560.608 333.820 1.00 155.86 314 GLN B CA 1
ATOM 5514 C C . GLN B 1 314 ? 219.472 560.783 335.033 1.00 155.86 314 GLN B C 1
ATOM 5515 O O . GLN B 1 314 ? 220.602 560.287 335.050 1.00 155.86 314 GLN B O 1
ATOM 5521 N N . ASN B 1 315 ? 218.978 561.483 336.055 1.00 154.81 315 ASN B N 1
ATOM 5522 C CA . ASN B 1 315 ? 219.816 561.757 337.214 1.00 154.81 315 ASN B CA 1
ATOM 5523 C C . ASN B 1 315 ? 220.192 560.475 337.940 1.00 154.81 315 ASN B C 1
ATOM 5524 O O . ASN B 1 315 ? 221.250 560.413 338.577 1.00 154.81 315 ASN B O 1
ATOM 5529 N N . LYS B 1 316 ? 219.347 559.447 337.851 1.00 153.82 316 LYS B N 1
ATOM 5530 C CA . LYS B 1 316 ? 219.698 558.157 338.428 1.00 153.82 316 LYS B CA 1
ATOM 5531 C C . LYS B 1 316 ? 220.992 557.636 337.823 1.00 153.82 316 LYS B C 1
ATOM 5532 O O . LYS B 1 316 ? 221.782 556.965 338.500 1.00 153.82 316 LYS B O 1
ATOM 5538 N N . LEU B 1 317 ? 221.232 557.940 336.548 1.00 150.36 317 LEU B N 1
ATOM 5539 C CA . LEU B 1 317 ? 222.502 557.576 335.936 1.00 150.36 317 LEU B CA 1
ATOM 5540 C C . LEU B 1 317 ? 223.633 558.426 336.492 1.00 150.36 317 LEU B C 1
ATOM 5541 O O . LEU B 1 317 ? 224.732 557.921 336.742 1.00 150.36 317 LEU B O 1
ATOM 5546 N N . SER B 1 318 ? 223.383 559.721 336.696 1.00 148.28 318 SER B N 1
ATOM 5547 C CA . SER B 1 318 ? 224.396 560.571 337.310 1.00 148.28 318 SER B CA 1
ATOM 5548 C C . SER B 1 318 ? 224.721 560.102 338.717 1.00 148.28 318 SER B C 1
ATOM 5549 O O . SER B 1 318 ? 225.849 560.285 339.187 1.00 148.28 318 SER B O 1
ATOM 5552 N N . SER B 1 319 ? 223.745 559.512 339.407 1.00 149.37 319 SER B N 1
ATOM 5553 C CA . SER B 1 319 ? 224.029 558.892 340.695 1.00 149.37 319 SER B CA 1
ATOM 5554 C C . SER B 1 319 ? 225.121 557.842 340.560 1.00 149.37 319 SER B C 1
ATOM 5555 O O . SER B 1 319 ? 225.980 557.711 341.438 1.00 149.37 319 SER B O 1
ATOM 5558 N N . MET B 1 320 ? 225.109 557.086 339.463 1.00 149.52 320 MET B N 1
ATOM 5559 C CA . MET B 1 320 ? 226.196 556.152 339.212 1.00 149.52 320 MET B CA 1
ATOM 5560 C C . MET B 1 320 ? 227.483 556.885 338.859 1.00 149.52 320 MET B C 1
ATOM 5561 O O . MET B 1 320 ? 228.579 556.378 339.124 1.00 149.52 320 MET B O 1
ATOM 5566 N N . SER B 1 321 ? 227.373 558.081 338.282 1.00 147.05 321 SER B N 1
ATOM 5567 C CA . SER B 1 321 ? 228.555 558.784 337.796 1.00 147.05 321 SER B CA 1
ATOM 5568 C C . SER B 1 321 ? 229.438 559.242 338.949 1.00 147.05 321 SER B C 1
ATOM 5569 O O . SER B 1 321 ? 230.615 558.875 339.032 1.00 147.05 321 SER B O 1
ATOM 5572 N N . GLY B 1 322 ? 228.885 560.042 339.852 1.00 143.46 322 GLY B N 1
ATOM 5573 C CA . GLY B 1 322 ? 229.669 560.607 340.930 1.00 143.46 322 GLY B CA 1
ATOM 5574 C C . GLY B 1 322 ? 229.223 562.007 341.290 1.00 143.46 322 GLY B C 1
ATOM 5575 O O . GLY B 1 322 ? 229.678 562.578 342.286 1.00 143.46 322 GLY B O 1
ATOM 5576 N N . ASN B 1 323 ? 228.334 562.572 340.480 1.00 139.21 323 ASN B N 1
ATOM 5577 C CA . ASN B 1 323 ? 227.723 563.842 340.809 1.00 139.21 323 ASN B CA 1
ATOM 5578 C C . ASN B 1 323 ? 226.843 563.682 342.046 1.00 139.21 323 ASN B C 1
ATOM 5579 O O . ASN B 1 323 ? 226.436 562.570 342.388 1.00 139.21 323 ASN B O 1
ATOM 5584 N N . PRO B 1 324 ? 226.550 564.777 342.748 1.00 132.40 324 PRO B N 1
ATOM 5585 C CA . PRO B 1 324 ? 225.714 564.669 343.947 1.00 132.40 324 PRO B CA 1
ATOM 5586 C C . PRO B 1 324 ? 224.354 564.080 343.616 1.00 132.40 324 PRO B C 1
ATOM 5587 O O . PRO B 1 324 ? 223.779 564.352 342.561 1.00 132.40 324 PRO B O 1
ATOM 5591 N N . ARG B 1 325 ? 223.847 563.259 344.529 1.00 139.16 325 ARG B N 1
ATOM 5592 C CA . ARG B 1 325 ? 222.586 562.577 344.293 1.00 139.16 325 ARG B CA 1
ATOM 5593 C C . ARG B 1 325 ? 221.432 563.568 344.255 1.00 139.16 325 ARG B C 1
ATOM 5594 O O . ARG B 1 325 ? 221.452 564.611 344.914 1.00 139.16 325 ARG B O 1
ATOM 5602 N N . GLN B 1 326 ? 220.417 563.231 343.469 1.00 142.26 326 GLN B N 1
ATOM 5603 C CA . GLN B 1 326 ? 219.156 563.950 343.513 1.00 142.26 326 GLN B CA 1
ATOM 5604 C C . GLN B 1 326 ? 218.221 563.228 344.469 1.00 142.26 326 GLN B C 1
ATOM 5605 O O . GLN B 1 326 ? 217.904 562.055 344.237 1.00 142.26 326 GLN B O 1
ATOM 5611 N N . PRO B 1 327 ? 217.772 563.866 345.547 1.00 142.48 327 PRO B N 1
ATOM 5612 C CA . PRO B 1 327 ? 216.944 563.156 346.528 1.00 142.48 327 PRO B CA 1
ATOM 5613 C C . PRO B 1 327 ? 215.618 562.742 345.914 1.00 142.48 327 PRO B C 1
ATOM 5614 O O . PRO B 1 327 ? 214.836 563.575 345.455 1.00 142.48 327 PRO B O 1
ATOM 5618 N N . ILE B 1 328 ? 215.375 561.440 345.898 1.00 141.10 328 ILE B N 1
ATOM 5619 C CA . ILE B 1 328 ? 214.131 560.921 345.351 1.00 141.10 328 ILE B CA 1
ATOM 5620 C C . ILE B 1 328 ? 213.012 561.176 346.348 1.00 141.10 328 ILE B C 1
ATOM 5621 O O . ILE B 1 328 ? 213.204 561.078 347.565 1.00 141.10 328 ILE B O 1
ATOM 5626 N N . LYS B 1 329 ? 211.838 561.522 345.835 1.00 145.41 329 LYS B N 1
ATOM 5627 C CA . LYS B 1 329 ? 210.697 561.870 346.669 1.00 145.41 329 LYS B CA 1
ATOM 5628 C C . LYS B 1 329 ? 209.789 560.661 346.824 1.00 145.41 329 LYS B C 1
ATOM 5629 O O . LYS B 1 329 ? 209.438 560.008 345.837 1.00 145.41 329 LYS B O 1
ATOM 5635 N N . LEU B 1 330 ? 209.406 560.374 348.060 1.00 145.44 330 LEU B N 1
ATOM 5636 C CA . LEU B 1 330 ? 208.502 559.281 348.364 1.00 145.44 330 LEU B CA 1
ATOM 5637 C C . LEU B 1 330 ? 207.217 559.845 348.950 1.00 145.44 330 LEU B C 1
ATOM 5638 O O . LEU B 1 330 ? 207.176 560.975 349.442 1.00 145.44 330 LEU B O 1
ATOM 5643 N N . VAL B 1 331 ? 206.156 559.049 348.874 1.00 140.61 331 VAL B N 1
ATOM 5644 C CA . VAL B 1 331 ? 204.876 559.373 349.487 1.00 140.61 331 VAL B CA 1
ATOM 5645 C C . VAL B 1 331 ? 204.389 558.137 350.222 1.00 140.61 331 VAL B C 1
ATOM 5646 O O . VAL B 1 331 ? 204.571 557.010 349.747 1.00 140.61 331 VAL B O 1
ATOM 5650 N N . ARG B 1 332 ? 203.797 558.339 351.393 1.00 137.50 332 ARG B N 1
ATOM 5651 C CA . ARG B 1 332 ? 203.292 557.207 352.145 1.00 137.50 332 ARG B CA 1
ATOM 5652 C C . ARG B 1 332 ? 202.031 556.666 351.480 1.00 137.50 332 ARG B C 1
ATOM 5653 O O . ARG B 1 332 ? 201.549 557.188 350.472 1.00 137.50 332 ARG B O 1
ATOM 5661 N N . ARG B 1 333 ? 201.492 555.600 352.054 1.00 142.58 333 ARG B N 1
ATOM 5662 C CA . ARG B 1 333 ? 200.301 554.958 351.528 1.00 142.58 333 ARG B CA 1
ATOM 5663 C C . ARG B 1 333 ? 199.300 554.762 352.655 1.00 142.58 333 ARG B C 1
ATOM 5664 O O . ARG B 1 333 ? 199.676 554.496 353.800 1.00 142.58 333 ARG B O 1
ATOM 5672 N N . SER B 1 334 ? 198.022 554.916 352.323 1.00 148.44 334 SER B N 1
ATOM 5673 C CA . SER B 1 334 ? 196.979 554.872 353.333 1.00 148.44 334 SER B CA 1
ATOM 5674 C C . SER B 1 334 ? 196.849 553.469 353.905 1.00 148.44 334 SER B C 1
ATOM 5675 O O . SER B 1 334 ? 197.291 552.482 353.314 1.00 148.44 334 SER B O 1
ATOM 5678 N N . ALA B 1 335 ? 196.218 553.393 355.078 1.00 147.48 335 ALA B N 1
ATOM 5679 C CA . ALA B 1 335 ? 196.082 552.124 355.783 1.00 147.48 335 ALA B CA 1
ATOM 5680 C C . ALA B 1 335 ? 195.440 551.054 354.915 1.00 147.48 335 ALA B C 1
ATOM 5681 O O . ALA B 1 335 ? 195.663 549.858 355.135 1.00 147.48 335 ALA B O 1
ATOM 5683 N N . GLU B 1 336 ? 194.641 551.459 353.929 1.00 151.92 336 GLU B N 1
ATOM 5684 C CA . GLU B 1 336 ? 193.969 550.495 353.066 1.00 151.92 336 GLU B CA 1
ATOM 5685 C C . GLU B 1 336 ? 194.982 549.649 352.301 1.00 151.92 336 GLU B C 1
ATOM 5686 O O . GLU B 1 336 ? 195.055 548.429 352.479 1.00 151.92 336 GLU B O 1
ATOM 5692 N N . GLU B 1 337 ? 195.785 550.290 351.451 1.00 153.17 337 GLU B N 1
ATOM 5693 C CA . GLU B 1 337 ? 196.689 549.537 350.591 1.00 153.17 337 GLU B CA 1
ATOM 5694 C C . GLU B 1 337 ? 197.870 548.964 351.362 1.00 153.17 337 GLU B C 1
ATOM 5695 O O . GLU B 1 337 ? 198.382 547.901 350.996 1.00 153.17 337 GLU B O 1
ATOM 5701 N N . THR B 1 338 ? 198.322 549.638 352.423 1.00 151.64 338 THR B N 1
ATOM 5702 C CA . THR B 1 338 ? 199.347 549.028 353.264 1.00 151.64 338 THR B CA 1
ATOM 5703 C C . THR B 1 338 ? 198.829 547.761 353.920 1.00 151.64 338 THR B C 1
ATOM 5704 O O . THR B 1 338 ? 199.608 546.846 354.207 1.00 151.64 338 THR B O 1
ATOM 5708 N N . LEU B 1 339 ? 197.522 547.685 354.162 1.00 150.25 339 LEU B N 1
ATOM 5709 C CA . LEU B 1 339 ? 196.932 546.421 354.578 1.00 150.25 339 LEU B CA 1
ATOM 5710 C C . LEU B 1 339 ? 196.861 545.453 353.407 1.00 150.25 339 LEU B C 1
ATOM 5711 O O . LEU B 1 339 ? 197.061 544.246 353.577 1.00 150.25 339 LEU B O 1
ATOM 5716 N N . PHE B 1 340 ? 196.590 545.968 352.206 1.00 149.71 340 PHE B N 1
ATOM 5717 C CA . PHE B 1 340 ? 196.596 545.120 351.022 1.00 149.71 340 PHE B CA 1
ATOM 5718 C C . PHE B 1 340 ? 197.997 544.650 350.667 1.00 149.71 340 PHE B C 1
ATOM 5719 O O . PHE B 1 340 ? 198.145 543.709 349.882 1.00 149.71 340 PHE B O 1
ATOM 5727 N N . GLY B 1 341 ? 199.022 545.286 351.217 1.00 147.44 341 GLY B N 1
ATOM 5728 C CA . GLY B 1 341 ? 200.376 544.824 351.013 1.00 147.44 341 GLY B CA 1
ATOM 5729 C C . GLY B 1 341 ? 200.704 543.656 351.915 1.00 147.44 341 GLY B C 1
ATOM 5730 O O . GLY B 1 341 ? 201.082 542.583 351.441 1.00 147.44 341 GLY B O 1
ATOM 5731 N N . LEU B 1 342 ? 200.554 543.859 353.225 1.00 145.69 342 LEU B N 1
ATOM 5732 C CA . LEU B 1 342 ? 200.869 542.804 354.180 1.00 145.69 342 LEU B CA 1
ATOM 5733 C C . LEU B 1 342 ? 200.058 541.544 353.917 1.00 145.69 342 LEU B C 1
ATOM 5734 O O . LEU B 1 342 ? 200.527 540.436 354.191 1.00 145.69 342 LEU B O 1
ATOM 5739 N N . CYS B 1 343 ? 198.848 541.688 353.382 1.00 150.57 343 CYS B N 1
ATOM 5740 C CA . CYS B 1 343 ? 198.020 540.517 353.130 1.00 150.57 343 CYS B CA 1
ATOM 5741 C C . CYS B 1 343 ? 198.551 539.725 351.941 1.00 150.57 343 CYS B C 1
ATOM 5742 O O . CYS B 1 343 ? 198.862 538.536 352.062 1.00 150.57 343 CYS B O 1
ATOM 5745 N N . PHE B 1 344 ? 198.665 540.375 350.780 1.00 143.67 344 PHE B N 1
ATOM 5746 C CA . PHE B 1 344 ? 199.113 539.664 349.586 1.00 143.67 344 PHE B CA 1
ATOM 5747 C C . PHE B 1 344 ? 200.539 539.164 349.739 1.00 143.67 344 PHE B C 1
ATOM 5748 O O . PHE B 1 344 ? 200.877 538.076 349.260 1.00 143.67 344 PHE B O 1
ATOM 5756 N N . MET B 1 345 ? 201.395 539.948 350.392 1.00 141.11 345 MET B N 1
ATOM 5757 C CA . MET B 1 345 ? 202.772 539.523 350.582 1.00 141.11 345 MET B CA 1
ATOM 5758 C C . MET B 1 345 ? 202.864 538.252 351.408 1.00 141.11 345 MET B C 1
ATOM 5759 O O . MET B 1 345 ? 203.893 537.573 351.364 1.00 141.11 345 MET B O 1
ATOM 5764 N N . PHE B 1 346 ? 201.821 537.910 352.160 1.00 142.01 346 PHE B N 1
ATOM 5765 C CA . PHE B 1 346 ? 201.831 536.653 352.895 1.00 142.01 346 PHE B CA 1
ATOM 5766 C C . PHE B 1 346 ? 201.483 535.484 351.985 1.00 142.01 346 PHE B C 1
ATOM 5767 O O . PHE B 1 346 ? 202.281 534.554 351.828 1.00 142.01 346 PHE B O 1
ATOM 5775 N N . LYS B 1 347 ? 200.303 535.513 351.373 1.00 135.13 347 LYS B N 1
ATOM 5776 C CA . LYS B 1 347 ? 199.821 534.358 350.629 1.00 135.13 347 LYS B CA 1
ATOM 5777 C C . LYS B 1 347 ? 200.704 533.991 349.442 1.00 135.13 347 LYS B C 1
ATOM 5778 O O . LYS B 1 347 ? 200.444 532.970 348.796 1.00 135.13 347 LYS B O 1
ATOM 5784 N N . VAL B 1 348 ? 201.739 534.766 349.137 1.00 131.94 348 VAL B N 1
ATOM 5785 C CA . VAL B 1 348 ? 202.654 534.435 348.057 1.00 131.94 348 VAL B CA 1
ATOM 5786 C C . VAL B 1 348 ? 203.957 533.840 348.579 1.00 131.94 348 VAL B C 1
ATOM 5787 O O . VAL B 1 348 ? 204.452 532.858 348.028 1.00 131.94 348 VAL B O 1
ATOM 5791 N N . MET B 1 349 ? 204.523 534.414 349.643 1.00 126.49 349 MET B N 1
ATOM 5792 C CA . MET B 1 349 ? 205.725 533.863 350.242 1.00 126.49 349 MET B CA 1
ATOM 5793 C C . MET B 1 349 ? 205.442 532.473 350.799 1.00 126.49 349 MET B C 1
ATOM 5794 O O . MET B 1 349 ? 204.284 532.090 350.982 1.00 126.49 349 MET B O 1
ATOM 5799 N N . PRO B 1 350 ? 206.486 531.693 351.067 1.00 119.70 350 PRO B N 1
ATOM 5800 C CA . PRO B 1 350 ? 206.277 530.411 351.720 1.00 119.70 350 PRO B CA 1
ATOM 5801 C C . PRO B 1 350 ? 205.653 530.610 353.084 1.00 119.70 350 PRO B C 1
ATOM 5802 O O . PRO B 1 350 ? 205.845 531.659 353.729 1.00 119.70 350 PRO B O 1
ATOM 5806 N N . PRO B 1 351 ? 204.890 529.629 353.566 1.00 124.82 351 PRO B N 1
ATOM 5807 C CA . PRO B 1 351 ? 204.140 529.826 354.816 1.00 124.82 351 PRO B CA 1
ATOM 5808 C C . PRO B 1 351 ? 205.014 530.144 356.009 1.00 124.82 351 PRO B C 1
ATOM 5809 O O . PRO B 1 351 ? 204.551 530.812 356.942 1.00 124.82 351 PRO B O 1
ATOM 5813 N N . GLU B 1 352 ? 206.262 529.693 356.014 1.00 130.59 352 GLU B N 1
ATOM 5814 C CA . GLU B 1 352 ? 207.145 529.960 357.141 1.00 130.59 352 GLU B CA 1
ATOM 5815 C C . GLU B 1 352 ? 207.569 531.419 357.232 1.00 130.59 352 GLU B C 1
ATOM 5816 O O . GLU B 1 352 ? 208.289 531.774 358.170 1.00 130.59 352 GLU B O 1
ATOM 5822 N N . PHE B 1 353 ? 207.144 532.267 356.297 1.00 121.09 353 PHE B N 1
ATOM 5823 C CA . PHE B 1 353 ? 207.568 533.662 356.309 1.00 121.09 353 PHE B CA 1
ATOM 5824 C C . PHE B 1 353 ? 206.978 534.404 357.499 1.00 121.09 353 PHE B C 1
ATOM 5825 O O . PHE B 1 353 ? 207.710 534.951 358.331 1.00 121.09 353 PHE B O 1
ATOM 5833 N N . MET B 1 354 ? 205.647 534.442 357.587 1.00 131.99 354 MET B N 1
ATOM 5834 C CA . MET B 1 354 ? 204.997 535.186 358.659 1.00 131.99 354 MET B CA 1
ATOM 5835 C C . MET B 1 354 ? 205.404 534.667 360.027 1.00 131.99 354 MET B C 1
ATOM 5836 O O . MET B 1 354 ? 205.487 535.444 360.985 1.00 131.99 354 MET B O 1
ATOM 5841 N N . ASN B 1 355 ? 205.661 533.367 360.142 1.00 127.75 355 ASN B N 1
ATOM 5842 C CA . ASN B 1 355 ? 206.112 532.831 361.415 1.00 127.75 355 ASN B CA 1
ATOM 5843 C C . ASN B 1 355 ? 207.503 533.326 361.788 1.00 127.75 355 ASN B C 1
ATOM 5844 O O . ASN B 1 355 ? 207.851 533.312 362.972 1.00 127.75 355 ASN B O 1
ATOM 5849 N N . CYS B 1 356 ? 208.304 533.763 360.815 1.00 127.96 356 CYS B N 1
ATOM 5850 C CA . CYS B 1 356 ? 209.681 534.157 361.090 1.00 127.96 356 CYS B CA 1
ATOM 5851 C C . CYS B 1 356 ? 209.954 535.632 360.837 1.00 127.96 356 CYS B C 1
ATOM 5852 O O . CYS B 1 356 ? 210.399 536.332 361.750 1.00 127.96 356 CYS B O 1
ATOM 5855 N N . ILE B 1 357 ? 209.714 536.131 359.626 1.00 123.47 357 ILE B N 1
ATOM 5856 C CA . ILE B 1 357 ? 210.210 537.458 359.284 1.00 123.47 357 ILE B CA 1
ATOM 5857 C C . ILE B 1 357 ? 209.389 538.532 359.977 1.00 123.47 357 ILE B C 1
ATOM 5858 O O . ILE B 1 357 ? 209.941 539.473 360.557 1.00 123.47 357 ILE B O 1
ATOM 5863 N N . PHE B 1 358 ? 208.063 538.408 359.936 1.00 129.67 358 PHE B N 1
ATOM 5864 C CA . PHE B 1 358 ? 207.212 539.446 360.501 1.00 129.67 358 PHE B CA 1
ATOM 5865 C C . PHE B 1 358 ? 207.439 539.579 361.998 1.00 129.67 358 PHE B C 1
ATOM 5866 O O . PHE B 1 358 ? 207.403 540.687 362.544 1.00 129.67 358 PHE B O 1
ATOM 5874 N N . ASN B 1 359 ? 207.683 538.461 362.676 1.00 129.52 359 ASN B N 1
ATOM 5875 C CA . ASN B 1 359 ? 208.014 538.502 364.092 1.00 129.52 359 ASN B CA 1
ATOM 5876 C C . ASN B 1 359 ? 209.333 539.233 364.302 1.00 129.52 359 ASN B C 1
ATOM 5877 O O . ASN B 1 359 ? 210.260 539.119 363.497 1.00 129.52 359 ASN B O 1
ATOM 5882 N N . PHE B 1 360 ? 209.413 539.981 365.396 1.00 125.92 360 PHE B N 1
ATOM 5883 C CA . PHE B 1 360 ? 210.623 540.713 365.737 1.00 125.92 360 PHE B CA 1
ATOM 5884 C C . PHE B 1 360 ? 210.584 541.210 367.177 1.00 125.92 360 PHE B C 1
ATOM 5885 O O . PHE B 1 360 ? 211.169 542.244 367.501 1.00 125.92 360 PHE B O 1
ATOM 5893 N N . TYR B 1 373 ? 222.981 530.222 363.995 1.00 149.96 373 TYR B N 1
ATOM 5894 C CA . TYR B 1 373 ? 222.716 530.696 365.348 1.00 149.96 373 TYR B CA 1
ATOM 5895 C C . TYR B 1 373 ? 221.288 531.215 365.482 1.00 149.96 373 TYR B C 1
ATOM 5896 O O . TYR B 1 373 ? 220.703 531.170 366.565 1.00 149.96 373 TYR B O 1
ATOM 5905 N N . GLY B 1 374 ? 220.734 531.714 364.377 1.00 145.07 374 GLY B N 1
ATOM 5906 C CA . GLY B 1 374 ? 219.362 532.188 364.403 1.00 145.07 374 GLY B CA 1
ATOM 5907 C C . GLY B 1 374 ? 218.369 531.074 364.672 1.00 145.07 374 GLY B C 1
ATOM 5908 O O . GLY B 1 374 ? 217.443 531.237 365.472 1.00 145.07 374 GLY B O 1
ATOM 5909 N N . THR B 1 375 ? 218.542 529.934 364.001 1.00 138.92 375 THR B N 1
ATOM 5910 C CA . THR B 1 375 ? 217.739 528.733 364.220 1.00 138.92 375 THR B CA 1
ATOM 5911 C C . THR B 1 375 ? 216.247 528.980 364.028 1.00 138.92 375 THR B C 1
ATOM 5912 O O . THR B 1 375 ? 215.424 528.156 364.437 1.00 138.92 375 THR B O 1
ATOM 5916 N N . CYS B 1 376 ? 215.888 530.101 363.417 1.00 122.92 376 CYS B N 1
ATOM 5917 C CA . CYS B 1 376 ? 214.499 530.388 363.101 1.00 122.92 376 CYS B CA 1
ATOM 5918 C C . CYS B 1 376 ? 214.283 530.785 361.654 1.00 122.92 376 CYS B C 1
ATOM 5919 O O . CYS B 1 376 ? 213.240 530.455 361.090 1.00 122.92 376 CYS B O 1
ATOM 5922 N N . LEU B 1 377 ? 215.241 531.481 361.041 1.00 111.31 377 LEU B N 1
ATOM 5923 C CA . LEU B 1 377 ? 215.161 531.815 359.626 1.00 111.31 377 LEU B CA 1
ATOM 5924 C C . LEU B 1 377 ? 215.694 530.701 358.741 1.00 111.31 377 LEU B C 1
ATOM 5925 O O . LEU B 1 377 ? 215.395 530.677 357.543 1.00 111.31 377 LEU B O 1
ATOM 5930 N N . THR B 1 378 ? 216.459 529.771 359.308 1.00 107.55 378 THR B N 1
ATOM 5931 C CA . THR B 1 378 ? 217.024 528.696 358.503 1.00 107.55 378 THR B CA 1
ATOM 5932 C C . THR B 1 378 ? 215.980 527.811 357.828 1.00 107.55 378 THR B C 1
ATOM 5933 O O . THR B 1 378 ? 216.225 527.395 356.684 1.00 107.55 378 THR B O 1
ATOM 5937 N N . PRO B 1 379 ? 214.834 527.479 358.434 1.00 101.94 379 PRO B N 1
ATOM 5938 C CA . PRO B 1 379 ? 213.872 526.660 357.685 1.00 101.94 379 PRO B CA 1
ATOM 5939 C C . PRO B 1 379 ? 213.278 527.398 356.507 1.00 101.94 379 PRO B C 1
ATOM 5940 O O . PRO B 1 379 ? 213.113 526.809 355.433 1.00 101.94 379 PRO B O 1
ATOM 5944 N N . LEU B 1 380 ? 212.940 528.675 356.680 1.00 105.29 380 LEU B N 1
ATOM 5945 C CA . LEU B 1 380 ? 212.477 529.472 355.551 1.00 105.29 380 LEU B CA 1
ATOM 5946 C C . LEU B 1 380 ? 213.549 529.570 354.480 1.00 105.29 380 LEU B C 1
ATOM 5947 O O . LEU B 1 380 ? 213.263 529.443 353.285 1.00 105.29 380 LEU B O 1
ATOM 5952 N N . LEU B 1 381 ? 214.794 529.786 354.894 1.00 103.34 381 LEU B N 1
ATOM 5953 C CA . LEU B 1 381 ? 215.903 529.930 353.965 1.00 103.34 381 LEU B CA 1
ATOM 5954 C C . LEU B 1 381 ? 216.208 528.651 353.205 1.00 103.34 381 LEU B C 1
ATOM 5955 O O . LEU B 1 381 ? 216.958 528.699 352.226 1.00 103.34 381 LEU B O 1
ATOM 5960 N N . ARG B 1 382 ? 215.647 527.515 353.622 1.00 104.65 382 ARG B N 1
ATOM 5961 C CA . ARG B 1 382 ? 216.058 526.233 353.063 1.00 104.65 382 ARG B CA 1
ATOM 5962 C C . ARG B 1 382 ? 215.641 526.093 351.605 1.00 104.65 382 ARG B C 1
ATOM 5963 O O . ARG B 1 382 ? 216.434 525.642 350.772 1.00 104.65 382 ARG B O 1
ATOM 5971 N N . LYS B 1 383 ? 214.412 526.482 351.270 1.00 109.44 383 LYS B N 1
ATOM 5972 C CA . LYS B 1 383 ? 213.881 526.122 349.961 1.00 109.44 383 LYS B CA 1
ATOM 5973 C C . LYS B 1 383 ? 214.491 526.948 348.840 1.00 109.44 383 LYS B C 1
ATOM 5974 O O . LYS B 1 383 ? 214.364 526.577 347.669 1.00 109.44 383 LYS B O 1
ATOM 5980 N N . TYR B 1 384 ? 215.146 528.060 349.160 1.00 109.56 384 TYR B N 1
ATOM 5981 C CA . TYR B 1 384 ? 215.801 528.832 348.109 1.00 109.56 384 TYR B CA 1
ATOM 5982 C C . TYR B 1 384 ? 217.181 528.273 347.783 1.00 109.56 384 TYR B C 1
ATOM 5983 O O . TYR B 1 384 ? 217.430 527.818 346.661 1.00 109.56 384 TYR B O 1
ATOM 5992 N N . GLY B 1 385 ? 218.090 528.288 348.758 1.00 103.71 385 GLY B N 1
ATOM 5993 C CA . GLY B 1 385 ? 219.455 527.889 348.497 1.00 103.71 385 GLY B CA 1
ATOM 5994 C C . GLY B 1 385 ? 219.626 526.390 348.417 1.00 103.71 385 GLY B C 1
ATOM 5995 O O . GLY B 1 385 ? 218.764 525.614 348.823 1.00 103.71 385 GLY B O 1
ATOM 5996 N N . SER B 1 386 ? 220.763 525.981 347.857 1.00 106.85 386 SER B N 1
ATOM 5997 C CA . SER B 1 386 ? 221.040 524.561 347.698 1.00 106.85 386 SER B CA 1
ATOM 5998 C C . SER B 1 386 ? 221.147 523.872 349.051 1.00 106.85 386 SER B C 1
ATOM 5999 O O . SER B 1 386 ? 220.277 523.075 349.415 1.00 106.85 386 SER B O 1
ATOM 6002 N N . SER B 1 387 ? 222.197 524.185 349.812 1.00 99.12 387 SER B N 1
ATOM 6003 C CA . SER B 1 387 ? 222.314 523.666 351.171 1.00 99.12 387 SER B CA 1
ATOM 6004 C C . SER B 1 387 ? 223.315 524.527 351.935 1.00 99.12 387 SER B C 1
ATOM 6005 O O . SER B 1 387 ? 224.524 524.369 351.758 1.00 99.12 387 SER B O 1
ATOM 6008 N N . PHE B 1 388 ? 222.810 525.413 352.779 1.00 105.53 388 PHE B N 1
ATOM 6009 C CA . PHE B 1 388 ? 223.652 526.114 353.731 1.00 105.53 388 PHE B CA 1
ATOM 6010 C C . PHE B 1 388 ? 223.725 525.399 355.068 1.00 105.53 388 PHE B C 1
ATOM 6011 O O . PHE B 1 388 ? 224.270 525.955 356.025 1.00 105.53 388 PHE B O 1
ATOM 6019 N N . GLU B 1 389 ? 223.189 524.190 355.159 1.00 106.88 389 GLU B N 1
ATOM 6020 C CA . GLU B 1 389 ? 223.143 523.470 356.423 1.00 106.88 389 GLU B CA 1
ATOM 6021 C C . GLU B 1 389 ? 223.829 522.119 356.370 1.00 106.88 389 GLU B C 1
ATOM 6022 O O . GLU B 1 389 ? 224.528 521.755 357.318 1.00 106.88 389 GLU B O 1
ATOM 6028 N N . LYS B 1 390 ? 223.650 521.359 355.288 1.00 104.49 390 LYS B N 1
ATOM 6029 C CA . LYS B 1 390 ? 224.284 520.047 355.205 1.00 104.49 390 LYS B CA 1
ATOM 6030 C C . LYS B 1 390 ? 225.797 520.176 355.187 1.00 104.49 390 LYS B C 1
ATOM 6031 O O . LYS B 1 390 ? 226.501 519.430 355.876 1.00 104.49 390 LYS B O 1
ATOM 6037 N N . SER B 1 391 ? 226.317 521.119 354.405 1.00 100.18 391 SER B N 1
ATOM 6038 C CA . SER B 1 391 ? 227.749 521.371 354.425 1.00 100.18 391 SER B CA 1
ATOM 6039 C C . SER B 1 391 ? 228.203 521.875 355.784 1.00 100.18 391 SER B C 1
ATOM 6040 O O . SER B 1 391 ? 229.339 521.614 356.192 1.00 100.18 391 SER B O 1
ATOM 6043 N N . TRP B 1 392 ? 227.337 522.590 356.498 1.00 98.72 392 TRP B N 1
ATOM 6044 C CA . TRP B 1 392 ? 227.690 523.063 357.828 1.00 98.72 392 TRP B CA 1
ATOM 6045 C C . TRP B 1 392 ? 227.785 521.928 358.832 1.00 98.72 392 TRP B C 1
ATOM 6046 O O . TRP B 1 392 ? 228.456 522.078 359.858 1.00 98.72 392 TRP B O 1
ATOM 6057 N N . ALA B 1 393 ? 227.143 520.796 358.557 1.00 100.98 393 ALA B N 1
ATOM 6058 C CA . ALA B 1 393 ? 227.213 519.671 359.481 1.00 100.98 393 ALA B CA 1
ATOM 6059 C C . ALA B 1 393 ? 228.637 519.150 359.596 1.00 100.98 393 ALA B C 1
ATOM 6060 O O . ALA B 1 393 ? 229.145 518.938 360.703 1.00 100.98 393 ALA B O 1
ATOM 6062 N N . HIS B 1 394 ? 229.298 518.941 358.457 1.00 100.00 394 HIS B N 1
ATOM 6063 C CA . HIS B 1 394 ? 230.648 518.395 358.473 1.00 100.00 394 HIS B CA 1
ATOM 6064 C C . HIS B 1 394 ? 231.595 519.256 359.295 1.00 100.00 394 HIS B C 1
ATOM 6065 O O . HIS B 1 394 ? 232.553 518.737 359.876 1.00 100.00 394 HIS B O 1
ATOM 6072 N N . PHE B 1 395 ? 231.346 520.560 359.366 1.00 99.59 395 PHE B N 1
ATOM 6073 C CA . PHE B 1 395 ? 232.160 521.403 360.233 1.00 99.59 395 PHE B CA 1
ATOM 6074 C C . PHE B 1 395 ? 231.892 521.093 361.696 1.00 99.59 395 PHE B C 1
ATOM 6075 O O . PHE B 1 395 ? 232.824 520.842 362.468 1.00 99.59 395 PHE B O 1
ATOM 6083 N N . GLU B 1 396 ? 230.625 521.112 362.100 1.00 107.33 396 GLU B N 1
ATOM 6084 C CA . GLU B 1 396 ? 230.297 520.853 363.492 1.00 107.33 396 GLU B CA 1
ATOM 6085 C C . GLU B 1 396 ? 230.669 519.444 363.922 1.00 107.33 396 GLU B C 1
ATOM 6086 O O . GLU B 1 396 ? 230.852 519.208 365.120 1.00 107.33 396 GLU B O 1
ATOM 6092 N N . GLU B 1 397 ? 230.826 518.519 362.979 1.00 105.50 397 GLU B N 1
ATOM 6093 C CA . GLU B 1 397 ? 231.167 517.146 363.319 1.00 105.50 397 GLU B CA 1
ATOM 6094 C C . GLU B 1 397 ? 232.652 516.988 363.610 1.00 105.50 397 GLU B C 1
ATOM 6095 O O . GLU B 1 397 ? 233.027 516.376 364.614 1.00 105.50 397 GLU B O 1
ATOM 6101 N N . ILE B 1 398 ? 233.511 517.539 362.752 1.00 97.57 398 ILE B N 1
ATOM 6102 C CA . ILE B 1 398 ? 234.944 517.372 362.955 1.00 97.57 398 ILE B CA 1
ATOM 6103 C C . ILE B 1 398 ? 235.410 518.182 364.155 1.00 97.57 398 ILE B C 1
ATOM 6104 O O . ILE B 1 398 ? 236.236 517.717 364.949 1.00 97.57 398 ILE B O 1
ATOM 6109 N N . LEU B 1 399 ? 234.892 519.402 364.315 1.00 101.55 399 LEU B N 1
ATOM 6110 C CA . LEU B 1 399 ? 235.167 520.145 365.538 1.00 101.55 399 LEU B CA 1
ATOM 6111 C C . LEU B 1 399 ? 234.693 519.391 366.766 1.00 101.55 399 LEU B C 1
ATOM 6112 O O . LEU B 1 399 ? 235.304 519.504 367.832 1.00 101.55 399 LEU B O 1
ATOM 6117 N N . SER B 1 400 ? 233.618 518.615 366.643 1.00 105.19 400 SER B N 1
ATOM 6118 C CA . SER B 1 400 ? 233.148 517.838 367.781 1.00 105.19 400 SER B CA 1
ATOM 6119 C C . SER B 1 400 ? 234.095 516.685 368.077 1.00 105.19 400 SER B C 1
ATOM 6120 O O . SER B 1 400 ? 234.647 516.582 369.179 1.00 105.19 400 SER B O 1
ATOM 6123 N N . GLU B 1 401 ? 234.298 515.807 367.095 1.00 108.34 401 GLU B N 1
ATOM 6124 C CA . GLU B 1 401 ? 235.130 514.630 367.306 1.00 108.34 401 GLU B CA 1
ATOM 6125 C C . GLU B 1 401 ? 236.551 515.005 367.694 1.00 108.34 401 GLU B C 1
ATOM 6126 O O . GLU B 1 401 ? 237.198 514.276 368.455 1.00 108.34 401 GLU B O 1
ATOM 6132 N N . ARG B 1 402 ? 237.059 516.128 367.192 1.00 105.20 402 ARG B N 1
ATOM 6133 C CA . ARG B 1 402 ? 238.373 516.577 367.631 1.00 105.20 402 ARG B CA 1
ATOM 6134 C C . ARG B 1 402 ? 238.313 517.116 369.051 1.00 105.20 402 ARG B C 1
ATOM 6135 O O . ARG B 1 402 ? 239.229 516.884 369.847 1.00 105.20 402 ARG B O 1
ATOM 6143 N N . ALA B 1 403 ? 237.238 517.824 369.395 1.00 103.80 403 ALA B N 1
ATOM 6144 C CA . ALA B 1 403 ? 237.117 518.350 370.748 1.00 103.80 403 ALA B CA 1
ATOM 6145 C C . ALA B 1 403 ? 236.914 517.230 371.756 1.00 103.80 403 ALA B C 1
ATOM 6146 O O . ALA B 1 403 ? 237.498 517.254 372.844 1.00 103.80 403 ALA B O 1
ATOM 6148 N N . ASN B 1 404 ? 236.076 516.249 371.419 1.00 105.17 404 ASN B N 1
ATOM 6149 C CA . ASN B 1 404 ? 235.840 515.138 372.331 1.00 105.17 404 ASN B CA 1
ATOM 6150 C C . ASN B 1 404 ? 237.143 514.421 372.659 1.00 105.17 404 ASN B C 1
ATOM 6151 O O . ASN B 1 404 ? 237.395 514.068 373.816 1.00 105.17 404 ASN B O 1
ATOM 6156 N N . ALA B 1 405 ? 237.993 514.222 371.656 1.00 105.11 405 ALA B N 1
ATOM 6157 C CA . ALA B 1 405 ? 239.244 513.515 371.887 1.00 105.11 405 ALA B CA 1
ATOM 6158 C C . ALA B 1 405 ? 240.201 514.347 372.726 1.00 105.11 405 ALA B C 1
ATOM 6159 O O . ALA B 1 405 ? 240.745 513.863 373.724 1.00 105.11 405 ALA B O 1
ATOM 6161 N N . VAL B 1 406 ? 240.416 515.607 372.339 1.00 107.14 406 VAL B N 1
ATOM 6162 C CA . VAL B 1 406 ? 241.438 516.423 372.984 1.00 107.14 406 VAL B CA 1
ATOM 6163 C C . VAL B 1 406 ? 241.111 516.686 374.446 1.00 107.14 406 VAL B C 1
ATOM 6164 O O . VAL B 1 406 ? 241.997 517.052 375.223 1.00 107.14 406 VAL B O 1
ATOM 6168 N N . LYS B 1 407 ? 239.861 516.479 374.856 1.00 112.69 407 LYS B N 1
ATOM 6169 C CA . LYS B 1 407 ? 239.531 516.588 376.270 1.00 112.69 407 LYS B CA 1
ATOM 6170 C C . LYS B 1 407 ? 239.974 515.358 377.048 1.00 112.69 407 LYS B C 1
ATOM 6171 O O . LYS B 1 407 ? 240.351 515.473 378.219 1.00 112.69 407 LYS B O 1
ATOM 6177 N N . LYS B 1 408 ? 239.958 514.182 376.421 1.00 119.98 408 LYS B N 1
ATOM 6178 C CA . LYS B 1 408 ? 240.261 512.945 377.142 1.00 119.98 408 LYS B CA 1
ATOM 6179 C C . LYS B 1 408 ? 241.761 512.795 377.381 1.00 119.98 408 LYS B C 1
ATOM 6180 O O . LYS B 1 408 ? 242.217 512.743 378.527 1.00 119.98 408 LYS B O 1
ATOM 6186 N N . PHE B 1 409 ? 242.542 512.729 376.310 1.00 125.16 409 PHE B N 1
ATOM 6187 C CA . PHE B 1 409 ? 243.981 512.545 376.437 1.00 125.16 409 PHE B CA 1
ATOM 6188 C C . PHE B 1 409 ? 244.672 513.882 376.652 1.00 125.16 409 PHE B C 1
ATOM 6189 O O . PHE B 1 409 ? 244.021 514.883 376.943 1.00 125.16 409 PHE B O 1
ATOM 6197 N N . CYS B 1 418 ? 246.187 510.302 367.338 1.00 110.00 418 CYS B N 1
ATOM 6198 C CA . CYS B 1 418 ? 244.950 511.069 367.387 1.00 110.00 418 CYS B CA 1
ATOM 6199 C C . CYS B 1 418 ? 243.766 510.169 367.722 1.00 110.00 418 CYS B C 1
ATOM 6200 O O . CYS B 1 418 ? 242.886 510.552 368.490 1.00 110.00 418 CYS B O 1
ATOM 6203 N N . LEU B 1 419 ? 243.752 508.978 367.125 1.00 99.00 419 LEU B N 1
ATOM 6204 C CA . LEU B 1 419 ? 242.763 507.921 367.318 1.00 99.00 419 LEU B CA 1
ATOM 6205 C C . LEU B 1 419 ? 241.389 508.271 366.757 1.00 99.00 419 LEU B C 1
ATOM 6206 O O . LEU B 1 419 ? 240.498 507.417 366.773 1.00 99.00 419 LEU B O 1
ATOM 6211 N N . ASP B 1 420 ? 241.181 509.491 366.266 1.00 108.25 420 ASP B N 1
ATOM 6212 C CA . ASP B 1 420 ? 239.880 509.904 365.754 1.00 108.25 420 ASP B CA 1
ATOM 6213 C C . ASP B 1 420 ? 239.907 510.293 364.285 1.00 108.25 420 ASP B C 1
ATOM 6214 O O . ASP B 1 420 ? 239.106 509.775 363.499 1.00 108.25 420 ASP B O 1
ATOM 6219 N N . ALA B 1 421 ? 240.798 511.198 363.886 1.00 94.94 421 ALA B N 1
ATOM 6220 C CA . ALA B 1 421 ? 240.877 511.696 362.513 1.00 94.94 421 ALA B CA 1
ATOM 6221 C C . ALA B 1 421 ? 242.278 511.410 361.990 1.00 94.94 421 ALA B C 1
ATOM 6222 O O . ALA B 1 421 ? 243.180 512.243 362.101 1.00 94.94 421 ALA B O 1
ATOM 6224 N N . VAL B 1 422 ? 242.454 510.231 361.410 1.00 78.99 422 VAL B N 1
ATOM 6225 C CA . VAL B 1 422 ? 243.764 509.767 360.977 1.00 78.99 422 VAL B CA 1
ATOM 6226 C C . VAL B 1 422 ? 243.939 510.080 359.498 1.00 78.99 422 VAL B C 1
ATOM 6227 O O . VAL B 1 422 ? 243.209 509.557 358.650 1.00 78.99 422 VAL B O 1
ATOM 6231 N N . ALA B 1 423 ? 244.900 510.943 359.187 1.00 77.86 423 ALA B N 1
ATOM 6232 C CA . ALA B 1 423 ? 245.202 511.259 357.795 1.00 77.86 423 ALA B CA 1
ATOM 6233 C C . ALA B 1 423 ? 246.550 511.952 357.721 1.00 77.86 423 ALA B C 1
ATOM 6234 O O . ALA B 1 423 ? 246.730 513.015 358.319 1.00 77.86 423 ALA B O 1
ATOM 6236 N N . ASN B 1 424 ? 247.490 511.366 356.983 1.00 79.72 424 ASN B N 1
ATOM 6237 C CA . ASN B 1 424 ? 248.659 512.108 356.518 1.00 79.72 424 ASN B CA 1
ATOM 6238 C C . ASN B 1 424 ? 248.573 512.161 355.002 1.00 79.72 424 ASN B C 1
ATOM 6239 O O . ASN B 1 424 ? 249.266 511.435 354.291 1.00 79.72 424 ASN B O 1
ATOM 6244 N N . LEU B 1 425 ? 247.696 513.037 354.520 1.00 83.52 425 LEU B N 1
ATOM 6245 C CA . LEU B 1 425 ? 247.758 513.611 353.184 1.00 83.52 425 LEU B CA 1
ATOM 6246 C C . LEU B 1 425 ? 247.799 515.127 353.279 1.00 83.52 425 LEU B C 1
ATOM 6247 O O . LEU B 1 425 ? 248.714 515.764 352.748 1.00 83.52 425 LEU B O 1
ATOM 6252 N N . THR B 1 426 ? 246.827 515.706 353.980 1.00 97.16 426 THR B N 1
ATOM 6253 C CA . THR B 1 426 ? 246.764 517.110 354.347 1.00 97.16 426 THR B CA 1
ATOM 6254 C C . THR B 1 426 ? 246.201 517.180 355.757 1.00 97.16 426 THR B C 1
ATOM 6255 O O . THR B 1 426 ? 245.651 516.205 356.272 1.00 97.16 426 THR B O 1
ATOM 6259 N N . GLY B 1 427 ? 246.325 518.346 356.376 1.00 97.99 427 GLY B N 1
ATOM 6260 C CA . GLY B 1 427 ? 245.935 518.503 357.755 1.00 97.99 427 GLY B CA 1
ATOM 6261 C C . GLY B 1 427 ? 244.435 518.561 357.943 1.00 97.99 427 GLY B C 1
ATOM 6262 O O . GLY B 1 427 ? 243.671 518.694 356.984 1.00 97.99 427 GLY B O 1
ATOM 6263 N N . PRO B 1 428 ? 243.981 518.453 359.194 1.00 97.36 428 PRO B N 1
ATOM 6264 C CA . PRO B 1 428 ? 242.546 518.575 359.468 1.00 97.36 428 PRO B CA 1
ATOM 6265 C C . PRO B 1 428 ? 242.059 520.009 359.377 1.00 97.36 428 PRO B C 1
ATOM 6266 O O . PRO B 1 428 ? 241.001 520.269 358.800 1.00 97.36 428 PRO B O 1
ATOM 6270 N N . VAL B 1 429 ? 242.822 520.953 359.928 1.00 96.87 429 VAL B N 1
ATOM 6271 C CA . VAL B 1 429 ? 242.414 522.349 359.875 1.00 96.87 429 VAL B CA 1
ATOM 6272 C C . VAL B 1 429 ? 242.357 522.850 358.445 1.00 96.87 429 VAL B C 1
ATOM 6273 O O . VAL B 1 429 ? 241.704 523.858 358.166 1.00 96.87 429 VAL B O 1
ATOM 6277 N N . TYR B 1 430 ? 243.026 522.166 357.518 1.00 99.75 430 TYR B N 1
ATOM 6278 C CA . TYR B 1 430 ? 242.901 522.534 356.117 1.00 99.75 430 TYR B CA 1
ATOM 6279 C C . TYR B 1 430 ? 241.562 522.108 355.546 1.00 99.75 430 TYR B C 1
ATOM 6280 O O . TYR B 1 430 ? 241.070 522.731 354.601 1.00 99.75 430 TYR B O 1
ATOM 6289 N N . VAL B 1 431 ? 240.951 521.059 356.096 1.00 92.83 431 VAL B N 1
ATOM 6290 C CA . VAL B 1 431 ? 239.685 520.598 355.550 1.00 92.83 431 VAL B CA 1
ATOM 6291 C C . VAL B 1 431 ? 238.487 521.229 356.244 1.00 92.83 431 VAL B C 1
ATOM 6292 O O . VAL B 1 431 ? 237.389 521.244 355.671 1.00 92.83 431 VAL B O 1
ATOM 6296 N N . LEU B 1 432 ? 238.660 521.764 357.451 1.00 97.88 432 LEU B N 1
ATOM 6297 C CA . LEU B 1 432 ? 237.567 522.504 358.070 1.00 97.88 432 LEU B CA 1
ATOM 6298 C C . LEU B 1 432 ? 237.404 523.867 357.416 1.00 97.88 432 LEU B C 1
ATOM 6299 O O . LEU B 1 432 ? 236.289 524.273 357.069 1.00 97.88 432 LEU B O 1
ATOM 6304 N N . ILE B 1 433 ? 238.509 524.588 357.234 1.00 98.78 433 ILE B N 1
ATOM 6305 C CA . ILE B 1 433 ? 238.435 525.887 356.584 1.00 98.78 433 ILE B CA 1
ATOM 6306 C C . ILE B 1 433 ? 237.996 525.732 355.138 1.00 98.78 433 ILE B C 1
ATOM 6307 O O . ILE B 1 433 ? 237.419 526.655 354.556 1.00 98.78 433 ILE B O 1
ATOM 6312 N N . LEU B 1 434 ? 238.251 524.573 354.537 1.00 97.06 434 LEU B N 1
ATOM 6313 C CA . LEU B 1 434 ? 237.747 524.284 353.204 1.00 97.06 434 LEU B CA 1
ATOM 6314 C C . LEU B 1 434 ? 236.263 523.971 353.218 1.00 97.06 434 LEU B C 1
ATOM 6315 O O . LEU B 1 434 ? 235.622 524.022 352.167 1.00 97.06 434 LEU B O 1
ATOM 6320 N N . ASP B 1 435 ? 235.698 523.693 354.387 1.00 101.03 435 ASP B N 1
ATOM 6321 C CA . ASP B 1 435 ? 234.262 523.507 354.523 1.00 101.03 435 ASP B CA 1
ATOM 6322 C C . ASP B 1 435 ? 233.564 524.810 354.891 1.00 101.03 435 ASP B C 1
ATOM 6323 O O . ASP B 1 435 ? 232.489 525.113 354.367 1.00 101.03 435 ASP B O 1
ATOM 6328 N N . LEU B 1 436 ? 234.164 525.587 355.792 1.00 100.47 436 LEU B N 1
ATOM 6329 C CA . LEU B 1 436 ? 233.533 526.823 356.238 1.00 100.47 436 LEU B CA 1
ATOM 6330 C C . LEU B 1 436 ? 233.339 527.790 355.082 1.00 100.47 436 LEU B C 1
ATOM 6331 O O . LEU B 1 436 ? 232.308 528.465 354.994 1.00 100.47 436 LEU B O 1
ATOM 6336 N N . VAL B 1 437 ? 234.324 527.882 354.190 1.00 98.29 437 VAL B N 1
ATOM 6337 C CA . VAL B 1 437 ? 234.201 528.778 353.047 1.00 98.29 437 VAL B CA 1
ATOM 6338 C C . VAL B 1 437 ? 233.039 528.373 352.160 1.00 98.29 437 VAL B C 1
ATOM 6339 O O . VAL B 1 437 ? 232.368 529.229 351.573 1.00 98.29 437 VAL B O 1
ATOM 6343 N N . ARG B 1 438 ? 232.768 527.082 352.058 1.00 100.62 438 ARG B N 1
ATOM 6344 C CA . ARG B 1 438 ? 231.733 526.613 351.156 1.00 100.62 438 ARG B CA 1
ATOM 6345 C C . ARG B 1 438 ? 230.367 526.537 351.812 1.00 100.62 438 ARG B C 1
ATOM 6346 O O . ARG B 1 438 ? 229.368 526.385 351.104 1.00 100.62 438 ARG B O 1
ATOM 6354 N N . THR B 1 439 ? 230.294 526.635 353.138 1.00 101.13 439 THR B N 1
ATOM 6355 C CA . THR B 1 439 ? 228.993 526.759 353.779 1.00 101.13 439 THR B CA 1
ATOM 6356 C C . THR B 1 439 ? 228.563 528.218 353.841 1.00 101.13 439 THR B C 1
ATOM 6357 O O . THR B 1 439 ? 227.366 528.522 353.800 1.00 101.13 439 THR B O 1
ATOM 6361 N N . LEU B 1 440 ? 229.526 529.134 353.940 1.00 96.91 440 LEU B N 1
ATOM 6362 C CA . LEU B 1 440 ? 229.199 530.550 353.855 1.00 96.91 440 LEU B CA 1
ATOM 6363 C C . LEU B 1 440 ? 228.880 530.962 352.429 1.00 96.91 440 LEU B C 1
ATOM 6364 O O . LEU B 1 440 ? 228.042 531.842 352.212 1.00 96.91 440 LEU B O 1
ATOM 6369 N N . SER B 1 441 ? 229.544 530.355 351.449 1.00 93.46 441 SER B N 1
ATOM 6370 C CA . SER B 1 441 ? 229.260 530.688 350.061 1.00 93.46 441 SER B CA 1
ATOM 6371 C C . SER B 1 441 ? 227.823 530.354 349.707 1.00 93.46 441 SER B C 1
ATOM 6372 O O . SER B 1 441 ? 227.155 531.119 349.005 1.00 93.46 441 SER B O 1
ATOM 6375 N N . ALA B 1 442 ? 227.331 529.213 350.185 1.00 93.59 442 ALA B N 1
ATOM 6376 C CA . ALA B 1 442 ? 225.954 528.831 349.909 1.00 93.59 442 ALA B CA 1
ATOM 6377 C C . ALA B 1 442 ? 224.982 529.855 350.471 1.00 93.59 442 ALA B C 1
ATOM 6378 O O . ALA B 1 442 ? 224.030 530.263 349.795 1.00 93.59 442 ALA B O 1
ATOM 6380 N N . GLN B 1 443 ? 225.212 530.292 351.708 1.00 98.44 443 GLN B N 1
ATOM 6381 C CA . GLN B 1 443 ? 224.278 531.201 352.360 1.00 98.44 443 GLN B CA 1
ATOM 6382 C C . GLN B 1 443 ? 224.159 532.509 351.597 1.00 98.44 443 GLN B C 1
ATOM 6383 O O . GLN B 1 443 ? 223.054 532.941 351.252 1.00 98.44 443 GLN B O 1
ATOM 6389 N N . ARG B 1 444 ? 225.289 533.165 351.335 1.00 98.28 444 ARG B N 1
ATOM 6390 C CA . ARG B 1 444 ? 225.251 534.403 350.568 1.00 98.28 444 ARG B CA 1
ATOM 6391 C C . ARG B 1 444 ? 224.646 534.175 349.194 1.00 98.28 444 ARG B C 1
ATOM 6392 O O . ARG B 1 444 ? 223.890 535.015 348.694 1.00 98.28 444 ARG B O 1
ATOM 6400 N N . SER B 1 445 ? 224.965 533.046 348.565 1.00 93.80 445 SER B N 1
ATOM 6401 C CA . SER B 1 445 ? 224.290 532.703 347.322 1.00 93.80 445 SER B CA 1
ATOM 6402 C C . SER B 1 445 ? 222.811 532.459 347.554 1.00 93.80 445 SER B C 1
ATOM 6403 O O . SER B 1 445 ? 221.986 532.795 346.701 1.00 93.80 445 SER B O 1
ATOM 6406 N N . CYS B 1 446 ? 222.458 531.877 348.697 1.00 102.18 446 CYS B N 1
ATOM 6407 C CA . CYS B 1 446 ? 221.050 531.684 349.011 1.00 102.18 446 CYS B CA 1
ATOM 6408 C C . CYS B 1 446 ? 220.390 532.995 349.406 1.00 102.18 446 CYS B C 1
ATOM 6409 O O . CYS B 1 446 ? 219.219 533.228 349.090 1.00 102.18 446 CYS B O 1
ATOM 6412 N N . SER B 1 447 ? 221.123 533.861 350.102 1.00 99.93 447 SER B N 1
ATOM 6413 C CA . SER B 1 447 ? 220.545 535.119 350.556 1.00 99.93 447 SER B CA 1
ATOM 6414 C C . SER B 1 447 ? 220.123 535.977 349.375 1.00 99.93 447 SER B C 1
ATOM 6415 O O . SER B 1 447 ? 218.967 536.398 349.276 1.00 99.93 447 SER B O 1
ATOM 6418 N N . THR B 1 448 ? 221.055 536.242 348.460 1.00 100.54 448 THR B N 1
ATOM 6419 C CA . THR B 1 448 ? 220.759 537.090 347.314 1.00 100.54 448 THR B CA 1
ATOM 6420 C C . THR B 1 448 ? 219.614 536.562 346.471 1.00 100.54 448 THR B C 1
ATOM 6421 O O . 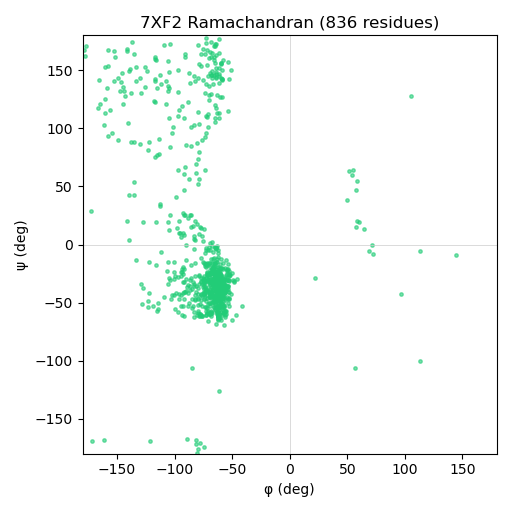THR B 1 448 ? 219.074 537.314 345.656 1.00 100.54 448 THR B O 1
ATOM 6425 N N . LYS B 1 449 ? 219.232 535.300 346.639 1.00 103.74 449 LYS B N 1
ATOM 6426 C CA . LYS B 1 449 ? 218.080 534.788 345.911 1.00 103.74 449 LYS B CA 1
ATOM 6427 C C . LYS B 1 449 ? 216.781 535.147 346.618 1.00 103.74 449 LYS B C 1
ATOM 6428 O O . LYS B 1 449 ? 215.772 535.425 345.962 1.00 103.74 449 LYS B O 1
ATOM 6434 N N . PHE B 1 450 ? 216.787 535.148 347.951 1.00 108.30 450 PHE B N 1
ATOM 6435 C CA . PHE B 1 450 ? 215.607 535.567 348.697 1.00 108.30 450 PHE B CA 1
ATOM 6436 C C . PHE B 1 450 ? 215.269 537.016 348.396 1.00 108.30 450 PHE B C 1
ATOM 6437 O O . PHE B 1 450 ? 214.176 537.327 347.914 1.00 108.30 450 PHE B O 1
ATOM 6445 N N . LEU B 1 451 ? 216.205 537.920 348.684 1.00 116.31 451 LEU B N 1
ATOM 6446 C CA . LEU B 1 451 ? 215.981 539.335 348.425 1.00 116.31 451 LEU B CA 1
ATOM 6447 C C . LEU B 1 451 ? 215.558 539.581 346.986 1.00 116.31 451 LEU B C 1
ATOM 6448 O O . LEU B 1 451 ? 214.805 540.522 346.713 1.00 116.31 451 LEU B O 1
ATOM 6453 N N . ARG B 1 452 ? 216.021 538.750 346.054 1.00 111.78 452 ARG B N 1
ATOM 6454 C CA . ARG B 1 452 ? 215.531 538.860 344.688 1.00 111.78 452 ARG B CA 1
ATOM 6455 C C . ARG B 1 452 ? 214.112 538.334 344.568 1.00 111.78 452 ARG B C 1
ATOM 6456 O O . ARG B 1 452 ? 213.350 538.802 343.716 1.00 111.78 452 ARG B O 1
ATOM 6464 N N . GLU B 1 453 ? 213.736 537.372 345.407 1.00 117.92 453 GLU B N 1
ATOM 6465 C CA . GLU B 1 453 ? 212.397 536.808 345.304 1.00 117.92 453 GLU B CA 1
ATOM 6466 C C . GLU B 1 453 ? 211.357 537.741 345.903 1.00 117.92 453 GLU B C 1
ATOM 6467 O O . GLU B 1 453 ? 210.282 537.929 345.325 1.00 117.92 453 GLU B O 1
ATOM 6473 N N . ILE B 1 454 ? 211.653 538.335 347.057 1.00 116.96 454 ILE B N 1
ATOM 6474 C CA . ILE B 1 454 ? 210.669 539.192 347.704 1.00 116.96 454 ILE B CA 1
ATOM 6475 C C . ILE B 1 454 ? 210.464 540.472 346.909 1.00 116.96 454 ILE B C 1
ATOM 6476 O O . ILE B 1 454 ? 209.327 540.909 346.700 1.00 116.96 454 ILE B O 1
ATOM 6481 N N . LYS B 1 455 ? 211.552 541.094 346.450 1.00 120.23 455 LYS B N 1
ATOM 6482 C CA . LYS B 1 455 ? 211.405 542.274 345.608 1.00 120.23 455 LYS B CA 1
ATOM 6483 C C . LYS B 1 455 ? 210.625 541.953 344.345 1.00 120.23 455 LYS B C 1
ATOM 6484 O O . LYS B 1 455 ? 209.908 542.813 343.825 1.00 120.23 455 LYS B O 1
ATOM 6490 N N . GLU B 1 456 ? 210.746 540.724 343.844 1.00 126.22 456 GLU B N 1
ATOM 6491 C CA . GLU B 1 456 ? 209.986 540.328 342.667 1.00 126.22 456 GLU B CA 1
ATOM 6492 C C . GLU B 1 456 ? 208.493 540.463 342.921 1.00 126.22 456 GLU B C 1
ATOM 6493 O O . GLU B 1 456 ? 207.771 541.081 342.133 1.00 126.22 456 GLU B O 1
ATOM 6499 N N . ASN B 1 457 ? 208.012 539.891 344.026 1.00 125.97 457 ASN B N 1
ATOM 6500 C CA . ASN B 1 457 ? 206.604 540.042 344.369 1.00 125.97 457 ASN B CA 1
ATOM 6501 C C . ASN B 1 457 ? 206.235 541.502 344.566 1.00 125.97 457 ASN B C 1
ATOM 6502 O O . ASN B 1 457 ? 205.115 541.908 344.239 1.00 125.97 457 ASN B O 1
ATOM 6507 N N . TYR B 1 458 ? 207.159 542.310 345.085 1.00 128.01 458 TYR B N 1
ATOM 6508 C CA . TYR B 1 458 ? 206.895 543.738 345.180 1.00 128.01 458 TYR B CA 1
ATOM 6509 C C . TYR B 1 458 ? 206.765 544.368 343.804 1.00 128.01 458 TYR B C 1
ATOM 6510 O O . TYR B 1 458 ? 205.984 545.306 343.623 1.00 128.01 458 TYR B O 1
ATOM 6519 N N . LEU B 1 459 ? 207.519 543.870 342.825 1.00 127.29 459 LEU B N 1
ATOM 6520 C CA . LEU B 1 459 ? 207.309 544.304 341.453 1.00 127.29 459 LEU B CA 1
ATOM 6521 C C . LEU B 1 459 ? 205.983 543.822 340.890 1.00 127.29 459 LEU B C 1
ATOM 6522 O O . LEU B 1 459 ? 205.569 544.305 339.833 1.00 127.29 459 LEU B O 1
ATOM 6527 N N . LEU B 1 460 ? 205.313 542.889 341.561 1.00 133.14 460 LEU B N 1
ATOM 6528 C CA . LEU B 1 460 ? 203.996 542.432 341.142 1.00 133.14 460 LEU B CA 1
ATOM 6529 C C . LEU B 1 460 ? 202.882 543.159 341.880 1.00 133.14 460 LEU B C 1
ATOM 6530 O O . LEU B 1 460 ? 201.916 543.606 341.258 1.00 133.14 460 LEU B O 1
ATOM 6535 N N . TRP B 1 461 ? 202.996 543.285 343.203 1.00 138.37 461 TRP B N 1
ATOM 6536 C CA . TRP B 1 461 ? 201.996 544.031 343.957 1.00 138.37 461 TRP B CA 1
ATOM 6537 C C . TRP B 1 461 ? 201.962 545.492 343.541 1.00 138.37 461 TRP B C 1
ATOM 6538 O O . TRP B 1 461 ? 200.907 546.133 343.610 1.00 138.37 461 TRP B O 1
ATOM 6549 N N . ASN B 1 462 ? 203.097 546.038 343.108 1.00 134.75 462 ASN B N 1
ATOM 6550 C CA . ASN B 1 462 ? 203.115 547.413 342.624 1.00 134.75 462 ASN B CA 1
ATOM 6551 C C . ASN B 1 462 ? 202.404 547.531 341.285 1.00 134.75 462 ASN B C 1
ATOM 6552 O O . ASN B 1 462 ? 201.734 548.534 341.017 1.00 134.75 462 ASN B O 1
ATOM 6557 N N . ARG B 1 463 ? 202.539 546.517 340.434 1.00 137.25 463 ARG B N 1
ATOM 6558 C CA . ARG B 1 463 ? 201.934 546.583 339.112 1.00 137.25 463 ARG B CA 1
ATOM 6559 C C . ARG B 1 463 ? 200.418 546.658 339.191 1.00 137.25 463 ARG B C 1
ATOM 6560 O O . ARG B 1 463 ? 199.788 547.308 338.351 1.00 137.25 463 ARG B O 1
ATOM 6568 N N . PHE B 1 464 ? 199.817 546.023 340.196 1.00 144.84 464 PHE B N 1
ATOM 6569 C CA . PHE B 1 464 ? 198.361 545.923 340.241 1.00 144.84 464 PHE B CA 1
ATOM 6570 C C . PHE B 1 464 ? 197.718 547.213 340.733 1.00 144.84 464 PHE B C 1
ATOM 6571 O O . PHE B 1 464 ? 196.940 547.846 340.011 1.00 144.84 464 PHE B O 1
ATOM 6579 N N . VAL B 1 465 ? 198.026 547.617 341.967 1.00 141.68 465 VAL B N 1
ATOM 6580 C CA . VAL B 1 465 ? 197.387 548.797 342.529 1.00 141.68 465 VAL B CA 1
ATOM 6581 C C . VAL B 1 465 ? 197.888 550.079 341.885 1.00 141.68 465 VAL B C 1
ATOM 6582 O O . VAL B 1 465 ? 197.187 551.096 341.916 1.00 141.68 465 VAL B O 1
ATOM 6586 N N . SER B 1 466 ? 199.081 550.068 341.306 1.00 141.48 466 SER B N 1
ATOM 6587 C CA . SER B 1 466 ? 199.620 551.265 340.676 1.00 141.48 466 SER B CA 1
ATOM 6588 C C . SER B 1 466 ? 200.544 550.912 339.516 1.00 141.48 466 SER B C 1
ATOM 6589 O O . SER B 1 466 ? 201.293 551.757 339.028 1.00 141.48 466 SER B O 1
#

Sequence (840 aa):
MSASLILDEYLKKTASAVLDVADSFEKIKGEIQSPEEAAALSVALYGAPPNDKYLSDNVLLKMSVARVGQENNRKRADQAADEIRTIMEDITGSLSGAYRQYSPLEEENKVHIGIMNNKTPSIVCGYYTMDTSISSEPLSLTDFQNPTVIANVTKRMESIFSKVDSARSTRFDAFVNGVANNMDIKSSIDWANMVENVIKLPDSTPNPCSVDTIVSRDASVVKTAVNDIYASVGKSYCRPATQLTFMSEIEKLRKAAVVCFEALMSDTRERAFVEFLFYVSFKEDASNTNSKLFVQNKLSSMSGNPRQPIKLVRRSAEETLFGLCFMFKVMPPEFMNCIFNFPTIPYGTCLTPLLRKYGSSFEKSWAHFEEILSERANAVKKFGVNDTRIDCLDAVANLTGPVYVLILDLVRTLSAQRSCSTKFLREIKENYLLWNRFVSMSASLILDEYLKKTASAVLDVADSFEKIKGEIQSPEEAKMSVARVGQENNRKRADQAADEIRTIMEDITGSLSGAPLEEENKVHIGIMNNKTPSIVCGYYTMDTSISSEPLSLTDFQNPTVIANVTKRMESIFSKVDSARSTRFDAFVNGVANNMDIKSSIDWANMVENVIKLPDSTPNPCSVDTIVSRDASVVKTAVNDIYASVGKSYCRPATQLTFMSEIEKLRKAAVVCFEALMSDTRERAFVEFLFYVSFKEDASNTNSKLFVQNKLSSMSGNPRQPIKLVRRSAEETLFGLCFMFKVMPPEFMNCIFNFYGTCLTPLLRKYGSSFEKSWAHFEEILSERANAVKKFCLDAVANLTGPVYVLILDLVRTLSAQRSCSTKFLREIKENYLLWNRFVS